Protein AF-A0A9P8A6F0-F1 (afdb_monomer_lite)

Foldseek 3Di:
DVVVVVVVCVVCVVCVVVLVVLVCCCVVVNAPAPLDDSVNSNVLSVLLVLLVVCLADDLVVVAVVQVVVLPPLDAPPQKDKDKAWQALVLLVVLCVLCVVLCVVVVNDCVLQVHDLNVQVVSNDTWIKMKIAGPDQDPLADPQAEEEEFEDDQQRYDANRVCSVVQNLLRVLLNYIYMYTGFHGFPSRAPPRRLSSSSSVVVCLQPPDPPRPHDHHDLLNYEYEYEAQSLLSQLLNLVSCVSSVHDAHLEYEYALYQQQLLLQAPLLPVLCSLASADNLAAHRNSLLHPVNLVVVCVVDDLLAQSLPDPPRAANGRRGRSSCSCPCSNRVLNDPAPPPHHAYEYEEEPNESSVVSSLSNQVRCVVRQHHGHYEYEYSAYGSNLVVVVAPVVVVVSNVSSLSSSQSHPPHPHRHPHHHAWYQYSVRDTDHDDVCVVVVRVVVCVVVCHVVNSVVSSVDDDDDPDDDDDDDDDDDDDDDDDDDDDDDDDDDDDPVRVVVVLLVVLCVVPVVPDDDDDDDDDDDPLVLLVVQLVSVLVSLCSLQPDPDDDDCSQDPSNLVVLLVSDLCSLVSLLVSLVVLCVVLVVDVVCVSSSNVSSLVSLVSSLSNLVVVCVVPLQCSLFPRAQNWDDDDPDPDPDTDGSVQSCVVSVSVSNCPRPSNVVSQVCLQVVQWFWDADPVRDTGIHGPPPLPDDPDDPVSVDDVRCCRHLNVVLVVVLVLLVVLVVLLVVDLVPQDLADDPSNVVSLVSLVVLVVVLVVCCVPVDDVVLVPDPLNVLSVVLSVLVVVLVVLNCCLHPPDPDSVVSSVSSVVSSVSSVVSVVSSVVNSVVSVVDPDHDDD

Radius of gyration: 33.82 Å; chains: 1; bounding box: 103×89×80 Å

Organism: Mortierella alpina (NCBI:txid64518)

Structure (mmCIF, N/CA/C/O backbone):
data_AF-A0A9P8A6F0-F1
#
_entry.id   AF-A0A9P8A6F0-F1
#
loop_
_atom_site.group_PDB
_atom_site.id
_atom_site.type_symbol
_atom_site.label_atom_id
_atom_site.label_alt_id
_atom_site.label_comp_id
_atom_site.label_asym_id
_atom_site.label_entity_id
_atom_site.label_seq_id
_atom_site.pdbx_PDB_ins_code
_atom_site.Cartn_x
_atom_site.Cartn_y
_atom_site.Cartn_z
_atom_site.occupancy
_atom_site.B_iso_or_equiv
_atom_site.auth_seq_id
_atom_site.auth_comp_id
_atom_site.auth_asym_id
_atom_site.auth_atom_id
_atom_site.pdbx_PDB_model_num
ATOM 1 N N . MET A 1 1 ? 27.487 -14.710 -4.059 1.00 37.09 1 MET A N 1
ATOM 2 C CA . MET A 1 1 ? 27.131 -13.754 -5.135 1.00 37.09 1 MET A CA 1
ATOM 3 C C . MET A 1 1 ? 26.641 -14.474 -6.393 1.00 37.09 1 MET A C 1
ATOM 5 O O . MET A 1 1 ? 25.501 -14.254 -6.774 1.00 37.09 1 MET A O 1
ATOM 9 N N . ALA A 1 2 ? 27.417 -15.407 -6.965 1.00 30.73 2 ALA A N 1
ATOM 10 C CA . ALA A 1 2 ? 27.023 -16.193 -8.146 1.00 30.73 2 ALA A CA 1
ATOM 11 C C . ALA A 1 2 ? 25.687 -16.951 -7.989 1.00 30.73 2 ALA A C 1
ATOM 13 O O . ALA A 1 2 ? 24.844 -16.884 -8.873 1.00 30.73 2 ALA A O 1
ATOM 14 N N . THR A 1 3 ? 25.429 -17.585 -6.841 1.00 38.22 3 THR A N 1
ATOM 15 C CA . THR A 1 3 ? 24.163 -18.301 -6.581 1.00 38.22 3 THR A CA 1
ATOM 16 C C . THR A 1 3 ? 22.946 -17.370 -6.543 1.00 38.22 3 THR A C 1
ATOM 18 O O . THR A 1 3 ? 21.891 -17.721 -7.061 1.00 38.22 3 THR A O 1
ATOM 21 N N . LYS A 1 4 ? 23.103 -16.154 -5.993 1.00 41.56 4 LYS A N 1
ATOM 22 C CA . LYS A 1 4 ? 22.045 -15.128 -5.962 1.00 41.56 4 LYS A CA 1
ATOM 23 C C . LYS A 1 4 ? 21.771 -14.570 -7.364 1.00 41.56 4 LYS A C 1
ATOM 25 O O . LYS A 1 4 ? 20.616 -14.409 -7.732 1.00 41.56 4 LYS A O 1
ATOM 30 N N . LEU A 1 5 ? 22.820 -14.355 -8.162 1.00 37.75 5 LEU A N 1
ATOM 31 C CA . LEU A 1 5 ? 22.705 -13.906 -9.553 1.00 37.75 5 LEU A CA 1
ATOM 32 C C . LEU A 1 5 ? 22.055 -14.969 -10.452 1.00 37.75 5 LEU A C 1
ATOM 34 O O . LEU A 1 5 ? 21.157 -14.654 -11.222 1.00 37.75 5 LEU A O 1
ATOM 38 N N . VAL A 1 6 ? 22.461 -16.235 -10.328 1.00 44.94 6 VAL A N 1
ATOM 39 C CA . VAL A 1 6 ? 21.855 -17.354 -11.068 1.00 44.94 6 VAL A CA 1
ATOM 40 C C . VAL A 1 6 ? 20.396 -17.562 -10.654 1.00 44.94 6 VAL A C 1
ATOM 42 O O . VAL A 1 6 ? 19.557 -17.804 -11.517 1.00 44.94 6 VAL A O 1
ATOM 45 N N . GLY A 1 7 ? 20.077 -17.427 -9.362 1.00 49.38 7 GLY A N 1
ATOM 46 C CA . GLY A 1 7 ? 18.697 -17.442 -8.869 1.00 49.38 7 GLY A CA 1
ATOM 47 C C . GLY A 1 7 ? 17.860 -16.309 -9.464 1.00 49.38 7 GLY A C 1
ATOM 48 O O . GLY A 1 7 ? 16.814 -16.566 -10.048 1.00 49.38 7 GLY A O 1
ATOM 49 N N . PHE A 1 8 ? 18.366 -15.075 -9.418 1.00 47.84 8 PHE A N 1
ATOM 50 C CA . PHE A 1 8 ? 17.711 -13.911 -10.017 1.00 47.84 8 PHE A CA 1
ATOM 51 C C . PHE A 1 8 ? 17.477 -14.083 -11.524 1.00 47.84 8 PHE A C 1
ATOM 53 O O . PHE A 1 8 ? 16.370 -13.855 -12.003 1.00 47.84 8 PHE A O 1
ATOM 60 N N . LEU A 1 9 ? 18.484 -14.545 -12.273 1.00 45.56 9 LEU A N 1
ATOM 61 C CA . LEU A 1 9 ? 18.359 -14.791 -13.711 1.00 45.56 9 LEU A CA 1
ATOM 62 C C . LEU A 1 9 ? 17.341 -15.896 -14.017 1.00 45.56 9 LEU A C 1
ATOM 64 O O . LEU A 1 9 ? 16.530 -15.729 -14.923 1.00 45.56 9 LEU A O 1
ATOM 68 N N . ARG A 1 10 ? 17.321 -16.991 -13.246 1.00 58.78 10 ARG A N 1
ATOM 69 C CA . ARG A 1 10 ? 16.303 -18.047 -13.390 1.00 58.78 10 ARG A CA 1
ATOM 70 C C . ARG A 1 10 ? 14.885 -17.521 -13.171 1.00 58.78 10 ARG A C 1
ATOM 72 O O . ARG A 1 10 ? 13.980 -17.969 -13.867 1.00 58.78 10 ARG A O 1
ATOM 79 N N . THR A 1 11 ? 14.701 -16.572 -12.256 1.00 62.16 11 THR A N 1
ATOM 80 C CA . THR A 1 11 ? 13.390 -15.970 -11.977 1.00 62.16 11 THR A CA 1
ATOM 81 C C . THR A 1 11 ? 12.997 -14.915 -13.014 1.00 62.16 11 THR A C 1
ATOM 83 O O . THR A 1 11 ? 11.844 -14.874 -13.436 1.00 62.16 11 THR A O 1
ATOM 86 N N . MET A 1 12 ? 13.936 -14.073 -13.454 1.00 64.56 12 MET A N 1
ATOM 87 C CA . MET A 1 12 ? 13.637 -12.911 -14.300 1.00 64.56 12 MET A CA 1
ATOM 88 C C . MET A 1 12 ? 13.636 -13.211 -15.798 1.00 64.56 12 MET A C 1
ATOM 90 O O . MET A 1 12 ? 12.828 -12.630 -16.519 1.00 64.56 12 MET A O 1
ATOM 94 N N . VAL A 1 13 ? 14.483 -14.125 -16.288 1.00 68.38 13 VAL A N 1
ATOM 95 C CA . VAL A 1 13 ? 14.554 -14.461 -17.725 1.00 68.38 13 VAL A CA 1
ATOM 96 C C . VAL A 1 13 ? 13.195 -14.920 -18.279 1.00 68.38 13 VAL A C 1
ATOM 98 O O . VAL A 1 13 ? 12.776 -14.379 -19.304 1.00 68.38 13 VAL A O 1
ATOM 101 N N . PRO A 1 14 ? 12.433 -15.811 -17.609 1.00 76.25 14 PRO A N 1
ATOM 102 C CA . PRO A 1 14 ? 11.093 -16.185 -18.067 1.00 76.25 14 PRO A CA 1
ATOM 103 C C . PRO A 1 14 ? 10.086 -15.024 -18.080 1.00 76.25 14 PRO A C 1
ATOM 105 O O . PRO A 1 14 ? 9.074 -15.103 -18.771 1.00 76.25 14 PRO A O 1
ATOM 108 N N . LYS A 1 15 ? 10.340 -13.948 -17.322 1.00 79.69 15 LYS A N 1
ATOM 109 C CA . LYS A 1 15 ? 9.468 -12.767 -17.233 1.00 79.69 15 LYS A CA 1
ATOM 110 C C . LYS A 1 15 ? 9.819 -11.683 -18.258 1.00 79.69 15 LYS A C 1
ATOM 112 O O . LYS A 1 15 ? 9.038 -10.754 -18.428 1.00 79.69 15 LYS A O 1
ATOM 117 N N . VAL A 1 16 ? 10.929 -11.798 -18.993 1.00 73.75 16 VAL A N 1
ATOM 118 C CA . VAL A 1 16 ? 11.332 -10.816 -20.021 1.00 73.75 16 VAL A CA 1
ATOM 119 C C . VAL A 1 16 ? 10.234 -10.551 -21.067 1.00 73.75 16 VAL A C 1
ATOM 121 O O . VAL A 1 16 ? 9.959 -9.378 -21.321 1.00 73.75 16 VAL A O 1
ATOM 124 N N . PRO A 1 17 ? 9.537 -11.560 -21.636 1.00 80.75 17 PRO A N 1
ATOM 125 C CA . PRO A 1 17 ? 8.456 -11.304 -22.592 1.00 80.75 17 PRO A CA 1
ATOM 126 C C . PRO A 1 17 ? 7.301 -10.492 -21.996 1.00 80.75 17 PRO A C 1
ATOM 128 O O . PRO A 1 17 ? 6.744 -9.627 -22.672 1.00 80.75 17 PRO A O 1
ATOM 131 N N . LEU A 1 18 ? 6.968 -10.736 -20.723 1.00 82.19 18 LEU A N 1
ATOM 132 C CA . LEU A 1 18 ? 5.955 -9.976 -19.993 1.00 82.19 18 LEU A CA 1
ATOM 133 C C . LEU A 1 18 ? 6.392 -8.519 -19.836 1.00 82.19 18 LEU A C 1
ATOM 135 O O . LEU A 1 18 ? 5.631 -7.627 -20.187 1.00 82.19 18 LEU A O 1
ATOM 139 N N . LEU A 1 19 ? 7.628 -8.276 -19.390 1.00 80.31 19 LEU A N 1
ATOM 140 C CA . LEU A 1 19 ? 8.168 -6.922 -19.239 1.00 80.31 19 LEU A CA 1
ATOM 141 C C . LEU A 1 19 ? 8.141 -6.155 -20.567 1.00 80.31 19 LEU A C 1
ATOM 143 O O . LEU A 1 19 ? 7.671 -5.020 -20.603 1.00 80.31 19 LEU A O 1
ATOM 147 N N . ILE A 1 20 ? 8.572 -6.783 -21.667 1.00 74.94 20 ILE A N 1
ATOM 148 C CA . ILE A 1 20 ? 8.525 -6.183 -23.009 1.00 74.94 20 ILE A CA 1
ATOM 149 C C . ILE A 1 20 ? 7.081 -5.853 -23.393 1.00 74.94 20 ILE A C 1
ATOM 151 O O . ILE A 1 20 ? 6.798 -4.731 -23.806 1.00 74.94 20 ILE A O 1
ATOM 155 N N . THR A 1 21 ? 6.160 -6.803 -23.225 1.00 80.75 21 THR A N 1
ATOM 156 C CA . THR A 1 21 ? 4.750 -6.622 -23.598 1.00 80.75 21 THR A CA 1
ATOM 157 C C . THR A 1 21 ? 4.100 -5.503 -22.787 1.00 80.75 21 THR A C 1
ATOM 159 O O . THR A 1 21 ? 3.437 -4.642 -23.365 1.00 80.75 21 THR A O 1
ATOM 162 N N . THR A 1 22 ? 4.332 -5.454 -21.474 1.00 83.12 22 THR A N 1
ATOM 163 C CA . THR A 1 22 ? 3.835 -4.384 -20.598 1.00 83.12 22 THR A CA 1
ATOM 164 C C . THR A 1 22 ? 4.428 -3.032 -20.985 1.00 83.12 22 THR A C 1
ATOM 166 O O . THR A 1 22 ? 3.695 -2.051 -21.051 1.00 83.12 22 THR A O 1
ATOM 169 N N . THR A 1 23 ? 5.720 -2.976 -21.322 1.00 79.38 23 THR A N 1
ATOM 170 C CA . THR A 1 23 ? 6.389 -1.744 -21.779 1.00 79.38 23 THR A CA 1
ATOM 171 C C . THR A 1 23 ? 5.786 -1.226 -23.075 1.00 79.38 23 THR A C 1
ATOM 173 O O . THR A 1 23 ? 5.363 -0.074 -23.149 1.00 79.38 23 THR A O 1
ATOM 176 N N . VAL A 1 24 ? 5.702 -2.085 -24.095 1.00 77.50 24 VAL A N 1
ATOM 177 C CA . VAL A 1 24 ? 5.116 -1.728 -25.391 1.00 77.50 24 VAL A CA 1
ATOM 178 C C . VAL A 1 24 ? 3.675 -1.279 -25.198 1.00 77.50 24 VAL A C 1
ATOM 180 O O . VAL A 1 24 ? 3.282 -0.266 -25.767 1.00 77.50 24 VAL A O 1
ATOM 183 N N . THR A 1 25 ? 2.906 -1.981 -24.363 1.00 77.56 25 THR A N 1
ATOM 184 C CA . THR A 1 25 ? 1.507 -1.632 -24.107 1.00 77.56 25 THR A CA 1
ATOM 185 C C . THR A 1 25 ? 1.385 -0.264 -23.441 1.00 77.56 25 THR A C 1
ATOM 187 O O . THR A 1 25 ? 0.639 0.576 -23.934 1.00 77.56 25 THR A O 1
ATOM 190 N N . HIS A 1 26 ? 2.175 -0.011 -22.395 1.00 86.38 26 HIS A N 1
ATOM 191 C CA . HIS A 1 26 ? 2.157 1.240 -21.640 1.00 86.38 26 HIS A CA 1
ATOM 192 C C . HIS A 1 26 ? 2.475 2.459 -22.519 1.00 86.38 26 HIS A C 1
ATOM 194 O O . HIS A 1 26 ? 1.786 3.470 -22.438 1.00 86.38 26 HIS A O 1
ATOM 200 N N . TYR A 1 27 ? 3.477 2.365 -23.397 1.00 78.75 27 TYR A N 1
ATOM 201 C CA . TYR A 1 27 ? 3.866 3.489 -24.259 1.00 78.75 27 TYR A CA 1
ATOM 202 C C . TYR A 1 27 ? 3.067 3.587 -25.566 1.00 78.75 27 TYR A C 1
ATOM 204 O O . TYR A 1 27 ? 2.960 4.676 -26.122 1.00 78.75 27 TYR A O 1
ATOM 212 N N . SER A 1 28 ? 2.503 2.481 -26.066 1.00 77.38 28 SER A N 1
ATOM 213 C CA . SER A 1 28 ? 1.740 2.486 -27.329 1.00 77.38 28 SER A CA 1
ATOM 214 C C . SER A 1 28 ? 0.255 2.775 -27.125 1.00 77.38 28 SER A C 1
ATOM 216 O O . SER A 1 28 ? -0.352 3.448 -27.953 1.00 77.38 28 SER A O 1
ATOM 218 N N . TYR A 1 29 ? -0.335 2.255 -26.045 1.00 80.44 29 TYR A N 1
ATOM 219 C CA . TYR A 1 29 ? -1.769 2.365 -25.758 1.00 80.44 29 TYR A CA 1
ATOM 220 C C . TYR A 1 29 ? -2.071 3.196 -24.504 1.00 80.44 29 TYR A C 1
ATOM 222 O O . TYR A 1 29 ? -3.236 3.491 -24.246 1.00 80.44 29 TYR A O 1
ATOM 230 N N . GLY A 1 30 ? -1.041 3.601 -23.756 1.00 81.50 30 GLY A N 1
ATOM 231 C CA . GLY A 1 30 ? -1.172 4.278 -22.469 1.00 81.50 30 GLY A CA 1
ATOM 232 C C . GLY A 1 30 ? -1.162 3.306 -21.279 1.00 81.50 30 GLY A C 1
ATOM 233 O O . GLY A 1 30 ? -1.249 2.085 -21.457 1.00 81.50 30 GLY A O 1
ATOM 234 N N . PRO A 1 31 ? -1.033 3.828 -20.047 1.00 87.19 31 PRO A N 1
ATOM 235 C CA . PRO A 1 31 ? -1.133 3.021 -18.838 1.00 87.19 31 PRO A CA 1
ATOM 236 C C . PRO A 1 31 ? -2.543 2.441 -18.651 1.00 87.19 31 PRO A C 1
ATOM 238 O O . PRO A 1 31 ? -3.530 3.005 -19.118 1.00 87.19 31 PRO A O 1
ATOM 241 N N . THR A 1 32 ? -2.652 1.343 -17.893 1.00 87.38 32 THR A N 1
ATOM 242 C CA . THR A 1 32 ? -3.945 0.725 -17.534 1.00 87.38 32 THR A CA 1
ATOM 243 C C . THR A 1 32 ? -4.888 1.701 -16.827 1.00 87.38 32 THR A C 1
ATOM 245 O O . THR A 1 32 ? -6.103 1.650 -17.024 1.00 87.38 32 THR A O 1
ATOM 248 N N . LYS A 1 33 ? -4.326 2.592 -16.009 1.00 89.12 33 LYS A N 1
ATOM 249 C CA . LYS A 1 33 ? -5.017 3.698 -15.352 1.00 89.12 33 LYS A CA 1
ATOM 250 C C . LYS A 1 33 ? -4.219 4.987 -15.580 1.00 89.12 33 LYS A C 1
ATOM 252 O O . LYS A 1 33 ? -2.991 4.916 -15.530 1.00 89.12 33 LYS A O 1
ATOM 257 N N . PRO A 1 34 ? -4.864 6.141 -15.823 1.00 86.62 34 PRO A N 1
ATOM 258 C CA . PRO A 1 34 ? -4.174 7.378 -16.193 1.00 86.62 34 PRO A CA 1
ATOM 259 C C . PRO A 1 34 ? -3.043 7.796 -15.248 1.00 86.62 34 PRO A C 1
ATOM 261 O O . PRO A 1 34 ? -2.011 8.267 -15.720 1.00 86.62 34 PRO A O 1
ATOM 264 N N . SER A 1 35 ? -3.208 7.601 -13.937 1.00 87.56 35 SER A N 1
ATOM 265 C CA . SER A 1 35 ? -2.201 7.997 -12.944 1.00 87.56 35 SER A CA 1
ATOM 266 C C . SER A 1 35 ? -1.006 7.055 -12.819 1.00 87.56 35 SER A C 1
ATOM 268 O O . SER A 1 35 ? -0.048 7.373 -12.113 1.00 87.56 35 SER A O 1
ATOM 270 N N . TRP A 1 36 ? -1.042 5.876 -13.449 1.00 88.88 36 TRP A N 1
ATOM 271 C CA . TRP A 1 36 ? -0.041 4.851 -13.183 1.00 88.88 36 TRP A CA 1
ATOM 272 C C . TRP A 1 36 ? 1.301 5.201 -13.812 1.00 88.88 36 TRP A C 1
ATOM 274 O O . TRP A 1 36 ? 1.413 5.197 -15.043 1.00 88.88 36 TRP A O 1
ATOM 284 N N . PRO A 1 37 ? 2.368 5.371 -13.009 1.00 88.25 37 PRO A N 1
ATOM 285 C CA . PRO A 1 37 ? 3.700 5.425 -13.572 1.00 88.25 37 PRO A CA 1
ATOM 286 C C . PRO A 1 37 ? 4.047 4.069 -14.197 1.00 88.25 37 PRO A C 1
ATOM 288 O O . PRO A 1 37 ? 3.558 3.008 -13.785 1.00 88.25 37 PRO A O 1
ATOM 291 N N . TYR A 1 38 ? 4.965 4.083 -15.160 1.00 85.62 38 TYR A N 1
ATOM 292 C CA . TYR A 1 38 ? 5.491 2.866 -15.780 1.00 85.62 38 TYR A CA 1
ATOM 293 C C . TYR A 1 38 ? 5.981 1.843 -14.738 1.00 85.62 38 TYR A C 1
ATOM 295 O O . TYR A 1 38 ? 5.674 0.653 -14.835 1.00 85.62 38 TYR A O 1
ATOM 303 N N . ARG A 1 39 ? 6.642 2.317 -13.669 1.00 88.00 39 ARG A N 1
ATOM 304 C CA . ARG A 1 39 ? 7.076 1.485 -12.534 1.00 88.00 39 ARG A CA 1
ATOM 305 C C . ARG A 1 39 ? 5.922 0.696 -11.906 1.00 88.00 39 ARG A C 1
ATOM 307 O O . ARG A 1 39 ? 6.081 -0.498 -11.661 1.00 88.00 39 ARG A O 1
ATOM 314 N N . LEU A 1 40 ? 4.773 1.334 -11.672 1.00 89.62 40 LEU A N 1
ATOM 315 C CA . LEU A 1 40 ? 3.597 0.669 -11.106 1.00 89.62 40 LEU A CA 1
ATOM 316 C C . LEU A 1 40 ? 3.018 -0.352 -12.089 1.00 89.62 40 LEU A C 1
ATOM 318 O O . LEU A 1 40 ? 2.728 -1.476 -11.694 1.00 89.62 40 LEU A O 1
ATOM 322 N N . SER A 1 41 ? 2.947 -0.005 -13.378 1.00 89.06 41 SER A N 1
ATOM 323 C CA . SER A 1 41 ? 2.465 -0.921 -14.424 1.00 89.06 41 SER A CA 1
ATOM 324 C C . SER A 1 41 ? 3.281 -2.219 -14.481 1.00 89.06 41 SER A C 1
ATOM 326 O O . SER A 1 41 ? 2.718 -3.306 -14.604 1.00 89.06 41 SER A O 1
ATOM 328 N N . ILE A 1 42 ? 4.608 -2.126 -14.346 1.00 89.88 42 ILE A N 1
ATOM 329 C CA . ILE A 1 42 ? 5.494 -3.296 -14.303 1.00 89.88 42 ILE A CA 1
ATOM 330 C C . ILE A 1 42 ? 5.296 -4.112 -13.025 1.00 89.88 42 ILE A C 1
ATOM 332 O O . ILE A 1 42 ? 5.203 -5.336 -13.104 1.00 89.88 42 ILE A O 1
ATOM 336 N N . ILE A 1 43 ? 5.214 -3.459 -11.862 1.00 88.31 43 ILE A N 1
ATOM 337 C CA . ILE A 1 43 ? 5.012 -4.149 -10.579 1.00 88.31 43 ILE A CA 1
ATOM 338 C C . ILE A 1 43 ? 3.686 -4.910 -10.585 1.00 88.31 43 ILE A C 1
ATOM 340 O O . ILE A 1 43 ? 3.678 -6.101 -10.283 1.00 88.31 43 ILE A O 1
ATOM 344 N N . VAL A 1 44 ? 2.591 -4.269 -11.001 1.00 90.44 44 VAL A N 1
ATOM 345 C CA . VAL A 1 44 ? 1.275 -4.915 -11.100 1.00 90.44 44 VAL A CA 1
ATOM 346 C C . VAL A 1 44 ? 1.315 -6.090 -12.077 1.00 90.44 44 VAL A C 1
ATOM 348 O O . VAL A 1 44 ? 0.837 -7.167 -11.737 1.00 90.44 44 VAL A O 1
ATOM 351 N N . ALA A 1 45 ? 1.947 -5.946 -13.246 1.00 89.44 45 ALA A N 1
ATOM 352 C CA . ALA A 1 45 ? 2.077 -7.051 -14.200 1.00 89.44 45 ALA A CA 1
ATOM 353 C C . ALA A 1 45 ? 2.879 -8.237 -13.625 1.00 89.44 45 ALA A C 1
ATOM 355 O O . ALA A 1 45 ? 2.525 -9.401 -13.834 1.00 89.44 45 ALA A O 1
ATOM 356 N N . LEU A 1 46 ? 3.955 -7.965 -12.878 1.00 87.38 46 LEU A N 1
ATOM 357 C CA . LEU A 1 46 ? 4.731 -9.001 -12.195 1.00 87.38 46 LEU A CA 1
ATOM 358 C C . LEU A 1 46 ? 3.912 -9.693 -11.099 1.00 87.38 46 LEU A C 1
ATOM 360 O O . LEU A 1 46 ? 3.963 -10.921 -11.015 1.00 87.38 46 LEU A O 1
ATOM 364 N N . LEU A 1 47 ? 3.132 -8.939 -10.317 1.00 88.25 47 LEU A N 1
ATOM 365 C CA . LEU A 1 47 ? 2.225 -9.479 -9.301 1.00 88.25 47 LEU A CA 1
ATOM 366 C C . LEU A 1 47 ? 1.125 -10.340 -9.932 1.00 88.25 47 LEU A C 1
ATOM 368 O O . LEU A 1 47 ? 0.954 -11.480 -9.516 1.00 88.25 47 LEU A O 1
ATOM 372 N N . GLN A 1 48 ? 0.472 -9.875 -11.001 1.00 87.62 48 GLN A N 1
ATOM 373 C CA . GLN A 1 48 ? -0.495 -10.669 -11.775 1.00 87.62 48 GLN A CA 1
ATOM 374 C C . GLN A 1 48 ? 0.121 -11.992 -12.242 1.00 87.62 48 GLN A C 1
ATOM 376 O O . GLN A 1 48 ? -0.468 -13.061 -12.097 1.00 87.62 48 GLN A O 1
ATOM 381 N N . SER A 1 49 ? 1.343 -11.937 -12.779 1.00 85.69 49 SER A N 1
ATOM 382 C CA . SER A 1 49 ? 2.053 -13.126 -13.246 1.00 85.69 49 SER A CA 1
ATOM 383 C C . SER A 1 49 ? 2.467 -14.067 -12.111 1.00 85.69 49 SER A C 1
ATOM 385 O O . SER A 1 49 ? 2.548 -15.279 -12.319 1.00 85.69 49 SER A O 1
ATOM 387 N N . PHE A 1 50 ? 2.761 -13.527 -10.930 1.00 82.81 50 PHE A N 1
ATOM 388 C CA . PHE A 1 50 ? 3.053 -14.303 -9.730 1.00 82.81 50 PHE A CA 1
ATOM 389 C C . PHE A 1 50 ? 1.791 -14.992 -9.205 1.00 82.81 50 PHE A C 1
ATOM 391 O O . PHE A 1 50 ? 1.779 -16.212 -9.088 1.00 82.81 50 PHE A O 1
ATOM 398 N N . VAL A 1 51 ? 0.704 -14.251 -9.002 1.00 80.38 51 VAL A N 1
ATOM 399 C CA . VAL A 1 51 ? -0.588 -14.779 -8.540 1.00 80.38 51 VAL A CA 1
ATOM 400 C C . VAL A 1 51 ? -1.135 -15.840 -9.501 1.00 80.38 51 VAL A C 1
ATOM 402 O O . VAL A 1 51 ? -1.544 -16.917 -9.073 1.00 80.38 51 VAL A O 1
ATOM 405 N N . ALA A 1 52 ? -1.052 -15.608 -10.814 1.00 79.88 52 ALA A N 1
ATOM 406 C CA . ALA A 1 52 ? -1.443 -16.605 -11.810 1.00 79.88 52 ALA A CA 1
ATOM 407 C C . ALA A 1 52 ? -0.597 -17.890 -11.732 1.00 79.88 52 ALA A C 1
ATOM 409 O O . ALA A 1 52 ? -1.092 -18.980 -12.020 1.00 79.88 52 ALA A O 1
ATOM 410 N N . HIS A 1 53 ? 0.677 -17.789 -11.342 1.00 80.25 53 HIS A N 1
ATOM 411 C CA . HIS A 1 53 ? 1.519 -18.961 -11.116 1.00 80.25 53 HIS A CA 1
ATOM 412 C C . HIS A 1 53 ? 1.099 -19.725 -9.855 1.00 80.25 53 HIS A C 1
ATOM 414 O O . HIS A 1 53 ? 1.003 -20.949 -9.916 1.00 80.25 53 HIS A O 1
ATOM 420 N N . LEU A 1 54 ? 0.776 -19.016 -8.766 1.00 76.56 54 LEU A N 1
ATOM 421 C CA . LEU A 1 54 ? 0.309 -19.613 -7.509 1.00 76.56 54 LEU A CA 1
ATOM 422 C C . LEU A 1 54 ? -0.940 -20.483 -7.702 1.00 76.56 54 LEU A C 1
ATOM 424 O O . LEU A 1 54 ? -1.019 -21.572 -7.145 1.00 76.56 54 LEU A O 1
ATOM 428 N N . ASN A 1 55 ? -1.865 -20.074 -8.575 1.00 72.50 55 ASN A N 1
ATOM 429 C CA . ASN A 1 55 ? -3.064 -20.862 -8.890 1.00 72.50 55 ASN A CA 1
ATOM 430 C C . ASN A 1 55 ? -2.768 -22.230 -9.541 1.00 72.50 55 ASN A C 1
ATOM 432 O O . ASN A 1 55 ? -3.647 -23.094 -9.576 1.00 72.50 55 ASN A O 1
ATOM 436 N N . ASN A 1 56 ? -1.554 -22.431 -10.063 1.00 74.44 56 ASN A N 1
ATOM 437 C CA . ASN A 1 56 ? -1.143 -23.628 -10.799 1.00 74.44 56 ASN A CA 1
ATOM 438 C C . ASN A 1 56 ? -0.154 -24.522 -10.034 1.00 74.44 56 ASN A C 1
ATOM 440 O O . ASN A 1 56 ? 0.240 -25.566 -10.556 1.00 74.44 56 ASN A O 1
ATOM 444 N N . VAL A 1 57 ? 0.249 -24.143 -8.820 1.00 80.19 57 VAL A N 1
ATOM 445 C CA . VAL A 1 57 ? 1.143 -24.939 -7.966 1.00 80.19 57 VAL A CA 1
ATOM 446 C C . VAL A 1 57 ? 0.427 -25.346 -6.671 1.00 80.19 57 VAL A C 1
ATOM 448 O O . VAL A 1 57 ? -0.516 -24.675 -6.251 1.00 80.19 57 VAL A O 1
ATOM 451 N N . PRO A 1 58 ? 0.818 -26.455 -6.017 1.00 83.31 58 PRO A N 1
ATOM 452 C CA . PRO A 1 58 ? 0.243 -26.832 -4.728 1.00 83.31 58 PRO A CA 1
ATOM 453 C C . PRO A 1 58 ? 0.405 -25.726 -3.673 1.00 83.31 58 PRO A C 1
ATOM 455 O O . PRO A 1 58 ? 1.449 -25.073 -3.601 1.00 83.31 58 PRO A O 1
ATOM 458 N N . VAL A 1 59 ? -0.589 -25.554 -2.793 1.00 83.88 59 VAL A N 1
ATOM 459 C CA . VAL A 1 59 ? -0.568 -24.495 -1.761 1.00 83.88 59 VAL A CA 1
ATOM 460 C C . VAL A 1 59 ? 0.667 -24.580 -0.867 1.00 83.88 59 VAL A C 1
ATOM 462 O O . VAL A 1 59 ? 1.311 -23.572 -0.596 1.00 83.88 59 VAL A O 1
ATOM 465 N N . ARG A 1 60 ? 1.070 -25.792 -0.476 1.00 83.31 60 ARG A N 1
ATOM 466 C CA . ARG A 1 60 ? 2.267 -25.998 0.348 1.00 83.31 60 ARG A CA 1
ATOM 467 C C . ARG A 1 60 ? 3.549 -25.519 -0.338 1.00 83.31 60 ARG A C 1
ATOM 469 O O . ARG A 1 60 ? 4.453 -25.010 0.318 1.00 83.31 60 ARG A O 1
ATOM 476 N N . GLU A 1 61 ? 3.638 -25.671 -1.657 1.00 83.31 61 GLU A N 1
ATOM 477 C CA . GLU A 1 61 ? 4.764 -25.149 -2.433 1.00 83.31 61 GLU A CA 1
ATOM 478 C C . GLU A 1 61 ? 4.718 -23.619 -2.491 1.00 83.31 61 GLU A C 1
ATOM 480 O O . GLU A 1 61 ? 5.734 -22.974 -2.246 1.00 83.31 61 GLU A O 1
ATOM 485 N N . SER A 1 62 ? 3.530 -23.040 -2.686 1.00 82.19 62 SER A N 1
ATOM 486 C CA . SER A 1 62 ? 3.305 -21.588 -2.624 1.00 82.19 62 SER A CA 1
ATOM 487 C C . SER A 1 62 ? 3.728 -20.982 -1.281 1.00 82.19 62 SER A C 1
ATOM 489 O O . SER A 1 62 ? 4.449 -19.985 -1.240 1.00 82.19 62 SER A O 1
ATOM 491 N N . GLN A 1 63 ? 3.337 -21.617 -0.174 1.00 85.50 63 GLN A N 1
ATOM 492 C CA . GLN A 1 63 ? 3.717 -21.219 1.182 1.00 85.50 63 GLN A CA 1
ATOM 493 C C . GLN A 1 63 ? 5.228 -21.305 1.396 1.00 85.50 63 GLN A C 1
ATOM 495 O O . GLN A 1 63 ? 5.831 -20.373 1.925 1.00 85.50 63 GLN A O 1
ATOM 500 N N . ASN A 1 64 ? 5.864 -22.382 0.928 1.00 80.88 64 ASN A N 1
ATOM 501 C CA . ASN A 1 64 ? 7.318 -22.517 0.993 1.00 80.88 64 ASN A CA 1
ATOM 502 C C . ASN A 1 64 ? 8.027 -21.439 0.162 1.00 80.88 64 ASN A C 1
ATOM 504 O O . ASN A 1 64 ? 9.016 -20.876 0.620 1.00 80.88 64 ASN A O 1
ATOM 508 N N . MET A 1 65 ? 7.528 -21.119 -1.036 1.00 75.12 65 MET A N 1
ATOM 509 C CA . MET A 1 65 ? 8.080 -20.051 -1.874 1.00 75.12 65 MET A CA 1
ATOM 510 C C . MET A 1 65 ? 7.988 -18.683 -1.191 1.00 75.12 65 MET A C 1
ATOM 512 O O . MET A 1 65 ? 8.972 -17.941 -1.216 1.00 75.12 65 MET A O 1
ATOM 516 N N . SER A 1 66 ? 6.854 -18.379 -0.544 1.00 74.94 66 SER A N 1
ATOM 517 C CA . SER A 1 66 ? 6.709 -17.183 0.299 1.00 74.94 66 SER A CA 1
ATOM 518 C C . SER A 1 66 ? 7.767 -17.188 1.404 1.00 74.94 66 SER A C 1
ATOM 520 O O . SER A 1 66 ? 8.624 -16.306 1.431 1.00 74.94 66 SER A O 1
ATOM 522 N N . ARG A 1 67 ? 7.823 -18.249 2.222 1.00 74.31 67 ARG A N 1
ATOM 523 C CA . ARG A 1 67 ? 8.727 -18.337 3.383 1.00 74.31 67 ARG A CA 1
ATOM 524 C C . ARG A 1 67 ? 10.218 -18.317 3.025 1.00 74.31 67 ARG A C 1
ATOM 526 O O . ARG A 1 67 ? 11.011 -17.719 3.746 1.00 74.31 67 ARG A O 1
ATOM 533 N N . ILE A 1 68 ? 10.629 -18.900 1.896 1.00 59.59 68 ILE A N 1
ATOM 534 C CA . ILE A 1 68 ? 12.032 -18.856 1.433 1.00 59.59 68 ILE A CA 1
ATOM 535 C C . ILE A 1 68 ? 12.454 -17.423 1.076 1.00 59.59 68 ILE A C 1
ATOM 537 O O . ILE A 1 68 ? 13.602 -17.039 1.302 1.00 59.59 68 ILE A O 1
ATOM 541 N N . SER A 1 69 ? 11.537 -16.609 0.545 1.00 59.47 69 SER A N 1
ATOM 542 C CA . SER A 1 69 ? 11.822 -15.201 0.247 1.00 59.47 69 SER A CA 1
ATOM 543 C C . SER A 1 69 ? 12.002 -14.336 1.509 1.00 59.47 69 SER A C 1
ATOM 545 O O . SER A 1 69 ? 12.604 -13.265 1.440 1.00 59.47 69 SER A O 1
ATOM 547 N N . GLU A 1 70 ? 11.560 -14.828 2.673 1.00 66.75 70 GLU A N 1
ATOM 548 C CA . GLU A 1 70 ? 11.473 -14.088 3.939 1.00 66.75 70 GLU A CA 1
ATOM 549 C C . GLU A 1 70 ? 12.707 -14.215 4.841 1.00 66.75 70 GLU A C 1
ATOM 551 O O . GLU A 1 70 ? 12.892 -13.389 5.735 1.00 66.75 70 GLU A O 1
ATOM 556 N N . GLU A 1 71 ? 13.576 -15.213 4.630 1.00 58.50 71 GLU A N 1
ATOM 557 C CA . GLU A 1 71 ? 14.756 -15.460 5.485 1.00 58.50 71 GLU A CA 1
ATOM 558 C C . GLU A 1 71 ? 15.707 -14.246 5.548 1.00 58.50 71 GLU A C 1
ATOM 560 O O . GLU A 1 71 ? 16.474 -14.089 6.494 1.00 58.50 71 GLU A O 1
ATOM 565 N N . HIS A 1 72 ? 15.606 -13.344 4.567 1.00 58.34 72 HIS A N 1
ATOM 566 C CA . HIS A 1 72 ? 16.413 -12.132 4.455 1.00 58.34 72 HIS A CA 1
ATOM 567 C C . HIS A 1 72 ? 15.581 -10.839 4.463 1.00 58.34 72 HIS A C 1
ATOM 569 O O . HIS A 1 72 ? 16.090 -9.809 4.018 1.00 58.34 72 HIS A O 1
ATOM 575 N N . ALA A 1 73 ? 14.321 -10.870 4.917 1.00 67.94 73 ALA A N 1
ATOM 576 C CA . ALA A 1 73 ? 13.483 -9.672 4.981 1.00 67.94 73 ALA A CA 1
ATOM 577 C C . ALA A 1 73 ? 14.150 -8.614 5.888 1.00 67.94 73 ALA A C 1
ATOM 579 O O . ALA A 1 73 ? 14.293 -8.856 7.095 1.00 67.94 73 ALA A O 1
ATOM 580 N N . PRO A 1 74 ? 14.604 -7.474 5.331 1.00 75.81 74 PRO A N 1
ATOM 581 C CA . PRO A 1 74 ? 15.392 -6.510 6.082 1.00 75.81 74 PRO A CA 1
ATOM 582 C C . PRO A 1 74 ? 14.532 -5.842 7.154 1.00 75.81 74 PRO A C 1
ATOM 584 O O . PRO A 1 74 ? 13.369 -5.517 6.927 1.00 75.81 74 PRO A O 1
ATOM 587 N N . ILE A 1 75 ? 15.129 -5.624 8.322 1.00 83.12 75 ILE A N 1
ATOM 588 C CA . ILE A 1 75 ? 14.581 -4.722 9.332 1.00 83.12 75 ILE A CA 1
ATOM 589 C C . ILE A 1 75 ? 15.081 -3.324 8.977 1.00 83.12 75 ILE A C 1
ATOM 591 O O . ILE A 1 75 ? 16.266 -3.151 8.678 1.00 83.12 75 ILE A O 1
ATOM 595 N N . ASP A 1 76 ? 14.183 -2.342 8.979 1.00 89.25 76 ASP A N 1
ATOM 596 C CA . ASP A 1 76 ? 14.557 -0.954 8.721 1.00 89.25 76 ASP A CA 1
ATOM 597 C C . ASP A 1 76 ? 15.614 -0.484 9.746 1.00 89.25 76 ASP A C 1
ATOM 599 O O . ASP A 1 76 ? 15.497 -0.810 10.932 1.00 89.25 76 ASP A O 1
ATOM 603 N N . PRO A 1 77 ? 16.655 0.271 9.346 1.00 88.00 77 PRO A N 1
ATOM 604 C CA . PRO A 1 77 ? 17.670 0.763 10.274 1.00 88.00 77 PRO A CA 1
ATOM 605 C C . PRO A 1 77 ? 17.111 1.562 11.457 1.00 88.00 77 PRO A C 1
ATOM 607 O O . PRO A 1 77 ? 17.730 1.539 12.523 1.00 88.00 77 PRO A O 1
ATOM 610 N N . GLY A 1 78 ? 15.967 2.232 11.293 1.00 88.50 78 GLY A N 1
ATOM 611 C CA . GLY A 1 78 ? 15.262 2.967 12.345 1.00 88.50 78 GLY A CA 1
ATOM 612 C C . GLY A 1 78 ? 14.372 2.100 13.242 1.00 88.50 78 GLY A C 1
ATOM 613 O O . GLY A 1 78 ? 13.909 2.584 14.275 1.00 88.50 78 GLY A O 1
ATOM 614 N N . ALA A 1 79 ? 14.164 0.828 12.898 1.00 91.25 79 ALA A N 1
ATOM 615 C CA . ALA A 1 79 ? 13.286 -0.087 13.615 1.00 91.25 79 ALA A CA 1
ATOM 616 C C . ALA A 1 79 ? 14.047 -1.031 14.562 1.00 91.25 79 ALA A C 1
ATOM 618 O O . ALA A 1 79 ? 15.176 -1.458 14.302 1.00 91.25 79 ALA A O 1
ATOM 619 N N . ILE A 1 80 ? 13.391 -1.401 15.658 1.00 92.00 80 ILE A N 1
ATOM 620 C CA . ILE A 1 80 ? 13.728 -2.540 16.511 1.00 92.00 80 ILE A CA 1
ATOM 621 C C . ILE A 1 80 ? 12.644 -3.589 16.284 1.00 92.00 80 ILE A C 1
ATOM 623 O O . ILE A 1 80 ? 11.468 -3.301 16.489 1.00 92.00 80 ILE A O 1
ATOM 627 N N . ALA A 1 81 ? 13.050 -4.785 15.864 1.00 92.19 81 ALA A N 1
ATOM 628 C CA . ALA A 1 81 ? 12.173 -5.940 15.743 1.00 92.19 81 ALA A CA 1
ATOM 629 C C . ALA A 1 81 ? 12.561 -6.972 16.810 1.00 92.19 81 ALA A C 1
ATOM 631 O O . ALA A 1 81 ? 13.711 -7.419 16.841 1.00 92.19 81 ALA A O 1
ATOM 632 N N . THR A 1 82 ? 11.620 -7.323 17.683 1.00 92.56 82 THR A N 1
ATOM 633 C CA . THR A 1 82 ? 11.832 -8.261 18.791 1.00 92.56 82 THR A CA 1
ATOM 634 C C . THR A 1 82 ? 10.824 -9.394 18.693 1.00 92.56 82 THR A C 1
ATOM 636 O O . THR A 1 82 ? 9.617 -9.164 18.776 1.00 92.56 82 THR A O 1
ATOM 639 N N . GLU A 1 83 ? 11.315 -10.621 18.537 1.00 92.19 83 GLU A N 1
ATOM 640 C CA . GLU A 1 83 ? 10.471 -11.816 18.531 1.00 92.19 83 GLU A CA 1
ATOM 641 C C . GLU A 1 83 ? 9.766 -11.994 19.883 1.00 92.19 83 GLU A C 1
ATOM 643 O O . GLU A 1 83 ? 10.323 -11.729 20.951 1.00 92.19 83 GLU A O 1
ATOM 648 N N . ALA A 1 84 ? 8.525 -12.456 19.831 1.00 92.31 84 ALA A N 1
ATOM 649 C CA . ALA A 1 84 ? 7.695 -12.747 20.985 1.00 92.31 84 ALA A CA 1
ATOM 650 C C . ALA A 1 84 ? 6.823 -13.973 20.702 1.00 92.31 84 ALA A C 1
ATOM 652 O O . ALA A 1 84 ? 6.648 -14.398 19.561 1.00 92.31 84 ALA A O 1
ATOM 653 N N . THR A 1 85 ? 6.278 -14.564 21.760 1.00 93.69 85 THR A N 1
ATOM 654 C CA . THR A 1 85 ? 5.373 -15.707 21.634 1.00 93.69 85 THR A CA 1
ATOM 655 C C . THR A 1 85 ? 4.148 -15.497 22.505 1.00 93.69 85 THR A C 1
ATOM 657 O O . THR A 1 85 ? 4.252 -15.029 23.640 1.00 93.69 85 THR A O 1
ATOM 660 N N . VAL A 1 86 ? 2.984 -15.841 21.965 1.00 94.62 86 VAL A N 1
ATOM 661 C CA . VAL A 1 86 ? 1.718 -15.878 22.689 1.00 94.62 86 VAL A CA 1
ATOM 662 C C . VAL A 1 86 ? 1.485 -17.324 23.142 1.00 94.62 86 VAL A C 1
ATOM 664 O O . VAL A 1 86 ? 1.338 -18.221 22.303 1.00 94.62 86 VAL A O 1
ATOM 667 N N . PRO A 1 87 ? 1.477 -17.594 24.461 1.00 93.69 87 PRO A N 1
ATOM 668 C CA . PRO A 1 87 ? 1.283 -18.943 24.981 1.00 93.69 87 PRO A CA 1
ATOM 669 C C . PRO A 1 87 ? -0.061 -19.565 24.572 1.00 93.69 87 PRO A C 1
ATOM 671 O O . PRO A 1 87 ? -1.081 -18.877 24.512 1.00 93.69 87 PRO A O 1
ATOM 674 N N . LYS A 1 88 ? -0.088 -20.895 24.409 1.00 92.56 88 LYS A N 1
ATOM 675 C CA . LYS A 1 88 ? -1.278 -21.666 23.998 1.00 92.56 88 LYS A CA 1
ATOM 676 C C . LYS A 1 88 ? -2.545 -21.344 24.798 1.00 92.56 88 LYS A C 1
ATOM 678 O O . LYS A 1 88 ? -3.618 -21.254 24.216 1.00 92.56 88 LYS A O 1
ATOM 683 N N . HIS A 1 89 ? -2.442 -21.114 26.107 1.00 93.12 89 HIS A N 1
ATOM 684 C CA . HIS A 1 89 ? -3.623 -20.880 26.946 1.00 93.12 89 HIS A CA 1
ATOM 685 C C . HIS A 1 89 ? -4.463 -19.656 26.516 1.00 93.12 89 HIS A C 1
ATOM 687 O O . HIS A 1 89 ? -5.640 -19.580 26.860 1.00 93.12 89 HIS A O 1
ATOM 693 N N . TYR A 1 90 ? -3.900 -18.701 25.762 1.00 95.69 90 TYR A N 1
ATOM 694 C CA . TYR A 1 90 ? -4.681 -17.617 25.154 1.00 95.69 90 TYR A CA 1
ATOM 695 C C . TYR A 1 90 ? -5.547 -18.097 23.989 1.00 95.69 90 TYR A C 1
ATOM 697 O O . TYR A 1 90 ? -6.666 -17.617 23.840 1.00 95.69 90 TYR A O 1
ATOM 705 N N . ARG A 1 91 ? -5.070 -19.066 23.197 1.00 95.12 91 ARG A N 1
ATOM 706 C CA . ARG A 1 91 ? -5.881 -19.733 22.169 1.00 95.12 91 ARG A CA 1
ATOM 707 C C . ARG A 1 91 ? -7.000 -20.554 22.785 1.00 95.12 91 ARG A C 1
ATOM 709 O O . ARG A 1 91 ? -8.090 -20.565 22.224 1.00 95.12 91 ARG A O 1
ATOM 716 N N . ASP A 1 92 ? -6.751 -21.195 23.923 1.00 94.62 92 ASP A N 1
ATOM 717 C CA . ASP A 1 92 ? -7.781 -21.954 24.642 1.00 94.62 92 ASP A CA 1
ATOM 718 C C . ASP A 1 92 ? -8.904 -21.011 25.113 1.00 94.62 92 ASP A C 1
ATOM 720 O O . ASP A 1 92 ? -10.071 -21.238 24.805 1.00 94.62 92 ASP A O 1
ATOM 724 N N . LYS A 1 93 ? -8.551 -19.871 25.725 1.00 95.56 93 LYS A N 1
ATOM 725 C CA . LYS A 1 93 ? -9.520 -18.818 26.088 1.00 95.56 93 LYS A CA 1
ATOM 726 C C . LYS A 1 93 ? -10.244 -18.233 24.874 1.00 95.56 93 LYS A C 1
ATOM 728 O O . LYS A 1 93 ? -11.454 -18.037 24.908 1.00 95.56 93 LYS A O 1
ATOM 733 N N . ALA A 1 94 ? -9.519 -17.953 23.791 1.00 97.00 94 ALA A N 1
ATOM 734 C CA . ALA A 1 94 ? -10.128 -17.478 22.553 1.00 97.00 94 ALA A CA 1
ATOM 735 C C . ALA A 1 94 ? -11.126 -18.506 21.996 1.00 97.00 94 ALA A C 1
ATOM 737 O O . ALA A 1 94 ? -12.205 -18.122 21.557 1.00 97.00 94 ALA A O 1
ATOM 738 N N . ALA A 1 95 ? -10.811 -19.804 22.067 1.00 95.38 95 ALA A N 1
ATOM 739 C CA . ALA A 1 95 ? -11.713 -20.861 21.627 1.00 95.38 95 ALA A CA 1
ATOM 740 C C . ALA A 1 95 ? -13.010 -20.898 22.439 1.00 95.38 95 ALA A C 1
ATOM 742 O O . ALA A 1 95 ? -14.063 -21.095 21.847 1.00 95.38 95 ALA A O 1
ATOM 743 N N . GLU A 1 96 ? -12.957 -20.678 23.756 1.00 95.50 96 GLU A N 1
ATOM 744 C CA . GLU A 1 96 ? -14.155 -20.614 24.608 1.00 95.50 96 GLU A CA 1
ATOM 745 C C . GLU A 1 96 ? -15.110 -19.496 24.159 1.00 95.50 96 GLU A C 1
ATOM 747 O O . GLU A 1 96 ? -16.313 -19.723 24.014 1.00 95.50 96 GLU A O 1
ATOM 752 N N . HIS A 1 97 ? -14.574 -18.305 23.871 1.00 96.44 97 HIS A N 1
ATOM 753 C CA . HIS A 1 97 ? -15.365 -17.190 23.346 1.00 96.44 97 HIS A CA 1
ATOM 754 C C . HIS A 1 97 ? -15.907 -17.473 21.940 1.00 96.44 97 HIS A C 1
ATOM 756 O O . HIS A 1 97 ? -17.085 -17.229 21.671 1.00 96.44 97 HIS A O 1
ATOM 762 N N . LEU A 1 98 ? -15.060 -18.000 21.048 1.00 96.50 98 LEU A N 1
ATOM 763 C CA . LEU A 1 98 ? -15.439 -18.282 19.666 1.00 96.50 98 LEU A CA 1
ATOM 764 C C . LEU A 1 98 ? -16.484 -19.393 19.565 1.00 96.50 98 LEU A C 1
ATOM 766 O O . LEU A 1 98 ? -17.431 -19.256 18.802 1.00 96.50 98 LEU A O 1
ATOM 770 N N . ASP A 1 99 ? -16.362 -20.461 20.350 1.00 94.56 99 ASP A N 1
ATOM 771 C CA . ASP A 1 99 ? -17.325 -21.565 20.359 1.00 94.56 99 ASP A CA 1
ATOM 772 C C . ASP A 1 99 ? -18.741 -21.081 20.684 1.00 94.56 99 ASP A C 1
ATOM 774 O O . ASP A 1 99 ? -19.709 -21.461 20.026 1.00 94.56 99 ASP A O 1
ATOM 778 N N . HIS A 1 100 ? -18.849 -20.170 21.653 1.00 93.12 100 HIS A N 1
ATOM 779 C CA . HIS A 1 100 ? -20.119 -19.562 22.017 1.00 93.12 100 HIS A CA 1
ATOM 780 C C . HIS A 1 100 ? -20.716 -18.740 20.863 1.00 93.12 100 HIS A C 1
ATOM 782 O O . HIS A 1 100 ? -21.854 -18.986 20.460 1.00 93.12 100 HIS A O 1
ATOM 788 N N . ILE A 1 101 ? -19.965 -17.787 20.298 1.00 95.12 101 ILE A N 1
ATOM 789 C CA . ILE A 1 101 ? -20.503 -16.876 19.270 1.00 95.12 101 ILE A CA 1
ATOM 790 C C . ILE A 1 101 ? -20.717 -17.562 17.910 1.00 95.12 101 ILE A C 1
ATOM 792 O O . ILE A 1 101 ? -21.655 -17.220 17.191 1.00 95.12 101 ILE A O 1
ATOM 796 N N . LEU A 1 102 ? -19.908 -18.571 17.570 1.00 94.81 102 LEU A N 1
ATOM 797 C CA . LEU A 1 102 ? -20.114 -19.405 16.382 1.00 94.81 102 LEU A CA 1
ATOM 798 C C . LEU A 1 102 ? -21.377 -20.258 16.527 1.00 94.81 102 LEU A C 1
ATOM 800 O O . LEU A 1 102 ? -22.180 -20.328 15.594 1.00 94.81 102 LEU A O 1
ATOM 804 N N . GLY A 1 103 ? -21.611 -20.818 17.719 1.00 91.88 103 GLY A N 1
ATOM 805 C CA . GLY A 1 103 ? -22.845 -21.533 18.036 1.00 91.88 103 GLY A CA 1
ATOM 806 C C . GLY A 1 103 ? -24.098 -20.666 17.860 1.00 91.88 103 GLY A C 1
ATOM 807 O O . GLY A 1 103 ? -25.096 -21.142 17.320 1.00 91.88 103 GLY A O 1
ATOM 808 N N . LEU A 1 104 ? -24.037 -19.377 18.220 1.00 89.62 104 LEU A N 1
ATOM 809 C CA . LEU A 1 104 ? -25.139 -18.424 18.006 1.00 89.62 104 LEU A CA 1
ATOM 810 C C . LEU A 1 104 ? -25.444 -18.162 16.522 1.00 89.62 104 LEU A C 1
ATOM 812 O O . LEU A 1 104 ? -26.586 -17.854 16.185 1.00 89.62 104 LEU A O 1
ATOM 816 N N . GLN A 1 105 ? -24.458 -18.312 15.633 1.00 85.56 105 GLN A N 1
ATOM 817 C CA . GLN A 1 105 ? -24.646 -18.235 14.176 1.00 85.56 105 GLN A CA 1
ATOM 818 C C . GLN A 1 105 ? -24.948 -19.603 13.540 1.00 85.56 105 GLN A C 1
ATOM 820 O O . GLN A 1 105 ? -24.985 -19.731 12.318 1.00 85.56 105 GLN A O 1
ATOM 825 N N . GLY A 1 106 ? -25.168 -20.642 14.353 1.00 87.62 106 GLY A N 1
ATOM 826 C CA . GLY A 1 106 ? -25.421 -21.995 13.867 1.00 87.62 106 GLY A CA 1
ATOM 827 C C . GLY A 1 106 ? -24.241 -22.578 13.089 1.00 87.62 106 GLY A C 1
ATOM 828 O O . GLY A 1 106 ? -24.462 -23.344 12.151 1.00 87.62 106 GLY A O 1
ATOM 829 N N . VAL A 1 107 ? -23.011 -22.178 13.428 1.00 89.50 107 VAL A N 1
ATOM 830 C CA . VAL A 1 107 ? -21.770 -22.752 12.900 1.00 89.50 107 VAL A CA 1
ATOM 831 C C . VAL A 1 107 ? -21.294 -23.822 13.875 1.00 89.50 107 VAL A C 1
ATOM 833 O O . VAL A 1 107 ? -20.836 -23.520 14.974 1.00 89.50 107 VAL A O 1
ATOM 836 N N . ASP A 1 108 ? -21.416 -25.083 13.471 1.00 86.81 108 ASP A N 1
ATOM 837 C CA . ASP A 1 108 ? -20.963 -26.242 14.234 1.00 86.81 108 ASP A CA 1
ATOM 838 C C . ASP A 1 108 ? -19.810 -26.973 13.521 1.00 86.81 108 ASP A C 1
ATOM 840 O O . ASP A 1 108 ? -19.398 -26.625 12.410 1.00 86.81 108 ASP A O 1
ATOM 844 N N . ALA A 1 109 ? -19.272 -28.010 14.168 1.00 83.12 109 ALA A N 1
ATOM 845 C CA . ALA A 1 109 ? -18.194 -28.820 13.600 1.00 83.12 109 ALA A CA 1
ATOM 846 C C . ALA A 1 109 ? -18.589 -29.494 12.270 1.00 83.12 109 ALA A C 1
ATOM 848 O O . ALA A 1 109 ? -17.721 -29.747 11.435 1.00 83.12 109 ALA A O 1
ATOM 849 N N . ALA A 1 110 ? -19.882 -29.768 12.053 1.00 84.44 110 ALA A N 1
ATOM 850 C CA . ALA A 1 110 ? -20.365 -30.374 10.818 1.00 84.44 110 ALA A CA 1
ATOM 851 C C . ALA A 1 110 ? -20.321 -29.377 9.651 1.00 84.44 110 ALA A C 1
ATOM 853 O O . ALA A 1 110 ? -19.841 -29.741 8.579 1.00 84.44 110 ALA A O 1
ATOM 854 N N . LYS A 1 111 ? -20.740 -28.120 9.859 1.00 85.00 111 LYS A N 1
ATOM 855 C CA . LYS A 1 111 ? -20.622 -27.053 8.849 1.00 85.00 111 LYS A CA 1
ATOM 856 C C . LYS A 1 111 ? -19.174 -26.683 8.545 1.00 85.00 111 LYS A C 1
ATOM 858 O O . LYS A 1 111 ? -18.827 -26.451 7.389 1.00 85.00 111 LYS A O 1
ATOM 863 N N . LEU A 1 112 ? -18.326 -26.636 9.571 1.00 88.81 112 LEU A N 1
ATOM 864 C CA . LEU A 1 112 ? -16.898 -26.382 9.380 1.00 88.81 112 LEU A CA 1
ATOM 865 C C . LEU A 1 112 ? -16.233 -27.517 8.591 1.00 88.81 112 LEU A C 1
ATOM 867 O O . LEU A 1 112 ? -15.336 -27.261 7.796 1.00 88.81 112 LEU A O 1
ATOM 871 N N . GLY A 1 113 ? -16.674 -28.762 8.792 1.00 85.94 113 GLY A N 1
ATOM 872 C CA . GLY A 1 113 ? -16.106 -29.936 8.128 1.00 85.94 113 GLY A CA 1
ATOM 873 C C . GLY A 1 113 ? -14.763 -30.389 8.713 1.00 85.94 113 GLY A C 1
ATOM 874 O O . GLY A 1 113 ? -14.123 -31.279 8.155 1.00 85.94 113 GLY A O 1
ATOM 875 N N . TRP A 1 114 ? -14.330 -29.803 9.836 1.00 90.50 114 TRP A N 1
ATOM 876 C CA . TRP A 1 114 ? -13.094 -30.153 10.536 1.00 90.50 114 TRP A CA 1
ATOM 877 C C . TRP A 1 114 ? -13.160 -29.789 12.031 1.00 90.50 114 TRP A C 1
ATOM 879 O O . TRP A 1 114 ? -13.946 -28.937 12.451 1.00 90.50 114 TRP A O 1
ATOM 889 N N . ASP A 1 115 ? -12.334 -30.448 12.849 1.00 89.94 115 ASP A N 1
ATOM 890 C CA . ASP A 1 115 ? -12.277 -30.240 14.301 1.00 89.94 115 ASP A CA 1
ATOM 891 C C . ASP A 1 115 ? -11.197 -29.221 14.685 1.00 89.94 115 ASP A C 1
ATOM 893 O O . ASP A 1 115 ? -10.067 -29.561 15.037 1.00 89.94 115 ASP A O 1
ATOM 897 N N . TRP A 1 116 ? -11.565 -27.945 14.605 1.00 89.88 116 TRP A N 1
ATOM 898 C CA . TRP A 1 116 ? -10.655 -26.829 14.856 1.00 89.88 116 TRP A CA 1
ATOM 899 C C . TRP A 1 116 ? -10.177 -26.706 16.304 1.00 89.88 116 TRP A C 1
ATOM 901 O O . TRP A 1 116 ? -9.120 -26.125 16.555 1.00 89.88 116 TRP A O 1
ATOM 911 N N . LYS A 1 117 ? -10.926 -27.265 17.262 1.00 88.25 117 LYS A N 1
ATOM 912 C CA . LYS A 1 117 ? -10.563 -27.238 18.686 1.00 88.25 117 LYS A CA 1
ATOM 913 C C . LYS A 1 117 ? -9.383 -28.159 18.990 1.00 88.25 117 LYS A C 1
ATOM 915 O O . LYS A 1 117 ? -8.648 -27.900 19.936 1.00 88.25 117 LYS A O 1
ATOM 920 N N . ASN A 1 118 ? -9.197 -29.198 18.176 1.00 88.88 118 ASN A N 1
ATOM 921 C CA . ASN A 1 118 ? -8.114 -30.171 18.291 1.00 88.88 118 ASN A CA 1
ATOM 922 C C . ASN A 1 118 ? -7.080 -30.032 17.158 1.00 88.88 118 ASN A C 1
ATOM 924 O O . ASN A 1 118 ? -6.440 -31.015 16.783 1.00 88.88 118 ASN A O 1
ATOM 928 N N . ASP A 1 119 ? -6.909 -28.827 16.599 1.00 91.12 119 ASP A N 1
ATOM 929 C CA . ASP A 1 119 ? -5.867 -28.548 15.606 1.00 91.12 119 ASP A CA 1
ATOM 930 C C . ASP A 1 119 ? -4.471 -28.823 16.206 1.00 91.12 119 ASP A C 1
ATOM 932 O O . ASP A 1 119 ? -4.054 -28.104 17.118 1.00 91.12 119 ASP A O 1
ATOM 936 N N . PRO A 1 120 ? -3.697 -29.797 15.687 1.00 89.56 120 PRO A N 1
ATOM 937 C CA . PRO A 1 120 ? -2.366 -30.108 16.208 1.00 89.56 120 PRO A CA 1
ATOM 938 C C . PRO A 1 120 ? -1.405 -28.914 16.187 1.00 89.56 120 PRO A C 1
ATOM 940 O O . PRO A 1 120 ? -0.483 -28.850 16.995 1.00 89.56 120 PRO A O 1
ATOM 943 N N . ARG A 1 121 ? -1.611 -27.952 15.278 1.00 87.94 121 ARG A N 1
ATOM 944 C CA . ARG A 1 121 ? -0.787 -26.737 15.181 1.00 87.94 121 ARG A CA 1
ATOM 945 C C . ARG A 1 121 ? -1.118 -25.713 16.265 1.00 87.94 121 ARG A C 1
ATOM 947 O O . ARG A 1 121 ? -0.327 -24.803 16.501 1.00 87.94 121 ARG A O 1
ATOM 954 N N . ALA A 1 122 ? -2.261 -25.850 16.940 1.00 88.81 122 ALA A N 1
ATOM 955 C CA . ALA A 1 122 ? -2.614 -25.009 18.080 1.00 88.81 122 ALA A CA 1
ATOM 956 C C . ALA A 1 122 ? -1.714 -25.269 19.302 1.00 88.81 122 ALA A C 1
ATOM 958 O O . ALA A 1 122 ? -1.628 -24.399 20.170 1.00 88.81 122 ALA A O 1
ATOM 959 N N . GLU A 1 123 ? -1.044 -26.430 19.358 1.00 88.44 123 GLU A N 1
ATOM 960 C CA . GLU A 1 123 ? -0.150 -26.831 20.453 1.00 88.44 123 GLU A CA 1
ATOM 961 C C . GLU A 1 123 ? 1.145 -26.009 20.513 1.00 88.44 123 GLU A C 1
ATOM 963 O O . GLU A 1 123 ? 1.701 -25.796 21.592 1.00 88.44 123 GLU A O 1
ATOM 968 N N . GLU A 1 124 ? 1.626 -25.514 19.371 1.00 88.44 124 GLU A N 1
ATOM 969 C CA . GLU A 1 124 ? 2.813 -24.658 19.313 1.00 88.44 124 GLU A CA 1
ATOM 970 C C . GLU A 1 124 ? 2.473 -23.232 19.774 1.00 88.44 124 GLU A C 1
ATOM 972 O O . GLU A 1 124 ? 1.394 -22.740 19.451 1.00 88.44 124 GLU A O 1
ATOM 977 N N . PRO A 1 125 ? 3.350 -22.510 20.496 1.00 89.56 125 PRO A N 1
ATOM 978 C CA . PRO A 1 125 ? 3.115 -21.101 20.810 1.00 89.56 125 PRO A CA 1
ATOM 979 C C . PRO A 1 125 ? 2.885 -20.271 19.541 1.00 89.56 125 PRO A C 1
ATOM 981 O O . PRO A 1 125 ? 3.583 -20.447 18.544 1.00 89.56 125 PRO A O 1
ATOM 984 N N . LEU A 1 126 ? 1.928 -19.341 19.578 1.00 95.19 126 LEU A N 1
ATOM 985 C CA . LEU A 1 126 ? 1.696 -18.429 18.458 1.00 95.19 126 LEU A CA 1
ATOM 986 C C . LEU A 1 126 ? 2.872 -17.451 18.369 1.00 95.19 126 LEU A C 1
ATOM 988 O O . LEU A 1 126 ? 3.135 -16.704 19.312 1.00 95.19 126 LEU A O 1
ATOM 992 N N . LEU A 1 127 ? 3.588 -17.468 17.247 1.00 94.88 127 LEU A N 1
ATOM 993 C CA . LEU A 1 127 ? 4.714 -16.571 17.016 1.00 94.88 127 LEU A CA 1
ATOM 994 C C . LEU A 1 127 ? 4.217 -15.147 16.758 1.00 94.88 127 LEU A C 1
ATOM 996 O O . LEU A 1 127 ? 3.232 -14.934 16.050 1.00 94.88 127 LEU A O 1
ATOM 1000 N N . GLY A 1 128 ? 4.933 -14.173 17.305 1.00 94.94 128 GLY A N 1
ATOM 1001 C CA . GLY A 1 128 ? 4.711 -12.763 17.039 1.00 94.94 128 GLY A CA 1
ATOM 1002 C C . GLY A 1 128 ? 6.006 -11.961 17.042 1.00 94.94 128 GLY A C 1
ATOM 1003 O O . GLY A 1 128 ? 7.077 -12.451 17.398 1.00 94.94 128 GLY A O 1
ATOM 1004 N N . GLU A 1 129 ? 5.910 -10.707 16.631 1.00 94.75 129 GLU A N 1
ATOM 1005 C CA . GLU A 1 129 ? 7.037 -9.783 16.576 1.00 94.75 129 GLU A CA 1
ATOM 1006 C C . GLU A 1 129 ? 6.582 -8.375 16.947 1.00 94.75 129 GLU A C 1
ATOM 1008 O O . GLU A 1 129 ? 5.633 -7.832 16.373 1.00 94.75 129 GLU A O 1
ATOM 1013 N N . TRP A 1 130 ? 7.293 -7.788 17.906 1.00 95.00 130 TRP A N 1
ATOM 1014 C CA . TRP A 1 130 ? 7.202 -6.377 18.247 1.00 95.00 130 TRP A CA 1
ATOM 1015 C C . TRP A 1 130 ? 8.061 -5.563 17.292 1.00 95.00 130 TRP A C 1
ATOM 1017 O O . TRP A 1 130 ? 9.257 -5.813 17.180 1.00 95.00 130 TRP A O 1
ATOM 1027 N N . THR A 1 131 ? 7.469 -4.563 16.650 1.00 95.00 131 THR A N 1
ATOM 1028 C CA . THR A 1 131 ? 8.166 -3.533 15.878 1.00 95.00 131 THR A CA 1
ATOM 1029 C C . THR A 1 131 ? 8.044 -2.192 16.597 1.00 95.00 131 THR A C 1
ATOM 1031 O O . THR A 1 131 ? 6.939 -1.736 16.897 1.00 95.00 131 THR A O 1
ATOM 1034 N N . GLU A 1 132 ? 9.177 -1.546 16.863 1.00 93.12 132 GLU A N 1
ATOM 1035 C CA . GLU A 1 132 ? 9.256 -0.240 17.528 1.00 93.12 132 GLU A CA 1
ATOM 1036 C C . GLU A 1 132 ? 10.241 0.687 16.816 1.00 93.12 132 GLU A C 1
ATOM 1038 O O . GLU A 1 132 ? 11.212 0.226 16.218 1.00 93.12 132 GLU A O 1
ATOM 1043 N N . ALA A 1 133 ? 10.043 2.001 16.928 1.00 91.62 133 ALA A N 1
ATOM 1044 C CA . ALA A 1 133 ? 11.060 2.966 16.527 1.00 91.62 133 ALA A CA 1
ATOM 1045 C C . ALA A 1 133 ? 12.192 3.059 17.555 1.00 91.62 133 ALA A C 1
ATOM 1047 O O . ALA A 1 133 ? 11.948 3.123 18.763 1.00 91.62 133 ALA A O 1
ATOM 1048 N N . LYS A 1 134 ? 13.438 3.079 17.061 1.00 88.81 134 LYS A N 1
ATOM 1049 C CA . LYS A 1 134 ? 14.642 3.315 17.874 1.00 88.81 134 LYS A CA 1
ATOM 1050 C C . LYS A 1 134 ? 14.629 4.703 18.496 1.00 88.81 134 LYS A C 1
ATOM 1052 O O . LYS A 1 134 ? 14.926 4.850 19.678 1.00 88.81 134 LYS A O 1
ATOM 1057 N N . GLU A 1 135 ? 14.283 5.698 17.690 1.00 84.56 135 GLU A N 1
ATOM 1058 C CA . GLU A 1 135 ? 14.149 7.087 18.108 1.00 84.56 135 GLU A CA 1
ATOM 1059 C C . GLU A 1 135 ? 12.664 7.407 18.254 1.00 84.56 135 GLU A C 1
ATOM 1061 O O . GLU A 1 135 ? 11.881 7.215 17.324 1.00 84.56 135 GLU A O 1
ATOM 1066 N N . LYS A 1 136 ? 12.277 7.841 19.455 1.00 84.56 136 LYS A N 1
ATOM 1067 C CA . LYS A 1 136 ? 10.895 8.174 19.802 1.00 84.56 136 LYS A CA 1
ATOM 1068 C C . LYS A 1 136 ? 10.764 9.695 19.806 1.00 84.56 136 LYS A C 1
ATOM 1070 O O . LYS A 1 136 ? 11.387 10.355 20.634 1.00 84.56 136 LYS A O 1
ATOM 1075 N N . ASP A 1 137 ? 10.002 10.226 18.854 1.00 81.44 137 ASP A N 1
ATOM 1076 C CA . ASP A 1 137 ? 9.636 11.645 18.777 1.00 81.44 137 ASP A CA 1
ATOM 1077 C C . ASP A 1 137 ? 8.370 11.942 19.608 1.00 81.44 137 ASP A C 1
ATOM 1079 O O . ASP A 1 137 ? 7.801 11.052 20.245 1.00 81.44 137 ASP A O 1
ATOM 1083 N N . GLU A 1 138 ? 7.900 13.189 19.580 1.00 78.75 138 GLU A N 1
ATOM 1084 C CA . GLU A 1 138 ? 6.706 13.642 20.313 1.00 78.75 138 GLU A CA 1
ATOM 1085 C C . GLU A 1 138 ? 5.421 12.888 19.933 1.00 78.75 138 GLU A C 1
ATOM 1087 O O . GLU A 1 138 ? 4.457 12.872 20.699 1.00 78.75 138 GLU A O 1
ATOM 1092 N N . LYS A 1 139 ? 5.390 12.222 18.769 1.00 76.69 139 LYS A N 1
ATOM 1093 C CA . LYS A 1 139 ? 4.234 11.425 18.341 1.00 76.69 139 LYS A CA 1
ATOM 1094 C C . LYS A 1 139 ? 4.134 10.128 19.135 1.00 76.69 139 LYS A C 1
ATOM 1096 O O . LYS A 1 139 ? 3.045 9.555 19.197 1.00 76.69 139 LYS A O 1
ATOM 1101 N N . HIS A 1 140 ? 5.231 9.640 19.716 1.00 81.06 140 HIS A N 1
ATOM 1102 C CA . HIS A 1 140 ? 5.287 8.347 20.387 1.00 81.06 140 HIS A CA 1
ATOM 1103 C C . HIS A 1 140 ? 4.718 8.413 21.806 1.00 81.06 140 HIS A C 1
ATOM 1105 O O . HIS A 1 140 ? 5.181 9.182 22.643 1.00 81.06 140 HIS A O 1
ATOM 1111 N N . SER A 1 141 ? 3.756 7.535 22.104 1.00 78.31 141 SER A N 1
ATOM 1112 C CA . SER A 1 141 ? 3.206 7.372 23.455 1.00 78.31 141 SER A CA 1
ATOM 1113 C C . SER A 1 141 ? 3.493 5.975 23.999 1.00 78.31 141 SER A C 1
ATOM 1115 O O . SER A 1 141 ? 3.384 4.984 23.279 1.00 78.31 141 SER A O 1
ATOM 1117 N N . ALA A 1 142 ? 3.844 5.884 25.286 1.00 69.25 142 ALA A N 1
ATOM 1118 C CA . ALA A 1 142 ? 4.250 4.636 25.935 1.00 69.25 142 ALA A CA 1
ATOM 1119 C C . ALA A 1 142 ? 3.140 3.563 26.004 1.00 69.25 142 ALA A C 1
ATOM 1121 O O . ALA A 1 142 ? 3.463 2.393 26.196 1.00 69.25 142 ALA A O 1
ATOM 1122 N N . GLY A 1 143 ? 1.865 3.942 25.837 1.00 77.88 143 GLY A N 1
ATOM 1123 C CA . GLY A 1 143 ? 0.719 3.017 25.855 1.00 77.88 143 GLY A CA 1
ATOM 1124 C C . GLY A 1 143 ? 0.229 2.560 24.476 1.00 77.88 143 GLY A C 1
ATOM 1125 O O . GLY A 1 143 ? -0.358 1.487 24.356 1.00 77.88 143 GLY A O 1
ATOM 1126 N N . ARG A 1 144 ? 0.495 3.334 23.417 1.00 93.56 144 ARG A N 1
ATOM 1127 C CA . ARG A 1 144 ? -0.151 3.139 22.114 1.00 93.56 144 ARG A CA 1
ATOM 1128 C C . ARG A 1 144 ? 0.353 1.882 21.411 1.00 93.56 144 ARG A C 1
ATOM 1130 O O . ARG A 1 144 ? 1.544 1.770 21.107 1.00 93.56 144 ARG A O 1
ATOM 1137 N N . THR A 1 145 ? -0.564 0.967 21.114 1.00 96.62 145 THR A N 1
ATOM 1138 C CA . THR A 1 145 ? -0.253 -0.350 20.554 1.00 96.62 145 THR A CA 1
ATOM 1139 C C . THR A 1 145 ? -1.111 -0.650 19.329 1.00 96.62 145 THR A C 1
ATOM 1141 O O . THR A 1 145 ? -2.316 -0.417 19.323 1.00 96.62 145 THR A O 1
ATOM 1144 N N . VAL A 1 146 ? -0.500 -1.206 18.285 1.00 98.44 146 VAL A N 1
ATOM 1145 C CA . VAL A 1 1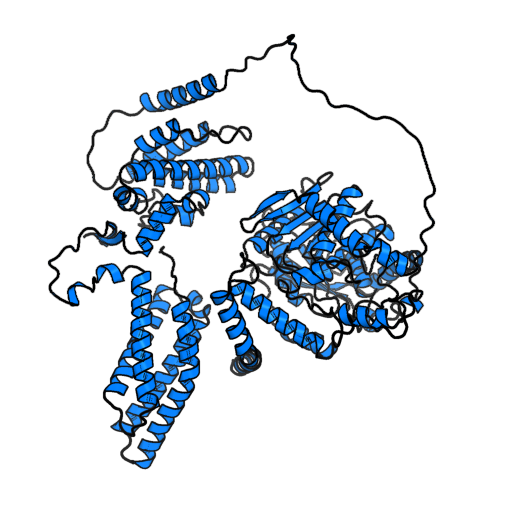46 ? -1.207 -1.727 17.110 1.00 98.44 146 VAL A CA 1
ATOM 1146 C C . VAL A 1 146 ? -1.071 -3.244 17.086 1.00 98.44 146 VAL A C 1
ATOM 1148 O O . VAL A 1 146 ? 0.051 -3.743 17.066 1.00 98.44 146 VAL A O 1
ATOM 1151 N N . LEU A 1 147 ? -2.184 -3.975 17.055 1.00 98.75 147 LEU A N 1
ATOM 1152 C CA . LEU A 1 147 ? -2.193 -5.398 16.707 1.00 98.75 147 LEU A CA 1
ATOM 1153 C C . LEU A 1 147 ? -2.308 -5.512 15.184 1.00 98.75 147 LEU A C 1
ATOM 1155 O O . LEU A 1 147 ? -3.363 -5.205 14.633 1.00 98.75 147 LEU A O 1
ATOM 1159 N N . TYR A 1 148 ? -1.232 -5.922 14.513 1.00 98.75 148 TYR A N 1
ATOM 1160 C CA . TYR A 1 148 ? -1.177 -6.011 13.055 1.00 98.75 148 TYR A CA 1
ATOM 1161 C C . TYR A 1 148 ? -1.413 -7.442 12.561 1.00 98.75 148 TYR A C 1
ATOM 1163 O O . TYR A 1 148 ? -0.715 -8.379 12.960 1.00 98.75 148 TYR A O 1
ATOM 1171 N N . LEU A 1 149 ? -2.366 -7.593 11.647 1.00 98.75 149 LEU A N 1
ATOM 1172 C CA . LEU A 1 149 ? -2.764 -8.844 11.015 1.00 98.75 149 LEU A CA 1
ATOM 1173 C C . LEU A 1 149 ? -2.431 -8.752 9.526 1.00 98.75 149 LEU A C 1
ATOM 1175 O O . LEU A 1 149 ? -2.999 -7.936 8.805 1.00 98.75 149 LEU A O 1
ATOM 1179 N N . HIS A 1 150 ? -1.472 -9.557 9.076 1.00 97.56 150 HIS A N 1
ATOM 1180 C CA . HIS A 1 150 ? -0.945 -9.462 7.716 1.00 97.56 150 HIS A CA 1
ATOM 1181 C C . HIS A 1 150 ? -1.922 -9.968 6.644 1.00 97.56 150 HIS A C 1
ATOM 1183 O O . HIS A 1 150 ? -2.704 -10.888 6.897 1.00 97.56 150 HIS A O 1
ATOM 1189 N N . GLY A 1 151 ? -1.846 -9.419 5.430 1.00 95.75 151 GLY A N 1
ATOM 1190 C CA . GLY A 1 151 ? -2.537 -9.929 4.246 1.00 95.75 151 GLY A CA 1
ATOM 1191 C C . GLY A 1 151 ? -1.955 -11.240 3.705 1.00 95.75 151 GLY A C 1
ATOM 1192 O O . GLY A 1 151 ? -1.103 -11.871 4.326 1.00 95.75 151 GLY A O 1
ATOM 1193 N N . GLY A 1 152 ? -2.419 -11.670 2.526 1.00 91.12 152 GLY A N 1
ATOM 1194 C CA . GLY A 1 152 ? -1.975 -12.926 1.889 1.00 91.12 152 GLY A CA 1
ATOM 1195 C C . GLY A 1 152 ? -3.078 -13.963 1.649 1.00 91.12 152 GLY A C 1
ATOM 1196 O O . GLY A 1 152 ? -2.802 -15.159 1.574 1.00 91.12 152 GLY A O 1
ATOM 1197 N N . GLY A 1 153 ? -4.342 -13.535 1.558 1.00 91.06 153 GLY A N 1
ATOM 1198 C CA . GLY A 1 153 ? -5.467 -14.421 1.228 1.00 91.06 153 GLY A CA 1
ATOM 1199 C C . GLY A 1 153 ? -5.747 -15.517 2.265 1.00 91.06 153 GLY A C 1
ATOM 1200 O O . GLY A 1 153 ? -6.350 -16.523 1.912 1.00 91.06 153 GLY A O 1
ATOM 1201 N N . TYR A 1 154 ? -5.277 -15.358 3.510 1.00 94.44 154 TYR A N 1
ATOM 1202 C CA . TYR A 1 154 ? -5.289 -16.364 4.586 1.00 94.44 154 TYR A CA 1
ATOM 1203 C C . TYR A 1 154 ? -4.434 -17.622 4.357 1.00 94.44 154 TYR A C 1
ATOM 1205 O O . TYR A 1 154 ? -4.450 -18.524 5.196 1.00 94.44 154 TYR A O 1
ATOM 1213 N N . PHE A 1 155 ? -3.682 -17.714 3.254 1.00 91.25 155 PHE A N 1
ATOM 1214 C CA . PHE A 1 155 ? -2.852 -18.888 2.947 1.00 91.25 155 PHE A CA 1
ATOM 1215 C C . PHE A 1 155 ? -1.384 -18.561 2.635 1.00 91.25 155 PHE A C 1
ATOM 1217 O O . PHE A 1 155 ? -0.589 -19.489 2.497 1.00 91.25 155 PHE A O 1
ATOM 1224 N N . LEU A 1 156 ? -1.005 -17.282 2.535 1.00 89.44 156 LEU A N 1
ATOM 1225 C CA . LEU A 1 156 ? 0.355 -16.809 2.245 1.00 89.44 156 LEU A CA 1
ATOM 1226 C C . LEU A 1 156 ? 0.838 -15.786 3.273 1.00 89.44 156 LEU A C 1
ATOM 1228 O O . LEU A 1 156 ? 0.072 -15.340 4.125 1.00 89.44 156 LEU A O 1
ATOM 1232 N N . CYS A 1 157 ? 2.095 -15.369 3.092 1.00 90.56 157 CYS A N 1
ATOM 1233 C CA . CYS A 1 157 ? 2.766 -14.329 3.862 1.00 90.56 157 CYS A CA 1
ATOM 1234 C C . CYS A 1 157 ? 3.041 -14.731 5.318 1.00 90.56 157 CYS A C 1
ATOM 1236 O O . CYS A 1 157 ? 2.804 -15.863 5.737 1.00 90.56 157 CYS A O 1
ATOM 1238 N N . SER A 1 158 ? 3.657 -13.799 6.040 1.00 90.75 158 SER A N 1
ATOM 1239 C CA . SER A 1 158 ? 4.022 -13.913 7.452 1.00 90.75 158 SER A CA 1
ATOM 1240 C C . SER A 1 158 ? 4.298 -12.526 8.035 1.00 90.75 158 SER A C 1
ATOM 1242 O O . SER A 1 158 ? 4.412 -11.538 7.295 1.00 90.75 158 SER A O 1
ATOM 1244 N N . ILE A 1 159 ? 4.557 -12.456 9.342 1.00 91.62 159 ILE A N 1
ATOM 1245 C CA . ILE A 1 159 ? 5.069 -11.249 10.020 1.00 91.62 159 ILE A CA 1
ATOM 1246 C C . ILE A 1 159 ? 6.265 -10.603 9.296 1.00 91.62 159 ILE A C 1
ATOM 1248 O O . ILE A 1 159 ? 6.361 -9.380 9.210 1.00 91.62 159 ILE A O 1
ATOM 1252 N N . ARG A 1 160 ? 7.149 -11.404 8.682 1.00 90.31 160 ARG A N 1
ATOM 1253 C CA . ARG A 1 160 ? 8.375 -10.906 8.037 1.00 90.31 160 ARG A CA 1
ATOM 1254 C C . ARG A 1 160 ? 8.087 -10.154 6.746 1.00 90.31 160 ARG A C 1
ATOM 1256 O O . ARG A 1 160 ? 8.724 -9.138 6.478 1.00 90.31 160 ARG A O 1
ATOM 1263 N N . THR A 1 161 ? 7.115 -10.625 5.964 1.00 87.88 161 THR A N 1
ATOM 1264 C CA . THR A 1 161 ? 6.704 -9.964 4.711 1.00 87.88 161 THR A CA 1
ATOM 1265 C C . THR A 1 161 ? 6.108 -8.573 4.938 1.00 87.88 161 THR A C 1
ATOM 1267 O O . THR A 1 161 ? 6.191 -7.727 4.053 1.00 87.88 161 THR A O 1
ATOM 1270 N N . HIS A 1 162 ? 5.569 -8.315 6.134 1.00 92.44 162 HIS A N 1
ATOM 1271 C CA . HIS A 1 162 ? 4.882 -7.067 6.472 1.00 92.44 162 HIS A CA 1
ATOM 1272 C C . HIS A 1 162 ? 5.712 -6.130 7.361 1.00 92.44 162 HIS A C 1
ATOM 1274 O O . HIS A 1 162 ? 5.225 -5.064 7.729 1.00 92.44 162 HIS A O 1
ATOM 1280 N N . ARG A 1 163 ? 6.991 -6.442 7.631 1.00 91.19 163 ARG A N 1
ATOM 1281 C CA . ARG A 1 163 ? 7.897 -5.585 8.426 1.00 91.19 163 ARG A CA 1
ATOM 1282 C C . ARG A 1 163 ? 7.968 -4.139 7.942 1.00 91.19 163 ARG A C 1
ATOM 1284 O O . ARG A 1 163 ? 8.106 -3.222 8.742 1.00 91.19 163 ARG A O 1
ATOM 1291 N N . TRP A 1 164 ? 7.871 -3.918 6.632 1.00 90.44 164 TRP A N 1
ATOM 1292 C CA . TRP A 1 164 ? 7.844 -2.564 6.078 1.00 90.44 164 TRP A CA 1
ATOM 1293 C C . TRP A 1 164 ? 6.565 -1.803 6.466 1.00 90.44 164 TRP A C 1
ATOM 1295 O O . TRP A 1 164 ? 6.629 -0.618 6.801 1.00 90.44 164 TRP A O 1
ATOM 1305 N N . ALA A 1 165 ? 5.414 -2.480 6.469 1.00 92.75 165 ALA A N 1
ATOM 1306 C CA . ALA A 1 165 ? 4.142 -1.903 6.890 1.00 92.75 165 ALA A CA 1
ATOM 1307 C C . ALA A 1 165 ? 4.133 -1.633 8.398 1.00 92.75 165 ALA A C 1
ATOM 1309 O O . ALA A 1 165 ? 3.823 -0.519 8.824 1.00 92.75 165 ALA A O 1
ATOM 1310 N N . THR A 1 166 ? 4.541 -2.620 9.205 1.00 95.31 166 THR A N 1
ATOM 1311 C CA . THR A 1 166 ? 4.592 -2.487 10.668 1.00 95.31 166 THR A CA 1
ATOM 1312 C C . THR A 1 166 ? 5.572 -1.399 11.091 1.00 95.31 166 THR A C 1
ATOM 1314 O O . THR A 1 166 ? 5.256 -0.616 11.980 1.00 95.31 166 THR A O 1
ATOM 1317 N N . TRP A 1 167 ? 6.713 -1.265 10.408 1.00 93.88 167 TRP A N 1
ATOM 1318 C CA . TRP A 1 167 ? 7.646 -0.160 10.619 1.00 93.88 167 TRP A CA 1
ATOM 1319 C C . TRP A 1 167 ? 7.001 1.202 10.354 1.00 93.88 167 TRP A C 1
ATOM 1321 O O . TRP A 1 167 ? 7.066 2.099 11.198 1.00 93.88 167 TRP A O 1
ATOM 1331 N N . ASN A 1 168 ? 6.344 1.366 9.203 1.00 93.88 168 ASN A N 1
ATOM 1332 C CA . ASN A 1 168 ? 5.692 2.630 8.872 1.00 93.88 168 ASN A CA 1
ATOM 1333 C C . ASN A 1 168 ? 4.593 2.984 9.875 1.00 93.88 168 ASN A C 1
ATOM 1335 O O . ASN A 1 168 ? 4.461 4.154 10.235 1.00 93.88 168 ASN A O 1
ATOM 1339 N N . MET A 1 169 ? 3.839 1.996 10.357 1.00 94.94 169 MET A N 1
ATOM 1340 C CA . MET A 1 169 ? 2.808 2.214 11.371 1.00 94.94 169 MET A CA 1
ATOM 1341 C C . MET A 1 169 ? 3.395 2.495 12.753 1.00 94.94 169 MET A C 1
ATOM 1343 O O . MET A 1 169 ? 2.869 3.358 13.452 1.00 94.94 169 MET A O 1
ATOM 1347 N N . ALA A 1 170 ? 4.523 1.879 13.117 1.00 94.81 170 ALA A N 1
ATOM 1348 C CA . ALA A 1 170 ? 5.233 2.208 14.350 1.00 94.81 170 ALA A CA 1
ATOM 1349 C C . ALA A 1 170 ? 5.682 3.677 14.346 1.00 94.81 170 ALA A C 1
ATOM 1351 O O . ALA A 1 170 ? 5.360 4.432 15.263 1.00 94.81 170 ALA A O 1
ATOM 1352 N N . ARG A 1 171 ? 6.343 4.102 13.259 1.00 93.44 171 ARG A N 1
ATOM 1353 C CA . ARG A 1 171 ? 6.865 5.465 13.092 1.00 93.44 171 ARG A CA 1
ATOM 1354 C C . ARG A 1 171 ? 5.759 6.515 12.990 1.00 93.44 171 ARG A C 1
ATOM 1356 O O . ARG A 1 171 ? 5.822 7.540 13.658 1.00 93.44 171 ARG A O 1
ATOM 1363 N N . ARG A 1 172 ? 4.757 6.300 12.131 1.00 94.12 172 ARG A N 1
ATOM 1364 C CA . ARG A 1 172 ? 3.693 7.291 11.889 1.00 94.12 172 ARG A CA 1
ATOM 1365 C C . ARG A 1 172 ? 2.649 7.277 12.986 1.00 94.12 172 ARG A C 1
ATOM 1367 O O . ARG A 1 172 ? 2.257 8.336 13.454 1.00 94.12 172 ARG A O 1
ATOM 1374 N N . GLY A 1 173 ? 2.198 6.102 13.409 1.00 93.75 173 GLY A N 1
ATOM 1375 C CA . GLY A 1 173 ? 1.247 5.970 14.510 1.00 93.75 173 GLY A CA 1
ATOM 1376 C C . GLY A 1 173 ? 1.843 6.377 15.858 1.00 93.75 173 GLY A C 1
ATOM 1377 O O . GLY A 1 173 ? 1.092 6.605 16.803 1.00 93.75 173 GLY A O 1
ATOM 1378 N N . GLY A 1 174 ? 3.174 6.484 15.967 1.00 92.94 174 GLY A N 1
ATOM 1379 C CA . GLY A 1 174 ? 3.849 6.706 17.244 1.00 92.94 174 GLY A CA 1
ATOM 1380 C C . GLY A 1 174 ? 3.477 5.605 18.238 1.00 92.94 174 GLY A C 1
ATOM 1381 O O . GLY A 1 174 ? 3.089 5.891 19.372 1.00 92.94 174 GLY A O 1
ATOM 1382 N N . ALA A 1 175 ? 3.480 4.361 17.760 1.00 93.88 175 ALA A N 1
ATOM 1383 C CA . ALA A 1 175 ? 2.931 3.196 18.440 1.00 93.88 175 ALA A CA 1
ATOM 1384 C C . ALA A 1 175 ? 3.934 2.038 18.432 1.00 93.88 175 ALA A C 1
ATOM 1386 O O . ALA A 1 175 ? 4.807 1.951 17.568 1.00 93.88 175 ALA A O 1
ATOM 1387 N N . ARG A 1 176 ? 3.782 1.112 19.376 1.00 94.81 176 ARG A N 1
ATOM 1388 C CA . ARG A 1 176 ? 4.413 -0.210 19.291 1.00 94.81 176 ARG A CA 1
ATOM 1389 C C . ARG A 1 176 ? 3.516 -1.099 18.439 1.00 94.81 176 ARG A C 1
ATOM 1391 O O . ARG A 1 176 ? 2.311 -1.136 18.665 1.00 94.81 176 ARG A O 1
ATOM 1398 N N . VAL A 1 177 ? 4.074 -1.817 17.471 1.00 97.31 177 VAL A N 1
ATOM 1399 C CA . VAL A 1 177 ? 3.282 -2.695 16.599 1.00 97.31 177 VAL A CA 1
ATOM 1400 C C . VAL A 1 177 ? 3.571 -4.143 16.954 1.00 97.31 177 VAL A C 1
ATOM 1402 O O . VAL A 1 177 ? 4.708 -4.587 16.841 1.00 97.31 177 VAL A O 1
ATOM 1405 N N . PHE A 1 178 ? 2.554 -4.876 17.387 1.00 97.69 178 PHE A N 1
ATOM 1406 C CA . PHE A 1 178 ? 2.617 -6.309 17.627 1.00 97.69 178 PHE A CA 1
ATOM 1407 C C . PHE A 1 178 ? 1.984 -7.044 16.451 1.00 97.69 178 PHE A C 1
ATOM 1409 O O . PHE A 1 178 ? 0.786 -6.928 16.213 1.00 97.69 178 PHE A O 1
ATOM 1416 N N . SER A 1 179 ? 2.790 -7.782 15.698 1.00 97.69 179 SER A N 1
ATOM 1417 C CA . SER A 1 179 ? 2.328 -8.593 14.566 1.00 97.69 179 SER A CA 1
ATOM 1418 C C . SER A 1 179 ? 2.363 -10.076 14.923 1.00 97.69 179 SER A C 1
ATOM 1420 O O . SER A 1 179 ? 3.240 -10.491 15.680 1.00 97.69 179 SER A O 1
ATOM 1422 N N . ILE A 1 180 ? 1.427 -10.871 14.402 1.00 97.81 180 ILE A N 1
ATOM 1423 C CA . ILE A 1 180 ? 1.351 -12.319 14.667 1.00 97.81 180 ILE A CA 1
ATOM 1424 C C . ILE A 1 180 ? 1.440 -13.142 13.380 1.00 97.81 180 ILE A C 1
ATOM 1426 O O . ILE A 1 180 ? 0.903 -12.738 12.349 1.00 97.81 180 ILE A O 1
ATOM 1430 N N . ASP A 1 181 ? 2.109 -14.295 13.448 1.00 95.62 181 ASP A N 1
ATOM 1431 C CA . ASP A 1 181 ? 2.169 -15.285 12.359 1.00 95.62 181 ASP A CA 1
ATOM 1432 C C . ASP A 1 181 ? 0.997 -16.259 12.550 1.00 95.62 181 ASP A C 1
ATOM 1434 O O . ASP A 1 181 ? 1.156 -17.359 13.087 1.00 95.62 181 ASP A O 1
ATOM 1438 N N . TYR A 1 182 ? -0.216 -15.791 12.235 1.00 97.38 182 TYR A N 1
ATOM 1439 C CA . TYR A 1 182 ? -1.444 -16.557 12.460 1.00 97.38 182 TYR A CA 1
ATOM 1440 C C . TYR A 1 182 ? -1.496 -17.807 11.570 1.00 97.38 182 TYR A C 1
ATOM 1442 O O . TYR A 1 182 ? -0.945 -17.848 10.469 1.00 97.38 182 TYR A O 1
ATOM 1450 N N . ARG A 1 183 ? -2.169 -18.858 12.049 1.00 96.00 183 ARG A N 1
ATOM 1451 C CA . ARG A 1 183 ? -2.285 -20.125 11.316 1.00 96.00 183 ARG A CA 1
ATOM 1452 C C . ARG A 1 183 ? -2.998 -19.944 9.972 1.00 96.00 183 ARG A C 1
ATOM 1454 O O . ARG A 1 183 ? -4.046 -19.306 9.891 1.00 96.00 183 ARG A O 1
ATOM 1461 N N . LEU A 1 184 ? -2.416 -20.538 8.930 1.00 94.19 184 LEU A N 1
ATOM 1462 C CA . LEU A 1 184 ? -2.826 -20.360 7.539 1.00 94.19 184 LEU A CA 1
ATOM 1463 C C . LEU A 1 184 ? -3.629 -21.555 7.010 1.00 94.19 184 LEU A C 1
ATOM 1465 O O . LEU A 1 184 ? -3.354 -22.717 7.322 1.00 94.19 184 LEU A O 1
ATOM 1469 N N . ALA A 1 185 ? -4.573 -21.260 6.124 1.00 92.31 185 ALA A N 1
ATOM 1470 C CA . ALA A 1 185 ? -5.283 -22.248 5.326 1.00 92.31 185 ALA A CA 1
ATOM 1471 C C . ALA A 1 185 ? -4.372 -22.868 4.242 1.00 92.31 185 ALA A C 1
ATOM 1473 O O . ALA A 1 185 ? -3.346 -22.282 3.886 1.00 92.31 185 ALA A O 1
ATOM 1474 N N . PRO A 1 186 ? -4.714 -24.047 3.684 1.00 87.94 186 PRO A N 1
ATOM 1475 C CA . PRO A 1 186 ? -5.810 -24.951 4.062 1.00 87.94 186 PRO A CA 1
ATOM 1476 C C . PRO A 1 186 ? -5.480 -25.818 5.286 1.00 87.94 186 PRO A C 1
ATOM 1478 O O . PRO A 1 186 ? -6.302 -26.608 5.729 1.00 87.94 186 PRO A O 1
ATOM 1481 N N . ASP A 1 187 ? -4.258 -25.700 5.799 1.00 89.88 187 ASP A N 1
ATOM 1482 C CA . ASP A 1 187 ? -3.736 -26.503 6.896 1.00 89.88 187 ASP A CA 1
ATOM 1483 C C . ASP A 1 187 ? -4.524 -26.282 8.196 1.00 89.88 187 ASP A C 1
ATOM 1485 O O . ASP A 1 187 ? -4.844 -27.248 8.890 1.00 89.88 187 ASP A O 1
ATOM 1489 N N . SER A 1 188 ? -4.856 -25.024 8.480 1.00 94.19 188 SER A N 1
ATOM 1490 C CA . SER A 1 188 ? -5.699 -24.593 9.592 1.00 94.19 188 SER A CA 1
ATOM 1491 C C . SER A 1 188 ? -6.704 -23.557 9.060 1.00 94.19 188 SER A C 1
ATOM 1493 O O . SER A 1 188 ? -6.420 -22.357 9.105 1.00 94.19 188 SER A O 1
ATOM 1495 N N . PRO A 1 189 ? -7.839 -23.991 8.477 1.00 94.44 189 PRO A N 1
ATOM 1496 C CA . PRO A 1 189 ? -8.841 -23.086 7.916 1.00 94.44 189 PRO A CA 1
ATOM 1497 C C . PRO A 1 189 ? -9.607 -22.334 9.021 1.00 94.44 189 PRO A C 1
ATOM 1499 O O . PRO A 1 189 ? -9.268 -22.387 10.205 1.00 94.44 189 PRO A O 1
ATOM 1502 N N . PHE A 1 190 ? -10.632 -21.571 8.656 1.00 96.12 190 PHE A N 1
ATOM 1503 C CA . PHE A 1 190 ? -11.525 -20.901 9.595 1.00 96.12 190 PHE A CA 1
ATOM 1504 C C . PHE A 1 190 ? -12.089 -21.909 10.616 1.00 96.12 190 PHE A C 1
ATOM 1506 O O . PHE A 1 190 ? -12.536 -22.987 10.210 1.00 96.12 190 PHE A O 1
ATOM 1513 N N . PRO A 1 191 ? -12.090 -21.591 11.929 1.00 96.81 191 PRO A N 1
ATOM 1514 C CA . PRO A 1 191 ? -11.813 -20.287 12.552 1.00 96.81 191 PRO A CA 1
ATOM 1515 C C . PRO A 1 191 ? -10.382 -20.078 13.101 1.00 96.81 191 PRO A C 1
ATOM 1517 O O . PRO A 1 191 ? -10.179 -19.188 13.927 1.00 96.81 191 PRO A O 1
ATOM 1520 N N . ALA A 1 192 ? -9.368 -20.843 12.677 1.00 97.56 192 ALA A N 1
ATOM 1521 C CA . ALA A 1 192 ? -8.037 -20.829 13.308 1.00 97.56 192 ALA A CA 1
ATOM 1522 C C . ALA A 1 192 ? -7.347 -19.451 13.333 1.00 97.56 192 ALA A C 1
ATOM 1524 O O . ALA A 1 192 ? -6.832 -19.037 14.372 1.00 97.56 192 ALA A O 1
ATOM 1525 N N . ALA A 1 193 ? -7.362 -18.714 12.217 1.00 98.00 193 ALA A N 1
ATOM 1526 C CA . ALA A 1 193 ? -6.766 -17.376 12.155 1.00 98.00 193 ALA A CA 1
ATOM 1527 C C . ALA A 1 193 ? -7.483 -16.374 13.081 1.00 98.00 193 ALA A C 1
ATOM 1529 O O . ALA A 1 193 ? -6.838 -15.547 13.724 1.00 98.00 193 ALA A O 1
ATOM 1530 N N . LEU A 1 194 ? -8.814 -16.475 13.195 1.00 98.62 194 LEU A N 1
ATOM 1531 C CA . LEU A 1 194 ? -9.612 -15.637 14.095 1.00 98.62 194 LEU A CA 1
ATOM 1532 C C . LEU A 1 194 ? -9.317 -15.968 15.560 1.00 98.62 194 LEU A C 1
ATOM 1534 O O . LEU A 1 194 ? -9.159 -15.065 16.378 1.00 98.62 194 LEU A O 1
ATOM 1538 N N . GLN A 1 195 ? -9.179 -17.257 15.881 1.00 98.25 195 GLN A N 1
ATOM 1539 C CA . GLN A 1 195 ? -8.747 -17.710 17.201 1.00 98.25 195 GLN A CA 1
ATOM 1540 C C . GLN A 1 195 ? -7.379 -17.127 17.566 1.00 98.25 195 GLN A C 1
ATOM 1542 O O . GLN A 1 195 ? -7.200 -16.662 18.689 1.00 98.25 195 GLN A O 1
ATOM 1547 N N . ASP A 1 196 ? -6.432 -17.115 16.627 1.00 98.62 196 ASP A N 1
ATOM 1548 C CA . ASP A 1 196 ? -5.092 -16.560 16.839 1.00 98.62 196 ASP A CA 1
ATOM 1549 C C . ASP A 1 196 ? -5.123 -15.038 17.044 1.00 98.62 196 ASP A C 1
ATOM 1551 O O . ASP A 1 196 ? -4.455 -14.531 17.946 1.00 98.62 196 ASP A O 1
ATOM 1555 N N . ALA A 1 197 ? -5.943 -14.312 16.278 1.00 98.75 197 ALA A N 1
ATOM 1556 C CA . ALA A 1 197 ? -6.115 -12.869 16.432 1.00 98.75 197 ALA A CA 1
ATOM 1557 C C . ALA A 1 197 ? -6.751 -12.493 17.785 1.00 98.75 197 ALA A C 1
ATOM 1559 O O . ALA A 1 197 ? -6.243 -11.614 18.486 1.00 98.75 197 ALA A O 1
ATOM 1560 N N . VAL A 1 198 ? -7.806 -13.201 18.206 1.00 98.75 198 VAL A N 1
ATOM 1561 C CA . VAL A 1 198 ? -8.430 -13.004 19.528 1.00 98.75 198 VAL A CA 1
ATOM 1562 C C . VAL A 1 198 ? -7.467 -13.402 20.652 1.00 98.75 198 VAL A C 1
ATOM 1564 O O . VAL A 1 198 ? -7.369 -12.697 21.655 1.00 98.75 198 VAL A O 1
ATOM 1567 N N . ALA A 1 199 ? -6.695 -14.481 20.489 1.00 98.31 199 ALA A N 1
ATOM 1568 C CA . ALA A 1 199 ? -5.676 -14.885 21.457 1.00 98.31 199 ALA A CA 1
ATOM 1569 C C . ALA A 1 199 ? -4.591 -13.811 21.633 1.00 98.31 199 ALA A C 1
ATOM 1571 O O . ALA A 1 199 ? -4.208 -13.500 22.761 1.00 98.31 199 ALA A O 1
ATOM 1572 N N . ALA A 1 200 ? -4.125 -13.215 20.534 1.00 98.31 200 ALA A N 1
ATOM 1573 C CA . ALA A 1 200 ? -3.169 -12.115 20.566 1.00 98.31 200 ALA A CA 1
ATOM 1574 C C . ALA A 1 200 ? -3.747 -10.868 21.247 1.00 98.31 200 ALA A C 1
ATOM 1576 O O . ALA A 1 200 ? -3.062 -10.240 22.051 1.00 98.31 200 ALA A O 1
ATOM 1577 N N . TYR A 1 201 ? -5.019 -10.548 20.996 1.00 98.69 201 TYR A N 1
ATOM 1578 C CA . TYR A 1 201 ? -5.709 -9.457 21.683 1.00 98.69 201 TYR A CA 1
ATOM 1579 C C . TYR A 1 201 ? -5.768 -9.687 23.202 1.00 98.69 201 TYR A C 1
ATOM 1581 O O . TYR A 1 201 ? -5.343 -8.831 23.976 1.00 98.69 201 TYR A O 1
ATOM 1589 N N . LEU A 1 202 ? -6.190 -10.877 23.641 1.00 98.25 202 LEU A N 1
ATOM 1590 C CA . LEU A 1 202 ? -6.215 -11.248 25.062 1.00 98.25 202 LEU A CA 1
ATOM 1591 C C . LEU A 1 202 ? -4.816 -11.225 25.703 1.00 98.25 202 LEU A C 1
ATOM 1593 O O . LEU A 1 202 ? -4.682 -10.854 26.870 1.00 98.25 202 LEU A O 1
ATOM 1597 N N . TYR A 1 203 ? -3.779 -11.596 24.948 1.00 97.25 203 TYR A N 1
ATOM 1598 C CA . TYR A 1 203 ? -2.386 -11.497 25.383 1.00 97.25 203 TYR A CA 1
ATOM 1599 C C . TYR A 1 203 ? -1.946 -10.048 25.610 1.00 97.25 203 TYR A C 1
ATOM 1601 O O . TYR A 1 203 ? -1.277 -9.783 26.603 1.00 97.25 203 TYR A O 1
ATOM 1609 N N . LEU A 1 204 ? -2.345 -9.106 24.749 1.00 96.94 204 LEU A N 1
ATOM 1610 C CA . LEU A 1 204 ? -2.038 -7.683 24.936 1.00 96.94 204 LEU A CA 1
ATOM 1611 C C . LEU A 1 204 ? -2.724 -7.097 26.178 1.00 96.94 204 LEU A C 1
ATOM 1613 O O . LEU A 1 204 ? -2.124 -6.292 26.891 1.00 96.94 204 LEU A O 1
ATOM 1617 N N . LEU A 1 205 ? -3.956 -7.527 26.468 1.00 96.94 205 LEU A N 1
ATOM 1618 C CA . LEU A 1 205 ? -4.689 -7.081 27.656 1.00 96.94 205 LEU A CA 1
ATOM 1619 C C . LEU A 1 205 ? -4.080 -7.610 28.957 1.00 96.94 205 LEU A C 1
ATOM 1621 O O . LEU A 1 205 ? -4.085 -6.923 29.980 1.00 96.94 205 LEU A O 1
ATOM 1625 N N . HIS A 1 206 ? -3.580 -8.846 28.943 1.00 95.38 206 HIS A N 1
ATOM 1626 C CA . HIS A 1 206 ? -3.186 -9.555 30.159 1.00 95.38 206 HIS A CA 1
ATOM 1627 C C . HIS A 1 206 ? -1.861 -10.315 30.028 1.00 95.38 206 HIS A C 1
ATOM 1629 O O . HIS A 1 206 ? -1.828 -11.484 30.401 1.00 95.38 206 HIS A O 1
ATOM 1635 N N . PRO A 1 207 ? -0.762 -9.705 29.550 1.00 91.69 207 PRO A N 1
ATOM 1636 C CA . PRO A 1 207 ? 0.463 -10.429 29.239 1.00 91.69 207 PRO A CA 1
ATOM 1637 C C . PRO A 1 207 ? 1.025 -11.166 30.468 1.00 91.69 207 PRO A C 1
ATOM 1639 O O . PRO A 1 207 ? 0.901 -10.678 31.598 1.00 91.69 207 PRO A O 1
ATOM 1642 N N . PRO A 1 208 ? 1.669 -12.336 30.285 1.00 86.81 208 PRO A N 1
ATOM 1643 C CA . PRO A 1 208 ? 2.322 -13.052 31.376 1.00 86.81 208 PRO A CA 1
ATOM 1644 C C . PRO A 1 208 ? 3.363 -12.172 32.079 1.00 86.81 208 PRO A C 1
ATOM 1646 O O . PRO A 1 208 ? 4.125 -11.465 31.416 1.00 86.81 208 PRO A O 1
ATOM 1649 N N . ALA A 1 209 ? 3.434 -12.246 33.410 1.00 80.38 209 ALA A N 1
ATOM 1650 C CA . ALA A 1 209 ? 4.326 -11.404 34.217 1.00 80.38 209 ALA A CA 1
ATOM 1651 C C . ALA A 1 209 ? 5.822 -11.574 33.874 1.00 80.38 209 ALA A C 1
ATOM 1653 O O . ALA A 1 209 ? 6.622 -10.673 34.111 1.00 80.38 209 ALA A O 1
ATOM 1654 N N . ASP A 1 210 ? 6.200 -12.720 33.314 1.00 76.38 210 ASP A N 1
ATOM 1655 C CA . ASP A 1 210 ? 7.551 -13.089 32.888 1.00 76.38 210 ASP A CA 1
ATOM 1656 C C . ASP A 1 210 ? 7.855 -12.756 31.415 1.00 76.38 210 ASP A C 1
ATOM 1658 O O . ASP A 1 210 ? 9.000 -12.880 30.988 1.00 76.38 210 ASP A O 1
ATOM 1662 N N . SER A 1 211 ? 6.868 -12.286 30.642 1.00 72.00 211 SER A N 1
ATOM 1663 C CA . SER A 1 211 ? 7.037 -11.965 29.214 1.00 72.00 211 SER A CA 1
ATOM 1664 C C . SER A 1 211 ? 7.750 -10.634 28.943 1.00 72.00 211 SER A C 1
ATOM 1666 O O . SER A 1 211 ? 8.096 -10.342 27.800 1.00 72.00 211 SER A O 1
ATOM 1668 N N . GLY A 1 212 ? 7.944 -9.801 29.972 1.00 69.38 212 GLY A N 1
ATOM 1669 C CA . GLY A 1 212 ? 8.511 -8.454 29.834 1.00 69.38 212 GLY A CA 1
ATOM 1670 C C . GLY A 1 212 ? 7.577 -7.432 29.169 1.00 69.38 212 GLY A C 1
ATOM 1671 O O . GLY A 1 212 ? 7.970 -6.277 29.013 1.00 69.38 212 GLY A O 1
ATOM 1672 N N . ALA A 1 213 ? 6.353 -7.826 28.799 1.00 78.25 213 ALA A N 1
ATOM 1673 C CA . ALA A 1 213 ? 5.319 -6.937 28.285 1.00 78.25 213 ALA A CA 1
ATOM 1674 C C . ALA A 1 213 ? 4.399 -6.445 29.415 1.00 78.25 213 ALA A C 1
ATOM 1676 O O . ALA A 1 213 ? 4.013 -7.208 30.300 1.00 78.25 213 ALA A O 1
ATOM 1677 N N . SER A 1 214 ? 4.030 -5.165 29.368 1.00 84.56 214 SER A N 1
ATOM 1678 C CA . SER A 1 214 ? 3.047 -4.571 30.280 1.00 84.56 214 SER A CA 1
ATOM 1679 C C . SER A 1 214 ? 1.629 -4.721 29.721 1.00 84.56 214 SER A C 1
ATOM 1681 O O . SER A 1 214 ? 1.472 -4.615 28.502 1.00 84.56 214 SER A O 1
ATOM 1683 N N . PRO A 1 215 ? 0.603 -4.914 30.574 1.00 92.38 215 PRO A N 1
ATOM 1684 C CA . PRO A 1 215 ? -0.796 -4.840 30.160 1.00 92.38 215 PRO A CA 1
ATOM 1685 C C . PRO A 1 215 ? -1.093 -3.550 29.398 1.00 92.38 215 PRO A C 1
ATOM 1687 O O . PRO A 1 215 ? -0.697 -2.469 29.840 1.00 92.38 215 PRO A O 1
ATOM 1690 N N . VAL A 1 216 ? -1.794 -3.675 28.275 1.00 94.50 216 VAL A N 1
ATOM 1691 C CA . VAL A 1 216 ? -2.230 -2.542 27.456 1.00 94.50 216 VAL A CA 1
ATOM 1692 C C . VAL A 1 216 ? -3.713 -2.285 27.719 1.00 94.50 216 VAL A C 1
ATOM 1694 O O . VAL A 1 216 ? -4.514 -3.221 27.724 1.00 94.50 216 VAL A O 1
ATOM 1697 N N . ASP A 1 217 ? -4.089 -1.025 27.950 1.00 95.06 217 ASP A N 1
ATOM 1698 C CA . ASP A 1 217 ? -5.500 -0.640 28.044 1.00 95.06 217 ASP A CA 1
ATOM 1699 C C . ASP A 1 217 ? -6.178 -0.894 26.681 1.00 95.06 217 ASP A C 1
ATOM 1701 O O . ASP A 1 217 ? -5.624 -0.487 25.657 1.00 95.06 217 ASP A O 1
ATOM 1705 N N . PRO A 1 218 ? -7.361 -1.538 26.619 1.00 96.31 218 PRO A N 1
ATOM 1706 C CA . PRO A 1 218 ? -8.124 -1.686 25.379 1.00 96.31 218 PRO A CA 1
ATOM 1707 C C . PRO A 1 218 ? -8.231 -0.390 24.559 1.00 96.31 218 PRO A C 1
ATOM 1709 O O . PRO A 1 218 ? -8.119 -0.426 23.334 1.00 96.31 218 PRO A O 1
ATOM 1712 N N . LYS A 1 219 ? -8.373 0.763 25.227 1.00 95.06 219 LYS A N 1
ATOM 1713 C CA . LYS A 1 219 ? -8.478 2.094 24.603 1.00 95.06 219 LYS A CA 1
ATOM 1714 C C . LYS A 1 219 ? -7.176 2.611 23.990 1.00 95.06 219 LYS A C 1
ATOM 1716 O O . LYS A 1 219 ? -7.187 3.654 23.345 1.00 95.06 219 LYS A O 1
ATOM 1721 N N . ASP A 1 220 ? -6.084 1.875 24.144 1.00 95.88 220 ASP A N 1
ATOM 1722 C CA . ASP A 1 220 ? -4.789 2.157 23.529 1.00 95.88 220 ASP A CA 1
ATOM 1723 C C . ASP A 1 220 ? -4.396 1.134 22.460 1.00 95.88 220 ASP A C 1
ATOM 1725 O O . ASP A 1 220 ? -3.295 1.211 21.908 1.00 95.88 220 ASP A O 1
ATOM 1729 N N . ILE A 1 221 ? -5.294 0.196 22.141 1.00 98.12 221 ILE A N 1
ATOM 1730 C CA . ILE A 1 221 ? -5.088 -0.819 21.108 1.00 98.12 221 ILE A CA 1
ATOM 1731 C C . ILE A 1 221 ? -5.857 -0.437 19.846 1.00 98.12 221 ILE A C 1
ATOM 1733 O O . ILE A 1 221 ? -7.071 -0.262 19.884 1.00 98.12 221 ILE A O 1
ATOM 1737 N N . VAL A 1 222 ? -5.170 -0.405 18.706 1.00 98.62 222 VAL A N 1
ATOM 1738 C CA . VAL A 1 222 ? -5.797 -0.401 17.377 1.00 98.62 222 VAL A CA 1
ATOM 1739 C C . VAL A 1 222 ? -5.547 -1.748 16.711 1.00 98.62 222 VAL A C 1
ATOM 1741 O O . VAL A 1 222 ? -4.406 -2.203 16.650 1.00 98.62 222 VAL A O 1
ATOM 1744 N N . ILE A 1 223 ? -6.596 -2.398 16.208 1.00 98.81 223 ILE A N 1
ATOM 1745 C CA . ILE A 1 223 ? -6.442 -3.620 15.405 1.00 98.81 223 ILE A CA 1
ATOM 1746 C C . ILE A 1 223 ? -6.350 -3.212 13.939 1.00 98.81 223 ILE A C 1
ATOM 1748 O O . ILE A 1 223 ? -7.209 -2.496 13.435 1.00 98.81 223 ILE A O 1
ATOM 1752 N N . MET A 1 224 ? -5.302 -3.641 13.249 1.00 98.62 224 MET A N 1
ATOM 1753 C CA . MET A 1 224 ? -5.022 -3.218 11.885 1.00 98.62 224 MET A CA 1
ATOM 1754 C C . MET A 1 224 ? -4.666 -4.404 10.999 1.00 98.62 224 MET A C 1
ATOM 1756 O O . MET A 1 224 ? -4.008 -5.336 11.451 1.00 98.62 224 MET A O 1
ATOM 1760 N N . GLY A 1 225 ? -5.032 -4.343 9.724 1.00 98.50 225 GLY A N 1
ATOM 1761 C CA . GLY A 1 225 ? -4.532 -5.287 8.735 1.00 98.50 225 GLY A CA 1
ATOM 1762 C C . GLY A 1 225 ? -4.805 -4.865 7.300 1.00 98.50 225 GLY A C 1
ATOM 1763 O O . GLY A 1 225 ? -5.527 -3.900 7.039 1.00 98.50 225 GLY A O 1
ATOM 1764 N N . ASP A 1 226 ? -4.231 -5.607 6.362 1.00 98.38 226 ASP A N 1
ATOM 1765 C CA . ASP A 1 226 ? -4.391 -5.396 4.928 1.00 98.38 226 ASP A CA 1
ATOM 1766 C C . ASP A 1 226 ? -5.002 -6.620 4.230 1.00 98.38 226 ASP A C 1
ATOM 1768 O O . ASP A 1 226 ? -4.768 -7.760 4.631 1.00 98.38 226 ASP A O 1
ATOM 1772 N N . SER A 1 227 ? -5.818 -6.417 3.192 1.00 97.38 227 SER A N 1
ATOM 1773 C CA . SER A 1 227 ? -6.450 -7.506 2.435 1.00 97.38 227 SER A CA 1
ATOM 1774 C C . SER A 1 227 ? -7.173 -8.512 3.348 1.00 97.38 227 SER A C 1
ATOM 1776 O O . SER A 1 227 ? -8.057 -8.123 4.111 1.00 97.38 227 SER A O 1
ATOM 1778 N N . ALA A 1 228 ? -6.797 -9.795 3.306 1.00 97.06 228 ALA A N 1
ATOM 1779 C CA . ALA A 1 228 ? -7.284 -10.833 4.217 1.00 97.06 228 ALA A CA 1
ATOM 1780 C C . ALA A 1 228 ? -7.033 -10.503 5.700 1.00 97.06 228 ALA A C 1
ATOM 1782 O O . ALA A 1 228 ? -7.883 -10.764 6.541 1.00 97.06 228 ALA A O 1
ATOM 1783 N N . GLY A 1 229 ? -5.901 -9.880 6.029 1.00 98.31 229 GLY A N 1
ATOM 1784 C CA . GLY A 1 229 ? -5.605 -9.393 7.375 1.00 98.31 229 GLY A CA 1
ATOM 1785 C C . GLY A 1 229 ? -6.496 -8.222 7.788 1.00 98.31 229 GLY A C 1
ATOM 1786 O O . GLY A 1 229 ? -6.893 -8.130 8.946 1.00 98.31 229 GLY A O 1
ATOM 1787 N N . GLY A 1 230 ? -6.894 -7.372 6.836 1.00 98.25 230 GLY A N 1
ATOM 1788 C CA . GLY A 1 230 ? -7.903 -6.328 7.042 1.00 98.25 230 GLY A CA 1
ATOM 1789 C C . GLY A 1 230 ? -9.284 -6.927 7.313 1.00 98.25 230 GLY A C 1
ATOM 1790 O O . GLY A 1 230 ? -9.947 -6.544 8.274 1.00 98.25 230 GLY A O 1
ATOM 1791 N N . GLY A 1 231 ? -9.675 -7.941 6.536 1.00 98.31 231 GLY A N 1
ATOM 1792 C CA . GLY A 1 231 ? -10.862 -8.756 6.806 1.00 98.31 231 GLY A CA 1
ATOM 1793 C C . GLY A 1 231 ? -10.824 -9.399 8.192 1.00 98.31 231 GLY A C 1
ATOM 1794 O O . GLY A 1 231 ? -11.780 -9.293 8.959 1.00 98.31 231 GLY A O 1
ATOM 1795 N N . LEU A 1 232 ? -9.681 -9.987 8.560 1.00 98.81 232 LEU A N 1
ATOM 1796 C CA . LEU A 1 232 ? -9.453 -10.581 9.876 1.00 98.81 232 LEU A CA 1
ATOM 1797 C C . LEU A 1 232 ? -9.531 -9.544 11.001 1.00 98.81 232 LEU A C 1
ATOM 1799 O O . LEU A 1 232 ? -10.071 -9.853 12.059 1.00 98.81 232 LEU A O 1
ATOM 1803 N N . ALA A 1 233 ? -9.040 -8.321 10.788 1.00 98.81 233 ALA A N 1
ATOM 1804 C CA . ALA A 1 233 ? -9.137 -7.233 11.758 1.00 98.81 233 ALA A CA 1
ATOM 1805 C C . ALA A 1 233 ? -10.603 -6.874 12.042 1.00 98.81 233 ALA A C 1
ATOM 1807 O O . ALA A 1 233 ? -11.007 -6.820 13.206 1.00 98.81 233 ALA A O 1
ATOM 1808 N N . PHE A 1 234 ? -11.420 -6.729 10.993 1.00 98.69 234 PHE A N 1
ATOM 1809 C CA . PHE A 1 234 ? -12.858 -6.490 11.134 1.00 98.69 234 PHE A CA 1
ATOM 1810 C C . PHE A 1 234 ? -13.600 -7.680 11.757 1.00 98.69 234 PHE A C 1
ATOM 1812 O O . PHE A 1 234 ? -14.405 -7.489 12.669 1.00 98.69 234 PHE A O 1
ATOM 1819 N N . ALA A 1 235 ? -13.287 -8.911 11.348 1.00 98.62 235 ALA A N 1
ATOM 1820 C CA . ALA A 1 235 ? -13.829 -10.121 11.968 1.00 98.62 235 ALA A CA 1
ATOM 1821 C C . ALA A 1 235 ? -13.463 -10.218 13.460 1.00 98.62 235 ALA A C 1
ATOM 1823 O O . ALA A 1 235 ? -14.290 -10.622 14.276 1.00 98.62 235 ALA A O 1
ATOM 1824 N N . THR A 1 236 ? -12.252 -9.794 13.834 1.00 98.81 236 THR A N 1
ATOM 1825 C CA . THR A 1 236 ? -11.767 -9.808 15.220 1.00 98.81 236 THR A CA 1
ATOM 1826 C C . THR A 1 236 ? -12.519 -8.807 16.088 1.00 98.81 236 THR A C 1
ATOM 1828 O O . THR A 1 236 ? -12.941 -9.174 17.180 1.00 98.81 236 THR A O 1
ATOM 1831 N N . VAL A 1 237 ? -12.755 -7.571 15.628 1.00 98.56 237 VAL A N 1
ATOM 1832 C CA . VAL A 1 237 ? -13.542 -6.602 16.420 1.00 98.56 237 VAL A CA 1
ATOM 1833 C C . VAL A 1 237 ? -15.016 -6.986 16.531 1.00 98.56 237 VAL A C 1
ATOM 1835 O O . VAL A 1 237 ? -15.616 -6.773 17.582 1.00 98.56 237 VAL A O 1
ATOM 1838 N N . LEU A 1 238 ? -15.582 -7.622 15.499 1.00 98.31 238 LEU A N 1
ATOM 1839 C CA . LEU A 1 238 ? -16.916 -8.224 15.570 1.00 98.31 238 LEU A CA 1
ATOM 1840 C C . LEU A 1 238 ? -16.954 -9.340 16.622 1.00 98.31 238 LEU A C 1
ATOM 1842 O O . LEU A 1 238 ? -17.833 -9.343 17.480 1.00 98.31 238 LEU A O 1
ATOM 1846 N N . ALA A 1 239 ? -15.970 -10.243 16.609 1.00 98.25 239 ALA A N 1
ATOM 1847 C CA . ALA A 1 239 ? -15.869 -11.320 17.588 1.00 98.25 239 ALA A CA 1
ATOM 1848 C C . ALA A 1 239 ? -15.659 -10.797 19.019 1.00 98.25 239 ALA A C 1
ATOM 1850 O O . ALA A 1 239 ? -16.287 -11.303 19.943 1.00 98.25 239 ALA A O 1
ATOM 1851 N N . ILE A 1 240 ? -14.826 -9.767 19.212 1.00 98.38 240 ILE A N 1
ATOM 1852 C CA . ILE A 1 240 ? -14.603 -9.111 20.511 1.00 98.38 240 ILE A CA 1
ATOM 1853 C C . ILE A 1 240 ? -15.913 -8.528 21.051 1.00 98.38 240 ILE A C 1
ATOM 1855 O O . ILE A 1 240 ? -16.279 -8.823 22.191 1.00 98.38 240 ILE A O 1
ATOM 1859 N N . ARG A 1 241 ? -16.650 -7.772 20.225 1.00 97.31 241 ARG A N 1
ATOM 1860 C CA . ARG A 1 241 ? -17.957 -7.214 20.596 1.00 97.31 241 ARG A CA 1
ATOM 1861 C C . ARG A 1 241 ? -18.940 -8.316 20.987 1.00 97.31 241 ARG A C 1
ATOM 1863 O O . ARG A 1 241 ? -19.534 -8.258 22.060 1.00 97.31 241 ARG A O 1
ATOM 1870 N N . ASP A 1 242 ? -19.100 -9.321 20.129 1.00 96.88 242 ASP A N 1
ATOM 1871 C CA . ASP A 1 242 ? -20.105 -10.373 20.307 1.00 96.88 242 ASP A CA 1
ATOM 1872 C C . ASP A 1 242 ? -19.765 -11.313 21.477 1.00 96.88 242 ASP A C 1
ATOM 1874 O O . ASP A 1 242 ? -20.659 -11.867 22.116 1.00 96.88 242 ASP A O 1
ATOM 1878 N N . ALA A 1 243 ? -18.477 -11.457 21.801 1.00 96.62 243 ALA A N 1
ATOM 1879 C CA . ALA A 1 243 ? -18.000 -12.180 22.976 1.00 96.62 243 ALA A CA 1
ATOM 1880 C C . ALA A 1 243 ? -18.087 -11.364 24.281 1.00 96.62 243 ALA A C 1
ATOM 1882 O O . ALA A 1 243 ? -17.773 -11.898 25.348 1.00 96.62 243 ALA A O 1
ATOM 1883 N N . GLY A 1 244 ? -18.487 -10.087 24.219 1.00 96.38 244 GLY A N 1
ATOM 1884 C CA . GLY A 1 244 ? -18.550 -9.189 25.375 1.00 96.38 244 GLY A CA 1
ATOM 1885 C C . GLY A 1 244 ? -17.177 -8.809 25.939 1.00 96.38 244 GLY A C 1
ATOM 1886 O O . GLY A 1 244 ? -17.069 -8.465 27.117 1.00 96.38 244 GLY A O 1
ATOM 1887 N N . LEU A 1 245 ? -16.124 -8.902 25.124 1.00 97.50 245 LEU A N 1
ATOM 1888 C CA . LEU A 1 245 ? -14.775 -8.487 25.497 1.00 97.50 245 LEU A CA 1
ATOM 1889 C C . LEU A 1 245 ? -14.641 -6.952 25.408 1.00 97.50 245 LEU A C 1
ATOM 1891 O O . LEU A 1 245 ? -15.395 -6.308 24.674 1.00 97.50 245 LEU A O 1
ATOM 1895 N N . PRO A 1 246 ? -13.696 -6.334 26.146 1.00 97.56 246 PRO A N 1
ATOM 1896 C CA . PRO A 1 246 ? -13.442 -4.901 26.030 1.00 97.56 246 PRO A CA 1
ATOM 1897 C C . PRO A 1 246 ? -13.120 -4.521 24.582 1.00 97.56 246 PRO A C 1
ATOM 1899 O O . PRO A 1 246 ? -12.319 -5.194 23.945 1.00 97.56 246 PRO A O 1
ATOM 1902 N N . MET A 1 247 ? -13.736 -3.460 24.060 1.00 97.38 247 MET A N 1
ATOM 1903 C CA . MET A 1 247 ? -13.487 -3.021 22.685 1.00 97.38 247 MET A CA 1
ATOM 1904 C C . MET A 1 247 ? -12.138 -2.295 22.560 1.00 97.38 247 MET A C 1
ATOM 1906 O O . MET A 1 247 ? -11.806 -1.495 23.441 1.00 97.38 247 MET A O 1
ATOM 1910 N N . PRO A 1 248 ? -11.376 -2.525 21.471 1.00 97.88 248 PRO A N 1
ATOM 1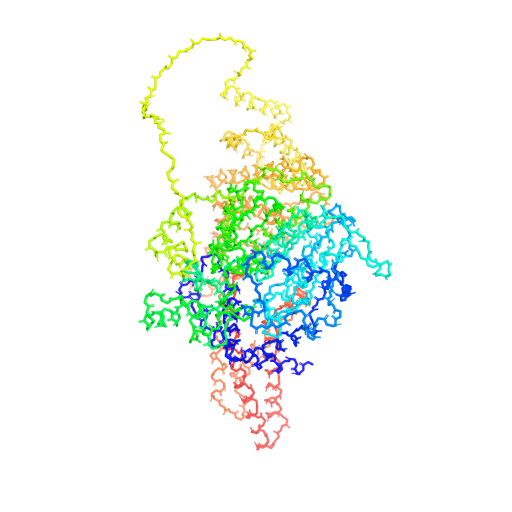911 C CA . PRO A 1 248 ? -10.203 -1.720 21.150 1.00 97.88 248 PRO A CA 1
ATOM 1912 C C . PRO A 1 248 ? -10.575 -0.264 20.835 1.00 97.88 248 PRO A C 1
ATOM 1914 O O . PRO A 1 248 ? -11.734 0.064 20.587 1.00 97.88 248 PRO A O 1
ATOM 1917 N N . ALA A 1 249 ? -9.569 0.603 20.788 1.00 96.94 249 ALA A N 1
ATOM 1918 C CA . ALA A 1 249 ? -9.701 2.023 20.479 1.00 96.94 249 ALA A CA 1
ATOM 1919 C C . ALA A 1 249 ? -10.183 2.293 19.046 1.00 96.94 249 ALA A C 1
ATOM 1921 O O . ALA A 1 249 ? -10.888 3.265 18.796 1.00 96.94 249 ALA A O 1
ATOM 1922 N N . GLY A 1 250 ? -9.809 1.427 18.103 1.00 97.69 250 GLY A N 1
ATOM 1923 C CA . GLY A 1 250 ? -10.206 1.537 16.704 1.00 97.69 250 GLY A CA 1
ATOM 1924 C C . GLY A 1 250 ? -9.784 0.330 15.872 1.00 97.69 250 GLY A C 1
ATOM 1925 O O . GLY A 1 250 ? -9.042 -0.541 16.339 1.00 97.69 250 GLY A O 1
ATOM 1926 N N . VAL A 1 251 ? -10.255 0.291 14.627 1.00 98.62 251 VAL A N 1
ATOM 1927 C CA . VAL A 1 251 ? -9.886 -0.720 13.629 1.00 98.62 251 VAL A CA 1
ATOM 1928 C C . VAL A 1 251 ? -9.501 -0.068 12.302 1.00 98.62 251 VAL A C 1
ATOM 1930 O O . VAL A 1 251 ? -10.158 0.872 11.861 1.00 98.62 251 VAL A O 1
ATOM 1933 N N . VAL A 1 252 ? -8.434 -0.554 11.664 1.00 98.69 252 VAL A N 1
ATOM 1934 C CA . VAL A 1 252 ? -7.935 -0.039 10.377 1.00 98.69 252 VAL A CA 1
ATOM 1935 C C . VAL A 1 252 ? -7.820 -1.174 9.362 1.00 98.69 252 VAL A C 1
ATOM 1937 O O . VAL A 1 252 ? -7.124 -2.159 9.605 1.00 98.69 252 VAL A O 1
ATOM 1940 N N . GLY A 1 253 ? -8.458 -1.021 8.202 1.00 98.50 253 GLY A N 1
ATOM 1941 C CA . GLY A 1 253 ? -8.337 -1.951 7.080 1.00 98.50 253 GLY A CA 1
ATOM 1942 C C . GLY A 1 253 ? -7.793 -1.285 5.823 1.00 98.50 253 GLY A C 1
ATOM 1943 O O . GLY A 1 253 ? -8.406 -0.354 5.299 1.00 98.50 253 GLY A O 1
ATOM 1944 N N . TRP A 1 254 ? -6.676 -1.794 5.306 1.00 98.50 254 TRP A N 1
ATOM 1945 C CA . TRP A 1 254 ? -6.174 -1.448 3.973 1.00 98.50 254 TRP A CA 1
ATOM 1946 C C . TRP A 1 254 ? -6.657 -2.464 2.944 1.00 98.50 254 TRP A C 1
ATOM 1948 O O . TRP A 1 254 ? -6.311 -3.639 3.026 1.00 98.50 254 TRP A O 1
ATOM 1958 N N . SER A 1 255 ? -7.453 -2.010 1.983 1.00 98.00 255 SER A N 1
ATOM 1959 C CA . SER A 1 255 ? -8.133 -2.828 0.977 1.00 98.00 255 SER A CA 1
ATOM 1960 C C . SER A 1 255 ? -8.731 -4.104 1.595 1.00 98.00 255 SER A C 1
ATOM 1962 O O . SER A 1 255 ? -8.345 -5.207 1.203 1.00 98.00 255 SER A O 1
ATOM 1964 N N . PRO A 1 256 ? -9.557 -3.997 2.658 1.00 98.06 256 PRO A N 1
ATOM 1965 C CA . PRO A 1 256 ? -9.960 -5.155 3.447 1.00 98.06 256 PRO A CA 1
ATOM 1966 C C . PRO A 1 256 ? -10.843 -6.100 2.627 1.00 98.06 256 PRO A C 1
ATOM 1968 O O . PRO A 1 256 ? -11.763 -5.660 1.946 1.00 98.06 256 PRO A O 1
ATOM 1971 N N . TRP A 1 257 ? -10.591 -7.403 2.745 1.00 95.31 257 TRP A N 1
ATOM 1972 C CA . TRP A 1 257 ? -11.426 -8.433 2.128 1.00 95.31 257 TRP A CA 1
ATOM 1973 C C . TRP A 1 257 ? -12.554 -8.824 3.089 1.00 95.31 257 TRP A C 1
ATOM 1975 O O . TRP A 1 257 ? -12.302 -9.417 4.135 1.00 95.31 257 TRP A O 1
ATOM 1985 N N . LEU A 1 258 ? -13.784 -8.424 2.777 1.00 92.50 258 LEU A N 1
ATOM 1986 C CA . LEU A 1 258 ? -14.947 -8.445 3.674 1.00 92.50 258 LEU A CA 1
ATOM 1987 C C . LEU A 1 258 ? -16.074 -9.371 3.180 1.00 92.50 258 LEU A C 1
ATOM 1989 O O . LEU A 1 258 ? -16.991 -9.680 3.941 1.00 92.50 258 LEU A O 1
ATOM 1993 N N . ASP A 1 259 ? -16.007 -9.811 1.928 1.00 84.75 259 ASP A N 1
ATOM 1994 C CA . ASP A 1 259 ? -16.966 -10.634 1.206 1.00 84.75 259 ASP A CA 1
ATOM 1995 C C . ASP A 1 259 ? -16.255 -11.795 0.501 1.00 84.75 259 ASP A C 1
ATOM 1997 O O . ASP A 1 259 ? -15.788 -11.697 -0.640 1.00 84.75 259 ASP A O 1
ATOM 2001 N N . LEU A 1 260 ? -16.207 -12.947 1.170 1.00 83.62 260 LEU A N 1
ATOM 2002 C CA . LEU A 1 260 ? -15.595 -14.150 0.608 1.00 83.62 260 LEU A CA 1
ATOM 2003 C C . LEU A 1 260 ? -16.516 -14.872 -0.389 1.00 83.62 260 LEU A C 1
ATOM 2005 O O . LEU A 1 260 ? -16.059 -15.795 -1.070 1.00 83.62 260 LEU A O 1
ATOM 2009 N N . LEU A 1 261 ? -17.771 -14.424 -0.536 1.00 73.31 261 LEU A N 1
ATOM 2010 C CA . LEU A 1 261 ? -18.692 -14.897 -1.577 1.00 73.31 261 LEU A CA 1
ATOM 2011 C C . LEU A 1 261 ? -18.349 -14.330 -2.956 1.00 73.31 261 LEU A C 1
ATOM 2013 O O . LEU A 1 261 ? -18.868 -14.821 -3.958 1.00 73.31 261 LEU A O 1
ATOM 2017 N N . HIS A 1 262 ? -17.492 -13.305 -3.020 1.00 74.50 262 HIS A N 1
ATOM 2018 C CA . HIS A 1 262 ? -17.135 -12.627 -4.263 1.00 74.50 262 HIS A CA 1
ATOM 2019 C C . HIS A 1 262 ? -18.373 -12.091 -5.008 1.00 74.50 262 HIS A C 1
ATOM 2021 O O . HIS A 1 262 ? -18.522 -12.251 -6.223 1.00 74.50 262 HIS A O 1
ATOM 2027 N N . SER A 1 263 ? -19.284 -11.453 -4.270 1.00 68.38 263 SER A N 1
ATOM 2028 C CA . SER A 1 263 ? -20.586 -11.019 -4.788 1.00 68.38 263 SER A CA 1
ATOM 2029 C C . SER A 1 263 ? -20.584 -9.604 -5.386 1.00 68.38 263 SER A C 1
ATOM 2031 O O . SER A 1 263 ? -21.570 -9.176 -5.989 1.00 68.38 263 SER A O 1
ATOM 2033 N N . MET A 1 264 ? -19.475 -8.869 -5.256 1.00 71.75 264 MET A N 1
ATOM 2034 C CA . MET A 1 264 ? -19.390 -7.456 -5.630 1.00 71.75 264 MET A CA 1
ATOM 2035 C C . MET A 1 264 ? -19.036 -7.200 -7.114 1.00 71.75 264 MET A C 1
ATOM 2037 O O . MET A 1 264 ? -18.115 -7.818 -7.649 1.00 71.75 264 MET A O 1
ATOM 2041 N N . PRO A 1 265 ? -19.679 -6.229 -7.804 1.00 66.38 265 PRO A N 1
ATOM 2042 C CA . PRO A 1 265 ? -19.417 -5.946 -9.224 1.00 66.38 265 PRO A CA 1
ATOM 2043 C C . PRO A 1 265 ? -17.979 -5.522 -9.565 1.00 66.38 265 PRO A C 1
ATOM 2045 O O . PRO A 1 265 ? -17.493 -5.837 -10.658 1.00 66.38 265 PRO A O 1
ATOM 2048 N N . SER A 1 266 ? -17.295 -4.814 -8.660 1.00 74.88 266 SER A N 1
ATOM 2049 C CA . SER A 1 266 ? -15.893 -4.392 -8.833 1.00 74.88 266 SER A CA 1
ATOM 2050 C C . SER A 1 266 ? -14.933 -5.544 -9.130 1.00 74.88 266 SER A C 1
ATOM 2052 O O . SER A 1 266 ? -13.993 -5.339 -9.902 1.00 74.88 266 SER A O 1
ATOM 2054 N N . LEU A 1 267 ? -15.220 -6.766 -8.669 1.00 73.81 267 LEU A N 1
ATOM 2055 C CA . LEU A 1 267 ? -14.453 -7.965 -9.028 1.00 73.81 267 LEU A CA 1
ATOM 2056 C C . LEU A 1 267 ? -14.359 -8.158 -10.548 1.00 73.81 267 LEU A C 1
ATOM 2058 O O . LEU A 1 267 ? -13.325 -8.569 -11.065 1.00 73.81 267 LEU A O 1
ATOM 2062 N N . LEU A 1 268 ? -15.421 -7.828 -11.288 1.00 69.94 268 LEU A N 1
ATOM 2063 C CA . LEU A 1 268 ? -15.446 -7.951 -12.745 1.00 69.94 268 LEU A CA 1
ATOM 2064 C C . LEU A 1 268 ? -14.908 -6.696 -13.436 1.00 69.94 268 LEU A C 1
ATOM 2066 O O . LEU A 1 268 ? -14.152 -6.803 -14.404 1.00 69.94 268 LEU A O 1
ATOM 2070 N N . SER A 1 269 ? -15.298 -5.504 -12.971 1.00 72.56 269 SER A N 1
ATOM 2071 C CA . SER A 1 269 ? -14.939 -4.257 -13.659 1.00 72.56 269 SER A CA 1
ATOM 2072 C C . SER A 1 269 ? -13.470 -3.875 -13.488 1.00 72.56 269 SER A C 1
ATOM 2074 O O . SER A 1 269 ? -12.897 -3.270 -14.393 1.00 72.56 269 SER A O 1
ATOM 2076 N N . ASN A 1 270 ? -12.859 -4.245 -12.358 1.00 84.62 270 ASN A N 1
ATOM 2077 C CA . ASN A 1 270 ? -11.501 -3.840 -11.995 1.00 84.62 270 ASN A CA 1
ATOM 2078 C C . ASN A 1 270 ? -10.453 -4.946 -12.186 1.00 84.62 270 ASN A C 1
ATOM 2080 O O . ASN A 1 270 ? -9.269 -4.689 -12.000 1.00 84.62 270 ASN A O 1
ATOM 2084 N N . ALA A 1 271 ? -10.836 -6.131 -12.678 1.00 80.31 271 ALA A N 1
ATOM 2085 C CA . ALA A 1 271 ? -9.916 -7.251 -12.916 1.00 80.31 271 ALA A CA 1
ATOM 2086 C C . ALA A 1 271 ? -8.693 -6.906 -13.795 1.00 80.31 271 ALA A C 1
ATOM 2088 O O . ALA A 1 271 ? -7.668 -7.575 -13.731 1.00 80.31 271 ALA A O 1
ATOM 2089 N N . ARG A 1 272 ? -8.785 -5.873 -14.647 1.00 80.75 272 ARG A N 1
ATOM 2090 C CA . ARG A 1 272 ? -7.653 -5.404 -15.469 1.00 80.75 272 ARG A CA 1
ATOM 2091 C C . ARG A 1 272 ? -6.713 -4.450 -14.735 1.00 80.75 272 ARG A C 1
ATOM 2093 O O . ARG A 1 272 ? -5.535 -4.409 -15.075 1.00 80.75 272 ARG A O 1
ATOM 2100 N N . SER A 1 273 ? -7.237 -3.660 -13.800 1.00 85.94 273 SER A N 1
ATOM 2101 C CA . SER A 1 273 ? -6.491 -2.658 -13.031 1.00 85.94 273 SER A CA 1
ATOM 2102 C C . SER A 1 273 ? -6.027 -3.166 -11.670 1.00 85.94 273 SER A C 1
ATOM 2104 O O . SER A 1 273 ? -5.477 -2.392 -10.894 1.00 85.94 273 SER A O 1
ATOM 2106 N N . ASP A 1 274 ? -6.207 -4.454 -11.402 1.00 90.38 274 ASP A N 1
ATOM 2107 C CA . ASP A 1 274 ? -5.804 -5.096 -10.162 1.00 90.38 274 ASP A CA 1
ATOM 2108 C C . ASP A 1 274 ? -4.909 -6.317 -10.426 1.00 90.38 274 ASP A C 1
ATOM 2110 O O . ASP A 1 274 ? -4.910 -6.884 -11.522 1.00 90.38 274 ASP A O 1
ATOM 2114 N N . TYR A 1 275 ? -4.118 -6.714 -9.430 1.00 89.62 275 TYR A N 1
ATOM 2115 C CA . TYR A 1 275 ? -3.294 -7.922 -9.460 1.00 89.62 275 TYR A CA 1
ATOM 2116 C C . TYR A 1 275 ? -3.931 -9.129 -8.770 1.00 89.62 275 TYR A C 1
ATOM 2118 O O . TYR A 1 275 ? -3.350 -10.218 -8.796 1.00 89.62 275 TYR A O 1
ATOM 2126 N N . LEU A 1 276 ? -5.111 -8.957 -8.174 1.00 87.75 276 LEU A N 1
ATOM 2127 C CA . LEU A 1 276 ? -5.883 -10.063 -7.630 1.00 87.75 276 LEU A CA 1
ATOM 2128 C C . LEU A 1 276 ? -6.355 -11.031 -8.729 1.00 87.75 276 LEU A C 1
ATOM 2130 O O . LEU A 1 276 ? -6.601 -10.628 -9.871 1.00 87.75 276 LEU A O 1
ATOM 2134 N N . PRO A 1 277 ? -6.469 -12.336 -8.421 1.00 76.56 277 PRO A N 1
ATOM 2135 C CA . PRO A 1 277 ? -6.897 -13.309 -9.408 1.00 76.56 277 PRO A CA 1
ATOM 2136 C C . PRO A 1 277 ? -8.397 -13.156 -9.679 1.00 76.56 277 PRO A C 1
ATOM 2138 O O . PRO A 1 277 ? -9.221 -13.360 -8.791 1.00 76.56 277 PRO A O 1
ATOM 2141 N N . ALA A 1 278 ? -8.765 -12.919 -10.940 1.00 65.44 278 ALA A N 1
ATOM 2142 C CA . ALA A 1 278 ? -10.169 -12.870 -11.369 1.00 65.44 278 ALA A CA 1
ATOM 2143 C C . ALA A 1 278 ? -10.950 -14.179 -11.108 1.00 65.44 278 ALA A C 1
ATOM 2145 O O . ALA A 1 278 ? -12.177 -14.184 -11.099 1.00 65.44 278 ALA A O 1
ATOM 2146 N N . GLU A 1 279 ? -10.243 -15.296 -10.906 1.00 60.38 279 GLU A N 1
ATOM 2147 C CA . GLU A 1 279 ? -10.814 -16.618 -10.612 1.00 60.38 279 GLU A CA 1
ATOM 2148 C C . GLU A 1 279 ? -10.845 -16.961 -9.107 1.00 60.38 279 GLU A C 1
ATOM 2150 O O . GLU A 1 279 ? -11.171 -18.092 -8.748 1.00 60.38 279 GLU A O 1
ATOM 2155 N N . GLY A 1 280 ? -10.512 -16.002 -8.235 1.00 65.31 280 GLY A N 1
ATOM 2156 C CA . GLY A 1 280 ? -10.449 -16.181 -6.782 1.00 65.31 280 GLY A CA 1
ATOM 2157 C C . GLY A 1 280 ? -9.220 -16.951 -6.284 1.00 65.31 280 GLY A C 1
ATOM 2158 O O . GLY A 1 280 ? -8.381 -17.402 -7.069 1.00 65.31 280 GLY A O 1
ATOM 2159 N N . PHE A 1 281 ? -9.094 -17.080 -4.959 1.00 66.19 281 PHE A N 1
ATOM 2160 C CA . PHE A 1 281 ? -7.955 -17.724 -4.294 1.00 66.19 281 PHE A CA 1
ATOM 2161 C C . PHE A 1 281 ? -8.204 -19.229 -4.106 1.00 66.19 281 PHE A C 1
ATOM 2163 O O . PHE A 1 281 ? -8.375 -19.715 -2.990 1.00 66.19 281 PHE A O 1
ATOM 2170 N N . THR A 1 282 ? -8.237 -19.973 -5.218 1.00 65.00 282 THR A N 1
ATOM 2171 C CA . THR A 1 282 ? -8.483 -21.431 -5.243 1.00 65.00 282 THR A CA 1
ATOM 2172 C C . THR A 1 282 ? -7.496 -22.184 -6.122 1.00 65.00 282 THR A C 1
ATOM 2174 O O . THR A 1 282 ? -6.917 -21.628 -7.059 1.00 65.00 282 THR A O 1
ATOM 2177 N N . GLN A 1 283 ? -7.339 -23.487 -5.870 1.00 56.47 283 GLN A N 1
ATOM 2178 C CA . GLN A 1 283 ? -6.447 -24.321 -6.672 1.00 56.47 283 GLN A CA 1
ATOM 2179 C C . GLN A 1 283 ? -7.092 -24.593 -8.031 1.00 56.47 283 GLN A C 1
ATOM 2181 O O . GLN A 1 283 ? -8.226 -25.065 -8.110 1.00 56.47 283 GLN A O 1
ATOM 2186 N N . GLY A 1 284 ? -6.385 -24.283 -9.121 1.00 51.34 284 GLY A N 1
ATOM 2187 C CA . GLY A 1 284 ? -6.899 -24.496 -10.476 1.00 51.34 284 GLY A CA 1
ATOM 2188 C C . GLY A 1 284 ? -8.118 -23.636 -10.839 1.00 51.34 284 GLY A C 1
ATOM 2189 O O . GLY A 1 284 ? -8.867 -24.005 -11.749 1.00 51.34 284 GLY A O 1
ATOM 2190 N N . GLY A 1 285 ? -8.349 -22.523 -10.127 1.00 52.31 285 GLY A N 1
ATOM 2191 C CA . GLY A 1 285 ? -9.413 -21.555 -10.419 1.00 52.31 285 GLY A CA 1
ATOM 2192 C C . GLY A 1 285 ? -10.824 -22.112 -10.229 1.00 52.31 285 GLY A C 1
ATOM 2193 O O . GLY A 1 285 ? -11.723 -21.787 -11.007 1.00 52.31 285 GLY A O 1
ATOM 2194 N N . GLN A 1 286 ? -11.008 -23.056 -9.304 1.00 52.00 286 GLN A N 1
ATOM 2195 C CA . GLN A 1 286 ? -12.302 -23.682 -9.004 1.00 52.00 286 GLN A CA 1
ATOM 2196 C C . GLN A 1 286 ? -13.353 -22.671 -8.506 1.00 52.00 286 GLN A C 1
ATOM 2198 O O . GLN A 1 286 ? -14.524 -22.828 -8.835 1.00 52.00 286 GLN A O 1
ATOM 2203 N N . GLY A 1 287 ? -12.927 -21.589 -7.847 1.00 50.56 287 GLY A N 1
ATOM 2204 C CA . GLY A 1 287 ? -13.770 -20.480 -7.377 1.00 50.56 287 GLY A CA 1
ATOM 2205 C C . GLY A 1 287 ? -14.130 -19.424 -8.432 1.00 50.56 287 GLY A C 1
ATOM 2206 O O . GLY A 1 287 ? -14.688 -18.383 -8.096 1.00 50.56 287 GLY A O 1
ATOM 2207 N N . SER A 1 288 ? -13.827 -19.651 -9.716 1.00 53.81 288 SER A N 1
ATOM 2208 C CA . SER A 1 288 ? -14.179 -18.704 -10.780 1.00 53.81 288 SER A CA 1
ATOM 2209 C C . SER A 1 288 ? -15.697 -18.519 -10.874 1.00 53.81 288 SER A C 1
ATOM 2211 O O . SER A 1 288 ? -16.421 -19.492 -11.097 1.00 53.81 288 SER A O 1
ATOM 2213 N N . LEU A 1 289 ? -16.170 -17.264 -10.843 1.00 53.62 289 LEU A N 1
ATOM 2214 C CA . LEU A 1 289 ? -17.568 -16.894 -11.121 1.00 53.62 289 LEU A CA 1
ATOM 2215 C C . LEU A 1 289 ? -18.091 -17.527 -12.421 1.00 53.62 289 LEU A C 1
ATOM 2217 O O . LEU A 1 289 ? -19.259 -17.884 -12.512 1.00 53.62 289 LEU A O 1
ATOM 2221 N N . LEU A 1 290 ? -17.226 -17.731 -13.421 1.00 50.50 290 LEU A N 1
ATOM 2222 C CA . LEU A 1 290 ? -17.587 -18.396 -14.673 1.00 50.50 290 LEU A CA 1
ATOM 2223 C C . LEU A 1 290 ? -17.840 -19.902 -14.494 1.00 50.50 290 LEU A C 1
ATOM 2225 O O . LEU A 1 290 ? -18.709 -20.455 -15.166 1.00 50.50 290 LEU A O 1
ATOM 2229 N N . LYS A 1 291 ? -17.080 -20.584 -13.631 1.00 54.75 291 LYS A N 1
ATOM 2230 C CA . LYS A 1 291 ? -17.299 -22.006 -13.316 1.00 54.75 291 LYS A CA 1
ATOM 2231 C C . LYS A 1 291 ? -18.514 -22.181 -12.413 1.00 54.75 291 LYS A C 1
ATOM 2233 O O . LYS A 1 291 ? -19.327 -23.052 -12.699 1.00 54.75 291 LYS A O 1
ATOM 2238 N N . LEU A 1 292 ? -18.682 -21.298 -11.428 1.00 58.41 292 LEU A N 1
ATOM 2239 C CA . LEU A 1 292 ? -19.879 -21.201 -10.593 1.00 58.41 292 LEU A CA 1
ATOM 2240 C C . LEU A 1 292 ? -21.136 -20.972 -11.437 1.00 58.41 292 LEU A C 1
ATOM 2242 O O . LEU A 1 292 ? -22.092 -21.723 -11.312 1.00 58.41 292 LEU A O 1
ATOM 2246 N N . ALA A 1 293 ? -21.117 -20.009 -12.362 1.00 56.88 293 ALA A N 1
ATOM 2247 C CA . ALA A 1 293 ? -22.234 -19.742 -13.270 1.00 56.88 293 ALA A CA 1
ATOM 2248 C C . ALA A 1 293 ? -22.524 -20.915 -14.223 1.00 56.88 293 ALA A C 1
ATOM 2250 O O . ALA A 1 293 ? -23.684 -21.210 -14.501 1.00 56.88 293 ALA A O 1
ATOM 2251 N N . LYS A 1 294 ? -21.487 -21.612 -14.714 1.00 57.41 294 LYS A N 1
ATOM 2252 C CA . LYS A 1 294 ? -21.658 -22.830 -15.524 1.00 57.41 294 LYS A CA 1
ATOM 2253 C C . LYS A 1 294 ? -22.259 -23.979 -14.720 1.00 57.41 294 LYS A C 1
ATOM 2255 O O . LYS A 1 294 ? -23.101 -24.682 -15.262 1.00 57.41 294 LYS A O 1
ATOM 2260 N N . LEU A 1 295 ? -21.843 -24.158 -13.465 1.00 57.66 295 LEU A N 1
ATOM 2261 C CA . LEU A 1 295 ? -22.409 -25.166 -12.572 1.00 57.66 295 LEU A CA 1
ATOM 2262 C C . LEU A 1 295 ? -23.853 -24.808 -12.212 1.00 57.66 295 LEU A C 1
ATOM 2264 O O . LEU A 1 295 ? -24.736 -25.633 -12.397 1.00 57.66 295 LEU A O 1
ATOM 2268 N N . ALA A 1 296 ? -24.125 -23.562 -11.821 1.00 56.22 296 ALA A N 1
ATOM 2269 C CA . ALA A 1 296 ? -25.470 -23.068 -11.533 1.00 56.22 296 ALA A CA 1
ATOM 2270 C C . ALA A 1 296 ? -26.442 -23.292 -12.702 1.00 56.22 296 ALA A C 1
ATOM 2272 O O . ALA A 1 296 ? -27.591 -23.652 -12.485 1.00 56.22 296 ALA A O 1
ATOM 2273 N N . ALA A 1 297 ? -25.974 -23.153 -13.947 1.00 58.59 297 ALA A N 1
ATOM 2274 C CA . ALA A 1 297 ? -26.774 -23.443 -15.139 1.00 58.59 297 ALA A CA 1
ATOM 2275 C C . ALA A 1 297 ? -27.120 -24.937 -15.326 1.00 58.59 297 ALA A C 1
ATOM 2277 O O . ALA A 1 297 ? -27.968 -25.261 -16.156 1.00 58.59 297 ALA A O 1
ATOM 2278 N N . THR A 1 298 ? -26.456 -25.841 -14.599 1.00 58.00 298 THR A N 1
ATOM 2279 C CA . THR A 1 298 ? -26.698 -27.294 -14.620 1.00 58.00 298 THR A CA 1
ATOM 2280 C C . THR A 1 298 ? -27.487 -27.811 -13.414 1.00 58.00 298 THR A C 1
ATOM 2282 O O . THR A 1 298 ? -27.942 -28.952 -13.459 1.00 58.00 298 THR A O 1
ATOM 2285 N N . LEU A 1 299 ? -27.670 -26.993 -12.372 1.00 58.69 299 LEU A N 1
ATOM 2286 C CA . LEU A 1 299 ? -28.385 -27.358 -11.144 1.00 58.69 299 LEU A CA 1
ATOM 2287 C C . LEU A 1 299 ? -29.876 -27.007 -11.220 1.00 58.69 299 LEU A C 1
ATOM 2289 O O . LEU A 1 299 ? -30.296 -26.196 -12.051 1.00 58.69 299 LEU A O 1
ATOM 2293 N N . ASN A 1 300 ? -30.689 -27.624 -10.359 1.00 58.41 300 ASN A N 1
ATOM 2294 C CA . ASN A 1 300 ? -32.097 -27.260 -10.243 1.00 58.41 300 ASN A CA 1
ATOM 2295 C C . ASN A 1 300 ? -32.194 -25.853 -9.613 1.00 58.41 300 ASN A C 1
ATOM 2297 O O . ASN A 1 300 ? -31.490 -25.597 -8.639 1.00 58.41 300 ASN A O 1
ATOM 2301 N N . PRO A 1 301 ? -33.042 -24.933 -10.117 1.00 53.50 301 PRO A N 1
ATOM 2302 C CA . PRO A 1 301 ? -33.234 -23.606 -9.523 1.00 53.50 301 PRO A CA 1
ATOM 2303 C C . PRO A 1 301 ? -33.531 -23.576 -8.015 1.00 53.50 301 PRO A C 1
ATOM 2305 O O . PRO A 1 301 ? -33.308 -22.543 -7.391 1.00 53.50 301 PRO A O 1
ATOM 2308 N N . ASP A 1 302 ? -34.038 -24.679 -7.457 1.00 54.78 302 ASP A N 1
ATOM 2309 C CA . ASP A 1 302 ? -34.358 -24.826 -6.033 1.00 54.78 302 ASP A CA 1
ATOM 2310 C C . ASP A 1 302 ? -33.152 -25.274 -5.172 1.00 54.78 302 ASP A C 1
ATOM 2312 O O . ASP A 1 302 ? -33.253 -25.316 -3.945 1.00 54.78 302 ASP A O 1
ATOM 2316 N N . ASP A 1 303 ? -32.014 -25.623 -5.786 1.00 53.72 303 ASP A N 1
ATOM 2317 C CA . ASP A 1 303 ? -30.804 -26.041 -5.074 1.00 53.72 303 ASP A CA 1
ATOM 2318 C C . ASP A 1 303 ? -30.011 -24.824 -4.571 1.00 53.72 303 ASP A C 1
ATOM 2320 O O . ASP A 1 303 ? -29.697 -23.894 -5.320 1.00 53.72 303 ASP A O 1
ATOM 2324 N N . VAL A 1 304 ? -29.592 -24.856 -3.302 1.00 57.78 304 VAL A N 1
ATOM 2325 C CA . VAL A 1 304 ? -28.688 -23.838 -2.748 1.00 57.78 304 VAL A CA 1
ATOM 2326 C C . VAL A 1 304 ? -27.290 -24.042 -3.334 1.00 57.78 304 VAL A C 1
ATOM 2328 O O . VAL A 1 304 ? -26.540 -24.905 -2.879 1.00 57.78 304 VAL A O 1
ATOM 2331 N N . LEU A 1 305 ? -26.934 -23.237 -4.343 1.00 62.22 305 LEU A N 1
ATOM 2332 C CA . LEU A 1 305 ? -25.687 -23.357 -5.116 1.00 62.22 305 LEU A CA 1
ATOM 2333 C C . LEU A 1 305 ? -24.436 -23.513 -4.235 1.00 62.22 305 LEU A C 1
ATOM 2335 O O . LEU A 1 305 ? -23.606 -24.375 -4.506 1.00 62.22 305 LEU A O 1
ATOM 2339 N N . LEU A 1 306 ? -24.316 -22.710 -3.172 1.00 62.91 306 LEU A N 1
ATOM 2340 C CA . LEU A 1 306 ? -23.165 -22.730 -2.257 1.00 62.91 306 LEU A CA 1
ATOM 2341 C C . LEU A 1 306 ? -23.043 -24.030 -1.451 1.00 62.91 306 LEU A C 1
ATOM 2343 O O . LEU A 1 306 ? -21.951 -24.378 -1.019 1.00 62.91 306 LEU A O 1
ATOM 2347 N N . HIS A 1 307 ? -24.135 -24.763 -1.247 1.00 64.00 307 HIS A N 1
ATOM 2348 C CA . HIS A 1 307 ? -24.141 -26.015 -0.484 1.00 64.00 307 HIS A CA 1
ATOM 2349 C C . HIS A 1 307 ? -24.246 -27.248 -1.384 1.00 64.00 307 HIS A C 1
ATOM 2351 O O . HIS A 1 307 ? -24.433 -28.363 -0.892 1.00 64.00 307 HIS A O 1
ATOM 2357 N N . HIS A 1 308 ? -24.134 -27.066 -2.703 1.00 63.12 308 HIS A N 1
ATOM 2358 C CA . HIS A 1 308 ? -24.235 -28.174 -3.632 1.00 63.12 308 HIS A CA 1
ATOM 2359 C C . HIS A 1 308 ? -23.013 -29.108 -3.492 1.00 63.12 308 HIS A C 1
ATOM 2361 O O . HIS A 1 308 ? -21.885 -28.631 -3.604 1.00 63.12 308 HIS A O 1
ATOM 2367 N N . PRO A 1 309 ? -23.187 -30.435 -3.311 1.00 64.19 309 PRO A N 1
ATOM 2368 C CA . PRO A 1 309 ? -22.079 -31.369 -3.057 1.00 64.19 309 PRO A CA 1
ATOM 2369 C C . PRO A 1 309 ? -21.021 -31.438 -4.167 1.00 64.19 309 PRO A C 1
ATOM 2371 O O . PRO A 1 309 ? -19.893 -31.860 -3.928 1.00 64.19 309 PRO A O 1
ATOM 2374 N N . GLU A 1 310 ? -21.392 -31.066 -5.394 1.00 65.19 310 GLU A N 1
ATOM 2375 C CA . GLU A 1 310 ? -20.478 -31.034 -6.543 1.00 65.19 310 GLU A CA 1
ATOM 2376 C C . GLU A 1 310 ? -19.704 -29.713 -6.671 1.00 65.19 310 GLU A C 1
ATOM 2378 O O . GLU A 1 310 ? -18.817 -29.608 -7.522 1.00 65.19 310 GLU A O 1
ATOM 2383 N N . LEU A 1 311 ? -20.026 -28.701 -5.855 1.00 66.44 311 LEU A N 1
ATOM 2384 C CA . LEU A 1 311 ? -19.306 -27.435 -5.842 1.00 66.44 311 LEU A CA 1
ATOM 2385 C C . LEU A 1 311 ? -18.113 -27.532 -4.871 1.00 66.44 311 LEU A C 1
ATOM 2387 O O . LEU A 1 311 ? -18.330 -27.647 -3.666 1.00 66.44 311 LEU A O 1
ATOM 2391 N N . PRO A 1 312 ? -16.857 -27.471 -5.353 1.00 71.25 312 PRO A N 1
ATOM 2392 C CA . PRO A 1 312 ? -15.705 -27.370 -4.464 1.00 71.25 312 PRO A CA 1
ATOM 2393 C C . PRO A 1 312 ? -15.722 -26.051 -3.685 1.00 71.25 312 PRO A C 1
ATOM 2395 O O . PRO A 1 312 ? -16.322 -25.063 -4.121 1.00 71.25 312 PRO A O 1
ATOM 2398 N N . ASP A 1 313 ? -15.016 -26.019 -2.556 1.00 77.31 313 ASP A N 1
ATOM 2399 C CA . ASP A 1 313 ? -14.857 -24.792 -1.781 1.00 77.31 313 ASP A CA 1
ATOM 2400 C C . ASP A 1 313 ? -14.218 -23.688 -2.632 1.00 77.31 313 ASP A C 1
ATOM 2402 O O . ASP A 1 313 ? -13.181 -23.875 -3.278 1.00 77.31 313 ASP A O 1
ATOM 2406 N N . ILE A 1 314 ? -14.869 -22.524 -2.654 1.00 75.75 314 ILE A N 1
ATOM 2407 C CA . ILE A 1 314 ? -14.470 -21.400 -3.506 1.00 75.75 314 ILE A CA 1
ATOM 2408 C C . ILE A 1 314 ? -13.376 -20.541 -2.868 1.00 75.75 314 ILE A C 1
ATOM 2410 O O . ILE A 1 314 ? -12.892 -19.622 -3.520 1.00 75.75 314 ILE A O 1
ATOM 2414 N N . GLN A 1 315 ? -12.978 -20.830 -1.625 1.00 82.88 315 GLN A N 1
ATOM 2415 C CA . GLN A 1 315 ? -11.834 -20.227 -0.941 1.00 82.88 315 GLN A CA 1
ATOM 2416 C C . GLN A 1 315 ? -11.081 -21.299 -0.149 1.00 82.88 315 GLN A C 1
ATOM 2418 O O . GLN A 1 315 ? -11.692 -22.205 0.407 1.00 82.88 315 GLN A O 1
ATOM 2423 N N . TYR A 1 316 ? -9.759 -21.166 -0.010 1.00 85.38 316 TYR A N 1
ATOM 2424 C CA . TYR A 1 316 ? -9.009 -22.027 0.917 1.00 85.38 316 TYR A CA 1
ATOM 2425 C C . TYR A 1 316 ? -9.363 -21.772 2.384 1.00 85.38 316 TYR A C 1
ATOM 2427 O O . TYR A 1 316 ? -9.235 -22.670 3.212 1.00 85.38 316 TYR A O 1
ATOM 2435 N N . TYR A 1 317 ? -9.740 -20.532 2.711 1.00 91.50 317 TYR A N 1
ATOM 2436 C CA . TYR A 1 317 ? -9.904 -20.091 4.091 1.00 91.50 317 TYR A CA 1
ATOM 2437 C C . TYR A 1 317 ? -11.061 -20.776 4.809 1.00 91.50 317 TYR A C 1
ATOM 2439 O O . TYR A 1 317 ? -10.923 -21.111 5.978 1.00 91.50 317 TYR A O 1
ATOM 2447 N N . ALA A 1 318 ? -12.191 -20.971 4.140 1.00 89.38 318 ALA A N 1
ATOM 2448 C CA . ALA A 1 318 ? -13.414 -21.444 4.764 1.00 89.38 318 ALA A CA 1
ATOM 2449 C C . ALA A 1 318 ? -14.226 -22.278 3.774 1.00 89.38 318 ALA A C 1
ATOM 2451 O O . ALA A 1 318 ? -14.185 -22.018 2.570 1.00 89.38 318 ALA A O 1
ATOM 2452 N N . SER A 1 319 ? -14.974 -23.252 4.294 1.00 86.38 319 SER A N 1
ATOM 2453 C CA . SER A 1 319 ? -15.892 -24.036 3.475 1.00 86.38 319 SER A CA 1
ATOM 2454 C C . SER A 1 319 ? -17.039 -23.164 2.964 1.00 86.38 319 SER A C 1
ATOM 2456 O O . SER A 1 319 ? -17.451 -22.202 3.623 1.00 86.38 319 SER A O 1
ATOM 2458 N N . ASN A 1 320 ? -17.625 -23.533 1.823 1.00 81.06 320 ASN A N 1
ATOM 2459 C CA . ASN A 1 320 ? -18.788 -22.820 1.285 1.00 81.06 320 ASN A CA 1
ATOM 2460 C C . ASN A 1 320 ? -19.971 -22.787 2.275 1.00 81.06 320 ASN A C 1
ATOM 2462 O O . ASN A 1 320 ? -20.806 -21.887 2.223 1.00 81.06 320 ASN A O 1
ATOM 2466 N N . ALA A 1 321 ? -20.027 -23.757 3.196 1.00 81.62 321 ALA A N 1
ATOM 2467 C CA . ALA A 1 321 ? -21.060 -23.897 4.218 1.00 81.62 321 ALA A CA 1
ATOM 2468 C C . ALA A 1 321 ? -21.062 -22.798 5.294 1.00 81.62 321 ALA A C 1
ATOM 2470 O O . ALA A 1 321 ? -22.017 -22.724 6.066 1.00 81.62 321 ALA A O 1
ATOM 2471 N N . VAL A 1 322 ? -20.002 -21.988 5.372 1.00 86.56 322 VAL A N 1
ATOM 2472 C CA . VAL A 1 322 ? -19.850 -20.940 6.393 1.00 86.56 322 VAL A CA 1
ATOM 2473 C C . VAL A 1 322 ? -19.464 -19.581 5.808 1.00 86.56 322 VAL A C 1
ATOM 2475 O O . VAL A 1 322 ? -19.088 -18.682 6.553 1.00 86.56 322 VAL A O 1
ATOM 2478 N N . LEU A 1 323 ? -19.548 -19.386 4.488 1.00 82.50 323 LEU A N 1
ATOM 2479 C CA . LEU A 1 323 ? -19.238 -18.088 3.867 1.00 82.50 323 LEU A CA 1
ATOM 2480 C C . LEU A 1 323 ? -20.240 -16.982 4.233 1.00 82.50 323 LEU A C 1
ATOM 2482 O O . LEU A 1 323 ? -19.908 -15.802 4.133 1.00 82.50 323 LEU A O 1
ATOM 2486 N N . ASP A 1 324 ? -21.438 -17.361 4.675 1.00 74.06 324 ASP A N 1
ATOM 2487 C CA . ASP A 1 324 ? -22.470 -16.492 5.248 1.00 74.06 324 ASP A CA 1
ATOM 2488 C C . ASP A 1 324 ? -22.261 -16.215 6.750 1.00 74.06 324 ASP A C 1
ATOM 2490 O O . ASP A 1 324 ? -23.007 -15.443 7.359 1.00 74.06 324 ASP A O 1
ATOM 2494 N N . CYS A 1 325 ? -21.237 -16.810 7.369 1.00 87.38 325 CYS A N 1
ATOM 2495 C CA . CYS A 1 325 ? -20.837 -16.459 8.720 1.00 87.38 325 CYS A CA 1
ATOM 2496 C C . CYS A 1 325 ? -20.203 -15.067 8.714 1.00 87.38 325 CYS A C 1
ATOM 2498 O O . CYS A 1 325 ? -19.276 -14.777 7.958 1.00 87.38 325 CYS A O 1
ATOM 2500 N N . THR A 1 326 ? -20.648 -14.211 9.631 1.00 92.31 326 THR A N 1
ATOM 2501 C CA . THR A 1 326 ? -20.146 -12.834 9.753 1.00 92.31 326 THR A CA 1
ATOM 2502 C C . THR A 1 326 ? -18.653 -12.771 10.084 1.00 92.31 326 THR A C 1
ATOM 2504 O O . THR A 1 326 ? -17.979 -11.815 9.721 1.00 92.31 326 THR A O 1
ATOM 2507 N N . TYR A 1 327 ? -18.107 -13.786 10.753 1.00 95.50 327 TYR A N 1
ATOM 2508 C CA . TYR A 1 327 ? -16.677 -13.826 11.066 1.00 95.50 327 TYR A CA 1
ATOM 2509 C C . TYR A 1 327 ? -15.818 -14.371 9.913 1.00 95.50 327 TYR A C 1
ATOM 2511 O O . TYR A 1 327 ? -14.593 -14.320 9.996 1.00 95.50 327 TYR A O 1
ATOM 2519 N N . VAL A 1 328 ? -16.456 -14.886 8.856 1.00 91.62 328 VAL A N 1
ATOM 2520 C CA . VAL A 1 328 ? -15.818 -15.277 7.591 1.00 91.62 328 VAL A CA 1
ATOM 2521 C C . VAL A 1 328 ? -15.936 -14.139 6.584 1.00 91.62 328 VAL A C 1
ATOM 2523 O O . VAL A 1 328 ? -14.926 -13.701 6.047 1.00 91.62 328 VAL A O 1
ATOM 2526 N N . SER A 1 329 ? -17.150 -13.619 6.392 1.00 88.88 329 SER A N 1
ATOM 2527 C CA . SER A 1 329 ? -17.449 -12.476 5.527 1.00 88.88 329 SER A CA 1
ATOM 2528 C C . SER A 1 329 ? -18.033 -11.325 6.359 1.00 88.88 329 SER A C 1
ATOM 2530 O O . SER A 1 329 ? -19.256 -11.208 6.462 1.00 88.88 329 SER A O 1
ATOM 2532 N N . PRO A 1 330 ? -17.214 -10.442 6.963 1.00 94.25 330 PRO A N 1
ATOM 2533 C CA . PRO A 1 330 ? -17.702 -9.314 7.764 1.00 94.25 330 PRO A CA 1
ATOM 2534 C C . PRO A 1 330 ? -18.813 -8.486 7.109 1.00 94.25 330 PRO A C 1
ATOM 2536 O O . PRO A 1 330 ? -19.698 -7.990 7.811 1.00 94.25 330 PRO A O 1
ATOM 2539 N N . LEU A 1 331 ? -18.832 -8.384 5.775 1.00 85.81 331 LEU A N 1
ATOM 2540 C CA . LEU A 1 331 ? -19.853 -7.656 5.023 1.00 85.81 331 LEU A CA 1
ATOM 2541 C C . LEU A 1 331 ? -21.287 -8.107 5.349 1.00 85.81 331 LEU A C 1
ATOM 2543 O O . LEU A 1 331 ? -22.202 -7.272 5.408 1.00 85.81 331 LEU A O 1
ATOM 2547 N N . VAL A 1 332 ? -21.497 -9.404 5.608 1.00 81.06 332 VAL A N 1
ATOM 2548 C CA . VAL A 1 332 ? -22.840 -9.968 5.824 1.00 81.06 332 VAL A CA 1
ATOM 2549 C C . VAL A 1 332 ? -23.400 -9.718 7.227 1.00 81.06 332 VAL A C 1
ATOM 2551 O O . VAL A 1 332 ? -24.577 -9.989 7.463 1.00 81.06 332 VAL A O 1
ATOM 2554 N N . THR A 1 333 ? -22.608 -9.146 8.144 1.00 84.44 333 THR A N 1
ATOM 2555 C CA . THR A 1 333 ? -23.048 -8.823 9.514 1.00 84.44 333 THR A CA 1
ATOM 2556 C C . THR A 1 333 ? -24.374 -8.077 9.544 1.00 84.44 333 THR A C 1
ATOM 2558 O O . THR A 1 333 ? -24.579 -7.144 8.781 1.00 84.44 333 THR A O 1
ATOM 2561 N N . LYS A 1 334 ? -25.306 -8.425 10.429 1.00 77.88 334 LYS A N 1
ATOM 2562 C CA . LYS A 1 334 ? -26.597 -7.712 10.492 1.00 77.88 334 LYS A CA 1
ATOM 2563 C C . LYS A 1 334 ? -26.512 -6.387 11.243 1.00 77.88 334 LYS A C 1
ATOM 2565 O O . LYS A 1 334 ? -27.326 -5.508 10.993 1.00 77.88 334 LYS A O 1
ATOM 2570 N N . ASN A 1 335 ? -25.546 -6.254 12.150 1.00 81.44 335 ASN A N 1
ATOM 2571 C CA . ASN A 1 335 ? -25.425 -5.101 13.029 1.00 81.44 335 ASN A CA 1
ATOM 2572 C C . ASN A 1 335 ? -23.952 -4.702 13.203 1.00 81.44 335 ASN A C 1
ATOM 2574 O O . ASN A 1 335 ? -23.106 -5.557 13.482 1.00 81.44 335 ASN A O 1
ATOM 2578 N N . LEU A 1 336 ? -23.659 -3.409 13.068 1.00 90.81 336 LEU A N 1
ATOM 2579 C CA . LEU A 1 336 ? -22.349 -2.803 13.332 1.00 90.81 336 LEU A CA 1
ATOM 2580 C C . LEU A 1 336 ? -22.343 -1.915 14.585 1.00 90.81 336 LEU A C 1
ATOM 2582 O O . LEU A 1 336 ? -21.276 -1.476 14.999 1.00 90.81 336 LEU A O 1
ATOM 2586 N N . GLU A 1 337 ? -23.490 -1.696 15.230 1.00 90.06 337 GLU A N 1
ATOM 2587 C CA . GLU A 1 337 ? -23.577 -0.953 16.488 1.00 90.06 337 GLU A CA 1
ATOM 2588 C C . GLU A 1 337 ? -22.646 -1.543 17.557 1.00 90.06 337 GLU A C 1
ATOM 2590 O O . GLU A 1 337 ? -22.399 -2.756 17.616 1.00 90.06 337 GLU A O 1
ATOM 2595 N N . GLY A 1 338 ? -22.121 -0.660 18.409 1.00 89.69 338 GLY A N 1
ATOM 2596 C CA . GLY A 1 338 ? -21.211 -1.018 19.498 1.00 89.69 338 GLY A CA 1
ATOM 2597 C C . GLY A 1 338 ? -19.774 -1.318 19.063 1.00 89.69 338 GLY A C 1
ATOM 2598 O O . GLY A 1 338 ? -18.958 -1.671 19.913 1.00 89.69 338 GLY A O 1
ATOM 2599 N N . LEU A 1 339 ? -19.449 -1.184 17.773 1.00 95.06 339 LEU A N 1
ATOM 2600 C CA . LEU A 1 339 ? -18.067 -1.256 17.308 1.00 95.06 339 LEU A CA 1
ATOM 2601 C C . LEU A 1 339 ? -17.275 0.013 17.643 1.00 95.06 339 LEU A C 1
ATOM 2603 O O . LEU A 1 339 ? -17.829 1.087 17.877 1.00 95.06 339 LEU A O 1
ATOM 2607 N N . CYS A 1 340 ? -15.953 -0.138 17.661 1.00 95.56 340 CYS A N 1
ATOM 2608 C CA . CYS A 1 340 ? -15.015 0.964 17.777 1.00 95.56 340 CYS A CA 1
ATOM 2609 C C . CYS A 1 340 ? -14.966 1.762 16.462 1.00 95.56 340 CYS A C 1
ATOM 2611 O O . CYS A 1 340 ? -15.390 1.246 15.421 1.00 95.56 340 CYS A O 1
ATOM 2613 N N . PRO A 1 341 ? -14.432 2.997 16.484 1.00 96.94 341 PRO A N 1
ATOM 2614 C CA . PRO A 1 341 ? -14.177 3.753 15.268 1.00 96.94 341 PRO A CA 1
ATOM 2615 C C . PRO A 1 341 ? -13.424 2.932 14.221 1.00 96.94 341 PRO A C 1
ATOM 2617 O O . PRO A 1 341 ? -12.445 2.247 14.534 1.00 96.94 341 PRO A O 1
ATOM 2620 N N . MET A 1 342 ? -13.861 3.028 12.968 1.00 96.50 342 MET A N 1
ATOM 2621 C CA . MET A 1 342 ? -13.273 2.290 11.856 1.00 96.50 342 MET A CA 1
ATOM 2622 C C . MET A 1 342 ? -12.677 3.209 10.797 1.00 96.50 342 MET A C 1
ATOM 2624 O O . MET A 1 342 ? -13.287 4.196 10.387 1.00 96.50 342 MET A O 1
ATOM 2628 N N . GLN A 1 343 ? -11.505 2.828 10.295 1.00 98.12 343 GLN A N 1
ATOM 2629 C CA . GLN A 1 343 ? -10.912 3.391 9.094 1.00 98.12 343 GLN A CA 1
ATOM 2630 C C . GLN A 1 343 ? -10.816 2.323 8.005 1.00 98.12 343 GLN A C 1
ATOM 2632 O O . GLN A 1 343 ? -10.294 1.229 8.225 1.00 98.12 343 GLN A O 1
ATOM 2637 N N . VAL A 1 344 ? -11.297 2.661 6.813 1.00 98.19 344 VAL A N 1
ATOM 2638 C CA . VAL A 1 344 ? -11.237 1.817 5.622 1.00 98.19 344 VAL A CA 1
ATOM 2639 C C . VAL A 1 344 ? -10.545 2.600 4.514 1.00 98.19 344 VAL A C 1
ATOM 2641 O O . VAL A 1 344 ? -10.987 3.682 4.133 1.00 98.19 344 VAL A O 1
ATOM 2644 N N . ILE A 1 345 ? -9.451 2.062 3.987 1.00 98.06 345 ILE A N 1
ATOM 2645 C CA . ILE A 1 345 ? -8.738 2.637 2.844 1.00 98.06 345 ILE A CA 1
ATOM 2646 C C . ILE A 1 345 ? -8.839 1.657 1.687 1.00 98.06 345 ILE A C 1
ATOM 2648 O O . ILE A 1 345 ? -8.499 0.496 1.866 1.00 98.06 345 ILE A O 1
ATOM 2652 N N . ALA A 1 346 ? -9.268 2.112 0.514 1.00 97.12 346 ALA A N 1
ATOM 2653 C CA . ALA A 1 346 ? -9.373 1.286 -0.689 1.00 97.12 346 ALA A CA 1
ATOM 2654 C C . ALA A 1 346 ? -8.885 2.054 -1.924 1.00 97.12 346 ALA A C 1
ATOM 2656 O O . ALA A 1 346 ? -8.967 3.282 -1.982 1.00 97.12 346 ALA A O 1
ATOM 2657 N N . GLY A 1 347 ? -8.377 1.349 -2.926 1.00 96.12 347 GLY A N 1
ATOM 2658 C CA . GLY A 1 347 ? -8.105 1.896 -4.250 1.00 96.12 347 GLY A CA 1
ATOM 2659 C C . GLY A 1 347 ? -9.325 1.810 -5.170 1.00 96.12 347 GLY A C 1
ATOM 2660 O O . GLY A 1 347 ? -10.079 0.844 -5.152 1.00 96.12 347 GLY A O 1
ATOM 2661 N N . ASP A 1 348 ? -9.539 2.798 -6.036 1.00 92.94 348 ASP A N 1
ATOM 2662 C CA . ASP A 1 348 ? -10.626 2.751 -7.023 1.00 92.94 348 ASP A CA 1
ATOM 2663 C C . ASP A 1 348 ? -10.373 1.720 -8.139 1.00 92.94 348 ASP A C 1
ATOM 2665 O O . ASP A 1 348 ? -11.306 1.262 -8.804 1.00 92.94 348 ASP A O 1
ATOM 2669 N N . GLY A 1 349 ? -9.106 1.363 -8.364 1.00 90.50 349 GLY A N 1
ATOM 2670 C CA . GLY A 1 349 ? -8.670 0.374 -9.344 1.00 90.50 349 GLY A CA 1
ATOM 2671 C C . GLY A 1 349 ? -8.677 -1.068 -8.838 1.00 90.50 349 GLY A C 1
ATOM 2672 O O . GLY A 1 349 ? -8.363 -1.951 -9.635 1.00 90.50 349 GLY A O 1
ATOM 2673 N N . GLU A 1 350 ? -9.032 -1.317 -7.576 1.00 92.94 350 GLU A N 1
ATOM 2674 C CA . GLU A 1 350 ? -8.987 -2.649 -6.963 1.00 92.94 350 GLU A CA 1
ATOM 2675 C C . GLU A 1 350 ? -10.322 -3.407 -7.068 1.00 92.94 350 GLU A C 1
ATOM 2677 O O . GLU A 1 350 ? -11.405 -2.820 -7.127 1.00 92.94 350 GLU A O 1
ATOM 2682 N N . MET A 1 351 ? -10.254 -4.734 -7.108 1.00 88.75 351 MET A N 1
ATOM 2683 C CA . MET A 1 351 ? -11.396 -5.644 -7.209 1.00 88.75 351 MET A CA 1
ATOM 2684 C C . MET A 1 351 ? -12.236 -5.697 -5.927 1.00 88.75 351 MET A C 1
ATOM 2686 O O . MET A 1 351 ? -13.414 -6.028 -6.005 1.00 88.75 351 MET A O 1
ATOM 2690 N N . LEU A 1 352 ? -11.644 -5.354 -4.780 1.00 90.88 352 LEU A N 1
ATOM 2691 C CA . LEU A 1 352 ? -12.273 -5.338 -3.451 1.00 90.88 352 LEU A CA 1
ATOM 2692 C C . LEU A 1 352 ? -12.870 -3.962 -3.085 1.00 90.88 352 LEU A C 1
ATOM 2694 O O . LEU A 1 352 ? -13.327 -3.728 -1.969 1.00 90.88 352 LEU A O 1
ATOM 2698 N N . ARG A 1 353 ? -12.895 -3.015 -4.033 1.00 90.88 353 ARG A N 1
ATOM 2699 C CA . ARG A 1 353 ? -13.335 -1.636 -3.780 1.00 90.88 353 ARG A CA 1
ATOM 2700 C C . ARG A 1 353 ? -14.758 -1.566 -3.227 1.00 90.88 353 ARG A C 1
ATOM 2702 O O . ARG A 1 353 ? -15.024 -0.825 -2.283 1.00 90.88 353 ARG A O 1
ATOM 2709 N N . ASP A 1 354 ? -15.698 -2.264 -3.865 1.00 81.38 354 ASP A N 1
ATOM 2710 C CA . ASP A 1 354 ? -17.114 -2.064 -3.548 1.00 81.38 354 ASP A CA 1
ATOM 2711 C C . ASP A 1 354 ? -17.456 -2.610 -2.157 1.00 81.38 354 ASP A C 1
ATOM 2713 O O . ASP A 1 354 ? -18.191 -1.958 -1.427 1.00 81.38 354 ASP A O 1
ATOM 2717 N N . GLU A 1 355 ? -16.896 -3.750 -1.744 1.00 84.44 355 GLU A N 1
ATOM 2718 C CA . GLU A 1 355 ? -17.137 -4.290 -0.397 1.00 84.44 355 GLU A CA 1
ATOM 2719 C C . GLU A 1 355 ? -16.636 -3.344 0.704 1.00 84.44 355 GLU A C 1
ATOM 2721 O O . GLU A 1 355 ? -17.331 -3.150 1.702 1.00 84.44 355 GLU A O 1
ATOM 2726 N N . ALA A 1 356 ? -15.494 -2.681 0.491 1.00 91.88 356 ALA A N 1
ATOM 2727 C CA . ALA A 1 356 ? -14.963 -1.670 1.400 1.00 91.88 356 ALA A CA 1
ATOM 2728 C C . ALA A 1 356 ? -15.914 -0.466 1.536 1.00 91.88 356 ALA A C 1
ATOM 2730 O O . ALA A 1 356 ? -16.215 -0.030 2.650 1.00 91.88 356 ALA A O 1
ATOM 2731 N N . ILE A 1 357 ? -16.440 0.041 0.411 1.00 88.44 357 ILE A N 1
ATOM 2732 C CA . ILE A 1 357 ? -17.404 1.155 0.392 1.00 88.44 357 ILE A CA 1
ATOM 2733 C C . ILE A 1 357 ? -18.700 0.768 1.113 1.00 88.44 357 ILE A C 1
ATOM 2735 O O . ILE A 1 357 ? -19.211 1.529 1.936 1.00 88.44 357 ILE A O 1
ATOM 2739 N N . VAL A 1 358 ? -19.234 -0.415 0.813 1.00 83.44 358 VAL A N 1
ATOM 2740 C CA . VAL A 1 358 ? -20.527 -0.880 1.332 1.00 83.44 358 VAL A CA 1
ATOM 2741 C C . VAL A 1 358 ? -20.455 -1.127 2.826 1.00 83.44 358 VAL A C 1
ATOM 2743 O O . VAL A 1 358 ? -21.344 -0.707 3.565 1.00 83.44 358 VAL A O 1
ATOM 2746 N N . PHE A 1 359 ? -19.386 -1.771 3.286 1.00 87.69 359 PHE A N 1
ATOM 2747 C CA . PHE A 1 359 ? -19.184 -2.014 4.704 1.00 87.69 359 PHE A CA 1
ATOM 2748 C C . PHE A 1 359 ? -19.034 -0.709 5.491 1.00 87.69 359 PHE A C 1
ATOM 2750 O O . PHE A 1 359 ? -19.680 -0.536 6.524 1.00 87.69 359 PHE A O 1
ATOM 2757 N N . ALA A 1 360 ? -18.253 0.243 4.970 1.00 90.50 360 ALA A N 1
ATOM 2758 C CA . ALA A 1 360 ? -18.095 1.556 5.582 1.00 90.50 360 ALA A CA 1
ATOM 2759 C C . ALA A 1 360 ? -19.424 2.327 5.649 1.00 90.50 360 ALA A C 1
ATOM 2761 O O . ALA A 1 360 ? -19.768 2.871 6.698 1.00 90.50 360 ALA A O 1
ATOM 2762 N N . LYS A 1 361 ? -20.218 2.331 4.568 1.00 85.06 361 LYS A N 1
ATOM 2763 C CA . LYS A 1 361 ? -21.538 2.977 4.574 1.00 85.06 361 LYS A CA 1
ATOM 2764 C C . LYS A 1 361 ? -22.479 2.334 5.589 1.00 85.06 361 LYS A C 1
ATOM 2766 O O . LYS A 1 361 ? -23.088 3.038 6.383 1.00 85.06 361 LYS A O 1
ATOM 2771 N N . LYS A 1 362 ? -22.519 1.002 5.641 1.00 83.81 362 LYS A N 1
ATOM 2772 C CA . LYS A 1 362 ? -23.304 0.257 6.633 1.00 83.81 362 LYS A CA 1
ATOM 2773 C C . LYS A 1 362 ? -22.927 0.637 8.069 1.00 83.81 362 LYS A C 1
ATOM 2775 O O . LYS A 1 362 ? -23.805 0.746 8.924 1.00 83.81 362 LYS A O 1
ATOM 2780 N N . GLY A 1 363 ? -21.638 0.859 8.337 1.00 86.75 363 GLY A N 1
ATOM 2781 C CA . GLY A 1 363 ? -21.156 1.352 9.630 1.00 86.75 363 GLY A CA 1
ATOM 2782 C C . GLY A 1 363 ? -21.625 2.778 9.910 1.00 86.75 363 GLY A C 1
ATOM 2783 O O . GLY A 1 363 ? -22.166 3.051 10.982 1.00 86.75 363 GLY A O 1
ATOM 2784 N N . ALA A 1 364 ? -21.501 3.662 8.917 1.00 85.00 364 ALA A N 1
ATOM 2785 C CA . ALA A 1 364 ? -21.939 5.049 9.010 1.00 85.00 364 ALA A CA 1
ATOM 2786 C C . ALA A 1 364 ? -23.454 5.161 9.263 1.00 85.00 364 ALA A C 1
ATOM 2788 O O . ALA A 1 364 ? -23.878 6.006 10.053 1.00 85.00 364 ALA A O 1
ATOM 2789 N N . ASP A 1 365 ? -24.264 4.289 8.662 1.00 82.00 365 ASP A N 1
ATOM 2790 C CA . ASP A 1 365 ? -25.716 4.230 8.869 1.00 82.00 365 ASP A CA 1
ATOM 2791 C C . ASP A 1 365 ? -26.082 3.674 10.262 1.00 82.00 365 ASP A C 1
ATOM 2793 O O . ASP A 1 365 ? -27.096 4.064 10.836 1.00 82.00 365 ASP A O 1
ATOM 2797 N N . SER A 1 366 ? -25.217 2.841 10.857 1.00 82.00 366 SER A N 1
ATOM 2798 C CA . SER A 1 366 ? -25.398 2.213 12.182 1.00 82.00 366 SER A CA 1
ATOM 2799 C C . SER A 1 366 ? -24.809 3.031 13.348 1.00 82.00 366 SER A C 1
ATOM 2801 O O . SER A 1 366 ? -24.474 2.475 14.392 1.00 82.00 366 SER A O 1
ATOM 2803 N N . ALA A 1 367 ? -24.626 4.345 13.167 1.00 80.12 367 ALA A N 1
ATOM 2804 C CA . ALA A 1 367 ? -24.041 5.265 14.156 1.00 80.12 367 ALA A CA 1
ATOM 2805 C C . ALA A 1 367 ? -22.624 4.899 14.661 1.00 80.12 367 ALA A C 1
ATOM 2807 O O . ALA A 1 367 ? -22.228 5.331 15.743 1.00 80.12 367 ALA A O 1
ATOM 2808 N N . VAL A 1 368 ? -21.846 4.152 13.872 1.00 89.00 368 VAL A N 1
ATOM 2809 C CA . VAL A 1 368 ? -20.410 3.936 14.112 1.00 89.00 368 VAL A CA 1
ATOM 2810 C C . VAL A 1 368 ? -19.620 5.101 13.508 1.00 89.00 368 VAL A C 1
ATOM 2812 O O . VAL A 1 368 ? -19.999 5.632 12.459 1.00 89.00 368 VAL A O 1
ATOM 2815 N N . ASP A 1 369 ? -18.518 5.495 14.146 1.00 93.19 369 ASP A N 1
ATOM 2816 C CA . ASP A 1 369 ? -17.575 6.458 13.570 1.00 93.19 369 ASP A CA 1
ATOM 2817 C C . ASP A 1 369 ? -16.802 5.794 12.429 1.00 93.19 369 ASP A C 1
ATOM 2819 O O . ASP A 1 369 ? -16.113 4.788 12.627 1.00 93.19 369 ASP A O 1
ATOM 2823 N N . VAL A 1 370 ? -16.932 6.340 11.219 1.00 93.44 370 VAL A N 1
ATOM 2824 C CA . VAL A 1 370 ? -16.381 5.736 10.000 1.00 93.44 370 VAL A CA 1
ATOM 2825 C C . VAL A 1 370 ? -15.569 6.745 9.205 1.00 93.44 370 VAL A C 1
ATOM 2827 O O . VAL A 1 370 ? -16.062 7.805 8.817 1.00 93.44 370 VAL A O 1
ATOM 2830 N N . HIS A 1 371 ? -14.340 6.350 8.884 1.00 95.81 371 HIS A N 1
ATOM 2831 C CA . HIS A 1 371 ? -13.416 7.065 8.015 1.00 95.81 371 HIS A CA 1
ATOM 2832 C C . HIS A 1 371 ? -13.084 6.206 6.788 1.00 95.81 371 HIS A C 1
ATOM 2834 O O . HIS A 1 371 ? -12.188 5.366 6.830 1.00 95.81 371 HIS A O 1
ATOM 2840 N N . LEU A 1 372 ? -13.802 6.410 5.686 1.00 96.00 372 LEU A N 1
ATOM 2841 C CA . LEU A 1 372 ? -13.527 5.782 4.395 1.00 96.00 372 LEU A CA 1
ATOM 2842 C C . LEU A 1 372 ? -12.742 6.736 3.493 1.00 96.00 372 LEU A C 1
ATOM 2844 O O . LEU A 1 372 ? -13.183 7.859 3.249 1.00 96.00 372 LEU A O 1
ATOM 2848 N N . ALA A 1 373 ? -11.647 6.249 2.915 1.00 96.50 373 ALA A N 1
ATOM 2849 C CA . ALA A 1 373 ? -10.923 6.933 1.850 1.00 96.50 373 ALA A CA 1
ATOM 2850 C C . ALA A 1 373 ? -10.740 6.014 0.634 1.00 96.50 373 ALA A C 1
ATOM 2852 O O . ALA A 1 373 ? -10.060 4.990 0.716 1.00 96.50 373 ALA A O 1
ATOM 2853 N N . VAL A 1 374 ? -11.323 6.401 -0.505 1.00 95.94 374 VAL A N 1
ATOM 2854 C CA . VAL A 1 374 ? -11.163 5.703 -1.792 1.00 95.94 374 VAL A CA 1
ATOM 2855 C C . VAL A 1 374 ? -10.213 6.488 -2.692 1.00 95.94 374 VAL A C 1
ATOM 2857 O O . VAL A 1 374 ? -10.526 7.616 -3.068 1.00 95.94 374 VAL A O 1
ATOM 2860 N N . TYR A 1 375 ? -9.070 5.911 -3.055 1.00 96.56 375 TYR A N 1
ATOM 2861 C CA . TYR A 1 375 ? -8.027 6.589 -3.829 1.00 96.56 375 TYR A CA 1
ATOM 2862 C C . TYR A 1 375 ? -8.157 6.316 -5.322 1.00 96.56 375 TYR A C 1
ATOM 2864 O O . TYR A 1 375 ? -8.135 5.163 -5.753 1.00 96.56 375 TYR A O 1
ATOM 2872 N N . ASP A 1 376 ? -8.247 7.376 -6.122 1.00 93.38 376 ASP A N 1
ATOM 2873 C CA . ASP A 1 376 ? -8.395 7.279 -7.570 1.00 93.38 376 ASP A CA 1
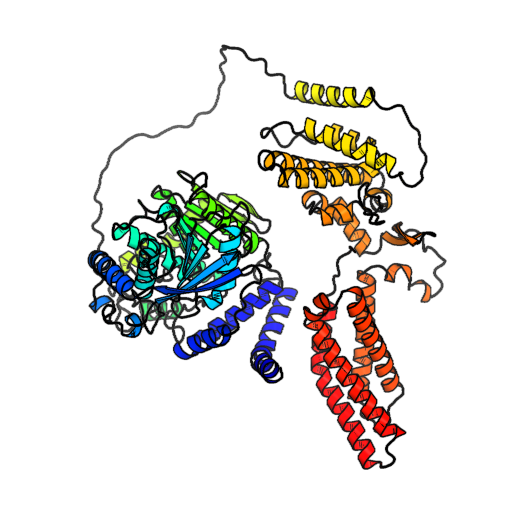ATOM 2874 C C . ASP A 1 376 ? -7.245 6.489 -8.204 1.00 93.38 376 ASP A C 1
ATOM 2876 O O . ASP A 1 376 ? -6.074 6.646 -7.857 1.00 93.38 376 ASP A O 1
ATOM 2880 N N . ASP A 1 377 ? -7.607 5.620 -9.151 1.00 93.00 377 ASP A N 1
ATOM 2881 C CA . ASP A 1 377 ? -6.717 4.762 -9.934 1.00 93.00 377 ASP A CA 1
ATOM 2882 C C . ASP A 1 377 ? -5.876 3.735 -9.152 1.00 93.00 377 ASP A C 1
ATOM 2884 O O . ASP A 1 377 ? -5.250 2.885 -9.782 1.00 93.00 377 ASP A O 1
ATOM 2888 N N . MET A 1 378 ? -5.853 3.748 -7.820 1.00 95.81 378 MET A N 1
ATOM 2889 C CA . MET A 1 378 ? -4.958 2.880 -7.049 1.00 95.81 378 MET A CA 1
ATOM 2890 C C . MET A 1 378 ? -5.367 1.391 -7.091 1.00 95.81 378 MET A C 1
ATOM 2892 O O . MET A 1 378 ? -6.563 1.098 -7.029 1.00 95.81 378 MET A O 1
ATOM 2896 N N . PRO A 1 379 ? -4.403 0.449 -7.206 1.00 95.50 379 PRO A N 1
ATOM 2897 C CA . PRO A 1 379 ? -4.661 -0.995 -7.143 1.00 95.50 379 PRO A CA 1
ATOM 2898 C C . PRO A 1 379 ? -4.810 -1.505 -5.698 1.00 95.50 379 PRO A C 1
ATOM 2900 O O . PRO A 1 379 ? -4.639 -0.750 -4.741 1.00 95.50 379 PRO A O 1
ATOM 2903 N N . HIS A 1 380 ? -5.064 -2.808 -5.546 1.00 96.62 380 HIS A N 1
ATOM 2904 C CA . HIS A 1 380 ? -5.198 -3.474 -4.248 1.00 96.62 380 HIS A CA 1
ATOM 2905 C C . HIS A 1 380 ? -3.975 -3.267 -3.346 1.00 96.62 380 HIS A C 1
ATOM 2907 O O . HIS A 1 380 ? -2.832 -3.333 -3.807 1.00 96.62 380 HIS A O 1
ATOM 2913 N N . VAL A 1 381 ? -4.195 -3.020 -2.053 1.00 96.44 381 VAL A N 1
ATOM 2914 C CA . VAL A 1 381 ? -3.158 -2.759 -1.031 1.00 96.44 381 VAL A CA 1
ATOM 2915 C C . VAL A 1 381 ? -2.104 -1.750 -1.508 1.00 96.44 381 VAL A C 1
ATOM 2917 O O . VAL A 1 381 ? -0.902 -1.882 -1.257 1.00 96.44 381 VAL A O 1
ATOM 2920 N N . PHE A 1 382 ? -2.538 -0.695 -2.201 1.00 96.25 382 PHE A N 1
ATOM 2921 C CA . PHE A 1 382 ? -1.604 0.319 -2.675 1.00 96.25 382 PHE A CA 1
ATOM 2922 C C . PHE A 1 382 ? -0.774 1.035 -1.592 1.00 96.25 382 PHE A C 1
ATOM 2924 O O . PHE A 1 382 ? 0.309 1.500 -1.961 1.00 96.25 382 PHE A O 1
ATOM 2931 N N . PRO A 1 383 ? -1.159 1.104 -0.292 1.00 96.31 383 PRO A N 1
ATOM 2932 C CA . PRO A 1 383 ? -0.283 1.661 0.741 1.00 96.31 383 PRO A CA 1
ATOM 2933 C C . PRO A 1 383 ? 1.090 0.974 0.822 1.00 96.31 383 PRO A C 1
ATOM 2935 O O . PRO A 1 383 ? 2.052 1.585 1.276 1.00 96.31 383 PRO A O 1
ATOM 2938 N N . MET A 1 384 ? 1.219 -0.260 0.316 1.00 91.31 384 MET A N 1
ATOM 2939 C CA . MET A 1 384 ? 2.490 -0.992 0.239 1.00 91.31 384 MET A CA 1
ATOM 2940 C C . MET A 1 384 ? 3.432 -0.496 -0.870 1.00 91.31 384 MET A C 1
ATOM 2942 O O . MET A 1 384 ? 4.619 -0.827 -0.882 1.00 91.31 384 MET A O 1
ATOM 2946 N N . PHE A 1 385 ? 2.948 0.328 -1.800 1.00 90.88 385 PHE A N 1
ATOM 2947 C CA . PHE A 1 385 ? 3.755 0.917 -2.866 1.00 90.88 385 PHE A CA 1
ATOM 2948 C C . PHE A 1 385 ? 4.295 2.287 -2.446 1.00 90.88 385 PHE A C 1
ATOM 2950 O O . PHE A 1 385 ? 3.953 3.302 -3.046 1.00 90.88 385 PHE A O 1
ATOM 2957 N N . GLY A 1 386 ? 5.191 2.327 -1.453 1.00 86.81 386 GLY A N 1
ATOM 2958 C CA . GLY A 1 386 ? 5.723 3.570 -0.857 1.00 86.81 386 GLY A CA 1
ATOM 2959 C C . GLY A 1 386 ? 6.468 4.541 -1.791 1.00 86.81 386 GLY A C 1
ATOM 2960 O O . GLY A 1 386 ? 6.989 5.547 -1.333 1.00 86.81 386 GLY A O 1
ATOM 2961 N N . PHE A 1 387 ? 6.548 4.255 -3.093 1.00 86.56 387 PHE A N 1
ATOM 2962 C CA . PHE A 1 387 ? 7.009 5.199 -4.117 1.00 86.56 387 PHE A CA 1
ATOM 2963 C C . PHE A 1 387 ? 5.865 6.029 -4.734 1.00 86.56 387 PHE A C 1
ATOM 2965 O O . PHE A 1 387 ? 6.128 6.859 -5.602 1.00 86.56 387 PHE A O 1
ATOM 2972 N N . LEU A 1 388 ? 4.610 5.779 -4.349 1.00 89.94 388 LEU A N 1
ATOM 2973 C CA . LEU A 1 388 ? 3.431 6.532 -4.776 1.00 89.94 388 LEU A CA 1
ATOM 2974 C C . LEU A 1 388 ? 3.071 7.584 -3.721 1.00 89.94 388 LEU A C 1
ATOM 2976 O O . LEU A 1 388 ? 3.015 7.273 -2.532 1.00 89.94 388 LEU A O 1
ATOM 2980 N N . SER A 1 389 ? 2.730 8.797 -4.158 1.00 91.44 389 SER A N 1
ATOM 2981 C CA . SER A 1 389 ? 2.207 9.854 -3.276 1.00 91.44 389 SER A CA 1
ATOM 2982 C C . SER A 1 389 ? 0.912 9.432 -2.579 1.00 91.44 389 SER A C 1
ATOM 2984 O O . SER A 1 389 ? 0.748 9.673 -1.388 1.00 91.44 389 SER A O 1
ATOM 2986 N N . SER A 1 390 ? 0.018 8.733 -3.285 1.00 94.25 390 SER A N 1
ATOM 2987 C CA . SER A 1 390 ? -1.210 8.186 -2.699 1.00 94.25 390 SER A CA 1
ATOM 2988 C C . SER A 1 390 ? -0.913 7.196 -1.572 1.00 94.25 390 SER A C 1
ATOM 2990 O O . SER A 1 390 ? -1.575 7.235 -0.541 1.00 94.25 390 SER A O 1
ATOM 2992 N N . ALA A 1 391 ? 0.095 6.329 -1.734 1.00 94.62 391 ALA A N 1
ATOM 2993 C CA . ALA A 1 391 ? 0.484 5.370 -0.699 1.00 94.62 391 ALA A CA 1
ATOM 2994 C C . ALA A 1 391 ? 1.032 6.079 0.548 1.00 94.62 391 ALA A C 1
ATOM 2996 O O . ALA A 1 391 ? 0.692 5.715 1.673 1.00 94.62 391 ALA A O 1
ATOM 2997 N N . GLU A 1 392 ? 1.844 7.115 0.338 1.00 94.38 392 GLU A N 1
ATOM 2998 C CA . GLU A 1 392 ? 2.368 7.977 1.395 1.00 94.38 392 GLU A CA 1
ATOM 2999 C C . GLU A 1 392 ? 1.241 8.665 2.185 1.00 94.38 392 GLU A C 1
ATOM 3001 O O . GLU A 1 392 ? 1.215 8.573 3.414 1.00 94.38 392 GLU A O 1
ATOM 3006 N N . ASP A 1 393 ? 0.271 9.270 1.490 1.00 95.69 393 ASP A N 1
ATOM 3007 C CA . ASP A 1 393 ? -0.912 9.897 2.098 1.00 95.69 393 ASP A CA 1
ATOM 3008 C C . ASP A 1 393 ? -1.768 8.873 2.867 1.00 95.69 393 ASP A C 1
ATOM 3010 O O . ASP A 1 393 ? -2.128 9.108 4.019 1.00 95.69 393 ASP A O 1
ATOM 3014 N N . ALA A 1 394 ? -2.011 7.686 2.304 1.00 96.69 394 ALA A N 1
ATOM 3015 C CA . ALA A 1 394 ? -2.774 6.625 2.965 1.00 96.69 394 ALA A CA 1
ATOM 3016 C C . ALA A 1 394 ? -2.125 6.135 4.268 1.00 96.69 394 ALA A C 1
ATOM 3018 O O . ALA A 1 394 ? -2.801 5.972 5.291 1.00 96.69 394 ALA A O 1
ATOM 3019 N N . MET A 1 395 ? -0.804 5.936 4.263 1.00 96.12 395 MET A N 1
ATOM 3020 C CA . MET A 1 395 ? -0.064 5.587 5.476 1.00 96.12 395 MET A CA 1
ATOM 3021 C C . MET A 1 395 ? -0.084 6.724 6.501 1.00 96.12 395 MET A C 1
ATOM 3023 O O . MET A 1 395 ? -0.194 6.466 7.701 1.00 96.12 395 MET A O 1
ATOM 3027 N N . GLN A 1 396 ? 0.019 7.976 6.049 1.00 95.75 396 GLN A N 1
ATOM 3028 C CA . GLN A 1 396 ? -0.058 9.144 6.919 1.00 95.75 396 GLN A CA 1
ATOM 3029 C C . GLN A 1 396 ? -1.425 9.241 7.608 1.00 95.75 396 GLN A C 1
ATOM 3031 O O . GLN A 1 396 ? -1.471 9.344 8.835 1.00 95.75 396 GLN A O 1
ATOM 3036 N N . GLN A 1 397 ? -2.516 9.087 6.851 1.00 95.19 397 GLN A N 1
ATOM 3037 C CA . GLN A 1 397 ? -3.883 9.062 7.379 1.00 95.19 397 GLN A CA 1
ATOM 3038 C C . GLN A 1 397 ? -4.107 7.920 8.377 1.00 95.19 397 GLN A C 1
ATOM 3040 O O . GLN A 1 397 ? -4.819 8.089 9.365 1.00 95.19 397 GLN A O 1
ATOM 3045 N N . SER A 1 398 ? -3.491 6.759 8.150 1.00 97.44 398 SER A N 1
ATOM 3046 C CA . SER A 1 398 ? -3.584 5.629 9.086 1.00 97.44 398 SER A CA 1
ATOM 3047 C C . SER A 1 398 ? -2.850 5.919 10.392 1.00 97.44 398 SER A C 1
ATOM 3049 O O . SER A 1 398 ? -3.372 5.675 11.477 1.00 97.44 398 SER A O 1
ATOM 3051 N N . GLY A 1 399 ? -1.658 6.517 10.302 1.00 96.06 399 GLY A N 1
ATOM 3052 C CA . GLY A 1 399 ? -0.919 6.975 11.474 1.00 96.06 399 GLY A CA 1
ATOM 3053 C C . GLY A 1 399 ? -1.669 8.054 12.259 1.00 96.06 399 GLY A C 1
ATOM 3054 O O . GLY A 1 399 ? -1.684 8.014 13.484 1.00 96.06 399 GLY A O 1
ATOM 3055 N N . GLU A 1 400 ? -2.300 9.006 11.573 1.00 94.94 400 GLU A N 1
ATOM 3056 C CA . GLU A 1 400 ? -3.145 10.039 12.188 1.00 94.94 400 GLU A CA 1
ATOM 3057 C C . GLU A 1 400 ? -4.342 9.445 12.916 1.00 94.94 400 GLU A C 1
ATOM 3059 O O . GLU A 1 400 ? -4.536 9.748 14.092 1.00 94.94 400 GLU A O 1
ATOM 3064 N N . PHE A 1 401 ? -5.073 8.545 12.263 1.00 96.44 401 PHE A N 1
ATOM 3065 C CA . PHE A 1 401 ? -6.201 7.850 12.869 1.00 96.44 401 PHE A CA 1
ATOM 3066 C C . PHE A 1 401 ? -5.780 7.091 14.133 1.00 96.44 401 PHE A C 1
ATOM 3068 O O . PHE A 1 401 ? -6.380 7.277 15.188 1.00 96.44 401 PHE A O 1
ATOM 3075 N N . ILE A 1 402 ? -4.680 6.327 14.071 1.00 96.62 402 ILE A N 1
ATOM 3076 C CA . ILE A 1 402 ? -4.113 5.618 15.230 1.00 96.62 402 ILE A CA 1
ATOM 3077 C C . ILE A 1 402 ? -3.848 6.577 16.400 1.00 96.62 402 ILE A C 1
ATOM 3079 O O . ILE A 1 402 ? -4.175 6.253 17.543 1.00 96.62 402 ILE A O 1
ATOM 3083 N N . ARG A 1 403 ? -3.283 7.763 16.142 1.00 94.25 403 ARG A N 1
ATOM 3084 C CA . ARG A 1 403 ? -3.014 8.763 17.189 1.00 94.25 403 ARG A CA 1
ATOM 3085 C C . ARG A 1 403 ? -4.288 9.404 17.736 1.00 94.25 403 ARG A C 1
ATOM 3087 O O . ARG A 1 403 ? -4.342 9.668 18.930 1.00 94.25 403 ARG A O 1
ATOM 3094 N N . GLN A 1 404 ? -5.288 9.649 16.891 1.00 93.31 404 GLN A N 1
ATOM 3095 C CA . GLN A 1 404 ? -6.543 10.298 17.281 1.00 93.31 404 GLN A CA 1
ATOM 3096 C C . GLN A 1 404 ? -7.416 9.417 18.177 1.00 93.31 404 GLN A C 1
ATOM 3098 O O . GLN A 1 404 ? -8.045 9.938 19.096 1.00 93.31 404 GLN A O 1
ATOM 3103 N N . VAL A 1 405 ? -7.462 8.106 17.921 1.00 94.19 405 VAL A N 1
ATOM 3104 C CA . VAL A 1 405 ? -8.369 7.192 18.639 1.00 94.19 405 VAL A CA 1
ATOM 3105 C C . VAL A 1 405 ? -7.806 6.646 19.953 1.00 94.19 405 VAL A C 1
ATOM 3107 O O . VAL A 1 405 ? -8.560 6.102 20.750 1.00 94.19 405 VAL A O 1
ATOM 3110 N N . THR A 1 406 ? -6.503 6.795 20.198 1.00 93.69 406 THR A N 1
ATOM 3111 C CA . THR A 1 406 ? -5.803 6.258 21.384 1.00 93.69 406 THR A CA 1
ATOM 3112 C C . THR A 1 406 ? -5.376 7.365 22.359 1.00 93.69 406 THR A C 1
ATOM 3114 O O . THR A 1 406 ? -5.625 8.547 22.113 1.00 93.69 406 THR A O 1
ATOM 3117 N N . VAL A 1 407 ? -4.721 7.012 23.478 1.00 80.19 407 VAL A N 1
ATOM 3118 C CA . VAL A 1 407 ? -4.264 7.964 24.508 1.00 80.19 407 VAL A CA 1
ATOM 3119 C C . VAL A 1 407 ? -3.580 9.209 23.930 1.00 80.19 407 VAL A C 1
ATOM 3121 O O . VAL A 1 407 ? -2.659 9.138 23.106 1.00 80.19 407 VAL A O 1
ATOM 3124 N N . GLY A 1 408 ? -4.025 10.369 24.419 1.00 69.56 408 GLY A N 1
ATOM 3125 C CA . GLY A 1 408 ? -3.530 11.688 24.022 1.00 69.56 408 GLY A CA 1
ATOM 3126 C C . GLY A 1 408 ? -4.129 12.238 22.724 1.00 69.56 408 GLY A C 1
ATOM 3127 O O . GLY A 1 408 ? -3.803 13.366 22.368 1.00 69.56 408 GLY A O 1
ATOM 3128 N N . GLY A 1 409 ? -4.983 11.478 22.029 1.00 73.62 409 GLY A N 1
ATOM 3129 C CA . GLY A 1 409 ? -5.730 11.945 20.862 1.00 73.62 409 GLY A CA 1
ATOM 3130 C C . GLY A 1 409 ? -6.978 12.758 21.222 1.00 73.62 409 GLY A C 1
ATOM 3131 O O . GLY A 1 409 ? -7.538 12.617 22.309 1.00 73.62 409 GLY A O 1
ATOM 3132 N N . GLU A 1 410 ? -7.437 13.595 20.287 1.00 72.12 410 GLU A N 1
ATOM 3133 C CA . GLU A 1 410 ? -8.666 14.400 20.427 1.00 72.12 410 GLU A CA 1
ATOM 3134 C C . GLU A 1 410 ? -9.958 13.560 20.330 1.00 72.12 410 GLU A C 1
ATOM 3136 O O . GLU A 1 410 ? -11.050 14.066 20.590 1.00 72.12 410 GLU A O 1
ATOM 3141 N N . GLY A 1 411 ? -9.842 12.265 20.004 1.00 73.25 411 GLY A N 1
ATOM 3142 C CA . GLY A 1 411 ? -10.966 11.388 19.697 1.00 73.25 411 GLY A CA 1
ATOM 3143 C C . GLY A 1 411 ? -11.546 11.647 18.303 1.00 73.25 411 GLY A C 1
ATOM 3144 O O . GLY A 1 411 ? -11.299 12.672 17.676 1.00 73.25 411 GLY A O 1
ATOM 3145 N N . VAL A 1 412 ? -12.334 10.692 17.805 1.00 75.88 412 VAL A N 1
ATOM 3146 C CA . VAL A 1 412 ? -13.056 10.800 16.517 1.00 75.88 412 VAL A CA 1
ATOM 3147 C C . VAL A 1 412 ? -14.574 10.675 16.685 1.00 75.88 412 VAL A C 1
ATOM 3149 O O . VAL A 1 412 ? -15.291 10.433 15.720 1.00 75.88 412 VAL A O 1
ATOM 3152 N N . ALA A 1 413 ? -15.068 10.841 17.915 1.00 64.12 413 ALA A N 1
ATOM 3153 C CA . ALA A 1 413 ? -16.467 10.620 18.264 1.00 64.12 413 ALA A CA 1
ATOM 3154 C C . ALA A 1 413 ? -17.417 11.530 17.466 1.00 64.12 413 ALA A C 1
ATOM 3156 O O . ALA A 1 413 ? -17.304 12.755 17.514 1.00 64.12 413 ALA A O 1
ATOM 3157 N N . GLY A 1 414 ? -18.375 10.930 16.761 1.00 62.12 414 GLY A N 1
ATOM 3158 C CA . GLY A 1 414 ? -19.331 11.617 15.893 1.00 62.12 414 GLY A CA 1
ATOM 3159 C C . GLY A 1 414 ? -18.776 12.009 14.518 1.00 62.12 414 GLY A C 1
ATOM 3160 O O . GLY A 1 414 ? -19.471 12.693 13.764 1.00 62.12 414 GLY A O 1
ATOM 3161 N N . SER A 1 415 ? -17.548 11.605 14.177 1.00 70.44 415 SER A N 1
ATOM 3162 C CA . SER A 1 415 ? -16.912 11.912 12.896 1.00 70.44 415 SER A CA 1
ATOM 3163 C C . SER A 1 415 ? -17.268 10.858 11.848 1.00 70.44 415 SER A C 1
ATOM 3165 O O . SER A 1 415 ? -16.971 9.672 11.990 1.00 70.44 415 SER A O 1
ATOM 3167 N N . LYS A 1 416 ? -17.909 11.300 10.763 1.00 81.25 416 LYS A N 1
ATOM 3168 C CA . LYS A 1 416 ? -18.146 10.487 9.566 1.00 81.25 416 LYS A CA 1
ATOM 3169 C C . LYS A 1 416 ? -17.464 11.163 8.392 1.00 81.25 416 LYS A C 1
ATOM 3171 O O . LYS A 1 416 ? -17.808 12.288 8.033 1.00 81.25 416 LYS A O 1
ATOM 3176 N N . SER A 1 417 ? -16.504 10.475 7.791 1.00 86.88 417 SER A N 1
ATOM 3177 C CA . SER A 1 417 ? -15.770 10.961 6.628 1.00 86.88 417 SER A CA 1
ATOM 3178 C C . SER A 1 417 ? -15.771 9.881 5.560 1.00 86.88 417 SER A C 1
ATOM 3180 O O . SER A 1 417 ? -15.081 8.875 5.683 1.00 86.88 417 SER A O 1
ATOM 3182 N N . LEU A 1 418 ? -16.581 10.073 4.522 1.00 90.19 418 LEU A N 1
ATOM 3183 C CA . LEU A 1 418 ? -16.623 9.213 3.342 1.00 90.19 418 LEU A CA 1
ATOM 3184 C C . LEU A 1 418 ? -16.067 10.033 2.181 1.00 90.19 418 LEU A C 1
ATOM 3186 O O . LEU A 1 418 ? -16.770 10.874 1.615 1.00 90.19 418 LEU A O 1
ATOM 3190 N N . VAL A 1 419 ? -14.787 9.845 1.867 1.00 92.06 419 VAL A N 1
ATOM 3191 C CA . VAL A 1 419 ? -14.087 10.680 0.888 1.00 92.06 419 VAL A CA 1
ATOM 3192 C C . VAL A 1 419 ? -13.497 9.869 -0.249 1.00 92.06 419 VAL A C 1
ATOM 3194 O O . VAL A 1 419 ? -13.049 8.732 -0.099 1.00 92.06 419 VAL A O 1
ATOM 3197 N N . ARG A 1 420 ? -13.453 10.510 -1.410 1.00 92.06 420 ARG A N 1
ATOM 3198 C CA . ARG A 1 420 ? -12.656 10.091 -2.550 1.00 92.06 420 ARG A CA 1
ATOM 3199 C C . ARG A 1 420 ? -11.430 10.993 -2.630 1.00 92.06 420 ARG A C 1
ATOM 3201 O O . ARG A 1 420 ? -11.556 12.215 -2.533 1.00 92.06 420 ARG A O 1
ATOM 3208 N N . VAL A 1 421 ? -10.261 10.390 -2.776 1.00 92.94 421 VAL A N 1
ATOM 3209 C CA . VAL A 1 421 ? -8.972 11.078 -2.867 1.00 92.94 421 VAL A CA 1
ATOM 3210 C C . VAL A 1 421 ? -8.507 10.986 -4.308 1.00 92.94 421 VAL A C 1
ATOM 3212 O O . VAL A 1 421 ? -8.321 9.886 -4.825 1.00 92.94 421 VAL A O 1
ATOM 3215 N N . ASP A 1 422 ? -8.364 12.124 -4.978 1.00 88.94 422 ASP A N 1
ATOM 3216 C CA . ASP A 1 422 ? -7.840 12.129 -6.337 1.00 88.94 422 ASP A CA 1
ATOM 3217 C C . ASP A 1 422 ? -6.324 11.869 -6.369 1.00 88.94 422 ASP A C 1
ATOM 3219 O O . ASP A 1 422 ? -5.638 11.796 -5.347 1.00 88.94 422 ASP A O 1
ATOM 3223 N N . VAL A 1 423 ? -5.785 11.738 -7.577 1.00 81.38 423 VAL A N 1
ATOM 3224 C CA . VAL A 1 423 ? -4.368 11.429 -7.826 1.00 81.38 423 VAL A CA 1
ATOM 3225 C C . VAL A 1 423 ? -3.404 12.508 -7.313 1.00 81.38 423 VAL A C 1
ATOM 3227 O O . VAL A 1 423 ? -2.220 12.232 -7.133 1.00 81.38 423 VAL A O 1
ATOM 3230 N N . ASN A 1 424 ? -3.904 13.722 -7.057 1.00 80.88 424 ASN A N 1
ATOM 3231 C CA . ASN A 1 424 ? -3.145 14.850 -6.520 1.00 80.88 424 ASN A CA 1
ATOM 3232 C C . ASN A 1 424 ? -3.340 15.009 -4.999 1.00 80.88 424 ASN A C 1
ATOM 3234 O O . ASN A 1 424 ? -2.836 15.967 -4.419 1.00 80.88 424 ASN A O 1
ATOM 3238 N N . GLY A 1 425 ? -4.074 14.101 -4.345 1.00 84.44 425 GLY A N 1
ATOM 3239 C CA . GLY A 1 425 ? -4.354 14.148 -2.908 1.00 84.44 425 GLY A CA 1
ATOM 3240 C C . GLY A 1 425 ? -5.552 15.023 -2.522 1.00 84.44 425 GLY A C 1
ATOM 3241 O O . GLY A 1 425 ? -5.825 15.208 -1.330 1.00 84.44 425 GLY A O 1
ATOM 3242 N N . LYS A 1 426 ? -6.305 15.559 -3.492 1.00 88.38 426 LYS A N 1
ATOM 3243 C CA . LYS A 1 426 ? -7.498 16.362 -3.205 1.00 88.38 426 LYS A CA 1
ATOM 3244 C C . LYS A 1 426 ? -8.634 15.452 -2.752 1.00 88.38 426 LYS A C 1
ATOM 3246 O O . LYS A 1 426 ? -8.998 14.492 -3.429 1.00 88.38 426 LYS A O 1
ATOM 3251 N N . ARG A 1 427 ? -9.226 15.787 -1.605 1.00 90.94 427 ARG A N 1
ATOM 3252 C CA . ARG A 1 427 ? -10.347 15.055 -1.006 1.00 90.94 427 ARG A CA 1
ATOM 3253 C C . ARG A 1 427 ? -11.667 15.679 -1.444 1.00 90.94 427 ARG A C 1
ATOM 3255 O O . ARG A 1 427 ? -11.845 16.891 -1.346 1.00 90.94 427 ARG A O 1
ATOM 3262 N N . ARG A 1 428 ? -12.594 14.848 -1.909 1.00 88.31 428 ARG A N 1
ATOM 3263 C CA . ARG A 1 428 ? -13.983 15.216 -2.215 1.00 88.31 428 ARG A CA 1
ATOM 3264 C C . ARG A 1 428 ? -14.935 14.248 -1.512 1.00 88.31 428 ARG A C 1
ATOM 3266 O O . ARG A 1 428 ? -14.545 13.097 -1.309 1.00 88.31 428 ARG A O 1
ATOM 3273 N N . PRO A 1 429 ? -16.155 14.672 -1.148 1.00 86.62 429 PRO A N 1
ATOM 3274 C CA . PRO A 1 429 ? -17.168 13.747 -0.657 1.00 86.62 429 PRO A CA 1
ATOM 3275 C C . PRO A 1 429 ? -17.378 12.600 -1.648 1.00 86.62 429 PRO A C 1
ATOM 3277 O O . PRO A 1 429 ? -17.322 12.802 -2.865 1.00 86.62 429 PRO A O 1
ATOM 3280 N N . LEU A 1 430 ? -17.593 11.394 -1.134 1.00 79.94 430 LEU A N 1
ATOM 3281 C CA . LEU A 1 430 ? -18.038 10.277 -1.954 1.00 79.94 430 LEU A CA 1
ATOM 3282 C C . LEU A 1 430 ? -19.502 10.540 -2.356 1.00 79.94 430 LEU A C 1
ATOM 3284 O O . LEU A 1 430 ? -20.372 10.538 -1.492 1.00 79.94 430 LEU A O 1
ATOM 3288 N N . GLU A 1 431 ? -19.762 10.826 -3.636 1.00 66.62 431 GLU A N 1
ATOM 3289 C CA . GLU A 1 431 ? -21.111 11.144 -4.140 1.00 66.62 431 GLU A CA 1
ATOM 3290 C C . GLU A 1 431 ? -22.096 9.990 -3.869 1.00 66.62 431 GLU A C 1
ATOM 3292 O O . GLU A 1 431 ? -21.801 8.828 -4.178 1.00 66.62 431 GLU A O 1
ATOM 3297 N N . ASP A 1 432 ? -23.282 10.311 -3.334 1.00 51.75 432 ASP A N 1
ATOM 3298 C CA . ASP A 1 432 ? -24.356 9.343 -3.048 1.00 51.75 432 ASP A CA 1
ATOM 3299 C C . ASP A 1 432 ? -24.767 8.544 -4.299 1.00 51.75 432 ASP A C 1
ATOM 3301 O O . ASP A 1 432 ? -25.151 7.378 -4.211 1.00 51.75 432 ASP A O 1
ATOM 3305 N N . ASP A 1 433 ? -24.594 9.133 -5.479 1.00 42.94 433 ASP A N 1
ATOM 3306 C CA . ASP A 1 433 ? -24.845 8.595 -6.813 1.00 42.94 433 ASP A CA 1
ATOM 3307 C C . ASP A 1 433 ? -24.026 7.333 -7.109 1.00 42.94 433 ASP A C 1
ATOM 3309 O O . ASP A 1 433 ? -24.508 6.423 -7.786 1.00 42.94 433 ASP A O 1
ATOM 3313 N N . ALA A 1 434 ? -22.789 7.248 -6.603 1.00 48.16 434 ALA A N 1
ATOM 3314 C CA . ALA A 1 434 ? -21.934 6.075 -6.781 1.00 48.16 434 ALA A CA 1
ATOM 3315 C C . ALA A 1 434 ? -22.498 4.871 -6.018 1.00 48.16 434 ALA A C 1
ATOM 3317 O O . ALA A 1 434 ? -22.467 3.752 -6.532 1.00 48.16 434 ALA A O 1
ATOM 3318 N N . VAL A 1 435 ? -23.076 5.123 -4.840 1.00 44.81 435 VAL A N 1
ATOM 3319 C CA . VAL A 1 435 ? -23.761 4.124 -4.018 1.00 44.81 435 VAL A CA 1
ATOM 3320 C C . VAL A 1 435 ? -25.148 3.816 -4.578 1.00 44.81 435 VAL A C 1
ATOM 3322 O O . VAL A 1 435 ? -25.476 2.651 -4.730 1.00 44.81 435 VAL A O 1
ATOM 3325 N N . ALA A 1 436 ? -25.943 4.807 -4.981 1.00 40.62 436 ALA A N 1
ATOM 3326 C CA . ALA A 1 436 ? -27.277 4.591 -5.544 1.00 40.62 436 ALA A CA 1
ATOM 3327 C C . ALA A 1 436 ? -27.222 3.886 -6.912 1.00 40.62 436 ALA A C 1
ATOM 3329 O O . ALA A 1 436 ? -28.003 2.974 -7.189 1.00 40.62 436 ALA A O 1
ATOM 3330 N N . ALA A 1 437 ? -26.261 4.234 -7.776 1.00 42.34 437 ALA A N 1
ATOM 3331 C CA . ALA A 1 437 ? -26.005 3.523 -9.029 1.00 42.34 437 ALA A CA 1
ATOM 3332 C C . ALA A 1 437 ? -25.391 2.131 -8.803 1.00 42.34 437 ALA A C 1
ATOM 3334 O O . ALA A 1 437 ? -25.447 1.299 -9.716 1.00 42.34 437 ALA A O 1
ATOM 3335 N N . TRP A 1 438 ? -24.803 1.886 -7.627 1.00 48.78 438 TRP A N 1
ATOM 3336 C CA . TRP A 1 438 ? -24.323 0.586 -7.160 1.00 48.78 438 TRP A CA 1
ATOM 3337 C C . TRP A 1 438 ? -25.477 -0.262 -6.603 1.00 48.78 438 TRP A C 1
ATOM 3339 O O . TRP A 1 438 ? -25.696 -1.338 -7.142 1.00 48.78 438 TRP A O 1
ATOM 3349 N N . GLU A 1 439 ? -26.312 0.239 -5.688 1.00 43.03 439 GLU A N 1
ATOM 3350 C CA . GLU A 1 439 ? -27.552 -0.399 -5.206 1.00 43.03 439 GLU A CA 1
ATOM 3351 C C . GLU A 1 439 ? -28.501 -0.710 -6.365 1.00 43.03 439 GLU A C 1
ATOM 3353 O O . GLU A 1 439 ? -29.096 -1.780 -6.421 1.00 43.03 439 GLU A O 1
ATOM 3358 N N . THR A 1 440 ? -28.574 0.176 -7.361 1.00 38.84 440 THR A N 1
ATOM 3359 C CA . THR A 1 440 ? -29.348 -0.042 -8.589 1.00 38.84 440 THR A CA 1
ATOM 3360 C C . THR A 1 440 ? -28.698 -1.079 -9.513 1.00 38.84 440 THR A C 1
ATOM 3362 O O . THR A 1 440 ? -29.412 -1.808 -10.197 1.00 38.84 440 THR A O 1
ATOM 3365 N N . ARG A 1 441 ? -27.360 -1.177 -9.587 1.00 39.34 441 ARG A N 1
ATOM 3366 C CA . ARG A 1 441 ? -26.656 -2.199 -10.398 1.00 39.34 441 ARG A CA 1
ATOM 3367 C C . ARG A 1 441 ? -26.706 -3.576 -9.749 1.00 39.34 441 ARG A C 1
ATOM 3369 O O . ARG A 1 441 ? -26.980 -4.549 -10.442 1.00 39.34 441 ARG A O 1
ATOM 3376 N N . VAL A 1 442 ? -26.496 -3.628 -8.440 1.00 38.44 442 VAL A N 1
ATOM 3377 C CA . VAL A 1 442 ? -26.695 -4.793 -7.582 1.00 38.44 442 VAL A CA 1
ATOM 3378 C C . VAL A 1 442 ? -28.165 -5.210 -7.671 1.00 38.44 442 VAL A C 1
ATOM 3380 O O . VAL A 1 442 ? -28.439 -6.326 -8.085 1.00 38.44 442 VAL A O 1
ATOM 3383 N N . GLY A 1 443 ? -29.121 -4.296 -7.494 1.00 33.69 443 GLY A N 1
ATOM 3384 C CA . GLY A 1 443 ? -30.556 -4.548 -7.675 1.00 33.69 443 GLY A CA 1
ATOM 3385 C C . GLY A 1 443 ? -30.963 -5.007 -9.085 1.00 33.69 443 GLY A C 1
ATOM 3386 O O . GLY A 1 443 ? -31.871 -5.819 -9.220 1.00 33.69 443 GLY A O 1
ATOM 3387 N N . LYS A 1 444 ? -30.274 -4.569 -10.151 1.00 28.92 444 LYS A N 1
ATOM 3388 C CA . LYS A 1 444 ? -30.525 -5.010 -11.543 1.00 28.92 444 LYS A CA 1
ATOM 3389 C C . LYS A 1 444 ? -29.889 -6.354 -11.908 1.00 28.92 444 LYS A C 1
ATOM 3391 O O . LYS A 1 444 ? -30.350 -6.988 -12.854 1.00 28.92 444 LYS A O 1
ATOM 3396 N N . LEU A 1 445 ? -28.845 -6.778 -11.198 1.00 30.41 445 LEU A N 1
ATOM 3397 C CA . LEU A 1 445 ? -28.210 -8.094 -11.350 1.00 30.41 445 LEU A CA 1
ATOM 3398 C C . LEU A 1 445 ? -28.842 -9.157 -10.433 1.00 30.41 445 LEU A C 1
ATOM 3400 O O . LEU A 1 445 ? -28.387 -10.298 -10.436 1.00 30.41 445 LEU A O 1
ATOM 3404 N N . GLY A 1 446 ? -29.905 -8.792 -9.703 1.00 28.80 446 GLY A N 1
ATOM 3405 C CA . GLY A 1 446 ? -30.486 -9.589 -8.628 1.00 28.80 446 GLY A CA 1
ATOM 3406 C C . GLY A 1 446 ? -29.530 -9.579 -7.448 1.00 28.80 446 GLY A C 1
ATOM 3407 O O . GLY A 1 446 ? -28.753 -10.507 -7.303 1.00 28.80 446 GLY A O 1
ATOM 3408 N N . GLY A 1 447 ? -29.550 -8.503 -6.659 1.00 33.81 447 GLY A N 1
ATOM 3409 C CA . GLY A 1 447 ? -28.485 -8.132 -5.728 1.00 33.81 447 GLY A CA 1
ATOM 3410 C C . GLY A 1 447 ? -28.081 -9.192 -4.715 1.00 33.81 447 GLY A C 1
ATOM 3411 O O . GLY A 1 447 ? -28.708 -10.236 -4.615 1.00 33.81 447 GLY A O 1
ATOM 3412 N N . GLY A 1 448 ? -27.078 -8.896 -3.882 1.00 33.53 448 GLY A N 1
ATOM 3413 C CA . GLY A 1 448 ? -26.732 -9.757 -2.745 1.00 33.53 448 GLY A CA 1
ATOM 3414 C C . GLY A 1 448 ? -27.974 -10.218 -1.972 1.00 33.53 448 GLY A C 1
ATOM 3415 O O . GLY A 1 448 ? -28.056 -11.375 -1.615 1.00 33.53 448 GLY A O 1
ATOM 3416 N N . HIS A 1 449 ? -29.010 -9.384 -1.848 1.00 34.75 449 HIS A N 1
ATOM 3417 C CA . HIS A 1 449 ? -30.297 -9.762 -1.254 1.00 34.75 449 HIS A CA 1
ATOM 3418 C C . HIS A 1 449 ? -31.105 -10.826 -2.040 1.00 34.75 449 HIS A C 1
ATOM 3420 O O . HIS A 1 449 ? -31.656 -11.732 -1.425 1.00 34.75 449 HIS A O 1
ATOM 3426 N N . ASP A 1 450 ? -31.131 -10.772 -3.375 1.00 33.09 450 ASP A N 1
ATOM 3427 C CA . ASP A 1 450 ? -31.791 -11.757 -4.253 1.00 33.09 450 ASP A CA 1
ATOM 3428 C C . ASP A 1 450 ? -30.944 -13.028 -4.431 1.00 33.09 450 ASP A C 1
ATOM 3430 O O . ASP A 1 450 ? -31.492 -14.121 -4.543 1.00 33.09 450 ASP A O 1
ATOM 3434 N N . VAL A 1 451 ? -29.610 -12.914 -4.437 1.00 36.88 451 VAL A N 1
ATOM 3435 C CA . VAL A 1 451 ? -28.690 -14.061 -4.359 1.00 36.88 451 VAL A CA 1
ATOM 3436 C C . VAL A 1 451 ? -28.864 -14.762 -3.012 1.00 36.88 451 VAL A C 1
ATOM 3438 O O . VAL A 1 451 ? -29.045 -15.971 -2.993 1.00 36.88 451 VAL A O 1
ATOM 3441 N N . LEU A 1 452 ? -28.918 -14.023 -1.900 1.00 38.03 452 LEU A N 1
ATOM 3442 C CA . LEU A 1 452 ? -29.163 -14.563 -0.556 1.00 38.03 452 LEU A CA 1
ATOM 3443 C C . LEU A 1 452 ? -30.579 -15.151 -0.404 1.00 38.03 452 LEU A C 1
ATOM 3445 O O . LEU A 1 452 ? -30.726 -16.182 0.247 1.00 38.03 452 LEU A O 1
ATOM 3449 N N . GLN A 1 453 ? -31.606 -14.578 -1.048 1.00 36.25 453 GLN A N 1
ATOM 3450 C CA . GLN A 1 453 ? -32.947 -15.183 -1.123 1.00 36.25 453 GLN A CA 1
ATOM 3451 C C . GLN A 1 453 ? -32.969 -16.462 -1.971 1.00 36.25 453 GLN A C 1
ATOM 3453 O O . GLN A 1 453 ? -33.592 -17.444 -1.575 1.00 36.25 453 GLN A O 1
ATOM 3458 N N . ARG A 1 454 ? -32.268 -16.492 -3.113 1.00 34.97 454 ARG A N 1
ATOM 3459 C CA . ARG A 1 454 ? -32.126 -17.698 -3.955 1.00 34.97 454 ARG A CA 1
ATOM 3460 C C . ARG A 1 454 ? -31.283 -18.794 -3.295 1.00 34.97 454 ARG A C 1
ATOM 3462 O O . ARG A 1 454 ? -31.359 -19.941 -3.712 1.00 34.97 454 ARG A O 1
ATOM 3469 N N . LEU A 1 455 ? -30.509 -18.453 -2.266 1.00 35.25 455 LEU A N 1
ATOM 3470 C CA . LEU A 1 455 ? -29.735 -19.384 -1.440 1.00 35.25 455 LEU A CA 1
ATOM 3471 C C . LEU A 1 455 ? -30.528 -19.938 -0.235 1.00 35.25 455 LEU A C 1
ATOM 3473 O O . LEU A 1 455 ? -29.951 -20.627 0.599 1.00 35.25 455 LEU A O 1
ATOM 3477 N N . ASN A 1 456 ? -31.844 -19.693 -0.162 1.00 32.25 456 ASN A N 1
ATOM 3478 C CA . ASN A 1 456 ? -32.775 -20.315 0.790 1.00 32.25 456 ASN A CA 1
ATOM 3479 C C . ASN A 1 456 ? -32.417 -20.109 2.281 1.00 32.25 456 ASN A C 1
ATOM 3481 O O . ASN A 1 456 ? -32.532 -21.019 3.103 1.00 32.25 456 ASN A O 1
ATOM 3485 N N . LEU A 1 457 ? -31.979 -18.897 2.636 1.00 33.88 457 LEU A N 1
ATOM 3486 C CA . LEU A 1 457 ? -31.780 -18.466 4.022 1.00 33.88 457 LEU A CA 1
ATOM 3487 C C . LEU A 1 457 ? -33.067 -17.778 4.516 1.00 33.88 457 LEU A C 1
ATOM 3489 O O . LEU A 1 457 ? -33.379 -16.667 4.091 1.00 33.88 457 LEU A O 1
ATOM 3493 N N . ASP A 1 458 ? -33.831 -18.448 5.383 1.00 26.08 458 ASP A N 1
ATOM 3494 C CA . ASP A 1 458 ? -35.112 -17.969 5.928 1.00 26.08 458 ASP A CA 1
ATOM 3495 C C . ASP A 1 458 ? -35.018 -16.544 6.517 1.00 26.08 458 ASP A C 1
ATOM 3497 O O . ASP A 1 458 ? -34.331 -16.292 7.512 1.00 26.08 458 ASP A O 1
ATOM 3501 N N . ILE A 1 459 ? -35.787 -15.612 5.946 1.00 30.00 459 ILE A N 1
ATOM 3502 C CA . ILE A 1 459 ? -36.096 -14.304 6.536 1.00 30.00 459 ILE A CA 1
ATOM 3503 C C . ILE A 1 459 ? -37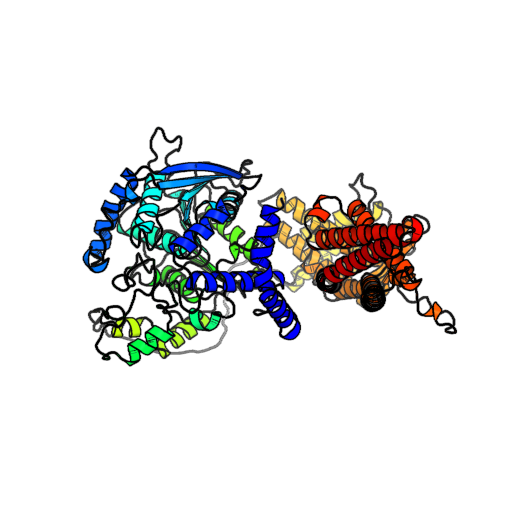.607 -14.285 6.808 1.00 30.00 459 ILE A C 1
ATOM 3505 O O . ILE A 1 459 ? -38.386 -14.320 5.853 1.00 30.00 459 ILE A O 1
ATOM 3509 N N . PRO A 1 460 ? -38.074 -14.202 8.069 1.00 26.11 460 PRO A N 1
ATOM 3510 C CA . PRO A 1 460 ? -39.480 -13.939 8.338 1.00 26.11 460 PRO A CA 1
ATOM 3511 C C . PRO A 1 460 ? -39.832 -12.538 7.830 1.00 26.11 460 PRO A C 1
ATOM 3513 O O . PRO A 1 460 ? -39.180 -11.557 8.193 1.00 26.11 460 PRO A O 1
ATOM 3516 N N . SER A 1 461 ? -40.863 -12.447 6.991 1.00 26.36 461 SER A N 1
ATOM 3517 C CA . SER A 1 461 ? -41.363 -11.190 6.437 1.00 26.36 461 SER A CA 1
ATOM 3518 C C . SER A 1 461 ? -41.724 -10.206 7.552 1.00 26.36 461 SER A C 1
ATOM 3520 O O . SER A 1 461 ? -42.582 -10.510 8.386 1.00 26.36 461 SER A O 1
ATOM 3522 N N . MET A 1 462 ? -41.140 -9.006 7.539 1.00 26.48 462 MET A N 1
ATOM 3523 C CA . MET A 1 462 ? -41.718 -7.887 8.278 1.00 26.48 462 MET A CA 1
ATOM 3524 C C . MET A 1 462 ? -43.007 -7.464 7.575 1.00 26.48 462 MET A C 1
ATOM 3526 O O . MET A 1 462 ? -42.988 -6.805 6.538 1.00 26.48 462 MET A O 1
ATOM 3530 N N . ALA A 1 463 ? -44.128 -7.911 8.133 1.00 26.50 463 ALA A N 1
ATOM 3531 C CA . ALA A 1 463 ? -45.443 -7.401 7.807 1.00 26.50 463 ALA A CA 1
ATOM 3532 C C . ALA A 1 463 ? -45.599 -5.977 8.364 1.00 26.50 463 ALA A C 1
ATOM 3534 O O . ALA A 1 463 ? -45.318 -5.728 9.534 1.00 26.50 463 ALA A O 1
ATOM 3535 N N . GLU A 1 464 ? -46.048 -5.089 7.477 1.00 29.53 464 GLU A N 1
ATOM 3536 C CA . GLU A 1 464 ? -47.027 -4.020 7.695 1.00 29.53 464 GLU A CA 1
ATOM 3537 C C . GLU A 1 464 ? -46.968 -3.265 9.029 1.00 29.53 464 GLU A C 1
ATOM 3539 O O . GLU A 1 464 ? -47.518 -3.721 10.028 1.00 29.53 464 GLU A O 1
ATOM 3544 N N . HIS A 1 465 ? -46.492 -2.017 8.990 1.00 27.23 465 HIS A N 1
ATOM 3545 C CA . HIS A 1 465 ? -47.194 -0.923 9.664 1.00 27.23 465 HIS A CA 1
ATOM 3546 C C . HIS A 1 465 ? -47.369 0.251 8.696 1.00 27.23 465 HIS A C 1
ATOM 3548 O O . HIS A 1 465 ? -46.411 0.844 8.205 1.00 27.23 465 HIS A O 1
ATOM 3554 N N . ASP A 1 466 ? -48.641 0.487 8.392 1.00 26.11 466 ASP A N 1
ATOM 3555 C CA . ASP A 1 466 ? -49.208 1.527 7.546 1.00 26.11 466 ASP A CA 1
ATOM 3556 C C . ASP A 1 466 ? -49.433 2.818 8.362 1.00 26.11 466 ASP A C 1
ATOM 3558 O O . ASP A 1 466 ? -49.509 2.787 9.592 1.00 26.11 466 ASP A O 1
ATOM 3562 N N . HIS A 1 467 ? -49.651 3.903 7.615 1.00 25.61 467 HIS A N 1
ATOM 3563 C CA . HIS A 1 467 ? -50.224 5.204 7.975 1.00 25.61 467 HIS A CA 1
ATOM 3564 C C . HIS A 1 467 ? -49.255 6.259 8.546 1.00 25.61 467 HIS A C 1
ATOM 3566 O O . HIS A 1 467 ? -48.534 6.019 9.500 1.00 25.61 467 HIS A O 1
ATOM 3572 N N . SER A 1 468 ? -49.224 7.513 8.083 1.00 24.11 468 SER A N 1
ATOM 3573 C CA . SER A 1 468 ? -49.998 8.228 7.056 1.00 24.11 468 SER A CA 1
ATOM 3574 C C . SER A 1 468 ? -49.558 9.705 7.046 1.00 24.11 468 SER A C 1
ATOM 3576 O O . SER A 1 468 ? -49.177 10.205 8.101 1.00 24.11 468 SER A O 1
ATOM 3578 N N . HIS A 1 469 ? -49.784 10.396 5.918 1.00 25.39 469 HIS A N 1
ATOM 3579 C CA . HIS A 1 469 ? -49.879 11.864 5.750 1.00 25.39 469 HIS A CA 1
ATOM 3580 C C . HIS A 1 469 ? -48.558 12.668 5.840 1.00 25.39 469 HIS A C 1
ATOM 3582 O O . HIS A 1 469 ? -47.725 12.421 6.694 1.00 25.39 469 HIS A O 1
ATOM 3588 N N . GLU A 1 470 ? -48.263 13.659 4.993 1.00 24.50 470 GLU A N 1
ATOM 3589 C CA . GLU A 1 470 ? -49.080 14.416 4.038 1.00 24.50 470 GLU A CA 1
ATOM 3590 C C . GLU A 1 470 ? -48.175 15.097 2.989 1.00 24.50 470 GLU A C 1
ATOM 3592 O O . GLU A 1 470 ? -47.009 15.396 3.241 1.00 24.50 470 GLU A O 1
ATOM 3597 N N . GLN A 1 471 ? -48.720 15.314 1.791 1.00 23.05 471 GLN A N 1
ATOM 3598 C CA . GLN A 1 471 ? -48.053 15.926 0.642 1.00 23.05 471 GLN A CA 1
ATOM 3599 C C . GLN A 1 471 ? -48.075 17.467 0.673 1.00 23.05 471 GLN A C 1
ATOM 3601 O O . GLN A 1 471 ? -49.095 18.067 1.001 1.00 23.05 471 GLN A O 1
ATOM 3606 N N . THR A 1 472 ? -47.032 18.046 0.047 1.00 21.41 472 THR A N 1
ATOM 3607 C CA . THR A 1 472 ? -46.978 19.311 -0.744 1.00 21.41 472 THR A CA 1
ATOM 3608 C C . THR A 1 472 ? -47.018 20.675 -0.022 1.00 21.41 472 THR A C 1
ATOM 3610 O O . THR A 1 472 ? -47.580 20.754 1.062 1.00 21.41 472 THR A O 1
ATOM 3613 N N . PRO A 1 473 ? -46.565 21.801 -0.647 1.00 28.31 473 PRO A N 1
ATOM 3614 C CA . PRO A 1 473 ? -45.719 21.992 -1.846 1.00 28.31 473 PRO A CA 1
ATOM 3615 C C . PRO A 1 473 ? -44.613 23.083 -1.711 1.00 28.31 473 PRO A C 1
ATOM 3617 O O . PRO A 1 473 ? -44.535 23.833 -0.746 1.00 28.31 473 PRO A O 1
ATOM 3620 N N . LEU A 1 474 ? -43.793 23.185 -2.765 1.00 30.16 474 LEU A N 1
ATOM 3621 C CA . LEU A 1 474 ? -42.957 24.336 -3.149 1.00 30.16 474 LEU A CA 1
ATOM 3622 C C . LEU A 1 474 ? -43.717 25.678 -3.125 1.00 30.16 474 LEU A C 1
ATOM 3624 O O . LEU A 1 474 ? -44.848 25.715 -3.605 1.00 30.16 474 LEU A O 1
ATOM 3628 N N . LEU A 1 475 ? -43.043 26.770 -2.728 1.00 23.05 475 LEU A N 1
ATOM 3629 C CA . LEU A 1 475 ? -43.181 28.110 -3.328 1.00 23.05 475 LEU A CA 1
ATOM 3630 C C . LEU A 1 475 ? -42.048 29.062 -2.891 1.00 23.05 475 LEU A C 1
ATOM 3632 O O . LEU A 1 475 ? -41.619 29.066 -1.741 1.00 23.05 475 LEU A O 1
ATOM 3636 N N . GLN A 1 476 ? -41.585 29.832 -3.876 1.00 24.08 476 GLN A N 1
ATOM 3637 C CA . GLN A 1 476 ? -40.600 30.911 -3.836 1.00 24.08 476 GLN A CA 1
ATOM 3638 C C . GLN A 1 476 ? -41.183 32.238 -3.316 1.00 24.08 476 GLN A C 1
ATOM 3640 O O . GLN A 1 476 ? -42.381 32.478 -3.442 1.00 24.08 476 GLN A O 1
ATOM 3645 N N . ASP A 1 477 ? -40.247 33.081 -2.866 1.00 26.48 477 ASP A N 1
ATOM 3646 C CA . ASP A 1 477 ? -40.211 34.551 -2.779 1.00 26.48 477 ASP A CA 1
ATOM 3647 C C . ASP A 1 477 ? -41.262 35.297 -1.930 1.00 26.48 477 ASP A C 1
ATOM 3649 O O . ASP A 1 477 ? -42.447 35.330 -2.243 1.00 26.48 477 ASP A O 1
ATOM 3653 N N . GLN A 1 478 ? -40.797 36.031 -0.910 1.00 23.64 478 GLN A N 1
ATOM 3654 C CA . GLN A 1 478 ? -40.591 37.495 -0.952 1.00 23.64 478 GLN A CA 1
ATOM 3655 C C . GLN A 1 478 ? -40.418 38.082 0.463 1.00 23.64 478 GLN A C 1
ATOM 3657 O O . GLN A 1 478 ? -41.216 37.833 1.363 1.00 23.64 478 GLN A O 1
ATOM 3662 N N . ASP A 1 479 ? -39.352 38.872 0.593 1.00 27.31 479 ASP A N 1
ATOM 3663 C CA . ASP A 1 479 ? -39.122 40.047 1.441 1.00 27.31 479 ASP A CA 1
ATOM 3664 C C . ASP A 1 479 ? -40.203 40.460 2.456 1.00 27.31 479 ASP A C 1
ATOM 3666 O O . ASP A 1 479 ? -41.321 40.836 2.094 1.00 27.31 479 ASP A O 1
ATOM 3670 N N . ASN A 1 480 ? -39.791 40.588 3.723 1.00 25.67 480 ASN A N 1
ATOM 3671 C CA . ASN A 1 480 ? -40.061 41.816 4.473 1.00 25.67 480 ASN A CA 1
ATOM 3672 C C . ASN A 1 480 ? -39.119 41.973 5.676 1.00 25.67 480 ASN A C 1
ATOM 3674 O O . ASN A 1 480 ? -39.068 41.122 6.565 1.00 25.67 480 ASN A O 1
ATOM 3678 N N . ASP A 1 481 ? -38.421 43.105 5.683 1.00 27.52 481 ASP A N 1
ATOM 3679 C CA . ASP A 1 481 ? -37.652 43.662 6.790 1.00 27.52 481 ASP A CA 1
ATOM 3680 C C . ASP A 1 481 ? -38.501 43.853 8.057 1.00 27.52 481 ASP A C 1
ATOM 3682 O O . ASP A 1 481 ? -39.646 44.306 7.977 1.00 27.52 481 ASP A O 1
ATOM 3686 N N . GLN A 1 482 ? -37.895 43.626 9.231 1.00 27.78 482 GLN A N 1
ATOM 3687 C CA . GLN A 1 482 ? -37.847 44.627 10.308 1.00 27.78 482 GLN A CA 1
ATOM 3688 C C . GLN A 1 482 ? -36.868 44.233 11.432 1.00 27.78 482 GLN A C 1
ATOM 3690 O O . GLN A 1 482 ? -37.089 43.290 12.188 1.00 27.78 482 GLN A O 1
ATOM 3695 N N . ASP A 1 483 ? -35.793 45.021 11.484 1.00 28.67 483 ASP A N 1
ATOM 3696 C CA . ASP A 1 483 ? -34.863 45.373 12.565 1.00 28.67 483 ASP A CA 1
ATOM 3697 C C . ASP A 1 483 ? -35.123 44.867 14.000 1.00 28.67 483 ASP A C 1
ATOM 3699 O O . ASP A 1 483 ? -36.181 45.119 14.577 1.00 28.67 483 ASP A O 1
ATOM 3703 N N . GLN A 1 484 ? -34.053 44.383 14.656 1.00 26.16 484 GLN A N 1
ATOM 3704 C CA . GLN A 1 484 ? -33.357 45.167 15.698 1.00 26.16 484 GLN A CA 1
ATOM 3705 C C . GLN A 1 484 ? -31.985 44.579 16.108 1.00 26.16 484 GLN A C 1
ATOM 3707 O O . GLN A 1 484 ? -31.819 43.372 16.244 1.00 26.16 484 GLN A O 1
ATOM 3712 N N . ASP A 1 485 ? -31.050 45.507 16.352 1.00 29.08 485 ASP A N 1
ATOM 3713 C CA . ASP A 1 485 ? -29.801 45.414 17.132 1.00 29.08 485 ASP A CA 1
ATOM 3714 C C . ASP A 1 485 ? -28.483 44.965 16.451 1.00 29.08 485 ASP A C 1
ATOM 3716 O O . ASP A 1 485 ? -27.926 43.899 16.684 1.00 29.08 485 ASP A O 1
ATOM 3720 N N . GLY A 1 486 ? -27.880 45.899 15.702 1.00 31.17 486 GLY A N 1
ATOM 3721 C CA . GLY A 1 486 ? -26.790 46.706 16.276 1.00 31.17 486 GLY A CA 1
ATOM 3722 C C . GLY A 1 486 ? -25.378 46.114 16.402 1.00 31.17 486 GLY A C 1
ATOM 3723 O O . GLY A 1 486 ? -24.829 46.122 17.497 1.00 31.17 486 GLY A O 1
ATOM 3724 N N . HIS A 1 487 ? -24.715 45.789 15.287 1.00 29.89 487 HIS A N 1
ATOM 3725 C CA . HIS A 1 487 ? -23.251 45.905 15.170 1.00 29.89 487 HIS A CA 1
ATOM 3726 C C . HIS A 1 487 ? -22.861 46.360 13.753 1.00 29.89 487 HIS A C 1
ATOM 3728 O O . HIS A 1 487 ? -23.268 45.768 12.759 1.00 29.89 487 HIS A O 1
ATOM 3734 N N . HIS A 1 488 ? -22.090 47.449 13.655 1.00 35.94 488 HIS A N 1
ATOM 3735 C CA . HIS A 1 488 ? -21.650 48.046 12.391 1.00 35.94 488 HIS A CA 1
ATOM 3736 C C . HIS A 1 488 ? -20.835 47.057 11.535 1.00 35.94 488 HIS A C 1
ATOM 3738 O O . HIS A 1 488 ? -19.648 46.843 11.780 1.00 35.94 488 HIS A O 1
ATOM 3744 N N . HIS A 1 489 ? -21.447 46.511 10.483 1.00 34.19 489 HIS A N 1
ATOM 3745 C CA . HIS A 1 489 ? -20.737 45.849 9.393 1.00 34.19 489 HIS A CA 1
ATOM 3746 C C . HIS A 1 489 ? -20.378 46.877 8.313 1.00 34.19 489 HIS A C 1
ATOM 3748 O O . HIS A 1 489 ? -21.244 47.366 7.594 1.00 34.19 489 HIS A O 1
ATOM 3754 N N . LEU A 1 490 ? -19.088 47.213 8.212 1.00 39.66 490 LEU A N 1
ATOM 3755 C CA . LEU A 1 490 ? -18.525 47.922 7.055 1.00 39.66 490 LEU A CA 1
ATOM 3756 C C . LEU A 1 490 ? -18.737 47.089 5.784 1.00 39.66 490 LEU A C 1
ATOM 3758 O O . LEU A 1 490 ? -18.553 45.867 5.825 1.00 39.66 490 LEU A O 1
ATOM 3762 N N . SER A 1 491 ? -19.082 47.741 4.672 1.00 41.00 491 SER A N 1
ATOM 3763 C CA . SER A 1 491 ? -19.300 47.063 3.391 1.00 41.00 491 SER A CA 1
ATOM 3764 C C . SER A 1 491 ? -18.005 46.436 2.848 1.00 41.00 491 SER A C 1
ATOM 3766 O O . SER A 1 491 ? -16.896 46.881 3.156 1.00 41.00 491 SER A O 1
ATOM 3768 N N . HIS A 1 492 ? -18.128 45.390 2.024 1.00 38.59 492 HIS A N 1
ATOM 3769 C CA . HIS A 1 492 ? -16.981 44.672 1.448 1.00 38.59 492 HIS A CA 1
ATOM 3770 C C . HIS A 1 492 ? -16.053 45.605 0.643 1.00 38.59 492 HIS A C 1
ATOM 3772 O O . HIS A 1 492 ? -14.835 45.497 0.739 1.00 38.59 492 HIS A O 1
ATOM 3778 N N . GLN A 1 493 ? -16.612 46.587 -0.076 1.00 38.50 493 GLN A N 1
ATOM 3779 C CA . GLN A 1 493 ? -15.838 47.609 -0.795 1.00 38.50 493 GLN A CA 1
ATOM 3780 C C . GLN A 1 493 ? -15.062 48.546 0.143 1.00 38.50 493 GLN A C 1
ATOM 3782 O O . GLN A 1 493 ? -13.910 48.871 -0.141 1.00 38.50 493 GLN A O 1
ATOM 3787 N N . GLU A 1 494 ? -15.647 48.940 1.277 1.00 40.53 494 GLU A N 1
ATOM 3788 C CA . GLU A 1 494 ? -14.976 49.790 2.270 1.00 40.53 494 GLU A CA 1
ATOM 3789 C C . GLU A 1 494 ? -13.874 49.036 3.024 1.00 40.53 494 GLU A C 1
ATOM 3791 O O . GLU A 1 494 ? -12.867 49.637 3.392 1.00 40.53 494 GLU A O 1
ATOM 3796 N N . ARG A 1 495 ? -14.011 47.720 3.236 1.00 45.72 495 ARG A N 1
ATOM 3797 C CA . ARG A 1 495 ? -12.942 46.892 3.825 1.00 45.72 495 ARG A CA 1
ATOM 3798 C C . ARG A 1 495 ? -11.752 46.747 2.877 1.00 45.72 495 ARG A C 1
ATOM 3800 O O . ARG A 1 495 ? -10.619 46.926 3.314 1.00 45.72 495 ARG A O 1
ATOM 3807 N N . THR A 1 496 ? -11.997 46.502 1.589 1.00 43.12 496 THR A N 1
ATOM 3808 C CA . THR A 1 496 ? -10.934 46.405 0.575 1.00 43.12 496 THR A CA 1
ATOM 3809 C C . THR A 1 496 ? -10.238 47.751 0.352 1.00 43.12 496 THR A C 1
ATOM 3811 O O . THR A 1 496 ? -9.011 47.792 0.322 1.00 43.12 496 THR A O 1
ATOM 3814 N N . GLN A 1 497 ? -10.980 48.865 0.288 1.00 44.53 497 GLN A N 1
ATOM 3815 C CA . GLN A 1 497 ? -10.375 50.199 0.188 1.00 44.53 497 GLN A CA 1
ATOM 3816 C C . GLN A 1 497 ? -9.553 50.556 1.430 1.00 44.53 497 GLN A C 1
ATOM 3818 O O . GLN A 1 497 ? -8.412 50.975 1.280 1.00 44.53 497 GLN A O 1
ATOM 3823 N N . ASN A 1 498 ? -10.055 50.316 2.647 1.00 46.38 498 ASN A N 1
ATOM 3824 C CA . ASN A 1 498 ? -9.295 50.595 3.872 1.00 46.38 498 ASN A CA 1
ATOM 3825 C C . ASN A 1 498 ? -8.030 49.725 4.009 1.00 46.38 498 ASN A C 1
ATOM 3827 O O . ASN A 1 498 ? -7.027 50.191 4.551 1.00 46.38 498 ASN A O 1
ATOM 3831 N N . LEU A 1 499 ? -8.043 48.492 3.491 1.00 43.66 499 LEU A N 1
ATOM 3832 C CA . LEU A 1 499 ? -6.873 47.609 3.454 1.00 43.66 499 LEU A CA 1
ATOM 3833 C C . LEU A 1 499 ? -5.823 48.106 2.444 1.00 43.66 499 LEU A C 1
ATOM 3835 O O . LEU A 1 499 ? -4.639 48.180 2.769 1.00 43.66 499 LEU A O 1
ATOM 3839 N N . VAL A 1 500 ? -6.252 48.524 1.248 1.00 44.69 500 VAL A N 1
ATOM 3840 C CA . VAL A 1 500 ? -5.375 49.095 0.209 1.00 44.69 500 VAL A CA 1
ATOM 3841 C C . VAL A 1 500 ? -4.802 50.451 0.642 1.00 44.69 500 VAL A C 1
ATOM 3843 O O . VAL A 1 500 ? -3.610 50.697 0.454 1.00 44.69 500 VAL A O 1
ATOM 3846 N N . GLU A 1 501 ? -5.602 51.312 1.277 1.00 45.91 501 GLU A N 1
ATOM 3847 C CA . GLU A 1 501 ? -5.169 52.598 1.848 1.00 45.91 501 GLU A CA 1
ATOM 3848 C C . GLU A 1 501 ? -4.225 52.394 3.050 1.00 45.91 501 GLU A C 1
ATOM 3850 O O . GLU A 1 501 ? -3.271 53.152 3.234 1.00 45.91 501 GLU A O 1
ATOM 3855 N N . GLY A 1 502 ? -4.448 51.342 3.850 1.00 46.62 502 GLY A N 1
ATOM 3856 C CA . GLY A 1 502 ? -3.592 50.941 4.970 1.00 46.62 502 GLY A CA 1
ATOM 3857 C C . GLY A 1 502 ? -2.222 50.430 4.518 1.00 46.62 502 GLY A C 1
ATOM 3858 O O . GLY A 1 502 ? -1.195 50.887 5.022 1.00 46.62 502 GLY A O 1
ATOM 3859 N N . ILE A 1 503 ? -2.186 49.560 3.503 1.00 44.97 503 ILE A N 1
ATOM 3860 C CA . ILE A 1 503 ? -0.945 49.055 2.891 1.00 44.97 503 ILE A CA 1
ATOM 3861 C C . ILE A 1 503 ? -0.179 50.195 2.205 1.00 44.97 503 ILE A C 1
ATOM 3863 O O . ILE A 1 503 ? 1.041 50.306 2.358 1.00 44.97 503 ILE A O 1
ATOM 3867 N N . ARG A 1 504 ? -0.892 51.093 1.512 1.00 43.47 504 ARG A N 1
ATOM 3868 C CA . ARG A 1 504 ? -0.319 52.287 0.876 1.00 43.47 504 ARG A CA 1
ATOM 3869 C C . ARG A 1 504 ? 0.292 53.246 1.903 1.00 43.47 504 ARG A C 1
ATOM 3871 O O . ARG A 1 504 ? 1.423 53.677 1.708 1.00 43.47 504 ARG A O 1
ATOM 3878 N N . ASN A 1 505 ? -0.378 53.501 3.030 1.00 44.47 505 ASN A N 1
ATOM 3879 C CA . ASN A 1 505 ? 0.130 54.374 4.098 1.00 44.47 505 ASN A CA 1
ATOM 3880 C C . ASN A 1 505 ? 1.359 53.813 4.834 1.00 44.47 505 ASN A C 1
ATOM 3882 O O . ASN A 1 505 ? 2.211 54.586 5.279 1.00 44.47 505 ASN A O 1
ATOM 3886 N N . VAL A 1 506 ? 1.484 52.487 4.959 1.00 45.34 506 VAL A N 1
ATOM 3887 C CA . VAL A 1 506 ? 2.683 51.852 5.537 1.00 45.34 506 VAL A CA 1
ATOM 3888 C C . VAL A 1 506 ? 3.880 51.958 4.580 1.00 45.34 506 VAL A C 1
ATOM 3890 O O . VAL A 1 506 ? 5.010 52.151 5.031 1.00 45.34 506 VAL A O 1
ATOM 3893 N N . PHE A 1 507 ? 3.645 51.904 3.264 1.00 42.56 507 PHE A N 1
ATOM 3894 C CA . PHE A 1 507 ? 4.703 51.957 2.248 1.00 42.56 507 PHE A CA 1
ATOM 3895 C C . PHE A 1 507 ? 5.114 53.378 1.818 1.00 42.56 507 PHE A C 1
ATOM 3897 O O . PHE A 1 507 ? 6.312 53.636 1.676 1.00 42.56 507 PHE A O 1
ATOM 3904 N N . GLU A 1 508 ? 4.173 54.315 1.647 1.00 44.00 508 GLU A N 1
ATOM 3905 C CA . GLU A 1 508 ? 4.457 55.700 1.218 1.00 44.00 508 GLU A CA 1
ATOM 3906 C C . GLU A 1 508 ? 5.220 56.507 2.283 1.00 44.00 508 GLU A C 1
ATOM 3908 O O . GLU A 1 508 ? 6.005 57.392 1.947 1.00 44.00 508 GLU A O 1
ATOM 3913 N N . ASN A 1 509 ? 5.083 56.152 3.565 1.00 40.12 509 ASN A N 1
ATOM 3914 C CA . ASN A 1 509 ? 5.781 56.828 4.662 1.00 40.12 509 ASN A CA 1
ATOM 3915 C C . ASN A 1 509 ? 7.220 56.325 4.910 1.00 40.12 509 ASN A C 1
ATOM 3917 O O . ASN A 1 509 ? 7.903 56.878 5.774 1.00 40.12 509 ASN A O 1
ATOM 3921 N N . GLN A 1 510 ? 7.710 55.298 4.193 1.00 37.59 510 GLN A N 1
ATOM 3922 C CA . GLN A 1 510 ? 8.991 54.642 4.523 1.00 37.59 510 GLN A CA 1
ATOM 3923 C C . GLN A 1 510 ? 9.989 54.418 3.366 1.00 37.59 510 GLN A C 1
ATOM 3925 O O . GLN A 1 510 ? 11.053 53.839 3.609 1.00 37.59 510 GLN A O 1
ATOM 3930 N N . ILE A 1 511 ? 9.743 54.885 2.130 1.00 37.81 511 ILE A N 1
ATOM 3931 C CA . ILE A 1 511 ? 10.728 54.755 1.031 1.00 37.81 511 ILE A CA 1
ATOM 3932 C C . ILE A 1 511 ? 10.829 56.040 0.176 1.00 37.81 511 ILE A C 1
ATOM 3934 O O . ILE A 1 511 ? 9.834 56.458 -0.408 1.00 37.81 511 ILE A O 1
ATOM 3938 N N . PRO A 1 512 ? 12.027 56.648 0.020 1.00 33.78 512 PRO A N 1
ATOM 3939 C CA . PRO A 1 512 ? 12.263 57.716 -0.949 1.00 33.78 512 PRO A CA 1
ATOM 3940 C C . PRO A 1 512 ? 12.498 57.173 -2.371 1.00 33.78 512 PRO A C 1
ATOM 3942 O O . PRO A 1 512 ? 13.146 56.144 -2.565 1.00 33.78 512 PRO A O 1
ATOM 3945 N N . ASN A 1 513 ? 12.009 57.921 -3.366 1.00 35.31 513 ASN A N 1
ATOM 3946 C CA . ASN A 1 513 ? 12.155 57.666 -4.804 1.00 35.31 513 ASN A CA 1
ATOM 3947 C C . ASN A 1 513 ? 13.608 57.371 -5.222 1.00 35.31 513 ASN A C 1
ATOM 3949 O O . ASN A 1 513 ? 14.500 58.195 -5.020 1.00 35.31 513 ASN A O 1
ATOM 3953 N N . GLY A 1 514 ? 13.834 56.231 -5.883 1.00 31.86 514 GLY A N 1
ATOM 3954 C CA . GLY A 1 514 ? 15.131 55.847 -6.446 1.00 31.86 514 GLY A CA 1
ATOM 3955 C C . GLY A 1 514 ? 15.014 55.380 -7.896 1.00 31.86 514 GLY A C 1
ATOM 3956 O O . GLY A 1 514 ? 14.455 54.323 -8.171 1.00 31.86 514 GLY A O 1
ATOM 3957 N N . HIS A 1 515 ? 15.552 56.182 -8.815 1.00 28.23 515 HIS A N 1
ATOM 3958 C CA . HIS A 1 515 ? 15.576 55.959 -10.260 1.00 28.23 515 HIS A CA 1
ATOM 3959 C C . HIS A 1 515 ? 16.427 54.757 -10.722 1.00 28.23 515 HIS A C 1
ATOM 3961 O O . HIS A 1 515 ? 17.351 54.304 -10.051 1.00 28.23 515 HIS A O 1
ATOM 3967 N N . HIS A 1 516 ? 16.106 54.307 -11.940 1.00 35.97 516 HIS A N 1
ATOM 3968 C CA . HIS A 1 516 ? 16.788 53.323 -12.783 1.00 35.97 516 HIS A CA 1
ATOM 3969 C C . HIS A 1 516 ? 18.331 53.348 -12.743 1.00 35.97 516 HIS A C 1
ATOM 3971 O O . HIS A 1 516 ? 18.935 54.395 -12.954 1.00 35.97 516 HIS A O 1
ATOM 3977 N N . THR A 1 517 ? 18.954 52.169 -12.577 1.00 28.44 517 THR A N 1
ATOM 3978 C CA . THR A 1 517 ? 20.083 51.595 -13.367 1.00 28.44 517 THR A CA 1
ATOM 3979 C C . THR A 1 517 ? 20.638 50.318 -12.682 1.00 28.44 517 THR A C 1
ATOM 3981 O O . THR A 1 517 ? 20.661 50.210 -11.459 1.00 28.44 517 THR A O 1
ATOM 3984 N N . THR A 1 518 ? 21.009 49.301 -13.473 1.00 31.48 518 THR A N 1
ATOM 3985 C CA . THR A 1 518 ? 21.552 47.969 -13.082 1.00 31.48 518 THR A CA 1
ATOM 3986 C C . THR A 1 518 ? 22.977 48.036 -12.502 1.00 31.48 518 THR A C 1
ATOM 3988 O O . THR A 1 518 ? 23.765 48.831 -13.013 1.00 31.48 518 THR A O 1
ATOM 3991 N N . PRO A 1 519 ? 23.341 47.222 -11.478 1.00 35.25 519 PRO A N 1
ATOM 3992 C CA . PRO A 1 519 ? 23.978 45.893 -11.676 1.00 35.25 519 PRO A CA 1
ATOM 3993 C C . PRO A 1 519 ? 23.407 44.834 -10.665 1.00 35.25 519 PRO A C 1
ATOM 3995 O O . PRO A 1 519 ? 22.262 45.053 -10.254 1.00 35.25 519 PRO A O 1
ATOM 3998 N N . PRO A 1 520 ? 24.026 43.664 -10.318 1.00 39.72 520 PRO A N 1
ATOM 3999 C CA . PRO A 1 520 ? 23.321 42.603 -9.580 1.00 39.72 520 PRO A CA 1
ATOM 4000 C C . PRO A 1 520 ? 22.795 43.170 -8.261 1.00 39.72 520 PRO A C 1
ATOM 4002 O O . PRO A 1 520 ? 23.494 43.930 -7.591 1.00 39.72 520 PRO A O 1
ATOM 4005 N N . SER A 1 521 ? 21.529 42.898 -7.934 1.00 48.38 521 SER A N 1
ATOM 4006 C CA . SER A 1 521 ? 20.928 43.424 -6.712 1.00 48.38 521 SER A CA 1
ATOM 4007 C C . SER A 1 521 ? 21.780 42.946 -5.544 1.00 48.38 521 SER A C 1
ATOM 4009 O O . SER A 1 521 ? 21.868 41.745 -5.301 1.00 48.38 521 SER A O 1
ATOM 4011 N N . SER A 1 522 ? 22.460 43.877 -4.876 1.00 54.56 522 SER A N 1
ATOM 4012 C CA . SER A 1 522 ? 23.319 43.553 -3.744 1.00 54.56 522 SER A CA 1
ATOM 4013 C C . SER A 1 522 ? 22.525 42.736 -2.716 1.00 54.56 522 SER A C 1
ATOM 4015 O O . SER A 1 522 ? 21.327 42.994 -2.564 1.00 54.56 522 SER A O 1
ATOM 4017 N N . PRO A 1 523 ? 23.157 41.810 -1.972 1.00 59.03 523 PRO A N 1
ATOM 4018 C CA . PRO A 1 523 ? 22.500 41.049 -0.899 1.00 59.03 523 PRO A CA 1
ATOM 4019 C C . PRO A 1 523 ? 21.658 41.939 0.036 1.00 59.03 523 PRO A C 1
ATOM 4021 O O . PRO A 1 523 ? 20.577 41.565 0.479 1.00 59.03 523 PRO A O 1
ATOM 4024 N N . LYS A 1 524 ? 22.086 43.199 0.211 1.00 60.44 524 LYS A N 1
ATOM 4025 C CA . LYS A 1 524 ? 21.388 44.263 0.950 1.00 60.44 524 LYS A CA 1
ATOM 4026 C C . LYS A 1 524 ? 19.958 44.556 0.467 1.00 60.44 524 LYS A C 1
ATOM 4028 O O . LYS A 1 524 ? 19.123 44.920 1.288 1.00 60.44 524 LYS A O 1
ATOM 4033 N N . LYS A 1 525 ? 19.663 44.438 -0.835 1.00 66.75 525 LYS A N 1
ATOM 4034 C CA . LYS A 1 525 ? 18.316 44.674 -1.393 1.00 66.75 525 LYS A CA 1
ATOM 4035 C C . LYS A 1 525 ? 17.354 43.535 -1.058 1.00 66.75 525 LYS A C 1
ATOM 4037 O O . LYS A 1 525 ? 16.248 43.816 -0.616 1.00 66.75 525 LYS A O 1
ATOM 4042 N N . ILE A 1 526 ? 17.782 42.280 -1.216 1.00 70.44 526 ILE A N 1
ATOM 4043 C CA . ILE A 1 526 ? 16.980 41.100 -0.847 1.00 70.44 526 ILE A CA 1
ATOM 4044 C C . ILE A 1 526 ? 16.762 41.059 0.670 1.00 70.44 526 ILE A C 1
ATOM 4046 O O . ILE A 1 526 ? 15.627 40.914 1.117 1.00 70.44 526 ILE A O 1
ATOM 4050 N N . HIS A 1 527 ? 17.816 41.321 1.449 1.00 70.44 527 HIS A N 1
ATOM 4051 C CA . HIS A 1 527 ? 17.768 41.416 2.911 1.00 70.44 527 HIS A CA 1
ATOM 4052 C C . HIS A 1 527 ? 16.742 42.442 3.420 1.00 70.44 527 HIS A C 1
ATOM 4054 O O . HIS A 1 527 ? 16.093 42.229 4.437 1.00 70.44 527 HIS A O 1
ATOM 4060 N N . ALA A 1 528 ? 16.569 43.567 2.718 1.00 71.25 528 ALA A N 1
ATOM 4061 C CA . ALA A 1 528 ? 15.564 44.566 3.076 1.00 71.25 528 ALA A CA 1
ATOM 4062 C C . ALA A 1 528 ? 14.151 44.216 2.577 1.00 71.25 528 ALA A C 1
ATOM 4064 O O . ALA A 1 528 ? 13.174 44.699 3.145 1.00 71.25 528 ALA A O 1
ATOM 4065 N N . LEU A 1 529 ? 14.037 43.425 1.506 1.00 79.44 529 LEU A N 1
ATOM 4066 C CA . LEU A 1 529 ? 12.776 43.108 0.837 1.00 79.44 529 LEU A CA 1
ATOM 4067 C C . LEU A 1 529 ? 12.008 41.984 1.544 1.00 79.44 529 LEU A C 1
ATOM 4069 O O . LEU A 1 529 ? 10.815 42.141 1.789 1.00 79.44 529 LEU A O 1
ATOM 4073 N N . VAL A 1 530 ? 12.681 40.885 1.903 1.00 80.44 530 VAL A N 1
ATOM 4074 C CA . VAL A 1 530 ? 12.037 39.683 2.470 1.00 80.44 530 VAL A CA 1
ATOM 4075 C C . VAL A 1 530 ? 11.264 39.982 3.766 1.00 80.44 530 VAL A C 1
ATOM 4077 O O . VAL A 1 530 ? 10.077 39.664 3.807 1.00 80.44 530 VAL A O 1
ATOM 4080 N N . PRO A 1 531 ? 11.816 40.687 4.778 1.00 76.69 531 PRO A N 1
ATOM 4081 C CA . PRO A 1 531 ? 11.061 41.001 5.998 1.00 76.69 531 PRO A CA 1
ATOM 4082 C C . PRO A 1 531 ? 9.831 41.888 5.748 1.00 76.69 531 PRO A C 1
ATOM 4084 O O . PRO A 1 531 ? 8.834 41.806 6.463 1.00 76.69 531 PRO A O 1
ATOM 4087 N N . ARG A 1 532 ? 9.882 42.744 4.718 1.00 77.69 532 ARG A N 1
ATOM 4088 C CA . ARG A 1 532 ? 8.770 43.635 4.350 1.00 77.69 532 ARG A CA 1
ATOM 4089 C C . ARG A 1 532 ? 7.645 42.872 3.662 1.00 77.69 532 ARG A C 1
ATOM 4091 O O . ARG A 1 532 ? 6.485 43.109 3.977 1.00 77.69 532 ARG A O 1
ATOM 4098 N N . LEU A 1 533 ? 7.992 41.953 2.759 1.00 82.50 533 LEU A N 1
ATOM 4099 C CA . LEU A 1 533 ? 7.033 41.040 2.134 1.00 82.50 533 LEU A CA 1
ATOM 4100 C C . LEU A 1 533 ? 6.396 40.124 3.180 1.00 82.50 533 LEU A C 1
ATOM 4102 O O . LEU A 1 533 ? 5.180 39.985 3.203 1.00 82.50 533 LEU A O 1
ATOM 4106 N N . PHE A 1 534 ? 7.199 39.587 4.098 1.00 80.88 534 PHE A N 1
ATOM 4107 C CA . PHE A 1 534 ? 6.725 38.758 5.202 1.00 80.88 534 PHE A CA 1
ATOM 4108 C C . PHE A 1 534 ? 5.700 39.500 6.076 1.00 80.88 534 PHE A C 1
ATOM 4110 O O . PHE A 1 534 ? 4.613 38.989 6.330 1.00 80.88 534 PHE A O 1
ATOM 4117 N N . SER A 1 535 ? 5.998 40.747 6.464 1.00 77.38 535 SER A N 1
ATOM 4118 C CA . SER A 1 535 ? 5.069 41.609 7.212 1.00 77.38 535 SER A CA 1
ATOM 4119 C C . SER A 1 535 ? 3.770 41.892 6.443 1.00 77.38 535 SER A C 1
ATOM 4121 O O . SER A 1 535 ? 2.681 41.796 7.006 1.00 77.38 535 SER A O 1
ATOM 4123 N N . LEU A 1 536 ? 3.873 42.183 5.141 1.00 77.31 536 LEU A N 1
ATOM 4124 C CA . LEU A 1 536 ? 2.719 42.428 4.277 1.00 77.31 536 LEU A CA 1
ATOM 4125 C C . LEU A 1 536 ? 1.803 41.199 4.196 1.00 77.31 536 LEU A C 1
ATOM 4127 O O . LEU A 1 536 ? 0.600 41.324 4.405 1.00 77.31 536 LEU A O 1
ATOM 4131 N N . ILE A 1 537 ? 2.360 40.013 3.941 1.00 81.50 537 ILE A N 1
ATOM 4132 C CA . ILE A 1 537 ? 1.576 38.771 3.879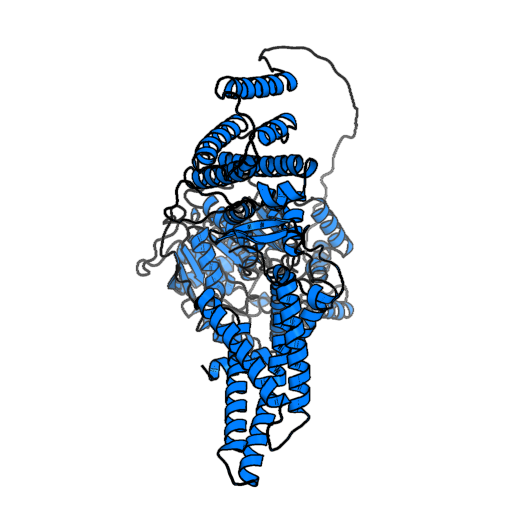 1.00 81.50 537 ILE A CA 1
ATOM 4133 C C . ILE A 1 537 ? 0.941 38.457 5.235 1.00 81.50 537 ILE A C 1
ATOM 4135 O O . ILE A 1 537 ? -0.220 38.052 5.280 1.00 81.50 537 ILE A O 1
ATOM 4139 N N . ASN A 1 538 ? 1.656 38.704 6.337 1.00 79.31 538 ASN A N 1
ATOM 4140 C CA . ASN A 1 538 ? 1.091 38.545 7.671 1.00 79.31 538 ASN A CA 1
ATOM 4141 C C . ASN A 1 538 ? -0.162 39.399 7.866 1.00 79.31 538 ASN A C 1
ATOM 4143 O O . ASN A 1 538 ? -1.141 38.843 8.335 1.00 79.31 538 ASN A O 1
ATOM 4147 N N . SER A 1 539 ? -0.145 40.671 7.441 1.00 70.00 539 SER A N 1
ATOM 4148 C CA . SER A 1 539 ? -1.306 41.579 7.524 1.00 70.00 539 SER A CA 1
ATOM 4149 C C . SER A 1 539 ? -2.435 41.289 6.531 1.00 70.00 539 SER A C 1
ATOM 4151 O O . SER A 1 539 ? -3.555 41.754 6.710 1.00 70.00 539 SER A O 1
ATOM 4153 N N . LEU A 1 540 ? -2.148 40.573 5.440 1.00 69.00 540 LEU A N 1
ATOM 4154 C CA . LEU A 1 540 ? -3.162 40.192 4.451 1.00 69.00 540 LEU A CA 1
ATOM 4155 C C . LEU A 1 540 ? -3.934 38.942 4.885 1.00 69.00 540 LEU A C 1
ATOM 4157 O O . LEU A 1 540 ? -5.061 38.730 4.446 1.00 69.00 540 LEU A O 1
ATOM 4161 N N . VAL A 1 541 ? -3.330 38.113 5.738 1.00 73.50 541 VAL A N 1
ATOM 4162 C CA . VAL A 1 541 ? -3.879 36.833 6.187 1.00 73.50 541 VAL A CA 1
ATOM 4163 C C . VAL A 1 541 ? -3.850 36.808 7.716 1.00 73.50 541 VAL A C 1
ATOM 4165 O O . VAL A 1 541 ? -2.934 36.249 8.324 1.00 73.50 541 VAL A O 1
ATOM 4168 N N . ASP A 1 542 ? -4.848 37.451 8.328 1.00 64.50 542 ASP A N 1
ATOM 4169 C CA . ASP A 1 542 ? -4.911 37.716 9.776 1.00 64.50 542 ASP A CA 1
ATOM 4170 C C . ASP A 1 542 ? -5.738 36.692 10.587 1.00 64.50 542 ASP A C 1
ATOM 4172 O O . ASP A 1 542 ? -5.679 36.700 11.817 1.00 64.50 542 ASP A O 1
ATOM 4176 N N . SER A 1 543 ? -6.511 35.796 9.951 1.00 61.47 543 SER A N 1
ATOM 4177 C CA . SER A 1 543 ? -7.334 34.804 10.669 1.00 61.47 543 SER A CA 1
ATOM 4178 C C . SER A 1 543 ? -7.568 33.502 9.890 1.00 61.47 543 SER A C 1
ATOM 4180 O O . SER A 1 543 ? -7.293 33.417 8.695 1.00 61.47 543 SER A O 1
ATOM 4182 N N . GLU A 1 544 ? -8.103 32.475 10.563 1.00 54.69 544 GLU A N 1
ATOM 4183 C CA . GLU A 1 544 ? -8.471 31.192 9.942 1.00 54.69 544 GLU A CA 1
ATOM 4184 C C . GLU A 1 544 ? -9.745 31.258 9.070 1.00 54.69 544 GLU A C 1
ATOM 4186 O O . GLU A 1 544 ? -10.066 30.280 8.386 1.00 54.69 544 GLU A O 1
ATOM 4191 N N . GLY A 1 545 ? -10.461 32.389 9.049 1.00 49.31 545 GLY A N 1
ATOM 4192 C CA . GLY A 1 545 ? -11.668 32.593 8.244 1.00 49.31 545 GLY A CA 1
ATOM 4193 C C . GLY A 1 545 ? -11.545 33.727 7.217 1.00 49.31 545 GLY A C 1
ATOM 4194 O O . GLY A 1 545 ? -10.960 34.766 7.515 1.00 49.31 545 GLY A O 1
ATOM 4195 N N . VAL A 1 546 ? -12.212 33.519 6.071 1.00 48.81 546 VAL A N 1
ATOM 4196 C CA . VAL A 1 546 ? -12.521 34.424 4.932 1.00 48.81 546 VAL A CA 1
ATOM 4197 C C . VAL A 1 546 ? -11.703 34.222 3.629 1.00 48.81 546 VAL A C 1
ATOM 4199 O O . VAL A 1 546 ? -10.539 34.590 3.542 1.00 48.81 546 VAL A O 1
ATOM 4202 N N . GLU A 1 547 ? -12.414 33.604 2.667 1.00 50.91 547 GLU A N 1
ATOM 4203 C CA . GLU A 1 547 ? -12.598 33.785 1.199 1.00 50.91 547 GLU A CA 1
ATOM 4204 C C . GLU A 1 547 ? -11.450 34.080 0.199 1.00 50.91 547 GLU A C 1
ATOM 4206 O O . GLU A 1 547 ? -10.524 34.847 0.442 1.00 50.91 547 GLU A O 1
ATOM 4211 N N . ASP A 1 548 ? -11.613 33.489 -0.999 1.00 46.25 548 ASP A N 1
ATOM 4212 C CA . ASP A 1 548 ? -10.719 33.378 -2.174 1.00 46.25 548 ASP A CA 1
ATOM 4213 C C . ASP A 1 548 ? -10.230 34.702 -2.832 1.00 46.25 548 ASP A C 1
ATOM 4215 O O . ASP A 1 548 ? -9.527 34.659 -3.842 1.00 46.25 548 ASP A O 1
ATOM 4219 N N . ASP A 1 549 ? -10.520 35.881 -2.265 1.00 54.28 549 ASP A N 1
ATOM 4220 C CA . ASP A 1 549 ? -10.327 37.204 -2.906 1.00 54.28 549 ASP A CA 1
ATOM 4221 C C . ASP A 1 549 ? -9.157 38.053 -2.342 1.00 54.28 549 ASP A C 1
ATOM 4223 O O . ASP A 1 549 ? -9.060 39.258 -2.587 1.00 54.28 549 ASP A O 1
ATOM 4227 N N . ILE A 1 550 ? -8.216 37.449 -1.602 1.00 64.12 550 ILE A N 1
ATOM 4228 C CA . ILE A 1 550 ? -7.099 38.174 -0.949 1.00 64.12 550 ILE A CA 1
ATOM 4229 C C . ILE A 1 550 ? -6.075 38.733 -1.964 1.00 64.12 550 ILE A C 1
ATOM 4231 O O . ILE A 1 550 ? -5.493 39.800 -1.751 1.00 64.12 550 ILE A O 1
ATOM 4235 N N . ILE A 1 551 ? -5.853 38.048 -3.094 1.00 69.88 551 ILE A N 1
ATOM 4236 C CA . ILE A 1 551 ? -4.900 38.468 -4.139 1.00 69.88 551 ILE A CA 1
ATOM 4237 C C . ILE A 1 551 ? -5.636 39.239 -5.242 1.00 69.88 551 ILE A C 1
ATOM 4239 O O . ILE A 1 551 ? -5.908 38.727 -6.328 1.00 69.88 551 ILE A O 1
ATOM 4243 N N . THR A 1 552 ? -5.961 40.501 -4.964 1.00 77.44 552 THR A N 1
ATOM 4244 C CA . THR A 1 552 ? -6.586 41.393 -5.950 1.00 77.44 552 THR A CA 1
ATOM 4245 C C . THR A 1 552 ? -5.578 41.868 -7.002 1.00 77.44 552 THR A C 1
ATOM 4247 O O . THR A 1 552 ? -4.366 41.904 -6.770 1.00 77.44 552 THR A O 1
ATOM 4250 N N . ASN A 1 553 ? -6.068 42.306 -8.168 1.00 75.44 553 ASN A N 1
ATOM 4251 C CA . ASN A 1 553 ? -5.210 42.882 -9.215 1.00 75.44 553 ASN A CA 1
ATOM 4252 C C . ASN A 1 553 ? -4.370 44.068 -8.703 1.00 75.44 553 ASN A C 1
ATOM 4254 O O . ASN A 1 553 ? -3.223 44.217 -9.113 1.00 75.44 553 ASN A O 1
ATOM 4258 N N . GLU A 1 554 ? -4.904 44.869 -7.778 1.00 74.06 554 GLU A N 1
ATOM 4259 C CA . GLU A 1 554 ? -4.199 46.010 -7.181 1.00 74.06 554 GLU A CA 1
ATOM 4260 C C . GLU A 1 554 ? -3.000 45.564 -6.331 1.00 74.06 554 GLU A C 1
ATOM 4262 O O . GLU A 1 554 ? -1.911 46.130 -6.449 1.00 74.06 554 GLU A O 1
ATOM 4267 N N . VAL A 1 555 ? -3.162 44.503 -5.528 1.00 77.06 555 VAL A N 1
ATOM 4268 C CA . VAL A 1 555 ? -2.070 43.907 -4.738 1.00 77.06 555 VAL A CA 1
ATOM 4269 C C . VAL A 1 555 ? -0.996 43.328 -5.660 1.00 77.06 555 VAL A C 1
ATOM 4271 O O . VAL A 1 555 ? 0.195 43.543 -5.436 1.00 77.06 555 VAL A O 1
ATOM 4274 N N . VAL A 1 556 ? -1.393 42.641 -6.734 1.00 82.88 556 VAL A N 1
ATOM 4275 C CA . VAL A 1 556 ? -0.454 42.065 -7.711 1.00 82.88 556 VAL A CA 1
ATOM 4276 C C . VAL A 1 556 ? 0.321 43.155 -8.456 1.00 82.88 556 VAL A C 1
ATOM 4278 O O . VAL A 1 556 ? 1.538 43.043 -8.617 1.00 82.88 556 VAL A O 1
ATOM 4281 N N . GLU A 1 557 ? -0.345 44.226 -8.894 1.00 82.50 557 GLU A N 1
ATOM 4282 C CA . GLU A 1 557 ? 0.307 45.366 -9.550 1.00 82.50 557 GLU A CA 1
ATOM 4283 C C . GLU A 1 557 ? 1.278 46.087 -8.611 1.00 82.50 557 GLU A C 1
ATOM 4285 O O . GLU A 1 557 ? 2.388 46.444 -9.024 1.00 82.50 557 GLU A O 1
ATOM 4290 N N . PHE A 1 558 ? 0.905 46.236 -7.338 1.00 80.69 558 PHE A N 1
ATOM 4291 C CA . PHE A 1 558 ? 1.780 46.784 -6.312 1.00 80.69 558 PHE A CA 1
ATOM 4292 C C . PHE A 1 558 ? 3.014 45.905 -6.089 1.00 80.69 558 PHE A C 1
ATOM 4294 O O . PHE A 1 558 ? 4.136 46.404 -6.186 1.00 80.69 558 PHE A O 1
ATOM 4301 N N . LEU A 1 559 ? 2.845 44.598 -5.871 1.00 82.88 559 LEU A N 1
ATOM 4302 C CA . LEU A 1 559 ? 3.965 43.666 -5.715 1.00 82.88 559 LEU A CA 1
ATOM 4303 C C . LEU A 1 559 ? 4.890 43.702 -6.941 1.00 82.88 559 LEU A C 1
ATOM 4305 O O . LEU A 1 559 ? 6.109 43.792 -6.798 1.00 82.88 559 LEU A O 1
ATOM 4309 N N . ALA A 1 560 ? 4.326 43.731 -8.152 1.00 84.75 560 ALA A N 1
ATOM 4310 C CA . ALA A 1 560 ? 5.096 43.842 -9.391 1.00 84.75 560 ALA A CA 1
ATOM 4311 C C . ALA A 1 560 ? 5.873 45.171 -9.517 1.00 84.75 560 ALA A C 1
ATOM 4313 O O . ALA A 1 560 ? 6.870 45.236 -10.242 1.00 84.75 560 ALA A O 1
ATOM 4314 N N . SER A 1 561 ? 5.449 46.234 -8.825 1.00 80.00 561 SER A N 1
ATOM 4315 C CA . SER A 1 561 ? 6.149 47.528 -8.784 1.00 80.00 561 SER A CA 1
ATOM 4316 C C . SER A 1 561 ? 7.408 47.521 -7.905 1.00 80.00 561 SER A C 1
ATOM 4318 O O . SER A 1 561 ? 8.295 48.350 -8.111 1.00 80.00 561 SER A O 1
ATOM 4320 N N . LEU A 1 562 ? 7.534 46.556 -6.982 1.00 78.44 562 LEU A N 1
ATOM 4321 C CA . LEU A 1 562 ? 8.650 46.469 -6.028 1.00 78.44 562 LEU A CA 1
ATOM 4322 C C . LEU A 1 562 ? 9.983 46.038 -6.663 1.00 78.44 562 LEU A C 1
ATOM 4324 O O . LEU A 1 562 ? 11.035 46.204 -6.046 1.00 78.44 562 LEU A O 1
ATOM 4328 N N . GLY A 1 563 ? 9.964 45.512 -7.891 1.00 82.31 563 GLY A N 1
ATOM 4329 C CA . GLY A 1 563 ? 11.162 45.114 -8.635 1.00 82.31 563 GLY A CA 1
ATOM 4330 C C . GLY A 1 563 ? 11.137 43.658 -9.100 1.00 82.31 563 GLY A C 1
ATOM 4331 O O . GLY A 1 563 ? 10.224 42.901 -8.791 1.00 82.31 563 GLY A O 1
ATOM 4332 N N . LYS A 1 564 ? 12.163 43.251 -9.857 1.00 84.25 564 LYS A N 1
ATOM 4333 C CA . LYS A 1 564 ? 12.278 41.888 -10.423 1.00 84.25 564 LYS A CA 1
ATOM 4334 C C . LYS A 1 564 ? 12.536 40.836 -9.343 1.00 84.25 564 LYS A C 1
ATOM 4336 O O . LYS A 1 564 ? 12.172 39.680 -9.485 1.00 84.25 564 LYS A O 1
ATOM 4341 N N . GLU A 1 565 ? 13.158 41.270 -8.260 1.00 85.81 565 GLU A N 1
ATOM 4342 C CA . GLU A 1 565 ? 13.569 40.487 -7.103 1.00 85.81 565 GLU A CA 1
ATOM 4343 C C . GLU A 1 565 ? 12.393 40.000 -6.243 1.00 85.81 565 GLU A C 1
ATOM 4345 O O . GLU A 1 565 ? 12.568 39.118 -5.405 1.00 85.81 565 GLU A O 1
ATOM 4350 N N . VAL A 1 566 ? 11.195 40.562 -6.444 1.00 89.19 566 VAL A N 1
ATOM 4351 C CA . VAL A 1 566 ? 10.015 40.282 -5.617 1.00 89.19 566 VAL A CA 1
ATOM 4352 C C . VAL A 1 566 ? 9.577 38.822 -5.684 1.00 89.19 566 VAL A C 1
ATOM 4354 O O . VAL A 1 566 ? 9.189 38.274 -4.663 1.00 89.19 566 VAL A O 1
ATOM 4357 N N . VAL A 1 567 ? 9.695 38.166 -6.843 1.00 92.06 567 VAL A N 1
ATOM 4358 C CA . VAL A 1 567 ? 9.290 36.758 -7.008 1.00 92.06 567 VAL A CA 1
ATOM 4359 C C . VAL A 1 567 ? 10.169 35.850 -6.148 1.00 92.06 567 VAL A C 1
ATOM 4361 O O . VAL A 1 567 ? 9.654 35.039 -5.387 1.00 92.06 567 VAL A O 1
ATOM 4364 N N . TYR A 1 568 ? 11.489 36.049 -6.198 1.00 90.06 568 TYR A N 1
ATOM 4365 C CA . TYR A 1 568 ? 12.429 35.343 -5.325 1.00 90.06 568 TYR A CA 1
ATOM 4366 C C . TYR A 1 568 ? 12.182 35.671 -3.844 1.00 90.06 568 TYR A C 1
ATOM 4368 O O . TYR A 1 568 ? 12.168 34.779 -3.003 1.00 90.06 568 TYR A O 1
ATOM 4376 N N . GLY A 1 569 ? 11.927 36.944 -3.521 1.00 88.25 569 GLY A N 1
ATOM 4377 C CA . GLY A 1 569 ? 11.623 37.375 -2.156 1.00 88.25 569 GLY A CA 1
ATOM 4378 C C . GLY A 1 569 ? 10.353 36.738 -1.580 1.00 88.25 569 GLY A C 1
ATOM 4379 O O . GLY A 1 569 ? 10.360 36.327 -0.425 1.00 88.25 569 GLY A O 1
ATOM 4380 N N . LEU A 1 570 ? 9.294 36.603 -2.382 1.00 92.06 570 LEU A N 1
ATOM 4381 C CA . LEU A 1 570 ? 8.059 35.916 -1.995 1.00 92.06 570 LEU A CA 1
ATOM 4382 C C . LEU A 1 570 ? 8.319 34.424 -1.745 1.00 92.06 570 LEU A C 1
ATOM 4384 O O . LEU A 1 570 ? 7.869 33.896 -0.737 1.00 92.06 570 LEU A O 1
ATOM 4388 N N . LEU A 1 571 ? 9.105 33.753 -2.590 1.00 93.88 571 LEU A N 1
ATOM 4389 C CA . LEU A 1 571 ? 9.462 32.344 -2.376 1.00 93.88 571 LEU A CA 1
ATOM 4390 C C . LEU A 1 571 ? 10.353 32.136 -1.137 1.00 93.88 571 LEU A C 1
ATOM 4392 O O . LEU A 1 571 ? 10.220 31.123 -0.458 1.00 93.88 571 LEU A O 1
ATOM 4396 N N . ARG A 1 572 ? 11.186 33.118 -0.765 1.00 90.00 572 ARG A N 1
ATOM 4397 C CA . ARG A 1 572 ? 11.858 33.121 0.549 1.00 90.00 572 ARG A CA 1
ATOM 4398 C C . ARG A 1 572 ? 10.870 33.286 1.702 1.00 90.00 572 ARG A C 1
ATOM 4400 O O . ARG A 1 572 ? 11.059 32.662 2.734 1.00 90.00 572 ARG A O 1
ATOM 4407 N N . CYS A 1 573 ? 9.810 34.080 1.546 1.00 90.62 573 CYS A N 1
ATOM 4408 C CA . CYS A 1 573 ? 8.750 34.139 2.555 1.00 90.62 573 CYS A CA 1
ATOM 4409 C C . CYS A 1 573 ? 8.001 32.804 2.675 1.00 90.62 573 CYS A C 1
ATOM 4411 O O . CYS A 1 573 ? 7.674 32.423 3.791 1.00 90.62 573 CYS A O 1
ATOM 4413 N N . VAL A 1 574 ? 7.769 32.081 1.568 1.00 92.44 574 VAL A N 1
ATOM 4414 C CA . VAL A 1 574 ? 7.203 30.714 1.592 1.00 92.44 574 VAL A CA 1
ATOM 4415 C C . VAL A 1 574 ? 8.060 29.807 2.467 1.00 92.44 574 VAL A C 1
ATOM 4417 O O . VAL A 1 574 ? 7.532 29.173 3.372 1.00 92.44 574 VAL A O 1
ATOM 4420 N N . GLU A 1 575 ? 9.375 29.803 2.243 1.00 91.38 575 GLU A N 1
ATOM 4421 C CA . GLU A 1 575 ? 10.326 29.056 3.068 1.00 91.38 575 GLU A CA 1
ATOM 4422 C C . GLU A 1 575 ? 10.199 29.407 4.552 1.00 91.38 575 GLU A C 1
ATOM 4424 O O . GLU A 1 575 ? 10.028 28.517 5.376 1.00 91.38 575 GLU A O 1
ATOM 4429 N N . THR A 1 576 ? 10.216 30.702 4.890 1.00 89.56 576 THR A N 1
ATOM 4430 C CA . THR A 1 576 ? 10.107 31.162 6.282 1.00 89.56 576 THR A CA 1
ATOM 4431 C C . THR A 1 576 ? 8.772 30.776 6.917 1.00 89.56 576 THR A C 1
ATOM 4433 O O . THR A 1 576 ? 8.751 30.373 8.072 1.00 89.56 576 THR A O 1
ATOM 4436 N N . PHE A 1 577 ? 7.653 30.862 6.190 1.00 91.75 577 PHE A N 1
ATOM 4437 C CA . PHE A 1 577 ? 6.349 30.452 6.716 1.00 91.75 577 PHE A CA 1
ATOM 4438 C C . PHE A 1 577 ? 6.269 28.949 6.973 1.00 91.75 577 PHE A C 1
ATOM 4440 O O . PHE A 1 577 ? 5.720 28.542 7.994 1.00 91.75 577 PHE A O 1
ATOM 4447 N N . LEU A 1 578 ? 6.805 28.132 6.064 1.00 89.81 578 LEU A N 1
ATOM 4448 C CA . LEU A 1 578 ? 6.840 26.682 6.243 1.00 89.81 578 LEU A CA 1
ATOM 4449 C C . LEU A 1 578 ? 7.762 26.298 7.408 1.00 89.81 578 LEU A C 1
ATOM 4451 O O . LEU A 1 578 ? 7.361 25.503 8.251 1.00 89.81 578 LEU A O 1
ATOM 4455 N N . ASP A 1 579 ? 8.939 26.917 7.505 1.00 88.94 579 ASP A N 1
ATOM 4456 C CA . ASP A 1 579 ? 9.887 26.683 8.598 1.00 88.94 579 ASP A CA 1
ATOM 4457 C C . ASP A 1 579 ? 9.309 27.107 9.960 1.00 88.94 579 ASP A C 1
ATOM 4459 O O . ASP A 1 579 ? 9.292 26.316 10.901 1.00 88.94 579 ASP A O 1
ATOM 4463 N N . GLU A 1 580 ? 8.723 28.306 10.072 1.00 87.38 580 GLU A N 1
ATOM 4464 C CA . GLU A 1 580 ? 8.031 28.732 11.299 1.00 87.38 580 GLU A CA 1
ATOM 4465 C C . GLU A 1 580 ? 6.834 27.826 11.635 1.00 87.38 580 GLU A C 1
ATOM 4467 O O . GLU A 1 580 ? 6.564 27.577 12.810 1.00 87.38 580 GLU A O 1
ATOM 4472 N N . GLY A 1 581 ? 6.126 27.312 10.624 1.00 85.69 581 GLY A N 1
ATOM 4473 C CA . GLY A 1 581 ? 4.987 26.408 10.794 1.00 85.69 581 GLY A CA 1
ATOM 4474 C C . GLY A 1 581 ? 5.368 25.038 11.354 1.00 85.69 581 GLY A C 1
ATOM 4475 O O . GLY A 1 581 ? 4.579 24.444 12.088 1.00 85.69 581 GLY A O 1
ATOM 4476 N N . GLU A 1 582 ? 6.578 24.553 11.068 1.00 83.38 582 GLU A N 1
ATOM 4477 C CA . GLU A 1 582 ? 7.111 23.337 11.690 1.00 83.38 582 GLU A CA 1
ATOM 4478 C C . GLU A 1 582 ? 7.525 23.558 13.154 1.00 83.38 582 GLU A C 1
ATOM 4480 O O . GLU A 1 582 ? 7.447 22.630 13.958 1.00 83.38 582 GLU A O 1
ATOM 4485 N N . HIS A 1 583 ? 7.903 24.786 13.530 1.00 84.56 583 HIS A N 1
ATOM 4486 C CA . HIS A 1 583 ? 8.307 25.127 14.899 1.00 84.56 583 HIS A CA 1
ATOM 4487 C C . HIS A 1 583 ? 7.140 25.580 15.801 1.00 84.56 583 HIS A C 1
ATOM 4489 O O . HIS A 1 583 ? 7.232 25.454 17.023 1.00 84.56 583 HIS A O 1
ATOM 4495 N N . ASP A 1 584 ? 6.041 26.096 15.236 1.00 81.19 584 ASP A N 1
ATOM 4496 C CA . ASP A 1 584 ? 4.853 26.554 15.973 1.00 81.19 584 ASP A CA 1
ATOM 4497 C C . ASP A 1 584 ? 3.574 25.838 15.512 1.00 81.19 584 ASP A C 1
ATOM 4499 O O . ASP A 1 584 ? 2.793 26.327 14.688 1.00 81.19 584 ASP A O 1
ATOM 4503 N N . VAL A 1 585 ? 3.328 24.673 16.118 1.00 75.69 585 VAL A N 1
ATOM 4504 C CA . VAL A 1 585 ? 2.182 23.798 15.823 1.00 75.69 585 VAL A CA 1
ATOM 4505 C C . VAL A 1 585 ? 0.835 24.516 15.998 1.00 75.69 585 VAL A C 1
ATOM 4507 O O . VAL A 1 585 ? -0.104 24.244 15.252 1.00 75.69 585 VAL A O 1
ATOM 4510 N N . GLY A 1 586 ? 0.735 25.475 16.928 1.00 75.44 586 GLY A N 1
ATOM 4511 C CA . GLY A 1 586 ? -0.503 26.215 17.198 1.00 75.44 586 GLY A CA 1
ATOM 4512 C C . GLY A 1 586 ? -0.884 27.202 16.092 1.00 75.44 586 GLY A C 1
ATOM 4513 O O . GLY A 1 586 ? -2.052 27.561 15.963 1.00 75.44 586 GLY A O 1
ATOM 4514 N N . ARG A 1 587 ? 0.087 27.629 15.274 1.00 80.50 587 ARG A N 1
ATOM 4515 C CA . ARG A 1 587 ? -0.120 28.528 14.125 1.00 80.50 587 ARG A CA 1
ATOM 4516 C C . ARG A 1 587 ? 0.184 27.870 12.781 1.00 80.50 587 ARG A C 1
ATOM 4518 O O . ARG A 1 587 ? 0.031 28.530 11.753 1.00 80.50 587 ARG A O 1
ATOM 4525 N N . LYS A 1 588 ? 0.537 26.580 12.763 1.00 84.62 588 LYS A N 1
ATOM 4526 C CA . LYS A 1 588 ? 0.919 25.830 11.557 1.00 84.62 588 LYS A CA 1
ATOM 4527 C C . LYS A 1 588 ? -0.077 26.005 10.412 1.00 84.62 588 LYS A C 1
ATOM 4529 O O . LYS A 1 588 ? 0.307 26.419 9.325 1.00 84.62 588 LYS A O 1
ATOM 4534 N N . ARG A 1 589 ? -1.375 25.825 10.678 1.00 82.06 589 ARG A N 1
ATOM 4535 C CA . ARG A 1 589 ? -2.437 25.963 9.665 1.00 82.06 589 ARG A CA 1
ATOM 4536 C C . ARG A 1 589 ? -2.516 27.369 9.056 1.00 82.06 589 ARG A C 1
ATOM 4538 O O . ARG A 1 589 ? -2.784 27.516 7.864 1.00 82.06 589 ARG A O 1
ATOM 4545 N N . LEU A 1 590 ? -2.297 28.408 9.860 1.00 84.25 590 LEU A N 1
ATOM 4546 C CA . LEU A 1 590 ? -2.270 29.798 9.398 1.00 84.25 590 LEU A CA 1
ATOM 4547 C C . LEU A 1 590 ? -1.013 30.080 8.560 1.00 84.25 590 LEU A C 1
ATOM 4549 O O . LEU A 1 590 ? -1.097 30.748 7.530 1.00 84.25 590 LEU A O 1
ATOM 4553 N N . LEU A 1 591 ? 0.140 29.561 8.983 1.00 87.69 591 LEU A N 1
ATOM 4554 C CA . LEU A 1 591 ? 1.424 29.748 8.306 1.00 87.69 591 LEU A CA 1
ATOM 4555 C C . LEU A 1 591 ? 1.487 28.986 6.971 1.00 87.69 591 LEU A C 1
ATOM 4557 O O . LEU A 1 591 ? 1.881 29.567 5.962 1.00 87.69 591 LEU A O 1
ATOM 4561 N N . GLU A 1 592 ? 0.977 27.754 6.910 1.00 87.00 592 GLU A N 1
ATOM 4562 C CA . GLU A 1 592 ? 0.806 26.999 5.658 1.00 87.00 592 GLU A CA 1
ATOM 4563 C C . GLU A 1 592 ? -0.103 27.745 4.671 1.00 87.00 592 GLU A C 1
ATOM 4565 O O . GLU A 1 592 ? 0.202 27.852 3.483 1.00 87.00 592 GLU A O 1
ATOM 4570 N N . ARG A 1 593 ? -1.194 28.353 5.154 1.00 84.81 593 ARG A N 1
ATOM 4571 C CA . ARG A 1 593 ? -2.054 29.198 4.311 1.00 84.81 593 ARG A CA 1
ATOM 4572 C C . ARG A 1 593 ? -1.328 30.434 3.793 1.00 84.81 593 ARG A C 1
ATOM 4574 O O . ARG A 1 593 ? -1.450 30.753 2.612 1.00 84.81 593 ARG A O 1
ATOM 4581 N N . ARG A 1 594 ? -0.550 31.118 4.638 1.00 88.19 594 ARG A N 1
ATOM 4582 C CA . ARG A 1 594 ? 0.296 32.247 4.214 1.00 88.19 594 ARG A CA 1
ATOM 4583 C C . ARG A 1 594 ? 1.297 31.814 3.147 1.00 88.19 594 ARG A C 1
ATOM 4585 O O . ARG A 1 594 ? 1.474 32.539 2.169 1.00 88.19 594 ARG A O 1
ATOM 4592 N N . ALA A 1 595 ? 1.881 30.624 3.272 1.00 90.06 595 ALA A N 1
ATOM 4593 C CA . ALA A 1 595 ? 2.759 30.048 2.260 1.00 90.06 595 ALA A CA 1
ATOM 4594 C C . ALA A 1 595 ? 2.029 29.841 0.917 1.00 90.06 595 ALA A C 1
ATOM 4596 O O . ALA A 1 595 ? 2.530 30.286 -0.114 1.00 90.06 595 ALA A O 1
ATOM 4597 N N . VAL A 1 596 ? 0.823 29.260 0.913 1.00 88.00 596 VAL A N 1
ATOM 4598 C CA . VAL A 1 596 ? 0.009 29.075 -0.310 1.00 88.00 596 VAL A CA 1
ATOM 4599 C C . VAL A 1 596 ? -0.356 30.417 -0.959 1.00 88.00 596 VAL A C 1
ATOM 4601 O O . VAL A 1 596 ? -0.109 30.623 -2.147 1.00 88.00 596 VAL A O 1
ATOM 4604 N N . VAL A 1 597 ? -0.864 31.379 -0.181 1.00 86.94 597 VAL A N 1
ATOM 4605 C CA . VAL A 1 597 ? -1.210 32.727 -0.680 1.00 86.94 597 VAL A CA 1
ATOM 4606 C C . VAL A 1 597 ? 0.016 33.420 -1.285 1.00 86.94 597 VAL A C 1
ATOM 4608 O O . VAL A 1 597 ? -0.074 34.051 -2.340 1.00 86.94 597 VAL A O 1
ATOM 4611 N N . THR A 1 598 ? 1.183 33.253 -0.664 1.00 91.50 598 THR A N 1
ATOM 4612 C CA . THR A 1 598 ? 2.451 33.810 -1.153 1.00 91.50 598 THR A CA 1
ATOM 4613 C C . THR A 1 598 ? 2.884 33.183 -2.483 1.00 91.50 598 THR A C 1
ATOM 4615 O O . THR A 1 598 ? 3.356 33.902 -3.366 1.00 91.50 598 THR A O 1
ATOM 4618 N N . GLN A 1 599 ? 2.680 31.873 -2.676 1.00 92.94 599 GLN A N 1
ATOM 4619 C CA . GLN A 1 599 ? 2.946 31.194 -3.953 1.00 92.94 599 GLN A CA 1
ATOM 4620 C C . GLN A 1 599 ? 2.034 31.707 -5.073 1.00 92.94 599 GLN A C 1
ATOM 4622 O O . GLN A 1 599 ? 2.514 32.037 -6.161 1.00 92.94 599 GLN A O 1
ATOM 4627 N N . ILE A 1 600 ? 0.733 31.838 -4.793 1.00 88.69 600 ILE A N 1
ATOM 4628 C CA . ILE A 1 600 ? -0.254 32.366 -5.745 1.00 88.69 600 ILE A CA 1
ATOM 4629 C C . ILE A 1 600 ? 0.089 33.815 -6.117 1.00 88.69 600 ILE A C 1
ATOM 4631 O O . ILE A 1 600 ? 0.084 34.169 -7.298 1.00 88.69 600 ILE A O 1
ATOM 4635 N N . ALA A 1 601 ? 0.461 34.643 -5.135 1.00 88.12 601 ALA A N 1
ATOM 4636 C CA . ALA A 1 601 ? 0.910 36.013 -5.366 1.00 88.12 601 ALA A CA 1
ATOM 4637 C C . ALA A 1 601 ? 2.170 36.062 -6.246 1.00 88.12 601 ALA A C 1
ATOM 4639 O O . ALA A 1 601 ? 2.229 36.840 -7.201 1.00 88.12 601 ALA A O 1
ATOM 4640 N N . ALA A 1 602 ? 3.159 35.202 -5.979 1.00 93.44 602 ALA A N 1
ATOM 4641 C CA . ALA A 1 602 ? 4.374 35.110 -6.785 1.00 93.44 602 ALA A CA 1
ATOM 4642 C C . ALA A 1 602 ? 4.057 34.733 -8.242 1.00 93.44 602 ALA A C 1
ATOM 4644 O O . ALA A 1 602 ? 4.545 35.389 -9.166 1.00 93.44 602 ALA A O 1
ATOM 4645 N N . ALA A 1 603 ? 3.185 33.745 -8.463 1.00 91.69 603 ALA A N 1
ATOM 4646 C CA . ALA A 1 603 ? 2.744 33.338 -9.797 1.00 91.69 603 ALA A CA 1
ATOM 4647 C C . ALA A 1 603 ? 1.967 34.457 -10.519 1.00 91.69 603 ALA A C 1
ATOM 4649 O O . ALA A 1 603 ? 2.189 34.729 -11.703 1.00 91.69 603 ALA A O 1
ATOM 4650 N N . ALA A 1 604 ? 1.094 35.171 -9.805 1.00 90.06 604 ALA A N 1
ATOM 4651 C CA . ALA A 1 604 ? 0.355 36.306 -10.349 1.00 90.06 604 ALA A CA 1
ATOM 4652 C C . ALA A 1 604 ? 1.288 37.453 -10.784 1.00 90.06 604 ALA A C 1
ATOM 4654 O O . ALA A 1 604 ? 1.111 38.023 -11.865 1.00 90.06 604 ALA A O 1
ATOM 4655 N N . VAL A 1 605 ? 2.332 37.748 -10.003 1.00 91.81 605 VAL A N 1
ATOM 4656 C CA . VAL A 1 605 ? 3.350 38.749 -10.362 1.00 91.81 605 VAL A CA 1
ATOM 4657 C C . VAL A 1 605 ? 4.142 38.328 -11.605 1.00 91.81 605 VAL A C 1
ATOM 4659 O O . VAL A 1 605 ? 4.392 39.159 -12.484 1.00 91.81 605 VAL A O 1
ATOM 4662 N N . VAL A 1 606 ? 4.478 37.039 -11.745 1.00 94.56 606 VAL A N 1
ATOM 4663 C CA . VAL A 1 606 ? 5.131 36.513 -12.958 1.00 94.56 606 VAL A CA 1
ATOM 4664 C C . VAL A 1 606 ? 4.282 36.794 -14.198 1.00 94.56 606 VAL A C 1
ATOM 4666 O O . VAL A 1 606 ? 4.821 37.275 -15.194 1.00 94.56 606 VAL A O 1
ATOM 4669 N N . LYS A 1 607 ? 2.956 36.610 -14.137 1.00 92.69 607 LYS A N 1
ATOM 4670 C CA . LYS A 1 607 ? 2.049 36.935 -15.257 1.00 92.69 607 LYS A CA 1
ATOM 4671 C C . LYS A 1 607 ? 2.115 38.410 -15.652 1.00 92.69 607 LYS A C 1
ATOM 4673 O O . LYS A 1 607 ? 2.069 38.724 -16.841 1.00 92.69 607 LYS A O 1
ATOM 4678 N N . VAL A 1 608 ? 2.250 39.322 -14.686 1.00 92.12 608 VAL A N 1
ATOM 4679 C CA . VAL A 1 608 ? 2.419 40.760 -14.967 1.00 92.12 608 VAL A CA 1
ATOM 4680 C C . VAL A 1 608 ? 3.744 41.034 -15.675 1.00 92.12 608 VAL A C 1
ATOM 4682 O O . VAL A 1 608 ? 3.772 41.799 -16.642 1.00 92.12 608 VAL A O 1
ATOM 4685 N N . PHE A 1 609 ? 4.839 40.409 -15.240 1.00 92.31 609 PHE A N 1
ATOM 4686 C CA . PHE A 1 609 ? 6.137 40.573 -15.896 1.00 92.31 609 PHE A CA 1
ATOM 4687 C C . PHE A 1 609 ? 6.165 39.952 -17.295 1.00 92.31 609 PHE A C 1
ATOM 4689 O O . PHE A 1 609 ? 6.610 40.614 -18.235 1.00 92.31 609 PHE A O 1
ATOM 4696 N N . VAL A 1 610 ? 5.593 38.758 -17.471 1.00 91.19 610 VAL A N 1
ATOM 4697 C CA . VAL A 1 610 ? 5.495 38.093 -18.778 1.00 91.19 610 VAL A CA 1
ATOM 4698 C C . VAL A 1 610 ? 4.683 38.918 -19.775 1.00 91.19 610 VAL A C 1
ATOM 4700 O O . VAL A 1 610 ? 5.098 39.048 -20.926 1.00 91.19 610 VAL A O 1
ATOM 4703 N N . LYS A 1 611 ? 3.577 39.544 -19.341 1.00 90.31 611 LYS A N 1
ATOM 4704 C CA . LYS A 1 611 ? 2.792 40.464 -20.186 1.00 90.31 611 LYS A CA 1
ATOM 4705 C C . LYS A 1 611 ? 3.611 41.655 -20.701 1.00 90.31 611 LYS A C 1
ATOM 4707 O O . LYS A 1 611 ? 3.282 42.183 -21.760 1.00 90.31 611 LYS A O 1
ATOM 4712 N N . LYS A 1 612 ? 4.641 42.095 -19.965 1.00 89.00 612 LYS A N 1
ATOM 4713 C CA . LYS A 1 612 ? 5.535 43.191 -20.379 1.00 89.00 612 LYS A CA 1
ATOM 4714 C C . LYS A 1 612 ? 6.638 42.692 -21.308 1.00 89.00 612 LYS A C 1
ATOM 4716 O O . LYS A 1 612 ? 6.815 43.241 -22.389 1.00 89.00 612 LYS A O 1
ATOM 4721 N N . ASP A 1 613 ? 7.382 41.681 -20.869 1.00 88.75 613 ASP A N 1
ATOM 4722 C CA . ASP A 1 613 ? 8.461 41.058 -21.634 1.00 88.75 613 ASP A CA 1
ATOM 4723 C C . ASP A 1 613 ? 8.698 39.631 -21.126 1.00 88.75 613 ASP A C 1
ATOM 4725 O O . ASP A 1 613 ? 9.296 39.404 -20.068 1.00 88.75 613 ASP A O 1
ATOM 4729 N N . MET A 1 614 ? 8.219 38.658 -21.896 1.00 89.25 614 MET A N 1
ATOM 4730 C CA . MET A 1 614 ? 8.318 37.240 -21.566 1.00 89.25 614 MET A CA 1
ATOM 4731 C C . MET A 1 614 ? 9.773 36.771 -21.421 1.00 89.25 614 MET A C 1
ATOM 4733 O O . MET A 1 614 ? 10.104 36.134 -20.422 1.00 89.25 614 MET A O 1
ATOM 4737 N N . MET A 1 615 ? 10.664 37.105 -22.362 1.00 86.94 615 MET A N 1
ATOM 4738 C CA . MET A 1 615 ? 12.047 36.609 -22.322 1.00 86.94 615 MET A CA 1
ATOM 4739 C C . MET A 1 615 ? 12.878 37.281 -21.243 1.00 86.94 615 MET A C 1
ATOM 4741 O O . MET A 1 615 ? 13.640 36.604 -20.548 1.00 86.94 615 MET A O 1
ATOM 4745 N N . ALA A 1 616 ? 12.699 38.587 -21.042 1.00 86.88 616 ALA A N 1
ATOM 4746 C CA . ALA A 1 616 ? 13.352 39.267 -19.934 1.00 86.88 616 ALA A CA 1
ATOM 4747 C C . ALA A 1 616 ? 12.854 38.744 -18.581 1.00 86.88 616 ALA A C 1
ATOM 4749 O O . ALA A 1 616 ? 13.630 38.711 -17.627 1.00 86.88 616 ALA A O 1
ATOM 4750 N N . THR A 1 617 ? 11.591 38.319 -18.482 1.00 90.25 617 THR A N 1
ATOM 4751 C CA . THR A 1 617 ? 11.066 37.678 -17.269 1.00 90.25 617 THR A CA 1
ATOM 4752 C C . THR A 1 617 ? 11.740 36.336 -17.039 1.00 90.25 617 THR A C 1
ATOM 4754 O O . THR A 1 617 ? 12.262 36.090 -15.954 1.00 90.25 617 THR A O 1
ATOM 4757 N N . TYR A 1 618 ? 11.817 35.491 -18.063 1.00 91.88 618 TYR A N 1
ATOM 4758 C CA . TYR A 1 618 ? 12.442 34.184 -17.907 1.00 91.88 618 TYR A CA 1
ATOM 4759 C C . TYR A 1 618 ? 13.921 34.319 -17.518 1.00 91.88 618 TYR A C 1
ATOM 4761 O O . TYR A 1 618 ? 14.311 33.798 -16.480 1.00 91.88 618 TYR A O 1
ATOM 4769 N N . CYS A 1 619 ? 14.702 35.125 -18.247 1.00 86.44 619 CYS A N 1
ATOM 4770 C CA . CYS A 1 619 ? 16.149 35.259 -18.031 1.00 86.44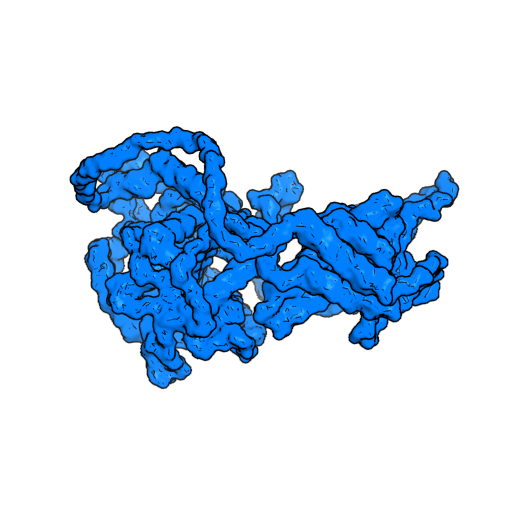 619 CYS A CA 1
ATOM 4771 C C . CYS A 1 619 ? 16.542 36.105 -16.804 1.00 86.44 619 CYS A C 1
ATOM 4773 O O . CYS A 1 619 ? 17.617 35.910 -16.235 1.00 86.44 619 CYS A O 1
ATOM 4775 N N . HIS A 1 620 ? 15.732 37.103 -16.423 1.00 85.38 620 HIS A N 1
ATOM 4776 C CA . HIS A 1 620 ? 16.111 38.101 -15.407 1.00 85.38 620 HIS A CA 1
ATOM 4777 C C . HIS A 1 620 ? 15.201 38.158 -14.176 1.00 85.38 620 HIS A C 1
ATOM 4779 O O . HIS A 1 620 ? 15.481 38.962 -13.283 1.00 85.38 620 HIS A O 1
ATOM 4785 N N . VAL A 1 621 ? 14.140 37.352 -14.126 1.00 87.75 621 VAL A N 1
ATOM 4786 C CA . VAL A 1 621 ? 13.279 37.185 -12.945 1.00 87.75 621 VAL A CA 1
ATOM 4787 C C . VAL A 1 621 ? 13.335 35.736 -12.472 1.00 87.75 621 VAL A C 1
ATOM 4789 O O . VAL A 1 621 ? 13.765 35.491 -11.352 1.00 87.75 621 VAL A O 1
ATOM 4792 N N . LEU A 1 622 ? 12.954 34.778 -13.325 1.00 90.81 622 LEU A N 1
ATOM 4793 C CA . LEU A 1 622 ? 12.804 33.379 -12.910 1.00 90.81 622 LEU A CA 1
ATOM 4794 C C . LEU A 1 622 ? 14.145 32.655 -12.756 1.00 90.81 622 LEU A C 1
ATOM 4796 O O . LEU A 1 622 ? 14.385 32.022 -11.735 1.00 90.81 622 LEU A O 1
ATOM 4800 N N . THR A 1 623 ? 15.042 32.788 -13.732 1.00 88.50 623 THR A N 1
ATOM 4801 C CA . THR A 1 623 ? 16.343 32.094 -13.739 1.00 88.50 623 THR A CA 1
ATOM 4802 C C . THR A 1 623 ? 17.499 32.998 -13.309 1.00 88.50 623 THR A C 1
ATOM 4804 O O . THR A 1 623 ? 18.663 32.720 -13.596 1.00 88.50 623 THR A O 1
ATOM 4807 N N . ARG A 1 624 ? 17.207 34.143 -12.685 1.00 84.81 624 ARG A N 1
ATOM 4808 C CA . ARG A 1 624 ? 18.249 35.047 -12.196 1.00 84.81 624 ARG A CA 1
ATOM 4809 C C . ARG A 1 624 ? 18.743 34.558 -10.833 1.00 84.81 624 ARG A C 1
ATOM 4811 O O . ARG A 1 624 ? 17.911 34.440 -9.941 1.00 84.81 624 ARG A O 1
ATOM 4818 N N . PRO A 1 625 ? 20.053 34.326 -10.649 1.00 79.44 625 PRO A N 1
ATOM 4819 C CA . PRO A 1 625 ? 20.581 33.896 -9.362 1.00 79.44 625 PRO A CA 1
ATOM 4820 C C . PRO A 1 625 ? 20.604 35.050 -8.350 1.00 79.44 625 PRO A C 1
ATOM 4822 O O . PRO A 1 625 ? 20.939 36.195 -8.685 1.00 79.44 625 PRO A O 1
ATOM 4825 N N . TYR A 1 626 ? 20.281 34.722 -7.105 1.00 78.44 626 TYR A N 1
ATOM 4826 C CA . TYR A 1 626 ? 20.282 35.581 -5.930 1.00 78.44 626 TYR A CA 1
ATOM 4827 C C . TYR A 1 626 ? 21.083 34.909 -4.809 1.00 78.44 626 TYR A C 1
ATOM 4829 O O . TYR A 1 626 ? 21.086 33.692 -4.678 1.00 78.44 626 TYR A O 1
ATOM 4837 N N . PHE A 1 627 ? 21.777 35.704 -3.994 1.00 70.12 627 PHE A N 1
ATOM 4838 C CA . PHE A 1 627 ? 22.530 35.190 -2.847 1.00 70.12 627 PHE A CA 1
ATOM 4839 C C . PHE A 1 627 ? 21.652 35.233 -1.597 1.00 70.12 627 PHE A C 1
ATOM 4841 O O . PHE A 1 627 ? 21.080 36.287 -1.285 1.00 70.12 627 PHE A O 1
ATOM 4848 N N . ALA A 1 628 ? 21.546 34.103 -0.897 1.00 58.28 628 ALA A N 1
ATOM 4849 C CA . ALA A 1 628 ? 20.927 34.041 0.420 1.00 58.28 628 ALA A CA 1
ATOM 4850 C C . ALA A 1 628 ? 21.794 34.776 1.459 1.00 58.28 628 ALA A C 1
ATOM 4852 O O . ALA A 1 628 ? 22.997 34.955 1.279 1.00 58.28 628 ALA A O 1
ATOM 4853 N N . VAL A 1 629 ? 21.162 35.267 2.526 1.00 54.91 629 VAL A N 1
ATOM 4854 C CA . VAL A 1 629 ? 21.829 36.062 3.572 1.00 54.91 629 VAL A CA 1
ATOM 4855 C C . VAL A 1 629 ? 22.587 35.176 4.568 1.00 54.91 629 VAL A C 1
ATOM 4857 O O . VAL A 1 629 ? 23.601 35.624 5.097 1.00 54.91 629 VAL A O 1
ATOM 4860 N N . ASP A 1 630 ? 22.132 33.938 4.783 1.00 52.12 630 ASP A N 1
ATOM 4861 C CA . ASP A 1 630 ? 22.489 33.143 5.969 1.00 52.12 630 ASP A CA 1
ATOM 4862 C C . ASP A 1 630 ? 23.366 31.911 5.698 1.00 52.12 630 ASP A C 1
ATOM 4864 O O . ASP A 1 630 ? 23.588 31.109 6.601 1.00 52.12 630 ASP A O 1
ATOM 4868 N N . GLU A 1 631 ? 23.914 31.750 4.494 1.00 48.38 631 GLU A N 1
ATOM 4869 C CA . GLU A 1 631 ? 24.784 30.610 4.205 1.00 48.38 631 GLU A CA 1
ATOM 4870 C C . GLU A 1 631 ? 26.263 31.012 4.136 1.00 48.38 631 GLU A C 1
ATOM 4872 O O . GLU A 1 631 ? 26.689 31.801 3.296 1.00 48.38 631 GLU A O 1
ATOM 4877 N N . GLU A 1 632 ? 27.085 30.376 4.980 1.00 44.06 632 GLU A N 1
ATOM 4878 C CA . GLU A 1 632 ? 28.538 30.234 4.761 1.00 44.06 632 GLU A CA 1
ATOM 4879 C C . GLU A 1 632 ? 28.849 29.501 3.432 1.00 44.06 632 GLU A C 1
ATOM 4881 O O . GLU A 1 632 ? 29.992 29.477 2.970 1.00 44.06 632 GLU A O 1
ATOM 4886 N N . SER A 1 633 ? 27.821 28.923 2.799 1.00 46.06 633 SER A N 1
ATOM 4887 C CA . SER A 1 633 ? 27.820 28.381 1.446 1.00 46.06 633 SER A CA 1
ATOM 4888 C C . SER A 1 633 ? 27.680 29.525 0.428 1.00 46.06 633 SER A C 1
ATOM 4890 O O . SER A 1 633 ? 26.719 30.284 0.397 1.00 46.06 633 SER A O 1
ATOM 4892 N N . ASN A 1 634 ? 28.681 29.665 -0.436 1.00 52.50 634 ASN A N 1
ATOM 4893 C CA . ASN A 1 634 ? 28.786 30.718 -1.449 1.00 52.50 634 ASN A CA 1
ATOM 4894 C C . ASN A 1 634 ? 27.857 30.465 -2.667 1.00 52.50 634 ASN A C 1
ATOM 4896 O O . ASN A 1 634 ? 28.211 30.816 -3.796 1.00 52.50 634 ASN A O 1
ATOM 4900 N N . THR A 1 635 ? 26.725 29.778 -2.474 1.00 58.47 635 THR A N 1
ATOM 4901 C CA . THR A 1 635 ? 25.859 29.296 -3.560 1.00 58.47 635 THR A CA 1
ATOM 4902 C C . THR A 1 635 ? 24.731 30.290 -3.847 1.00 58.47 635 THR A C 1
ATOM 4904 O O . THR A 1 635 ? 24.134 30.875 -2.946 1.00 58.47 635 THR A O 1
ATOM 4907 N N . ALA A 1 636 ? 24.497 30.571 -5.130 1.00 71.50 636 ALA A N 1
ATOM 4908 C CA . ALA A 1 636 ? 23.464 31.500 -5.575 1.00 71.50 636 ALA A CA 1
ATOM 4909 C C . ALA A 1 636 ? 22.301 30.707 -6.174 1.00 71.50 636 ALA A C 1
ATOM 4911 O O . ALA A 1 636 ? 22.523 29.933 -7.103 1.00 71.50 636 ALA A O 1
ATOM 4912 N N . GLU A 1 637 ? 21.086 30.934 -5.678 1.00 80.38 637 GLU A N 1
ATOM 4913 C CA . GLU A 1 637 ? 19.866 30.247 -6.117 1.00 80.38 637 GLU A CA 1
ATOM 4914 C C . GLU A 1 637 ? 18.967 31.200 -6.918 1.00 80.38 637 GLU A C 1
ATOM 4916 O O . GLU A 1 637 ? 18.872 32.394 -6.625 1.00 80.38 637 GLU A O 1
ATOM 4921 N N . ASN A 1 638 ? 18.277 30.697 -7.937 1.00 87.50 638 ASN A N 1
ATOM 4922 C CA . ASN A 1 638 ? 17.248 31.435 -8.670 1.00 87.50 638 ASN A CA 1
ATOM 4923 C C . ASN A 1 638 ? 15.822 31.105 -8.187 1.00 87.50 638 ASN A C 1
ATOM 4925 O O . ASN A 1 638 ? 15.621 30.242 -7.337 1.00 87.50 638 ASN A O 1
ATOM 4929 N N . ALA A 1 639 ? 14.809 31.803 -8.717 1.00 89.69 639 ALA A N 1
ATOM 4930 C CA . ALA A 1 639 ? 13.418 31.635 -8.282 1.00 89.69 639 ALA A CA 1
ATOM 4931 C C . ALA A 1 639 ? 12.842 30.239 -8.601 1.00 89.69 639 ALA A C 1
ATOM 4933 O O . ALA A 1 639 ? 11.980 29.758 -7.873 1.00 89.69 639 ALA A O 1
ATOM 4934 N N . ILE A 1 640 ? 13.304 29.573 -9.663 1.00 90.50 640 ILE A N 1
ATOM 4935 C CA . ILE A 1 640 ? 12.886 28.196 -9.976 1.00 90.50 640 ILE A CA 1
ATOM 4936 C C . ILE A 1 640 ? 13.551 27.208 -9.009 1.00 90.50 640 ILE A C 1
ATOM 4938 O O . ILE A 1 640 ? 12.880 26.316 -8.499 1.00 90.50 640 ILE A O 1
ATOM 4942 N N . GLU A 1 641 ? 14.841 27.388 -8.722 1.00 87.75 641 GLU A N 1
ATOM 4943 C CA . GLU A 1 641 ? 15.608 26.527 -7.807 1.00 87.75 641 GLU A CA 1
ATOM 4944 C C . GLU A 1 641 ? 15.034 26.553 -6.388 1.00 87.75 641 GLU A C 1
ATOM 4946 O O . GLU A 1 641 ? 14.722 25.497 -5.837 1.00 87.75 641 GLU A O 1
ATOM 4951 N N . ILE A 1 642 ? 14.780 27.744 -5.833 1.00 87.12 642 ILE A N 1
ATOM 4952 C CA . ILE A 1 642 ? 14.142 27.852 -4.516 1.00 87.12 642 ILE A CA 1
ATOM 4953 C C . ILE A 1 642 ? 12.729 27.260 -4.514 1.00 87.12 642 ILE A C 1
ATOM 4955 O O . ILE A 1 642 ? 12.371 26.566 -3.569 1.00 87.12 642 ILE A O 1
ATOM 4959 N N . ALA A 1 643 ? 11.931 27.477 -5.567 1.00 90.88 643 ALA A N 1
ATOM 4960 C CA . ALA A 1 643 ? 10.583 26.917 -5.651 1.00 90.88 643 ALA A CA 1
ATOM 4961 C C . ALA A 1 643 ? 10.592 25.380 -5.628 1.00 90.88 643 ALA A C 1
ATOM 4963 O O . ALA A 1 643 ? 9.716 24.775 -5.012 1.00 90.88 643 ALA A O 1
ATOM 4964 N N . ILE A 1 644 ? 11.586 24.750 -6.261 1.00 86.31 644 ILE A N 1
ATOM 4965 C CA . ILE A 1 644 ? 11.787 23.297 -6.203 1.00 86.31 644 ILE A CA 1
ATOM 4966 C C . ILE A 1 644 ? 12.193 22.875 -4.789 1.00 86.31 644 ILE A C 1
ATOM 4968 O O . ILE A 1 644 ? 11.588 21.956 -4.239 1.00 86.31 644 ILE A O 1
ATOM 4972 N N . ARG A 1 645 ? 13.169 23.566 -4.188 1.00 87.62 645 ARG A N 1
ATOM 4973 C CA . ARG A 1 645 ? 13.702 23.248 -2.856 1.00 87.62 645 ARG A CA 1
ATOM 4974 C C . ARG A 1 645 ? 12.640 23.315 -1.756 1.00 87.62 645 ARG A C 1
ATOM 4976 O O . ARG A 1 645 ? 12.610 22.446 -0.893 1.00 87.62 645 ARG A O 1
ATOM 4983 N N . VAL A 1 646 ? 11.763 24.318 -1.799 1.00 87.69 646 VAL A N 1
ATOM 4984 C CA . VAL A 1 646 ? 10.687 24.510 -0.805 1.00 87.69 646 VAL A CA 1
ATOM 4985 C C . VAL A 1 646 ? 9.382 23.806 -1.189 1.00 87.69 646 VAL A C 1
ATOM 4987 O O . VAL A 1 646 ? 8.366 24.000 -0.529 1.00 87.69 646 VAL A O 1
ATOM 4990 N N . HIS A 1 647 ? 9.384 23.016 -2.269 1.00 87.12 647 HIS A N 1
ATOM 4991 C CA . HIS A 1 647 ? 8.200 22.336 -2.799 1.00 87.12 647 HIS A CA 1
ATOM 4992 C C . HIS A 1 647 ? 6.999 23.276 -3.041 1.00 87.12 647 HIS A C 1
ATOM 4994 O O . HIS A 1 647 ? 5.853 22.933 -2.749 1.00 87.12 647 HIS A O 1
ATOM 5000 N N . ALA A 1 648 ? 7.247 24.455 -3.624 1.00 89.81 648 ALA A N 1
ATOM 5001 C CA . ALA A 1 648 ? 6.225 25.442 -3.979 1.00 89.81 648 ALA A CA 1
ATOM 5002 C C . ALA A 1 648 ? 5.388 24.995 -5.199 1.00 89.81 648 ALA A C 1
ATOM 5004 O O . ALA A 1 648 ? 5.514 25.530 -6.305 1.00 89.81 648 ALA A O 1
ATOM 5005 N N . THR A 1 649 ? 4.562 23.965 -5.008 1.00 88.25 649 THR A N 1
ATOM 5006 C CA . THR A 1 649 ? 3.806 23.291 -6.075 1.00 88.25 649 THR A CA 1
ATOM 5007 C C . THR A 1 649 ? 2.825 24.208 -6.801 1.00 88.25 649 THR A C 1
ATOM 5009 O O . THR A 1 649 ? 2.760 24.135 -8.027 1.00 88.25 649 THR A O 1
ATOM 5012 N N . ASP A 1 650 ? 2.140 25.120 -6.105 1.00 87.44 650 ASP A N 1
ATOM 5013 C CA . ASP A 1 650 ? 1.194 26.059 -6.723 1.00 87.44 650 ASP A CA 1
ATOM 5014 C C . ASP A 1 650 ? 1.905 27.051 -7.653 1.00 87.44 650 ASP A C 1
ATOM 5016 O O . ASP A 1 650 ? 1.419 27.369 -8.740 1.00 87.44 650 ASP A O 1
ATOM 5020 N N . PHE A 1 651 ? 3.098 27.509 -7.260 1.00 92.81 651 PHE A N 1
ATOM 5021 C CA . PHE A 1 651 ? 3.926 28.369 -8.104 1.00 92.81 651 PHE A CA 1
ATOM 5022 C C . PHE A 1 651 ? 4.484 27.604 -9.310 1.00 92.81 651 PHE A C 1
ATOM 5024 O O . PHE A 1 651 ? 4.433 28.094 -10.438 1.00 92.81 651 PHE A O 1
ATOM 5031 N N . LEU A 1 652 ? 5.004 26.393 -9.085 1.00 90.50 652 LEU A N 1
ATOM 5032 C CA . LEU A 1 652 ? 5.578 25.564 -10.145 1.00 90.50 652 LEU A CA 1
ATOM 5033 C C . LEU A 1 652 ? 4.523 25.098 -11.150 1.00 90.50 652 LEU A C 1
ATOM 5035 O O . LEU A 1 652 ? 4.842 24.979 -12.329 1.00 90.50 652 LEU A O 1
ATOM 5039 N N . ALA A 1 653 ? 3.283 24.860 -10.725 1.00 85.88 653 ALA A N 1
ATOM 5040 C CA . ALA A 1 653 ? 2.185 24.465 -11.603 1.00 85.88 653 ALA A CA 1
ATOM 5041 C C . ALA A 1 653 ? 1.686 25.605 -12.512 1.00 85.88 653 ALA A C 1
ATOM 5043 O O . ALA A 1 653 ? 0.946 25.343 -13.465 1.00 85.88 653 ALA A O 1
ATOM 5044 N N . ASP A 1 654 ? 2.083 26.859 -12.262 1.00 92.62 654 ASP A N 1
ATOM 5045 C CA . ASP A 1 654 ? 1.634 27.993 -13.064 1.00 92.62 654 ASP A CA 1
ATOM 5046 C C . ASP A 1 654 ? 2.080 27.887 -14.531 1.00 92.62 654 ASP A C 1
ATOM 5048 O O . ASP A 1 654 ? 3.223 27.556 -14.856 1.00 92.62 654 ASP A O 1
ATOM 5052 N N . VAL A 1 655 ? 1.165 28.233 -15.440 1.00 89.75 655 VAL A N 1
ATOM 5053 C CA . VAL A 1 655 ? 1.360 28.115 -16.891 1.00 89.75 655 VAL A CA 1
ATOM 5054 C C . VAL A 1 655 ? 2.582 28.896 -17.381 1.00 89.75 655 VAL A C 1
ATOM 5056 O O . VAL A 1 655 ? 3.301 28.410 -18.256 1.00 89.75 655 VAL A O 1
ATOM 5059 N N . GLU A 1 656 ? 2.844 30.094 -16.851 1.00 91.06 656 GLU A N 1
ATOM 5060 C CA . GLU A 1 656 ? 3.975 30.906 -17.311 1.00 91.06 656 GLU A CA 1
ATOM 5061 C C . GLU A 1 656 ? 5.313 30.416 -16.746 1.00 91.06 656 GLU A C 1
ATOM 5063 O O . GLU A 1 656 ? 6.336 30.487 -17.434 1.00 91.06 656 GLU A O 1
ATOM 5068 N N . VAL A 1 657 ? 5.303 29.848 -15.537 1.00 91.44 657 VAL A N 1
ATOM 5069 C CA . VAL A 1 657 ? 6.473 29.190 -14.939 1.00 91.44 657 VAL A CA 1
ATOM 5070 C C . VAL A 1 657 ? 6.804 27.910 -15.712 1.00 91.44 657 VAL A C 1
ATOM 5072 O O . VAL A 1 657 ? 7.948 27.722 -16.129 1.00 91.44 657 VAL A O 1
ATOM 5075 N N . GLN A 1 658 ? 5.800 27.089 -16.036 1.00 89.00 658 GLN A N 1
ATOM 5076 C CA . GLN A 1 658 ? 5.962 25.902 -16.882 1.00 89.00 658 GLN A CA 1
ATOM 5077 C C . GLN A 1 658 ? 6.480 26.244 -18.283 1.00 89.00 658 GLN A C 1
ATOM 5079 O O . GLN A 1 658 ? 7.341 25.547 -18.818 1.00 89.00 658 GLN A O 1
ATOM 5084 N N . ARG A 1 659 ? 6.032 27.353 -18.883 1.00 87.44 659 ARG A N 1
ATOM 5085 C CA . ARG A 1 659 ? 6.582 27.830 -20.163 1.00 87.44 659 ARG A CA 1
ATOM 5086 C C . ARG A 1 659 ? 8.047 28.249 -20.061 1.00 87.44 659 ARG A C 1
ATOM 5088 O O . ARG A 1 659 ? 8.796 27.986 -21.001 1.00 87.44 659 ARG A O 1
ATOM 5095 N N . CYS A 1 660 ? 8.475 28.840 -18.944 1.00 89.69 660 CYS A N 1
ATOM 5096 C CA . CYS A 1 660 ? 9.889 29.127 -18.689 1.00 89.69 660 CYS A CA 1
ATOM 5097 C C . CYS A 1 660 ? 10.717 27.835 -18.607 1.00 89.69 660 CYS A C 1
ATOM 5099 O O . CYS A 1 660 ? 11.743 27.714 -19.279 1.00 89.69 660 CYS A O 1
ATOM 5101 N N . VAL A 1 661 ? 10.242 26.833 -17.860 1.00 87.00 661 VAL A N 1
ATOM 5102 C CA . VAL A 1 661 ? 10.880 25.505 -17.777 1.00 87.00 661 VAL A CA 1
ATOM 5103 C C . VAL A 1 661 ? 10.945 24.844 -19.160 1.00 87.00 661 VAL A C 1
ATOM 5105 O O . VAL A 1 661 ? 11.990 24.351 -19.586 1.00 87.00 661 VAL A O 1
ATOM 5108 N N . GLN A 1 662 ? 9.863 24.917 -19.932 1.00 82.88 662 GLN A N 1
ATOM 5109 C CA . GLN A 1 662 ? 9.816 24.404 -21.298 1.00 82.88 662 GLN A CA 1
ATOM 5110 C C . GLN A 1 662 ? 10.754 25.172 -22.250 1.00 82.88 662 GLN A C 1
ATOM 5112 O O . GLN A 1 662 ? 11.279 24.589 -23.205 1.00 82.88 662 GLN A O 1
ATOM 5117 N N . ALA A 1 663 ? 10.984 26.467 -22.013 1.00 84.12 663 ALA A N 1
ATOM 5118 C CA . ALA A 1 663 ? 11.923 27.291 -22.771 1.00 84.12 663 ALA A CA 1
ATOM 5119 C C . ALA A 1 663 ? 13.384 26.905 -22.490 1.00 84.12 663 ALA A C 1
ATOM 5121 O O . ALA A 1 663 ? 14.169 26.814 -23.439 1.00 84.12 663 ALA A O 1
ATOM 5122 N N . LEU A 1 664 ? 13.722 26.589 -21.235 1.00 83.31 664 LEU A N 1
ATOM 5123 C CA . LEU A 1 664 ? 15.000 25.965 -20.871 1.00 83.31 664 LEU A CA 1
ATOM 5124 C C . LEU A 1 664 ? 15.159 24.616 -21.592 1.00 83.31 664 LEU A C 1
ATOM 5126 O O . LEU A 1 664 ? 16.148 24.399 -22.291 1.00 83.31 664 LEU A O 1
ATOM 5130 N N . TRP A 1 665 ? 14.130 23.760 -21.554 1.00 78.44 665 TRP A N 1
ATOM 5131 C CA . TRP A 1 665 ? 14.135 22.446 -22.216 1.00 78.44 665 TRP A CA 1
ATOM 5132 C C . TRP A 1 665 ? 14.327 22.489 -23.726 1.00 78.44 665 TRP A C 1
ATOM 5134 O O . TRP A 1 665 ? 15.039 21.674 -24.318 1.00 78.44 665 TRP A O 1
ATOM 5144 N N . ASN A 1 666 ? 13.681 23.444 -24.384 1.00 78.94 666 ASN A N 1
ATOM 5145 C CA . ASN A 1 666 ? 13.773 23.589 -25.830 1.00 78.94 666 ASN A CA 1
ATOM 5146 C C . ASN A 1 666 ? 15.054 24.311 -26.279 1.00 78.94 666 ASN A C 1
ATOM 5148 O O . ASN A 1 666 ? 15.329 24.371 -27.486 1.00 78.94 666 ASN A O 1
ATOM 5152 N N . GLY A 1 667 ? 15.849 24.824 -25.333 1.00 77.06 667 GLY A N 1
ATOM 5153 C CA . GLY A 1 667 ? 17.035 25.626 -25.606 1.00 77.06 667 GLY A CA 1
ATOM 5154 C C . GLY A 1 667 ? 16.691 26.969 -26.243 1.00 77.06 667 GLY A C 1
ATOM 5155 O O . GLY A 1 667 ? 17.391 27.395 -27.161 1.00 77.06 667 GLY A O 1
ATOM 5156 N N . LEU A 1 668 ? 15.568 27.570 -25.834 1.00 81.00 668 LEU A N 1
ATOM 5157 C CA . LEU A 1 668 ? 15.233 28.974 -26.107 1.00 81.00 668 LEU A CA 1
ATOM 5158 C C . LEU A 1 668 ? 15.963 29.908 -25.136 1.00 81.00 668 LEU A C 1
ATOM 5160 O O . LEU A 1 668 ? 16.205 31.066 -25.458 1.00 81.00 668 LEU A O 1
ATOM 5164 N N . ILE A 1 669 ? 16.331 29.380 -23.970 1.00 83.31 669 ILE A N 1
ATOM 5165 C CA . ILE A 1 669 ? 17.179 30.021 -22.973 1.00 83.31 669 ILE A CA 1
ATOM 5166 C C . ILE A 1 669 ? 18.381 29.106 -22.774 1.00 83.31 669 ILE A C 1
ATOM 5168 O O . ILE A 1 669 ? 18.211 27.903 -22.575 1.00 83.31 669 ILE A O 1
ATOM 5172 N N . LEU A 1 670 ? 19.585 29.661 -22.862 1.00 79.00 670 LEU A N 1
ATOM 5173 C CA . LEU A 1 670 ? 20.823 28.913 -22.681 1.00 79.00 670 LEU A CA 1
ATOM 5174 C C . LEU A 1 670 ? 21.493 29.296 -21.370 1.00 79.00 670 LEU A C 1
ATOM 5176 O O . LEU A 1 670 ? 21.572 30.477 -21.028 1.00 79.00 670 LEU A O 1
ATOM 5180 N N . GLN A 1 671 ? 22.010 28.283 -20.682 1.00 80.19 671 GLN A N 1
ATOM 5181 C CA . GLN A 1 671 ? 22.936 28.457 -19.576 1.00 80.19 671 GLN A CA 1
ATOM 5182 C C . GLN A 1 671 ? 24.312 28.830 -20.141 1.00 80.19 671 GLN A C 1
ATOM 5184 O O . GLN A 1 671 ? 24.873 28.116 -20.975 1.00 80.19 671 GLN A O 1
ATOM 5189 N N . THR A 1 672 ? 24.837 29.966 -19.702 1.00 74.44 672 THR A N 1
ATOM 5190 C CA . THR A 1 672 ? 26.180 30.465 -20.000 1.00 74.44 672 THR A CA 1
ATOM 5191 C C . THR A 1 672 ? 26.881 30.812 -18.696 1.00 74.44 672 THR A C 1
ATOM 5193 O O . THR A 1 672 ? 26.233 31.064 -17.683 1.00 74.44 672 THR A O 1
ATOM 5196 N N . GLU A 1 673 ? 28.201 30.866 -18.724 1.00 71.88 673 GLU A N 1
ATOM 5197 C CA . GLU A 1 673 ? 29.001 31.405 -17.627 1.00 71.88 673 GLU A CA 1
ATOM 5198 C C . GLU A 1 673 ? 29.429 32.835 -17.975 1.00 71.88 673 GLU A C 1
ATOM 5200 O O . GLU A 1 673 ? 29.626 33.157 -19.151 1.00 71.88 673 GLU A O 1
ATOM 5205 N N . ASP A 1 674 ? 29.492 33.719 -16.978 1.00 66.88 674 ASP A N 1
ATOM 5206 C CA . ASP A 1 674 ? 30.131 35.029 -17.125 1.00 66.88 674 ASP A CA 1
ATOM 5207 C C . ASP A 1 674 ? 31.644 34.963 -16.836 1.00 66.88 674 ASP A C 1
ATOM 5209 O O . ASP A 1 674 ? 32.167 33.912 -16.475 1.00 66.88 674 ASP A O 1
ATOM 5213 N N . ASP A 1 675 ? 32.362 36.081 -17.000 1.00 68.31 675 ASP A N 1
ATOM 5214 C CA . ASP A 1 675 ? 33.826 36.153 -16.811 1.00 68.31 675 ASP A CA 1
ATOM 5215 C C . ASP A 1 675 ? 34.291 35.780 -15.383 1.00 68.31 675 ASP A C 1
ATOM 5217 O O . ASP A 1 675 ? 35.482 35.588 -15.144 1.00 68.31 675 ASP A O 1
ATOM 5221 N N . GLU A 1 676 ? 33.359 35.674 -14.431 1.00 62.88 676 GLU A N 1
ATOM 5222 C CA . GLU A 1 676 ? 33.589 35.254 -13.046 1.00 62.88 676 GLU A CA 1
ATOM 5223 C C . GLU A 1 676 ? 33.097 33.812 -12.789 1.00 62.88 676 GLU A C 1
ATOM 5225 O O . GLU A 1 676 ? 32.903 33.422 -11.638 1.00 62.88 676 GLU A O 1
ATOM 5230 N N . CYS A 1 677 ? 32.883 33.021 -13.849 1.00 59.94 677 CYS A N 1
ATOM 5231 C CA . CYS A 1 677 ? 32.343 31.657 -13.819 1.00 59.94 677 CYS A CA 1
ATOM 5232 C C . CYS A 1 677 ? 30.958 31.545 -13.156 1.00 59.94 677 CYS A C 1
ATOM 5234 O O . CYS A 1 677 ? 30.598 30.492 -12.628 1.00 59.94 677 CYS A O 1
ATOM 5236 N N . ARG A 1 678 ? 30.157 32.619 -13.154 1.00 64.38 678 ARG A N 1
ATOM 5237 C CA . ARG A 1 678 ? 28.800 32.575 -12.595 1.00 64.38 678 ARG A CA 1
ATOM 5238 C C . ARG A 1 678 ? 27.805 32.156 -13.656 1.00 64.38 678 ARG A C 1
ATOM 5240 O O . ARG A 1 678 ? 27.787 32.702 -14.761 1.00 64.38 678 ARG A O 1
ATOM 5247 N N . VAL A 1 679 ? 26.919 31.243 -13.276 1.00 71.69 679 VAL A N 1
ATOM 5248 C CA . VAL A 1 679 ? 25.828 30.776 -14.126 1.00 71.69 679 VAL A CA 1
ATOM 5249 C C . VAL A 1 679 ? 24.870 31.929 -14.440 1.00 71.69 679 VAL A C 1
ATOM 5251 O O . VAL A 1 679 ? 24.354 32.609 -13.552 1.00 71.69 679 VAL A O 1
ATOM 5254 N N . ARG A 1 680 ? 24.606 32.145 -15.726 1.00 74.31 680 ARG A N 1
ATOM 5255 C CA . ARG A 1 680 ? 23.638 33.107 -16.248 1.00 74.31 680 ARG A CA 1
ATOM 5256 C C . ARG A 1 680 ? 22.802 32.450 -17.332 1.00 74.31 680 ARG A C 1
ATOM 5258 O O . ARG A 1 680 ? 23.295 31.658 -18.124 1.00 74.31 680 ARG A O 1
ATOM 5265 N N . PHE A 1 681 ? 21.545 32.848 -17.414 1.00 83.44 681 PHE A N 1
ATOM 5266 C CA . PHE A 1 681 ? 20.636 32.404 -18.457 1.00 83.44 681 PHE A CA 1
ATOM 5267 C C . PHE A 1 681 ? 20.365 33.547 -19.431 1.00 83.44 681 PHE A C 1
ATOM 5269 O O . PHE A 1 681 ? 20.075 34.672 -19.016 1.00 83.44 681 PHE A O 1
ATOM 5276 N N . VAL A 1 682 ? 20.515 33.274 -20.725 1.00 80.62 682 VAL A N 1
ATOM 5277 C CA . VAL A 1 682 ? 20.346 34.264 -21.796 1.00 80.62 682 VAL A CA 1
ATOM 5278 C C . VAL A 1 682 ? 19.421 33.733 -22.882 1.00 80.62 682 VAL A C 1
ATOM 5280 O O . VAL A 1 682 ? 19.432 32.541 -23.193 1.00 80.62 682 VAL A O 1
ATOM 5283 N N . GLU A 1 683 ? 18.625 34.625 -23.471 1.00 83.31 683 GLU A N 1
ATOM 5284 C CA . GLU A 1 683 ? 17.786 34.293 -24.618 1.00 83.31 683 GLU A CA 1
ATOM 5285 C C . GLU A 1 683 ? 18.657 33.842 -25.795 1.00 83.31 683 GLU A C 1
ATOM 5287 O O . GLU A 1 683 ? 19.666 34.460 -26.148 1.00 83.31 683 GLU A O 1
ATOM 5292 N N . TYR A 1 684 ? 18.211 32.789 -26.466 1.00 75.12 684 TYR A N 1
ATOM 5293 C CA . TYR A 1 684 ? 18.760 32.358 -27.737 1.00 75.12 684 TYR A CA 1
ATOM 5294 C C . TYR A 1 684 ? 18.292 33.260 -28.897 1.00 75.12 684 TYR A C 1
ATOM 5296 O O . TYR A 1 684 ? 17.543 32.832 -29.773 1.00 75.12 684 TYR A O 1
ATOM 5304 N N . SER A 1 685 ? 18.726 34.524 -28.931 1.00 61.88 685 SER A N 1
ATOM 5305 C CA . SER A 1 685 ? 18.406 35.469 -30.022 1.00 61.88 685 SER A CA 1
ATOM 5306 C C . SER A 1 685 ? 19.611 35.841 -30.910 1.00 61.88 685 SER A C 1
ATOM 5308 O O . SER A 1 685 ? 19.466 36.570 -31.894 1.00 61.88 685 SER A O 1
ATOM 5310 N N . GLY A 1 686 ? 20.803 35.285 -30.639 1.00 52.78 686 GLY A N 1
ATOM 5311 C CA . GLY A 1 686 ? 22.083 35.869 -31.066 1.00 52.78 686 GLY A CA 1
ATOM 5312 C C . GLY A 1 686 ? 23.083 35.038 -31.884 1.00 52.78 686 GLY A C 1
ATOM 5313 O O . GLY A 1 686 ? 24.173 35.550 -32.114 1.00 52.78 686 GLY A O 1
ATOM 5314 N N . VAL A 1 687 ? 22.780 33.836 -32.396 1.00 48.59 687 VAL A N 1
ATOM 5315 C CA . VAL A 1 687 ? 23.637 33.186 -33.429 1.00 48.59 687 VAL A CA 1
ATOM 5316 C C . VAL A 1 687 ? 23.017 33.359 -34.818 1.00 48.59 687 VAL A C 1
ATOM 5318 O O . VAL A 1 687 ? 22.805 32.435 -35.597 1.00 48.59 687 VAL A O 1
ATOM 5321 N N . ARG A 1 688 ? 22.705 34.611 -35.157 1.00 48.50 688 ARG A N 1
ATOM 5322 C CA . ARG A 1 688 ? 22.521 35.052 -36.545 1.00 48.50 688 ARG A CA 1
ATOM 5323 C C . ARG A 1 688 ? 23.908 35.412 -37.096 1.00 48.50 688 ARG A C 1
ATOM 5325 O O . ARG A 1 688 ? 24.264 36.582 -37.180 1.00 48.50 688 ARG A O 1
ATOM 5332 N N . ARG A 1 689 ? 24.723 34.413 -37.445 1.00 47.47 689 ARG A N 1
ATOM 5333 C CA . ARG A 1 689 ? 25.909 34.610 -38.301 1.00 47.47 689 ARG A CA 1
ATOM 5334 C C . ARG A 1 689 ? 25.690 33.887 -39.629 1.00 47.47 689 ARG A C 1
ATOM 5336 O O . ARG A 1 689 ? 24.978 32.891 -39.690 1.00 47.47 689 ARG A O 1
ATOM 5343 N N . SER A 1 690 ? 26.145 34.531 -40.699 1.00 49.97 690 SER A N 1
ATOM 5344 C CA . SER A 1 690 ? 25.813 34.276 -42.104 1.00 49.97 690 SER A CA 1
ATOM 5345 C C . SER A 1 690 ? 25.843 32.794 -42.471 1.00 49.97 690 SER A C 1
ATOM 5347 O O . SER A 1 690 ? 26.903 32.190 -42.479 1.00 49.97 690 SER A O 1
ATOM 5349 N N . ARG A 1 691 ? 24.673 32.249 -42.805 1.00 50.69 691 ARG A N 1
ATOM 5350 C CA . ARG A 1 691 ? 24.428 30.830 -43.077 1.00 50.69 691 ARG A CA 1
ATOM 5351 C C . ARG A 1 691 ? 25.074 30.388 -44.391 1.00 50.69 691 ARG A C 1
ATOM 5353 O O . ARG A 1 691 ? 24.418 30.446 -45.433 1.00 50.69 691 ARG A O 1
ATOM 5360 N N . HIS A 1 692 ? 26.320 29.928 -44.345 1.00 54.28 692 HIS A N 1
ATOM 5361 C CA . HIS A 1 692 ? 27.010 29.436 -45.539 1.00 54.28 692 HIS A CA 1
ATOM 5362 C C . HIS A 1 692 ? 27.606 28.027 -45.391 1.00 54.28 692 HIS A C 1
ATOM 5364 O O . HIS A 1 692 ? 27.829 27.403 -46.424 1.00 54.28 692 HIS A O 1
ATOM 5370 N N . ASN A 1 693 ? 27.778 27.477 -44.174 1.00 56.81 693 ASN A N 1
ATOM 5371 C CA . ASN A 1 693 ? 28.409 26.158 -43.975 1.00 56.81 693 ASN A CA 1
ATOM 5372 C C . ASN A 1 693 ? 27.647 25.198 -43.037 1.00 56.81 693 ASN A C 1
ATOM 5374 O O . ASN A 1 693 ? 26.938 25.604 -42.123 1.00 56.81 693 ASN A O 1
ATOM 5378 N N . LEU A 1 694 ? 27.853 23.886 -43.232 1.00 53.69 694 LEU A N 1
ATOM 5379 C CA . LEU A 1 694 ? 27.209 22.814 -42.452 1.00 53.69 694 LEU A CA 1
ATOM 5380 C C . LEU A 1 694 ? 27.619 22.815 -40.965 1.00 53.69 694 LEU A C 1
ATOM 5382 O O . LEU A 1 694 ? 26.824 22.456 -40.107 1.00 53.69 694 LEU A O 1
ATOM 5386 N N . TRP A 1 695 ? 28.837 23.262 -40.649 1.00 53.12 695 TRP A N 1
ATOM 5387 C CA . TRP A 1 695 ? 29.329 23.375 -39.269 1.00 53.12 695 TRP A CA 1
ATOM 5388 C C . TRP A 1 695 ? 28.642 24.492 -38.470 1.00 53.12 695 TRP A C 1
ATOM 5390 O O . TRP A 1 695 ? 28.622 24.436 -37.248 1.00 53.12 695 TRP A O 1
ATOM 5400 N N . GLU A 1 696 ? 28.013 25.462 -39.141 1.00 56.28 696 GLU A N 1
ATOM 5401 C CA . GLU A 1 696 ? 27.225 26.521 -38.492 1.00 56.28 696 GLU A CA 1
ATOM 5402 C C . GLU A 1 696 ? 25.832 26.029 -38.053 1.00 56.28 696 GLU A C 1
ATOM 5404 O O . GLU A 1 696 ? 25.136 26.735 -37.326 1.00 56.28 696 GLU A O 1
ATOM 5409 N N . TRP A 1 697 ? 25.418 24.818 -38.461 1.00 55.59 697 TRP A N 1
ATOM 5410 C CA . TRP A 1 697 ? 24.213 24.154 -37.941 1.00 55.59 697 TRP A CA 1
ATOM 5411 C C . TRP A 1 697 ? 24.425 23.514 -36.562 1.00 55.59 697 TRP A C 1
ATOM 5413 O O . TRP A 1 697 ? 23.446 23.232 -35.871 1.00 55.59 697 TRP A O 1
ATOM 5423 N N . ILE A 1 698 ? 25.678 23.271 -36.161 1.00 59.12 698 ILE A N 1
ATOM 5424 C CA . ILE A 1 698 ? 26.024 22.638 -34.885 1.00 59.12 698 ILE A CA 1
ATOM 5425 C C . ILE A 1 698 ? 26.468 23.734 -33.916 1.00 59.12 698 ILE A C 1
ATOM 5427 O O . ILE A 1 698 ? 27.643 24.082 -33.827 1.00 59.12 698 ILE A O 1
ATOM 5431 N N . ASP A 1 699 ? 25.503 24.301 -33.197 1.00 65.00 699 ASP A N 1
ATOM 5432 C CA . ASP A 1 699 ? 25.772 25.275 -32.143 1.00 65.00 699 ASP A CA 1
ATOM 5433 C C . ASP A 1 699 ? 26.166 24.547 -30.851 1.00 65.00 699 ASP A C 1
ATOM 5435 O O . ASP A 1 699 ? 25.328 23.933 -30.184 1.00 65.00 699 ASP A O 1
ATOM 5439 N N . VAL A 1 700 ? 27.456 24.612 -30.507 1.00 66.38 700 VAL A N 1
ATOM 5440 C CA . VAL A 1 700 ? 28.026 23.969 -29.312 1.00 66.38 700 VAL A CA 1
ATOM 5441 C C . VAL A 1 700 ? 27.329 24.451 -28.035 1.00 66.38 700 VAL A C 1
ATOM 5443 O O . VAL A 1 700 ? 27.158 23.662 -27.113 1.00 66.38 700 VAL A O 1
ATOM 5446 N N . GLY A 1 701 ? 26.824 25.691 -27.996 1.00 67.75 701 GLY A N 1
ATOM 5447 C CA . GLY A 1 701 ? 26.098 26.213 -26.834 1.00 67.75 701 GLY A CA 1
ATOM 5448 C C . GLY A 1 701 ? 24.775 25.488 -26.566 1.00 67.75 701 GLY A C 1
ATOM 5449 O O . GLY A 1 701 ? 24.334 25.395 -25.423 1.00 67.75 701 GLY A O 1
ATOM 5450 N N . ARG A 1 702 ? 24.153 24.896 -27.595 1.00 72.38 702 ARG A N 1
ATOM 5451 C CA . ARG A 1 702 ? 22.921 24.106 -27.432 1.00 72.38 702 ARG A CA 1
ATOM 5452 C C . ARG A 1 702 ? 23.193 22.702 -26.903 1.00 72.38 702 ARG A C 1
ATOM 5454 O O . ARG A 1 702 ? 22.270 22.085 -26.384 1.00 72.38 702 ARG A O 1
ATOM 5461 N N . LEU A 1 703 ? 24.436 22.215 -26.959 1.00 71.31 703 LEU A N 1
ATOM 5462 C CA . LEU A 1 703 ? 24.829 20.959 -26.311 1.00 71.31 703 LEU A CA 1
ATOM 5463 C C . LEU A 1 703 ? 24.831 21.059 -24.780 1.00 71.31 703 LEU A C 1
ATOM 5465 O O . LEU A 1 703 ? 24.967 20.035 -24.129 1.00 71.31 703 LEU A O 1
ATOM 5469 N N . ASN A 1 704 ? 24.631 22.240 -24.191 1.00 70.81 704 ASN A N 1
ATOM 5470 C CA . ASN A 1 704 ? 24.387 22.376 -22.751 1.00 70.81 704 ASN A CA 1
ATOM 5471 C C . ASN A 1 704 ? 22.922 22.105 -22.366 1.00 70.81 704 ASN A C 1
ATOM 5473 O O . ASN A 1 704 ? 22.595 22.028 -21.189 1.00 70.81 704 ASN A O 1
ATOM 5477 N N . VAL A 1 705 ? 22.026 21.950 -23.345 1.00 75.50 705 VAL A N 1
ATOM 5478 C CA . VAL A 1 705 ? 20.606 21.679 -23.098 1.00 75.50 705 VAL A CA 1
ATOM 5479 C C . VAL A 1 705 ? 20.377 20.158 -23.075 1.00 75.50 705 VAL A C 1
ATOM 5481 O O . VAL A 1 705 ? 20.714 19.492 -24.065 1.00 75.50 705 VAL A O 1
ATOM 5484 N N . PRO A 1 706 ? 19.728 19.595 -22.036 1.00 68.69 706 PRO A N 1
ATOM 5485 C CA . PRO A 1 706 ? 19.512 18.153 -21.869 1.00 68.69 706 PRO A CA 1
ATOM 5486 C C . PRO A 1 706 ? 18.888 17.472 -23.090 1.00 68.69 706 PRO A C 1
ATOM 5488 O O . PRO A 1 706 ? 19.312 16.393 -23.497 1.00 68.69 706 PRO A O 1
ATOM 5491 N N . LYS A 1 707 ? 17.936 18.136 -23.758 1.00 72.88 707 LYS A N 1
ATOM 5492 C CA . LYS A 1 707 ? 17.306 17.635 -24.988 1.00 72.88 707 LYS A CA 1
ATOM 5493 C C . LYS A 1 707 ? 18.317 17.349 -26.105 1.00 72.88 707 LYS A C 1
ATOM 5495 O O . LYS A 1 707 ? 18.236 16.312 -26.761 1.00 72.88 707 LYS A O 1
ATOM 5500 N N . TYR A 1 708 ? 19.257 18.262 -26.352 1.00 77.06 708 TYR A N 1
ATOM 5501 C CA . TYR A 1 708 ? 20.254 18.088 -27.415 1.00 77.06 708 TYR A CA 1
ATOM 5502 C C . TYR A 1 708 ? 21.380 17.142 -26.988 1.00 77.06 708 TYR A C 1
ATOM 5504 O O . TYR A 1 708 ? 21.860 16.382 -27.827 1.00 77.06 708 TYR A O 1
ATOM 5512 N N . GLN A 1 709 ? 21.736 17.112 -25.699 1.00 74.38 709 GLN A N 1
ATOM 5513 C CA . GLN A 1 709 ? 22.634 16.092 -25.144 1.00 74.38 709 GLN A CA 1
ATOM 5514 C C . GLN A 1 709 ? 22.071 14.686 -25.350 1.00 74.38 709 GLN A C 1
ATOM 5516 O O . GLN A 1 709 ? 22.772 13.806 -25.849 1.00 74.38 709 GLN A O 1
ATOM 5521 N N . ASN A 1 710 ? 20.787 14.491 -25.040 1.00 74.06 710 ASN A N 1
ATOM 5522 C CA . ASN A 1 710 ? 20.129 13.204 -25.207 1.00 74.06 710 ASN A CA 1
ATOM 5523 C C . ASN A 1 710 ? 20.065 12.787 -26.685 1.00 74.06 710 ASN A C 1
ATOM 5525 O O . ASN A 1 710 ? 20.457 11.677 -27.039 1.00 74.06 710 ASN A O 1
ATOM 5529 N N . ASN A 1 711 ? 19.684 13.708 -27.577 1.00 76.88 711 ASN A N 1
ATOM 5530 C CA . ASN A 1 711 ? 19.687 13.451 -29.020 1.00 76.88 711 ASN A CA 1
ATOM 5531 C C . ASN A 1 711 ? 21.080 13.060 -29.543 1.00 76.88 711 ASN A C 1
ATOM 5533 O O . ASN A 1 711 ? 21.196 12.150 -30.365 1.00 76.88 711 ASN A O 1
ATOM 5537 N N . MET A 1 712 ? 22.139 13.722 -29.067 1.00 79.31 712 MET A N 1
ATOM 5538 C CA . MET A 1 712 ? 23.513 13.414 -29.468 1.00 79.31 712 MET A CA 1
ATOM 5539 C C . MET A 1 712 ? 23.968 12.048 -28.940 1.00 79.31 712 MET A C 1
ATOM 5541 O O . MET A 1 712 ? 24.552 11.271 -29.695 1.00 79.31 712 MET A O 1
ATOM 5545 N N . ARG A 1 713 ? 23.639 11.708 -27.685 1.00 77.62 713 ARG A N 1
ATOM 5546 C CA . ARG A 1 713 ? 23.891 10.374 -27.110 1.00 77.62 713 ARG A CA 1
ATOM 5547 C C . ARG A 1 713 ? 23.219 9.271 -27.929 1.00 77.62 713 ARG A C 1
ATOM 5549 O O . ARG A 1 713 ? 23.875 8.284 -28.263 1.00 77.62 713 ARG A O 1
ATOM 5556 N N . ILE A 1 714 ? 21.953 9.461 -28.311 1.00 82.62 714 ILE A N 1
ATOM 5557 C CA . ILE A 1 714 ? 21.211 8.523 -29.167 1.00 82.62 714 ILE A CA 1
ATOM 5558 C C . ILE A 1 714 ? 21.899 8.378 -30.531 1.00 82.62 714 ILE A C 1
ATOM 5560 O O . ILE A 1 714 ? 22.145 7.258 -30.978 1.00 82.62 714 ILE A O 1
ATOM 5564 N N . ALA A 1 715 ? 22.264 9.487 -31.181 1.00 83.56 715 ALA A N 1
ATOM 5565 C CA . ALA A 1 715 ? 22.927 9.459 -32.484 1.00 83.56 715 ALA A CA 1
ATOM 5566 C C . ALA A 1 715 ? 24.282 8.729 -32.439 1.00 83.56 715 ALA A C 1
ATOM 5568 O O . ALA A 1 715 ? 24.545 7.861 -33.275 1.00 83.56 715 ALA A O 1
ATOM 5569 N N . MET A 1 716 ? 25.123 9.023 -31.440 1.00 83.75 716 MET A N 1
ATOM 5570 C CA . MET A 1 716 ? 26.403 8.332 -31.241 1.00 83.75 716 MET A CA 1
ATOM 5571 C C . MET A 1 716 ? 26.206 6.837 -30.982 1.00 83.75 716 MET A C 1
ATOM 5573 O O . MET A 1 716 ? 26.964 6.016 -31.501 1.00 83.75 716 MET A O 1
ATOM 5577 N N . PHE A 1 717 ? 25.163 6.467 -30.239 1.00 86.56 717 PHE A N 1
ATOM 5578 C CA . PHE A 1 717 ? 24.861 5.067 -29.979 1.00 86.56 717 PHE A CA 1
ATOM 5579 C C . PHE A 1 717 ? 24.354 4.320 -31.221 1.00 86.56 717 PHE A C 1
ATOM 5581 O O . PHE A 1 717 ? 24.723 3.167 -31.430 1.00 86.56 717 PHE A O 1
ATOM 5588 N N . ILE A 1 718 ? 23.578 4.968 -32.095 1.00 86.00 718 ILE A N 1
ATOM 5589 C CA . ILE A 1 718 ? 23.185 4.392 -33.393 1.00 86.00 718 ILE A CA 1
ATOM 5590 C C . ILE A 1 718 ? 24.426 4.117 -34.251 1.00 86.00 718 ILE A C 1
ATOM 5592 O O . ILE A 1 718 ? 24.552 3.031 -34.817 1.00 86.00 718 ILE A O 1
ATOM 5596 N N . VAL A 1 719 ? 25.371 5.062 -34.313 1.00 86.94 719 VAL A N 1
ATOM 5597 C CA . VAL A 1 719 ? 26.649 4.865 -35.022 1.00 86.94 719 VAL A CA 1
ATOM 5598 C C . VAL A 1 719 ? 27.429 3.693 -34.423 1.00 86.94 719 VAL A C 1
ATOM 5600 O O . VAL A 1 719 ? 27.916 2.840 -35.166 1.00 86.94 719 VAL A O 1
ATOM 5603 N N . PHE A 1 720 ? 27.494 3.606 -33.092 1.00 90.12 720 PHE A N 1
ATOM 5604 C CA . PHE A 1 720 ? 28.094 2.474 -32.389 1.00 90.12 720 PHE A CA 1
ATOM 5605 C C . PHE A 1 720 ? 27.425 1.142 -32.765 1.00 90.12 720 PHE A C 1
ATOM 5607 O O . PHE A 1 720 ? 28.131 0.188 -33.076 1.00 90.12 720 PHE A O 1
ATOM 5614 N N . LEU A 1 721 ? 26.089 1.069 -32.801 1.00 88.50 721 LEU A N 1
ATOM 5615 C CA . LEU A 1 721 ? 25.357 -0.150 -33.164 1.00 88.50 721 LEU A CA 1
ATOM 5616 C C . LEU A 1 721 ? 25.610 -0.579 -34.610 1.00 88.50 721 LEU A C 1
ATOM 5618 O O . LEU A 1 721 ? 25.787 -1.771 -34.863 1.00 88.50 721 LEU A O 1
ATOM 5622 N N . ILE A 1 722 ? 25.651 0.368 -35.552 1.00 88.19 722 ILE A N 1
ATOM 5623 C CA . ILE A 1 722 ? 25.975 0.087 -36.958 1.00 88.19 722 ILE A CA 1
ATOM 5624 C C . ILE A 1 722 ? 27.384 -0.507 -37.054 1.00 88.19 722 ILE A C 1
ATOM 5626 O O . ILE A 1 722 ? 27.575 -1.551 -37.679 1.00 88.19 722 ILE A O 1
ATOM 5630 N N . LEU A 1 723 ? 28.355 0.127 -36.391 1.00 89.44 723 LEU A N 1
ATOM 5631 C CA . LEU A 1 723 ? 29.748 -0.308 -36.389 1.00 89.44 723 LEU A CA 1
ATOM 5632 C C . LEU A 1 723 ? 29.909 -1.689 -35.735 1.00 89.44 723 LEU A C 1
ATOM 5634 O O . LEU A 1 723 ? 30.522 -2.582 -36.315 1.00 89.44 723 LEU A O 1
ATOM 5638 N N . TYR A 1 724 ? 29.305 -1.885 -34.564 1.00 91.38 724 TYR A N 1
ATOM 5639 C CA . TYR A 1 724 ? 29.295 -3.152 -33.837 1.00 91.38 724 TYR A CA 1
ATOM 5640 C C . TYR A 1 724 ? 28.676 -4.282 -34.671 1.00 91.38 724 TYR A C 1
ATOM 5642 O O . TYR A 1 724 ? 29.271 -5.348 -34.808 1.00 91.38 724 TYR A O 1
ATOM 5650 N N . THR A 1 725 ? 27.517 -4.038 -35.289 1.00 89.69 725 THR A N 1
ATOM 5651 C CA . THR A 1 725 ? 26.821 -5.036 -36.117 1.00 89.69 725 THR A CA 1
ATOM 5652 C C . THR A 1 725 ? 27.648 -5.417 -37.343 1.00 89.69 725 THR A C 1
ATOM 5654 O O . THR A 1 725 ? 27.707 -6.592 -37.702 1.00 89.69 725 THR A O 1
ATOM 5657 N N . TYR A 1 726 ? 28.320 -4.445 -37.970 1.00 89.38 726 TYR A N 1
ATOM 5658 C CA . TYR A 1 726 ? 29.247 -4.704 -39.070 1.00 89.38 726 TYR A CA 1
ATOM 5659 C C . TYR A 1 726 ? 30.398 -5.624 -38.629 1.00 89.38 726 TYR A C 1
ATOM 5661 O O . TYR A 1 726 ? 30.632 -6.650 -39.260 1.00 89.38 726 TYR A O 1
ATOM 5669 N N . ILE A 1 727 ? 31.057 -5.314 -37.507 1.00 89.56 727 ILE A N 1
ATOM 5670 C CA . ILE A 1 727 ? 32.224 -6.061 -37.002 1.00 89.56 727 ILE A CA 1
ATOM 5671 C C . ILE A 1 727 ? 31.865 -7.484 -36.565 1.00 89.56 727 ILE A C 1
ATOM 5673 O O . ILE A 1 727 ? 32.622 -8.414 -36.825 1.00 89.56 727 ILE A O 1
ATOM 5677 N N . VAL A 1 728 ? 30.727 -7.675 -35.894 1.00 88.38 728 VAL A N 1
ATOM 5678 C CA . VAL A 1 728 ? 30.313 -9.008 -35.421 1.00 88.38 728 VAL A CA 1
ATOM 5679 C C . VAL A 1 728 ? 29.957 -9.936 -36.587 1.00 88.38 728 VAL A C 1
ATOM 5681 O O . VAL A 1 728 ? 30.202 -11.143 -36.505 1.00 88.38 728 VAL A O 1
ATOM 5684 N N . ASN A 1 729 ? 29.408 -9.382 -37.673 1.00 86.62 729 ASN A N 1
ATOM 5685 C CA . ASN A 1 729 ? 29.077 -10.139 -38.879 1.00 86.62 729 ASN A CA 1
ATOM 5686 C C . ASN A 1 729 ? 30.305 -10.407 -39.765 1.00 86.62 729 ASN A C 1
ATOM 5688 O O . ASN A 1 729 ? 30.411 -11.489 -40.342 1.00 86.62 729 ASN A O 1
ATOM 5692 N N . ASP A 1 730 ? 31.235 -9.456 -39.864 1.00 84.94 730 ASP A N 1
ATOM 5693 C CA . ASP A 1 730 ? 32.455 -9.560 -40.672 1.00 84.94 730 ASP A CA 1
ATOM 5694 C C . ASP A 1 730 ? 33.634 -10.082 -39.831 1.00 84.94 730 ASP A C 1
ATOM 5696 O O . ASP A 1 730 ? 34.506 -9.338 -39.375 1.00 84.94 730 ASP A O 1
ATOM 5700 N N . ARG A 1 731 ? 33.629 -11.397 -39.568 1.00 87.31 731 ARG A N 1
ATOM 5701 C CA . ARG A 1 731 ? 34.628 -12.058 -38.712 1.00 87.31 731 ARG A CA 1
ATOM 5702 C C . ARG A 1 731 ? 35.970 -12.218 -39.433 1.00 87.31 731 ARG A C 1
ATOM 5704 O O . ARG A 1 731 ? 36.142 -13.127 -40.247 1.00 87.31 731 ARG A O 1
ATOM 5711 N N . THR A 1 732 ? 36.959 -11.404 -39.070 1.00 86.56 732 THR A N 1
ATOM 5712 C CA . THR A 1 732 ? 38.316 -11.441 -39.639 1.00 86.56 732 THR A CA 1
ATOM 5713 C C . THR A 1 732 ? 39.359 -11.901 -38.619 1.00 86.56 732 THR A C 1
ATOM 5715 O O . THR A 1 732 ? 39.290 -11.583 -37.432 1.00 86.56 732 THR A O 1
ATOM 5718 N N . VAL A 1 733 ? 40.392 -12.628 -39.065 1.00 82.62 733 VAL A N 1
ATOM 5719 C CA . VAL A 1 733 ? 41.481 -13.069 -38.166 1.00 82.62 733 VAL A CA 1
ATOM 5720 C C . VAL A 1 733 ? 42.260 -11.873 -37.613 1.00 82.62 733 VAL A C 1
ATOM 5722 O O . VAL A 1 733 ? 42.521 -11.830 -36.415 1.00 82.62 733 VAL A O 1
ATOM 5725 N N . ASN A 1 734 ? 42.549 -10.880 -38.459 1.00 85.62 734 ASN A N 1
ATOM 5726 C CA . ASN A 1 734 ? 43.203 -9.633 -38.063 1.00 85.62 734 ASN A CA 1
ATOM 5727 C C . ASN A 1 734 ? 42.174 -8.512 -37.844 1.00 85.62 734 ASN A C 1
ATOM 5729 O O . ASN A 1 734 ? 41.234 -8.407 -38.640 1.00 85.62 734 ASN A O 1
ATOM 5733 N N . PRO A 1 735 ? 42.354 -7.661 -36.819 1.00 86.88 735 PRO A N 1
ATOM 5734 C CA . PRO A 1 735 ? 41.444 -6.560 -36.528 1.00 86.88 735 PRO A CA 1
ATOM 5735 C C . PRO A 1 735 ? 41.467 -5.503 -37.631 1.00 86.88 735 PRO A C 1
ATOM 5737 O O . PRO A 1 735 ? 42.526 -5.049 -38.070 1.00 86.88 735 PRO A O 1
ATOM 5740 N N . THR A 1 736 ? 40.280 -5.110 -38.085 1.00 89.75 736 THR A N 1
ATOM 5741 C CA . THR A 1 736 ? 40.111 -4.064 -39.101 1.00 89.75 736 THR A CA 1
ATOM 5742 C C . THR A 1 736 ? 40.219 -2.670 -38.474 1.00 89.75 736 THR A C 1
ATOM 5744 O O . THR A 1 736 ? 40.087 -2.492 -37.263 1.00 89.75 736 THR A O 1
ATOM 5747 N N . THR A 1 737 ? 40.408 -1.632 -39.294 1.00 88.31 737 THR A N 1
ATOM 5748 C CA . THR A 1 737 ? 40.375 -0.237 -38.816 1.00 88.31 737 THR A CA 1
ATOM 5749 C C . THR A 1 737 ? 39.029 0.119 -38.172 1.00 88.31 737 THR A C 1
ATOM 5751 O O . THR A 1 737 ? 38.995 0.858 -37.191 1.00 88.31 737 THR A O 1
ATOM 5754 N N . ALA A 1 738 ? 37.929 -0.438 -38.690 1.00 88.00 738 ALA A N 1
ATOM 5755 C CA . ALA A 1 738 ? 36.592 -0.275 -38.124 1.00 88.00 738 ALA A CA 1
ATOM 5756 C C . ALA A 1 738 ? 36.498 -0.871 -36.710 1.00 88.00 738 ALA A C 1
ATOM 5758 O O . ALA A 1 738 ? 35.919 -0.258 -35.816 1.00 88.00 738 ALA A O 1
ATOM 5759 N N . GLU A 1 739 ? 37.126 -2.025 -36.485 1.00 91.50 739 GLU A N 1
ATOM 5760 C CA . GLU A 1 739 ? 37.175 -2.657 -35.168 1.00 91.50 739 GLU A CA 1
ATOM 5761 C C . GLU A 1 739 ? 37.977 -1.843 -34.151 1.00 91.50 739 GLU A C 1
ATOM 5763 O O . GLU A 1 739 ? 37.522 -1.639 -33.026 1.00 91.50 739 GLU A O 1
ATOM 5768 N N . TRP A 1 740 ? 39.123 -1.285 -34.544 1.00 91.06 740 TRP A N 1
ATOM 5769 C CA . TRP A 1 740 ? 39.852 -0.374 -33.660 1.00 91.06 740 TRP A CA 1
ATOM 5770 C C . TRP A 1 740 ? 39.049 0.888 -33.332 1.00 91.06 740 TRP A C 1
ATOM 5772 O O . TRP A 1 740 ? 39.049 1.329 -32.182 1.00 91.06 740 TRP A O 1
ATOM 5782 N N . ALA A 1 741 ? 38.308 1.431 -34.301 1.00 90.56 741 ALA A N 1
ATOM 5783 C CA . ALA A 1 741 ? 37.408 2.555 -34.060 1.00 90.56 741 ALA A CA 1
ATOM 5784 C C . ALA A 1 741 ? 36.296 2.203 -33.052 1.00 90.56 741 ALA A C 1
ATOM 5786 O O . ALA A 1 741 ? 35.979 3.026 -32.193 1.00 90.56 741 ALA A O 1
ATOM 5787 N N . LEU A 1 742 ? 35.756 0.978 -33.090 1.00 92.06 742 LEU A N 1
ATOM 5788 C CA . LEU A 1 742 ? 34.765 0.508 -32.116 1.00 92.06 742 LEU A CA 1
ATOM 5789 C C . LEU A 1 742 ? 35.323 0.552 -30.691 1.00 92.06 742 LEU A C 1
ATOM 5791 O O . LEU A 1 742 ? 34.669 1.084 -29.796 1.00 92.06 742 LEU A O 1
ATOM 5795 N N . TYR A 1 743 ? 36.538 0.044 -30.474 1.00 92.69 743 TYR A N 1
ATOM 5796 C CA . TYR A 1 743 ? 37.147 0.052 -29.142 1.00 92.69 743 TYR A CA 1
ATOM 5797 C C . TYR A 1 743 ? 37.438 1.463 -28.622 1.00 92.69 743 TYR A C 1
ATOM 5799 O O . TYR A 1 743 ? 37.289 1.708 -27.426 1.00 92.69 743 TYR A O 1
ATOM 5807 N N . VAL A 1 744 ? 37.782 2.410 -29.500 1.00 91.81 744 VAL A N 1
ATOM 5808 C CA . VAL A 1 744 ? 37.928 3.827 -29.123 1.00 91.81 744 VAL A CA 1
ATOM 5809 C C . VAL A 1 744 ? 36.590 4.411 -28.658 1.00 91.81 744 VAL A C 1
ATOM 5811 O O . VAL A 1 744 ? 36.541 5.078 -27.626 1.00 91.81 744 VAL A O 1
ATOM 5814 N N . VAL A 1 745 ? 35.493 4.113 -29.362 1.00 89.75 745 VAL A N 1
ATOM 5815 C CA . VAL A 1 745 ? 34.143 4.538 -28.953 1.00 89.75 745 VAL A CA 1
ATOM 5816 C C . VAL A 1 745 ? 33.757 3.923 -27.603 1.00 89.75 745 VAL A C 1
ATOM 5818 O O . VAL A 1 745 ? 33.268 4.631 -26.724 1.00 89.75 745 VAL A O 1
ATOM 5821 N N . VAL A 1 746 ? 34.029 2.630 -27.396 1.00 91.06 746 VAL A N 1
ATOM 5822 C CA . VAL A 1 746 ? 33.788 1.954 -26.109 1.00 91.06 746 VAL A CA 1
ATOM 5823 C C . VAL A 1 746 ? 34.604 2.590 -24.983 1.00 91.06 746 VAL A C 1
ATOM 5825 O O . VAL A 1 746 ? 34.074 2.802 -23.897 1.00 91.06 746 VAL A O 1
ATOM 5828 N N . CYS A 1 747 ? 35.861 2.954 -25.236 1.00 90.75 747 CYS A N 1
ATOM 5829 C CA . CYS A 1 747 ? 36.702 3.643 -24.260 1.00 90.75 747 CYS A CA 1
ATOM 5830 C C . CYS A 1 747 ? 36.097 4.991 -23.827 1.00 90.75 747 CYS A C 1
ATOM 5832 O O . CYS A 1 747 ? 36.084 5.298 -22.636 1.00 90.75 747 CYS A O 1
ATOM 5834 N N . GLY A 1 748 ? 35.510 5.749 -24.760 1.00 88.38 748 GLY A N 1
ATOM 5835 C CA . GLY A 1 748 ? 34.763 6.972 -24.446 1.00 88.38 748 GLY A CA 1
ATOM 5836 C C . GLY A 1 748 ? 33.594 6.731 -23.484 1.00 88.38 748 GLY A C 1
ATOM 5837 O O . GLY A 1 748 ? 33.468 7.441 -22.489 1.00 88.38 748 GLY A O 1
ATOM 5838 N N . TYR A 1 749 ? 32.795 5.684 -23.719 1.00 87.62 749 TYR A N 1
ATOM 5839 C CA . TYR A 1 749 ? 31.703 5.311 -22.811 1.00 87.62 749 TYR A CA 1
ATOM 5840 C C . TYR A 1 749 ? 32.193 4.885 -21.420 1.00 87.62 749 TYR A C 1
ATOM 5842 O O . TYR A 1 749 ? 31.533 5.168 -20.424 1.00 87.62 749 TYR A O 1
ATOM 5850 N N . ILE A 1 750 ? 33.356 4.235 -21.329 1.00 88.31 750 ILE A N 1
ATOM 5851 C CA . ILE A 1 750 ? 33.961 3.870 -20.040 1.00 88.31 750 ILE A CA 1
ATOM 5852 C C . ILE A 1 750 ? 34.335 5.126 -19.243 1.00 88.31 750 ILE A C 1
ATOM 5854 O O . ILE A 1 750 ? 34.049 5.198 -18.050 1.00 88.31 750 ILE A O 1
ATOM 5858 N N . PHE A 1 751 ? 34.938 6.128 -19.890 1.00 87.00 751 PHE A N 1
ATOM 5859 C CA . PHE A 1 751 ? 35.251 7.401 -19.234 1.00 87.00 751 PHE A CA 1
ATOM 5860 C C . PHE A 1 751 ? 33.998 8.152 -18.772 1.00 87.00 751 PHE A C 1
ATOM 5862 O O . PHE A 1 751 ? 34.022 8.750 -17.696 1.00 87.00 751 PHE A O 1
ATOM 5869 N N . GLU A 1 752 ? 32.909 8.099 -19.542 1.00 82.69 752 GLU A N 1
ATOM 5870 C CA . GLU A 1 752 ? 31.626 8.689 -19.147 1.00 82.69 752 GLU A CA 1
ATOM 5871 C C . GLU A 1 752 ? 31.077 8.045 -17.862 1.00 82.69 752 GLU A C 1
ATOM 5873 O O . GLU A 1 752 ? 30.716 8.767 -16.936 1.00 82.69 752 GLU A O 1
ATOM 5878 N N . GLU A 1 753 ? 31.101 6.712 -17.736 1.00 82.25 753 GLU A N 1
ATOM 5879 C CA . GLU A 1 753 ? 30.695 6.046 -16.485 1.00 82.25 753 GLU A CA 1
ATOM 5880 C C . GLU A 1 753 ? 31.596 6.418 -15.305 1.00 82.25 753 GLU A C 1
ATOM 5882 O O . GLU A 1 753 ? 31.099 6.661 -14.209 1.00 82.25 753 GLU A O 1
ATOM 5887 N N . PHE A 1 754 ? 32.917 6.495 -15.508 1.00 81.12 754 PHE A N 1
ATOM 5888 C CA . PHE A 1 754 ? 33.822 6.927 -14.442 1.00 81.12 754 PHE A CA 1
ATOM 5889 C C . PHE A 1 754 ? 33.488 8.338 -13.965 1.00 81.12 754 PHE A C 1
ATOM 5891 O O . PHE A 1 754 ? 33.416 8.566 -12.760 1.00 81.12 754 PHE A O 1
ATOM 5898 N N . ARG A 1 755 ? 33.233 9.270 -14.889 1.00 79.88 755 ARG A N 1
ATOM 5899 C CA . ARG A 1 755 ? 32.800 10.628 -14.547 1.00 79.88 755 ARG A CA 1
ATOM 5900 C C . ARG A 1 755 ? 31.516 10.608 -13.710 1.00 79.88 755 ARG A C 1
ATOM 5902 O O . ARG A 1 755 ? 31.481 11.261 -12.674 1.00 79.88 755 ARG A O 1
ATOM 5909 N N . LEU A 1 756 ? 30.513 9.822 -14.110 1.00 69.81 756 LEU A N 1
ATOM 5910 C CA . LEU A 1 756 ? 29.248 9.700 -13.373 1.00 69.81 756 LEU A CA 1
ATOM 5911 C C . LEU A 1 756 ? 29.442 9.138 -11.955 1.00 69.81 756 LEU A C 1
ATOM 5913 O O . LEU A 1 756 ? 28.780 9.597 -11.028 1.00 69.81 756 LEU A O 1
ATOM 5917 N N . ILE A 1 757 ? 30.372 8.196 -11.758 1.00 71.69 757 ILE A N 1
ATOM 5918 C CA . ILE A 1 757 ? 30.735 7.685 -10.423 1.00 71.69 757 ILE A CA 1
ATOM 5919 C C . ILE A 1 757 ? 31.356 8.789 -9.558 1.00 71.69 757 ILE A C 1
ATOM 5921 O O . ILE A 1 757 ? 31.058 8.875 -8.365 1.00 71.69 757 ILE A O 1
ATOM 5925 N N . PHE A 1 758 ? 32.227 9.618 -10.141 1.00 71.62 758 PHE A N 1
ATOM 5926 C CA . PHE A 1 758 ? 32.884 10.714 -9.427 1.00 71.62 758 PHE A CA 1
ATOM 5927 C C . PHE A 1 758 ? 31.921 11.857 -9.079 1.00 71.62 758 PHE A C 1
ATOM 5929 O O . PHE A 1 758 ? 32.007 12.382 -7.974 1.00 71.62 758 PHE A O 1
ATOM 5936 N N . GLU A 1 759 ? 31.018 12.228 -9.990 1.00 66.25 759 GLU A N 1
ATOM 5937 C CA . GLU A 1 759 ? 30.070 13.337 -9.800 1.00 66.25 759 GLU A CA 1
ATOM 5938 C C . GLU A 1 759 ? 28.852 12.935 -8.944 1.00 66.25 759 GLU A C 1
ATOM 5940 O O . GLU A 1 759 ? 28.450 13.699 -8.073 1.00 66.25 759 GLU A O 1
ATOM 5945 N N . GLY A 1 760 ? 28.281 11.738 -9.142 1.00 60.88 760 GLY A N 1
ATOM 5946 C CA . GLY A 1 760 ? 27.053 11.287 -8.462 1.00 60.88 760 GLY A CA 1
ATOM 5947 C C . GLY A 1 760 ? 27.263 10.496 -7.163 1.00 60.88 760 GLY A C 1
ATOM 5948 O O . GLY A 1 760 ? 26.305 10.216 -6.442 1.00 60.88 760 GLY A O 1
ATOM 5949 N N . GLY A 1 761 ? 28.502 10.111 -6.846 1.00 61.03 761 GLY A N 1
ATOM 5950 C CA . GLY A 1 761 ? 28.830 9.310 -5.666 1.00 61.03 761 GLY A CA 1
ATOM 5951 C C . GLY A 1 761 ? 28.462 7.821 -5.785 1.00 61.03 761 GLY A C 1
ATOM 5952 O O . GLY A 1 761 ? 27.665 7.381 -6.616 1.00 61.03 761 GLY A O 1
ATOM 5953 N N . THR A 1 762 ? 29.059 6.994 -4.922 1.00 56.25 762 THR A N 1
ATOM 5954 C CA . THR A 1 762 ? 28.969 5.524 -5.015 1.00 56.25 762 THR A CA 1
ATOM 5955 C C . THR A 1 762 ? 27.574 4.965 -4.713 1.00 56.25 762 THR A C 1
ATOM 5957 O O . THR A 1 762 ? 27.205 3.934 -5.270 1.00 56.25 762 THR A O 1
ATOM 5960 N N . ALA A 1 763 ? 26.774 5.632 -3.876 1.00 52.31 763 ALA A N 1
ATOM 5961 C CA . ALA A 1 763 ? 25.432 5.174 -3.501 1.00 52.31 763 ALA A CA 1
ATOM 5962 C C . ALA A 1 763 ? 24.405 5.318 -4.642 1.00 52.31 763 ALA A C 1
ATOM 5964 O O . ALA A 1 763 ? 23.639 4.388 -4.893 1.00 52.31 763 ALA A O 1
ATOM 5965 N N . PHE A 1 764 ? 24.437 6.437 -5.374 1.00 58.12 764 PHE A N 1
ATOM 5966 C CA . PHE A 1 764 ? 23.609 6.663 -6.565 1.00 58.12 764 PHE A CA 1
ATOM 5967 C C . PHE A 1 764 ? 23.914 5.625 -7.652 1.00 58.12 764 PHE A C 1
ATOM 5969 O O . PHE A 1 764 ? 23.018 5.011 -8.233 1.00 58.12 764 PHE A O 1
ATOM 5976 N N . PHE A 1 765 ? 25.203 5.352 -7.848 1.00 60.28 765 PHE A N 1
ATOM 5977 C CA . PHE A 1 765 ? 25.681 4.409 -8.845 1.00 60.28 765 PHE A CA 1
ATOM 5978 C C . PHE A 1 765 ? 25.289 2.950 -8.542 1.00 60.28 765 PHE A C 1
ATOM 5980 O O . PHE A 1 765 ? 24.869 2.218 -9.438 1.00 60.28 765 PHE A O 1
ATOM 5987 N N . LEU A 1 766 ? 25.368 2.524 -7.275 1.00 59.41 766 LEU A N 1
ATOM 5988 C CA . LEU A 1 766 ? 24.989 1.167 -6.855 1.00 59.41 766 LEU A CA 1
ATOM 5989 C C . LEU A 1 766 ? 23.472 0.914 -6.914 1.00 59.41 766 LEU A C 1
ATOM 5991 O O . LEU A 1 766 ? 23.065 -0.248 -6.983 1.00 59.41 766 LEU A O 1
ATOM 5995 N N . GLY A 1 767 ? 22.653 1.973 -6.899 1.00 57.59 767 GLY A N 1
ATOM 5996 C CA . GLY A 1 767 ? 21.189 1.903 -6.910 1.00 57.59 767 GLY A CA 1
ATOM 5997 C C . GLY A 1 767 ? 20.550 1.692 -8.288 1.00 57.59 767 GLY A C 1
ATOM 5998 O O . GLY A 1 767 ? 19.380 1.317 -8.357 1.00 57.59 767 GLY A O 1
ATOM 5999 N N . SER A 1 768 ? 21.290 1.890 -9.385 1.00 70.62 768 SER A N 1
ATOM 6000 C CA . SER A 1 768 ? 20.755 1.766 -10.747 1.00 70.62 768 SER A CA 1
ATOM 6001 C C . SER A 1 768 ? 21.243 0.497 -11.442 1.00 70.62 768 SER A C 1
ATOM 6003 O O . SER A 1 768 ? 22.438 0.263 -11.633 1.00 70.62 768 SER A O 1
ATOM 6005 N N . ILE A 1 769 ? 20.289 -0.323 -11.886 1.00 69.88 769 ILE A N 1
ATOM 6006 C CA . ILE A 1 769 ? 20.558 -1.548 -12.650 1.00 69.88 769 ILE A CA 1
ATOM 6007 C C . ILE A 1 769 ? 21.272 -1.262 -13.983 1.00 69.88 769 ILE A C 1
ATOM 6009 O O . ILE A 1 769 ? 22.021 -2.107 -14.476 1.00 69.88 769 ILE A O 1
ATOM 6013 N N . TRP A 1 770 ? 21.090 -0.064 -14.546 1.00 75.38 770 TRP A N 1
ATOM 6014 C CA . TRP A 1 770 ? 21.672 0.330 -15.829 1.00 75.38 770 TRP A CA 1
ATOM 6015 C C . TRP A 1 770 ? 23.197 0.434 -15.770 1.00 75.38 770 TRP A C 1
ATOM 6017 O O . TRP A 1 770 ? 23.883 -0.067 -16.662 1.00 75.38 770 TRP A O 1
ATOM 6027 N N . HIS A 1 771 ? 23.740 0.989 -14.685 1.00 77.81 771 HIS A N 1
ATOM 6028 C CA . HIS A 1 771 ? 25.188 1.103 -14.496 1.00 77.81 771 HIS A CA 1
ATOM 6029 C C . HIS A 1 771 ? 25.861 -0.265 -14.366 1.00 77.81 771 HIS A C 1
ATOM 6031 O O . HIS A 1 771 ? 26.935 -0.493 -14.923 1.00 77.81 771 HIS A O 1
ATOM 6037 N N . TRP A 1 772 ? 25.197 -1.224 -13.718 1.00 79.06 772 TRP A N 1
ATOM 6038 C CA . TRP A 1 772 ? 25.690 -2.597 -13.627 1.00 79.06 772 TRP A CA 1
ATOM 6039 C C . TRP A 1 772 ? 25.746 -3.297 -14.986 1.00 79.06 772 TRP A C 1
ATOM 6041 O O . TRP A 1 772 ? 26.727 -3.981 -15.290 1.00 79.06 772 TRP A O 1
ATOM 6051 N N . ILE A 1 773 ? 24.725 -3.096 -15.822 1.00 81.81 773 ILE A N 1
ATOM 6052 C CA . ILE A 1 773 ? 24.698 -3.616 -17.195 1.00 81.81 773 ILE A CA 1
ATOM 6053 C C . ILE A 1 773 ? 25.814 -2.978 -18.031 1.00 81.81 773 ILE A C 1
ATOM 6055 O O . ILE A 1 773 ? 26.498 -3.687 -18.776 1.00 81.81 773 ILE A O 1
ATOM 6059 N N . ASN A 1 774 ? 26.043 -1.672 -17.880 1.00 83.12 774 ASN A N 1
ATOM 6060 C CA . ASN A 1 774 ? 27.103 -0.950 -18.580 1.00 83.12 774 ASN A CA 1
ATOM 6061 C C . ASN A 1 774 ? 28.497 -1.434 -18.155 1.00 83.12 774 ASN A C 1
ATOM 6063 O O . ASN A 1 774 ? 29.283 -1.817 -19.021 1.00 83.12 774 ASN A O 1
ATOM 6067 N N . ILE A 1 775 ? 28.785 -1.536 -16.850 1.00 83.31 775 ILE A N 1
ATOM 6068 C CA . ILE A 1 775 ? 30.061 -2.073 -16.343 1.00 83.31 775 ILE A CA 1
ATOM 6069 C C . ILE A 1 775 ? 30.315 -3.477 -16.877 1.00 83.31 775 ILE A C 1
ATOM 6071 O O . ILE A 1 775 ? 31.413 -3.765 -17.359 1.00 83.31 775 ILE A O 1
ATOM 6075 N N . PHE A 1 776 ? 29.319 -4.360 -16.784 1.00 85.69 776 PHE A N 1
ATOM 6076 C CA . PHE A 1 776 ? 29.451 -5.720 -17.286 1.00 85.69 776 PHE A CA 1
ATOM 6077 C C . PHE A 1 776 ? 29.771 -5.713 -18.784 1.00 85.69 776 PHE A C 1
ATOM 6079 O O . PHE A 1 776 ? 30.749 -6.330 -19.210 1.00 85.69 776 PHE A O 1
ATOM 6086 N N . SER A 1 777 ? 29.006 -4.950 -19.568 1.00 86.94 777 SER A N 1
ATOM 6087 C CA . SER A 1 777 ? 29.182 -4.869 -21.018 1.00 86.94 777 SER A CA 1
ATOM 6088 C C . SER A 1 777 ? 30.574 -4.359 -21.395 1.00 86.94 777 SER A C 1
ATOM 6090 O O . SER A 1 777 ? 31.256 -4.961 -22.224 1.00 86.94 777 SER A O 1
ATOM 6092 N N . TYR A 1 778 ? 31.043 -3.288 -20.752 1.00 89.38 778 TYR A N 1
ATOM 6093 C CA . TYR A 1 778 ? 32.360 -2.722 -21.034 1.00 89.38 778 TYR A CA 1
ATOM 6094 C C . TYR A 1 778 ? 33.506 -3.614 -20.555 1.00 89.38 778 TYR A C 1
ATOM 6096 O O . TYR A 1 778 ? 34.521 -3.710 -21.239 1.00 89.38 778 TYR A O 1
ATOM 6104 N N . SER A 1 779 ? 33.337 -4.327 -19.438 1.00 88.94 779 SER A N 1
ATOM 6105 C CA . SER A 1 779 ? 34.332 -5.291 -18.948 1.00 88.94 779 SER A CA 1
ATOM 6106 C C . SER A 1 779 ? 34.554 -6.415 -19.957 1.00 88.94 779 SER A C 1
ATOM 6108 O O . SER A 1 779 ? 35.691 -6.792 -20.236 1.00 88.94 779 SER A O 1
ATOM 6110 N N . VAL A 1 780 ? 33.478 -6.915 -20.568 1.00 90.81 780 VAL A N 1
ATOM 6111 C CA . VAL A 1 780 ? 33.582 -7.920 -21.631 1.00 90.81 780 VAL A CA 1
ATOM 6112 C C . VAL A 1 780 ? 34.221 -7.323 -22.888 1.00 90.81 780 VAL A C 1
ATOM 6114 O O . VAL A 1 780 ? 35.069 -7.982 -23.484 1.00 90.81 780 VAL A O 1
ATOM 6117 N N . PHE A 1 781 ? 33.918 -6.074 -23.265 1.00 92.81 781 PHE A N 1
ATOM 6118 C CA . PHE A 1 781 ? 34.625 -5.407 -24.370 1.00 92.81 781 PHE A CA 1
ATOM 6119 C C . PHE A 1 781 ? 36.129 -5.233 -24.109 1.00 92.81 781 PHE A C 1
ATOM 6121 O O . PHE A 1 781 ? 36.915 -5.404 -25.039 1.00 92.81 781 PHE A O 1
ATOM 6128 N N . ILE A 1 782 ? 36.549 -4.955 -22.869 1.00 92.81 782 ILE A N 1
ATOM 6129 C CA . ILE A 1 782 ? 37.973 -4.911 -22.490 1.00 92.81 782 ILE A CA 1
ATOM 6130 C C . ILE A 1 782 ? 38.623 -6.283 -22.700 1.00 92.81 782 ILE A C 1
ATOM 6132 O O . ILE A 1 782 ? 39.714 -6.374 -23.263 1.00 92.81 782 ILE A O 1
ATOM 6136 N N . VAL A 1 783 ? 37.949 -7.363 -22.292 1.00 94.00 783 VAL A N 1
ATOM 6137 C CA . VAL A 1 783 ? 38.437 -8.731 -22.522 1.00 94.00 783 VAL A CA 1
ATOM 6138 C C . VAL A 1 783 ? 38.523 -9.027 -24.021 1.00 94.00 783 VAL A C 1
ATOM 6140 O O . VAL A 1 783 ? 39.539 -9.542 -24.482 1.00 94.00 783 VAL A O 1
ATOM 6143 N N . CYS A 1 784 ? 37.510 -8.644 -24.801 1.00 93.12 784 CYS A N 1
ATOM 6144 C CA . CYS A 1 784 ? 37.507 -8.809 -26.255 1.00 93.12 784 CYS A CA 1
ATOM 6145 C C . CYS A 1 784 ? 38.676 -8.064 -26.917 1.00 93.12 784 CYS A C 1
ATOM 6147 O O . CYS A 1 784 ? 39.377 -8.651 -27.744 1.00 93.12 784 CYS A O 1
ATOM 6149 N N . PHE A 1 785 ? 38.936 -6.819 -26.500 1.00 94.00 785 PHE A N 1
ATOM 6150 C CA . PHE A 1 785 ? 40.086 -6.028 -26.937 1.00 94.00 785 PHE A CA 1
ATOM 6151 C C . PHE A 1 785 ? 41.406 -6.731 -26.606 1.00 94.00 785 PHE A C 1
ATOM 6153 O O . PHE A 1 785 ? 42.252 -6.889 -27.482 1.00 94.00 785 PHE A O 1
ATOM 6160 N N . ALA A 1 786 ? 41.574 -7.208 -25.369 1.00 93.25 786 ALA A N 1
ATOM 6161 C CA . ALA A 1 786 ? 42.790 -7.893 -24.933 1.00 93.25 786 ALA A CA 1
ATOM 6162 C C . ALA A 1 786 ? 43.043 -9.188 -25.721 1.00 93.25 786 ALA A C 1
ATOM 6164 O O . ALA A 1 786 ? 44.177 -9.460 -26.123 1.00 93.25 786 ALA A O 1
ATOM 6165 N N . LEU A 1 787 ? 41.990 -9.962 -25.994 1.00 92.38 787 LEU A N 1
ATOM 6166 C CA . LEU A 1 787 ? 42.065 -11.160 -26.830 1.00 92.38 787 LEU A CA 1
ATOM 6167 C C . LEU A 1 787 ? 42.468 -10.822 -28.267 1.00 92.38 787 LEU A C 1
ATOM 6169 O O . LEU A 1 787 ? 43.344 -11.486 -28.815 1.00 92.38 787 LEU A O 1
ATOM 6173 N N . ARG A 1 788 ? 41.889 -9.769 -28.859 1.00 91.88 788 ARG A N 1
ATOM 6174 C CA . ARG A 1 788 ? 42.203 -9.339 -30.234 1.00 91.88 788 ARG A CA 1
ATOM 6175 C C . ARG A 1 788 ? 43.607 -8.765 -30.351 1.00 91.88 788 ARG A C 1
ATOM 6177 O O . ARG A 1 788 ? 44.325 -9.092 -31.291 1.00 91.88 788 ARG A O 1
ATOM 6184 N N . PHE A 1 789 ? 44.031 -7.985 -29.363 1.00 93.00 789 PHE A N 1
ATOM 6185 C CA . PHE A 1 789 ? 45.391 -7.467 -29.272 1.00 93.00 789 PHE A CA 1
ATOM 6186 C C . PHE A 1 789 ? 46.412 -8.608 -29.156 1.00 93.00 789 PHE A C 1
ATOM 6188 O O . PHE A 1 789 ? 47.404 -8.631 -29.882 1.00 93.00 789 PHE A O 1
ATOM 6195 N N . THR A 1 790 ? 46.140 -9.593 -28.296 1.00 90.19 790 THR A N 1
ATOM 6196 C CA . THR A 1 790 ? 47.012 -10.761 -28.095 1.00 90.19 790 THR A CA 1
ATOM 6197 C C . THR A 1 790 ? 47.089 -11.625 -29.352 1.00 90.19 790 THR A C 1
ATOM 6199 O O . THR A 1 790 ? 48.187 -11.988 -29.772 1.00 90.19 790 THR A O 1
ATOM 6202 N N . ALA A 1 791 ? 45.946 -11.907 -29.986 1.00 90.00 791 ALA A N 1
ATOM 6203 C CA . ALA A 1 791 ? 45.877 -12.691 -31.216 1.00 90.00 791 ALA A CA 1
ATOM 6204 C C . ALA A 1 791 ? 46.675 -12.058 -32.364 1.00 90.00 791 ALA A C 1
ATOM 6206 O O . ALA A 1 791 ? 47.287 -12.783 -33.143 1.00 90.00 791 ALA A O 1
ATOM 6207 N N . HIS A 1 792 ? 46.681 -10.725 -32.463 1.00 90.06 792 HIS A N 1
ATOM 6208 C CA . HIS A 1 792 ? 47.329 -10.020 -33.567 1.00 90.06 792 HIS A CA 1
ATOM 6209 C C . HIS A 1 792 ? 48.815 -9.710 -33.324 1.00 90.06 792 HIS A C 1
ATOM 6211 O O . HIS A 1 792 ? 49.608 -9.795 -34.257 1.00 90.06 792 HIS A O 1
ATOM 6217 N N . TYR A 1 793 ? 49.205 -9.345 -32.097 1.00 89.94 793 TYR A N 1
ATOM 6218 C CA . TYR A 1 793 ? 50.561 -8.851 -31.814 1.00 89.94 793 TYR A CA 1
ATOM 6219 C C . TYR A 1 793 ? 51.461 -9.828 -31.054 1.00 89.94 793 TYR A C 1
ATOM 6221 O O . TYR A 1 793 ? 52.681 -9.686 -31.117 1.00 89.94 793 TYR A O 1
ATOM 6229 N N . LEU A 1 794 ? 50.896 -10.777 -30.300 1.00 88.44 794 LEU A N 1
ATOM 6230 C CA . LEU A 1 794 ? 51.667 -11.624 -29.378 1.00 88.44 794 LEU A CA 1
ATOM 6231 C C . LEU A 1 794 ? 51.740 -13.093 -29.810 1.00 88.44 794 LEU A C 1
ATOM 6233 O O . LEU A 1 794 ? 52.653 -13.803 -29.391 1.00 88.44 794 LEU A O 1
ATOM 6237 N N . ILE A 1 795 ? 50.797 -13.558 -30.631 1.00 89.62 795 ILE A N 1
ATOM 6238 C CA . ILE A 1 795 ? 50.711 -14.949 -31.085 1.00 89.62 795 ILE A CA 1
ATOM 6239 C C . ILE A 1 795 ? 51.129 -15.032 -32.556 1.00 89.62 795 ILE A C 1
ATOM 6241 O O . ILE A 1 795 ? 50.474 -14.465 -33.422 1.00 89.62 795 ILE A O 1
ATOM 6245 N N . ASN A 1 796 ? 52.198 -15.783 -32.834 1.00 84.31 796 ASN A N 1
ATOM 6246 C CA . ASN A 1 796 ? 52.701 -16.010 -34.197 1.00 84.31 796 ASN A CA 1
ATOM 6247 C C . ASN A 1 796 ? 52.113 -17.269 -34.865 1.00 84.31 796 ASN A C 1
ATOM 6249 O O . ASN A 1 796 ? 52.314 -17.476 -36.058 1.00 84.31 796 ASN A O 1
ATOM 6253 N N . ASP A 1 797 ? 51.433 -18.125 -34.098 1.00 90.19 797 ASP A N 1
ATOM 6254 C CA . ASP A 1 797 ? 50.768 -19.330 -34.599 1.00 90.19 797 ASP A CA 1
ATOM 6255 C C . ASP A 1 797 ? 49.379 -18.974 -35.155 1.00 90.19 797 ASP A C 1
ATOM 6257 O O . ASP A 1 797 ? 48.531 -18.431 -34.442 1.00 90.19 797 ASP A O 1
ATOM 6261 N N . GLU A 1 798 ? 49.153 -19.270 -36.435 1.00 85.62 798 GLU A N 1
ATOM 6262 C CA . GLU A 1 798 ? 47.942 -18.884 -37.162 1.00 85.62 798 GLU A CA 1
ATOM 6263 C C . GLU A 1 798 ? 46.680 -19.602 -36.650 1.00 85.62 798 GLU A C 1
ATOM 6265 O O . GLU A 1 798 ? 45.613 -18.986 -36.577 1.00 85.62 798 GLU A O 1
ATOM 6270 N N . GLU A 1 799 ? 46.781 -20.869 -36.226 1.00 88.31 799 GLU A N 1
ATOM 6271 C CA . GLU A 1 799 ? 45.631 -21.602 -35.681 1.00 88.31 799 GLU A CA 1
ATOM 6272 C C . GLU A 1 799 ? 45.251 -21.078 -34.295 1.00 88.31 799 GLU A C 1
ATOM 6274 O O . GLU A 1 799 ? 44.069 -20.853 -34.005 1.00 88.31 799 GLU A O 1
ATOM 6279 N N . VAL A 1 800 ? 46.253 -20.813 -33.452 1.00 86.94 800 VAL A N 1
ATOM 6280 C CA . VAL A 1 800 ? 46.028 -20.272 -32.105 1.00 86.94 800 VAL A CA 1
ATOM 6281 C C . VAL A 1 800 ? 45.497 -18.837 -32.185 1.00 86.94 800 VAL A C 1
ATOM 6283 O O . VAL A 1 800 ? 44.525 -18.505 -31.505 1.00 86.94 800 VAL A O 1
ATOM 6286 N N . SER A 1 801 ? 46.056 -17.997 -33.062 1.00 88.56 801 SER A N 1
ATOM 6287 C CA . SER A 1 801 ? 45.575 -16.628 -33.302 1.00 88.56 801 SER A CA 1
ATOM 6288 C C . SER A 1 801 ? 44.112 -16.620 -33.761 1.00 88.56 801 SER A C 1
ATOM 6290 O O . SER A 1 801 ? 43.273 -15.910 -33.194 1.00 88.56 801 SER A O 1
ATOM 6292 N N . LYS A 1 802 ? 43.754 -17.497 -34.709 1.00 90.62 802 LYS A N 1
ATOM 6293 C CA . LYS A 1 802 ? 42.372 -17.663 -35.177 1.00 90.62 802 LYS A CA 1
ATOM 6294 C C . LYS A 1 802 ? 41.422 -18.099 -34.059 1.00 90.62 802 LYS A C 1
ATOM 6296 O O . LYS A 1 802 ? 40.300 -17.597 -33.993 1.00 90.62 802 LYS A O 1
ATOM 6301 N N . SER A 1 803 ? 41.860 -18.979 -33.158 1.00 91.00 803 SER A N 1
ATOM 6302 C CA . SER A 1 803 ? 41.061 -19.409 -32.004 1.00 91.00 803 SER A CA 1
ATOM 6303 C C . SER A 1 803 ? 40.747 -18.252 -31.047 1.00 91.00 803 SER A C 1
ATOM 6305 O O . SER A 1 803 ? 39.598 -18.088 -30.639 1.00 91.00 803 SER A O 1
ATOM 6307 N N . TYR A 1 804 ? 41.737 -17.419 -30.710 1.00 90.44 804 TYR A N 1
ATOM 6308 C CA . TYR A 1 804 ? 41.545 -16.255 -29.831 1.00 90.44 804 TYR A CA 1
ATOM 6309 C C . TYR A 1 804 ? 40.644 -15.197 -30.479 1.00 90.44 804 TYR A C 1
ATOM 6311 O O . TYR A 1 804 ? 39.775 -14.624 -29.819 1.00 90.44 804 TYR A O 1
ATOM 6319 N N . SER A 1 805 ? 40.810 -14.981 -31.784 1.00 90.88 805 SER A N 1
ATOM 6320 C CA . SER A 1 805 ? 39.961 -14.094 -32.578 1.00 90.88 805 SER A CA 1
ATOM 6321 C C . SER A 1 805 ? 38.502 -14.551 -32.598 1.00 90.88 805 SER A C 1
ATOM 6323 O O . SER A 1 805 ? 37.612 -13.751 -32.316 1.00 90.88 805 SER A O 1
ATOM 6325 N N . ASN A 1 806 ? 38.244 -15.840 -32.838 1.00 90.44 806 ASN A N 1
ATOM 6326 C CA . ASN A 1 806 ? 36.889 -16.396 -32.795 1.00 90.44 806 ASN A CA 1
ATOM 6327 C C . ASN A 1 806 ? 36.262 -16.283 -31.402 1.00 90.44 806 ASN A C 1
ATOM 6329 O O . ASN A 1 806 ? 35.115 -15.862 -31.288 1.00 90.44 806 ASN A O 1
ATOM 6333 N N . MET A 1 807 ? 37.033 -16.568 -30.349 1.00 92.50 807 MET A N 1
ATOM 6334 C CA . MET A 1 807 ? 36.568 -16.429 -28.968 1.00 92.50 807 MET A CA 1
ATOM 6335 C C . MET A 1 807 ? 36.157 -14.987 -28.645 1.00 92.50 807 MET A C 1
ATOM 6337 O O . MET A 1 807 ? 35.140 -14.772 -27.990 1.00 92.50 807 MET A O 1
ATOM 6341 N N . SER A 1 808 ? 36.898 -13.992 -29.140 1.00 93.31 808 SER A N 1
ATOM 6342 C CA . SER A 1 808 ? 36.519 -12.583 -28.992 1.00 93.31 808 SER A CA 1
ATOM 6343 C C . SER A 1 808 ? 35.200 -12.261 -29.710 1.00 93.31 808 SER A C 1
ATOM 6345 O O . SER A 1 808 ? 34.318 -11.645 -29.116 1.00 93.31 808 SER A O 1
ATOM 6347 N N . TYR A 1 809 ? 34.999 -12.743 -30.942 1.00 92.56 809 TYR A N 1
ATOM 6348 C CA . TYR A 1 809 ? 33.731 -12.546 -31.658 1.00 92.56 809 TYR A CA 1
ATOM 6349 C C . TYR A 1 809 ? 32.543 -13.255 -31.007 1.00 92.56 809 TYR A C 1
ATOM 6351 O O . TYR A 1 809 ? 31.435 -12.724 -31.029 1.00 92.56 809 TYR A O 1
ATOM 6359 N N . ASP A 1 810 ? 32.749 -14.431 -30.419 1.00 91.62 810 ASP A N 1
ATOM 6360 C CA . ASP A 1 810 ? 31.691 -15.155 -29.714 1.00 91.62 810 ASP A CA 1
ATOM 6361 C C . ASP A 1 810 ? 31.298 -14.438 -28.413 1.00 91.62 810 ASP A C 1
ATOM 6363 O O . ASP A 1 810 ? 30.109 -14.317 -28.106 1.00 91.62 810 ASP A O 1
ATOM 6367 N N . LEU A 1 811 ? 32.271 -13.862 -27.696 1.00 90.81 811 LEU A N 1
ATOM 6368 C CA . LEU A 1 811 ? 32.015 -12.979 -26.553 1.00 90.81 811 LEU A CA 1
ATOM 6369 C C . LEU A 1 811 ? 31.302 -11.687 -26.972 1.00 90.81 811 LEU A C 1
ATOM 6371 O O . LEU A 1 811 ? 30.356 -11.264 -26.306 1.00 90.81 811 LEU A O 1
ATOM 6375 N N . MET A 1 812 ? 31.696 -11.078 -28.095 1.00 90.44 812 MET A N 1
ATOM 6376 C CA . MET A 1 812 ? 30.974 -9.932 -28.644 1.00 90.44 812 MET A CA 1
ATOM 6377 C C . MET A 1 812 ? 29.551 -10.310 -29.044 1.00 90.44 812 MET A C 1
ATOM 6379 O O . MET A 1 812 ? 28.642 -9.550 -28.746 1.00 90.44 812 MET A O 1
ATOM 6383 N N . ALA A 1 813 ? 29.313 -11.470 -29.658 1.00 89.12 813 ALA A N 1
ATOM 6384 C CA . ALA A 1 813 ? 27.968 -11.916 -30.023 1.00 89.12 813 ALA A CA 1
ATOM 6385 C C . ALA A 1 813 ? 27.074 -12.127 -28.789 1.00 89.12 813 ALA A C 1
ATOM 6387 O O . ALA A 1 813 ? 25.901 -11.755 -28.810 1.00 89.12 813 ALA A O 1
ATOM 6388 N N . LEU A 1 814 ? 27.632 -12.638 -27.685 1.00 86.50 814 LEU A N 1
ATOM 6389 C CA . LEU A 1 814 ? 26.935 -12.723 -26.397 1.00 86.50 814 LEU A CA 1
ATOM 6390 C C . LEU A 1 814 ? 26.511 -11.337 -25.881 1.00 86.50 814 LEU A C 1
ATOM 6392 O O . LEU A 1 814 ? 25.423 -11.186 -25.320 1.00 86.50 814 LEU A O 1
ATOM 6396 N N . LEU A 1 815 ? 27.341 -10.312 -26.100 1.00 87.62 815 LEU A N 1
ATOM 6397 C CA . LEU A 1 815 ? 27.039 -8.939 -25.691 1.00 87.62 815 LEU A CA 1
ATOM 6398 C C . LEU A 1 815 ? 25.852 -8.313 -26.426 1.00 87.62 815 LEU A C 1
ATOM 6400 O O . LEU A 1 815 ? 25.263 -7.373 -25.891 1.00 87.62 815 LEU A O 1
ATOM 6404 N N . ALA A 1 816 ? 25.446 -8.832 -27.588 1.00 84.19 816 ALA A N 1
ATOM 6405 C CA . ALA A 1 816 ? 24.335 -8.275 -28.360 1.00 84.19 816 ALA A CA 1
ATOM 6406 C C . ALA A 1 816 ? 23.043 -8.178 -27.529 1.00 84.19 816 ALA A C 1
ATOM 6408 O O . ALA A 1 816 ? 22.324 -7.184 -27.613 1.00 84.19 816 ALA A O 1
ATOM 6409 N N . VAL A 1 817 ? 22.784 -9.170 -26.669 1.00 80.94 817 VAL A N 1
ATOM 6410 C CA . VAL A 1 817 ? 21.609 -9.201 -25.779 1.00 80.94 817 VAL A CA 1
ATOM 6411 C C . VAL A 1 817 ? 21.620 -8.021 -24.803 1.00 80.94 817 VAL A C 1
ATOM 6413 O O . VAL A 1 817 ? 20.597 -7.376 -24.589 1.00 80.94 817 VAL A O 1
ATOM 6416 N N . PHE A 1 818 ? 22.786 -7.695 -24.247 1.00 80.88 818 PHE A N 1
ATOM 6417 C CA . PHE A 1 818 ? 22.942 -6.606 -23.281 1.00 80.88 818 PHE A CA 1
ATOM 6418 C C . PHE A 1 818 ? 22.940 -5.230 -23.952 1.00 80.88 818 PHE A C 1
ATOM 6420 O O . PHE A 1 818 ? 22.407 -4.275 -23.391 1.00 80.88 818 PHE A O 1
ATOM 6427 N N . LEU A 1 819 ? 23.458 -5.128 -25.179 1.00 79.50 819 LEU A N 1
ATOM 6428 C CA . LEU A 1 819 ? 23.406 -3.896 -25.969 1.00 79.50 819 LEU A CA 1
ATOM 6429 C C . LEU A 1 819 ? 21.972 -3.510 -26.352 1.00 79.50 819 LEU A C 1
ATOM 6431 O O . LEU A 1 819 ? 21.642 -2.326 -26.325 1.00 79.50 819 LEU A O 1
ATOM 6435 N N . TRP A 1 820 ? 21.102 -4.490 -26.623 1.00 71.50 820 TRP A N 1
ATOM 6436 C CA . TRP A 1 820 ? 19.666 -4.246 -26.786 1.00 71.50 820 TRP A CA 1
ATOM 6437 C C . TRP A 1 820 ? 19.022 -3.740 -25.497 1.00 71.50 820 TRP A C 1
ATOM 6439 O O . TRP A 1 820 ? 18.259 -2.784 -25.538 1.00 71.50 820 TRP A O 1
ATOM 6449 N N . VAL A 1 821 ? 19.368 -4.293 -24.336 1.00 71.31 821 VAL A N 1
ATOM 6450 C CA . VAL A 1 821 ? 18.861 -3.778 -23.052 1.00 71.31 821 VAL A CA 1
ATOM 6451 C C . VAL A 1 821 ? 19.351 -2.346 -22.792 1.00 71.31 821 VAL A C 1
ATOM 6453 O O . VAL A 1 821 ? 18.575 -1.509 -22.343 1.00 71.31 821 VAL A O 1
ATOM 6456 N N . LYS A 1 822 ? 20.592 -2.018 -23.169 1.00 72.38 822 LYS A N 1
ATOM 6457 C CA . LYS A 1 822 ? 21.135 -0.652 -23.106 1.00 72.38 822 LYS A CA 1
ATOM 6458 C C . LYS A 1 822 ? 20.407 0.338 -24.032 1.00 72.38 822 LYS A C 1
ATOM 6460 O O . LYS A 1 822 ? 20.355 1.524 -23.722 1.00 72.38 822 LYS A O 1
ATOM 6465 N N . THR A 1 823 ? 19.788 -0.102 -25.136 1.00 71.81 823 THR A N 1
ATOM 6466 C CA . THR A 1 823 ? 18.941 0.808 -25.942 1.00 71.81 823 THR A CA 1
ATOM 6467 C C . THR A 1 823 ? 17.787 1.390 -25.119 1.00 71.81 823 THR A C 1
ATOM 6469 O O . THR A 1 823 ? 17.414 2.539 -25.336 1.00 71.81 823 THR A O 1
ATOM 6472 N N . LEU A 1 824 ? 17.272 0.645 -24.131 1.00 68.00 824 LEU A N 1
ATOM 6473 C CA . LEU A 1 824 ? 16.186 1.099 -23.261 1.00 68.00 824 LEU A CA 1
ATOM 6474 C C . LEU A 1 824 ? 16.633 2.234 -22.336 1.00 68.00 824 LEU A C 1
ATOM 6476 O O . LEU A 1 824 ? 15.877 3.180 -22.143 1.00 68.00 824 LEU A O 1
ATOM 6480 N N . SER A 1 825 ? 17.874 2.208 -21.836 1.00 66.69 825 SER A N 1
ATOM 6481 C CA . SER A 1 825 ? 18.390 3.287 -20.979 1.00 66.69 825 SER A CA 1
ATOM 6482 C C . SER A 1 825 ? 18.561 4.611 -21.731 1.00 66.69 825 SER A C 1
ATOM 6484 O O . SER A 1 825 ? 18.574 5.672 -21.121 1.00 66.69 825 SER A O 1
ATOM 6486 N N . LEU A 1 826 ? 18.693 4.574 -23.062 1.00 64.69 826 LEU A N 1
ATOM 6487 C CA . LEU A 1 826 ? 18.747 5.780 -23.901 1.00 64.69 826 LEU A CA 1
ATOM 6488 C C . LEU A 1 826 ? 17.360 6.377 -24.168 1.00 64.69 826 LEU A C 1
ATOM 6490 O O . LEU A 1 826 ? 17.254 7.545 -24.535 1.00 64.69 826 LEU A O 1
ATOM 6494 N N . LEU A 1 827 ? 16.304 5.585 -23.973 1.00 60.47 827 LEU A N 1
ATOM 6495 C CA . LEU A 1 827 ? 14.911 6.027 -24.039 1.00 60.47 827 LEU A CA 1
ATOM 6496 C C . LEU A 1 827 ? 14.386 6.498 -22.670 1.00 60.47 827 LEU A C 1
ATOM 6498 O O . LEU A 1 827 ? 13.381 7.198 -22.622 1.00 60.47 827 LEU A O 1
ATOM 6502 N N . ASP A 1 828 ? 15.096 6.169 -21.585 1.00 56.41 828 ASP A N 1
ATOM 6503 C CA . ASP A 1 828 ? 14.829 6.589 -20.195 1.00 56.41 828 ASP A CA 1
ATOM 6504 C C . ASP A 1 828 ? 15.182 8.081 -19.949 1.00 56.41 828 ASP A C 1
ATOM 6506 O O . ASP A 1 828 ? 14.815 8.689 -18.946 1.00 56.41 828 ASP A O 1
ATOM 6510 N N . GLY A 1 829 ? 15.907 8.709 -20.885 1.00 50.41 829 GLY A N 1
ATOM 6511 C CA . GLY A 1 829 ? 16.502 10.037 -20.733 1.00 50.41 829 GLY A CA 1
ATOM 6512 C C . GLY A 1 829 ? 15.581 11.220 -21.052 1.00 50.41 829 GLY A C 1
ATOM 6513 O O . GLY A 1 829 ? 15.772 11.893 -22.063 1.00 50.41 829 GLY A O 1
ATOM 6514 N N . MET A 1 830 ? 14.660 11.567 -20.154 1.00 45.66 830 MET A N 1
ATOM 6515 C CA . MET A 1 830 ? 14.293 12.978 -19.948 1.00 45.66 830 MET A CA 1
ATOM 6516 C C . MET A 1 830 ? 14.831 13.422 -18.582 1.00 45.66 830 MET A C 1
ATOM 6518 O O . MET A 1 830 ? 14.124 13.402 -17.583 1.00 45.66 830 MET A O 1
ATOM 6522 N N . GLN A 1 831 ? 16.123 13.766 -18.532 1.00 46.69 831 GLN A N 1
ATOM 6523 C CA . GLN A 1 831 ? 16.786 14.271 -17.322 1.00 46.69 831 GLN A CA 1
ATOM 6524 C C . GLN A 1 831 ? 16.284 15.678 -16.975 1.00 46.69 831 GLN A C 1
ATOM 6526 O O . GLN A 1 831 ? 16.356 16.557 -17.825 1.00 46.69 831 GLN A O 1
ATOM 6531 N N . TYR A 1 832 ? 15.808 15.880 -15.745 1.00 39.84 832 TYR A N 1
ATOM 6532 C CA . TYR A 1 832 ? 15.362 17.166 -15.193 1.00 39.84 832 TYR A CA 1
ATOM 6533 C C . TYR A 1 832 ? 16.485 18.227 -15.160 1.00 39.84 832 TYR A C 1
ATOM 6535 O O . TYR A 1 832 ? 17.664 17.889 -15.094 1.00 39.84 832 TYR A O 1
ATOM 6543 N N . PHE A 1 833 ? 16.109 19.513 -15.190 1.00 36.47 833 PHE A N 1
ATOM 6544 C CA . PHE A 1 833 ? 17.001 20.638 -14.871 1.00 36.47 833 PHE A CA 1
ATOM 6545 C C . PHE A 1 833 ? 17.030 20.885 -13.356 1.00 36.47 833 PHE A C 1
ATOM 6547 O O . PHE A 1 833 ? 15.968 20.952 -12.741 1.00 36.47 833 PHE A O 1
ATOM 6554 N N . GLY A 1 834 ? 18.225 21.102 -12.805 1.00 37.06 834 GLY A N 1
ATOM 6555 C CA . GLY A 1 834 ? 18.477 21.471 -11.405 1.00 37.06 834 GLY A CA 1
ATOM 6556 C C . GLY A 1 834 ? 19.749 20.785 -10.902 1.00 37.06 834 GLY A C 1
ATOM 6557 O O . GLY A 1 834 ? 19.973 19.640 -11.285 1.00 37.06 834 GLY A O 1
ATOM 6558 N N . MET A 1 835 ? 20.595 21.514 -10.161 1.00 25.81 835 MET A N 1
ATOM 6559 C CA . MET A 1 835 ? 21.899 21.049 -9.647 1.00 25.81 835 MET A CA 1
ATOM 6560 C C . MET A 1 835 ? 21.821 19.754 -8.840 1.00 25.81 835 MET A C 1
ATOM 6562 O O . MET A 1 835 ? 20.848 19.602 -8.068 1.00 25.81 835 MET A O 1
#

InterPro domains:
  IPR002168 Lipase, GDXG, putative histidine active site [PS01173] (146-162)
  IPR013094 Alpha/beta hydrolase fold-3 [PF07859] (146-383)
  IPR029058 Alpha/Beta hydrolase fold [G3DSA:3.40.50.1820] (124-407)
  IPR029058 Alpha/Beta hydrolase fold [SSF53474] (142-404)
  IPR050300 GDXG lipolytic enzyme [PTHR48081] (32-406)
  IPR056336 Calcium channel YVC1-like, C-terminal transmembrane domain [PF23317] (717-834)
  IPR056337 YVC1, N-terminal linker helical domain [PF23190] (539-690)

Secondary structure (DSSP, 8-state):
-HHHHHHHHHHHGGGHHHHHHHHHHHHHH--SSTT--HHHHHHHHHHHHHHHHHTTS-HHHHHHHHHHHHTT-PPPTTEEEEEEEE-HHHHHHHHHHHHHHHHHTT--HHHH-S-GGG-GGGGSPEEEEEEEESS--TT--TT-EEEEE--STTTS--TTTTHHHHHHHHHHHTSEEEEE-PPPTTTS-TTHHHHHHHHHHHHHHS--TTSSPPPPPGGGEEEEEETHHHHHHHHHHHHHHHTTPPPPSEEEEES----TT---THHHHSTTT--S-TT-SSGGGTT-HHHHHHHHTTS-TTS-GGG-TTS--S-SSS-GGGTTSTTT-GGG-S--TTPPPEEEEEETTSTTHHHHHHHHHHHHHTT--EEEEEETT--TTGGG-TTSHHHHHHHHHHHHHHHHHSTTS---TT-EEEEEE-TTS-EEE--HHHHHHHHHHHHHT--HHHHHHHTT-----------------------------------HHHHHHHHHHHHHHHHHTT--------S---HHHHHHHHHHHHHHHHHH--SS---TTSS-HHHHHHHHHT-TTHHHHHHHHHHHHHHHHHH-TTTHHHHHHHHHHHHHHHHHHHHHHHHH-HHHHIIIIIS--EE-SS-SS--EE-HHHHHHHTT-HHHHTSHHHHHHHHHHHHTSEEEEE-TT--EEEEES---------GGGG--GGGGGSHHHHHHHHHHHHHHHHHHHHHHHHS--SSPPHHHHHHHHHHHHHHHHHHHHHHHHHHHHHHH-HHHHHHHHHHHHHHHHHHHHHHHHHT---HHHHHHHHHHHHHHHHHHHHHHHHHHHHHHS--PPS--

pLDDT: mean 77.36, std 19.95, range [21.41, 98.81]

Sequence (835 aa):
MATKLVGFLRTMVPKVPLLITTTVTHYSYGPTKPSWPYRLSIIVALLQSFVAHLNNVPVRESQNMSRISEEHAPIDPGAIATEATVPKHYRDKAAEHLDHILGLQGVDAAKLGWDWKNDPRAEEPLLGEWTEAKEKDEKHSAGRTVLYLHGGGYFLCSIRTHRWATWNMARRGGARVFSIDYRLAPDSPFPAALQDAVAAYLYLLHPPADSGASPVDPKDIVIMGDSAGGGLAFATVLAIRDAGLPMPAGVVGWSPWLDLLHSMPSLLSNARSDYLPAEGFTQGGQGSLLKLAKLAATLNPDDVLLHHPELPDIQYYASNAVLDCTYVSPLVTKNLEGLCPMQVIAGDGEMLRDEAIVFAKKGADSAVDVHLAVYDDMPHVFPMFGFLSSAEDAMQQSGEFIRQVTVGGEGVAGSKSLVRVDVNGKRRPLEDDAVAAWETRVGKLGGGHDVLQRLNLDIPSMAEHDHSHEQTPLLQDQDNDQDQDGHHHLSHQERTQNLVEGIRNVFENQIPNGHHTTPPSSPKKIHALVPRLFSLINSLVDSEGVEDDIITNEVVEFLASLGKEVVYGLLRCVETFLDEGEHDVGRKRLLERRAVVTQIAAAAVVKVFVKKDMMATYCHVLTRPYFAVDEESNTAENAIEIAIRVHATDFLADVEVQRCVQALWNGLILQTEDDECRVRFVEYSGVRRSRHNLWEWIDVGRLNVPKYQNNMRIAMFIVFLILYTYIVNDRTVNPTTAEWALYVVVCGYIFEEFRLIFEGGTAFFLGSIWHWINIFSYSVFIVCFALRFTAHYLINDEEVSKSYSNMSYDLMALLAVFLWVKTLSLLDGMQYFGM